Protein AF-0000000075744489 (afdb_homodimer)

Organism: Caldivirga maquilingensis (strain ATCC 700844 / DSM 13496 / JCM 10307 / IC-167) (NCBI:txid397948)

Sequence (868 aa):
MSRQNTKQEERLRNLAYLVSKYYFSSYSNVKELIGLGMGVKVDKLTKAYIRLMIASLSLKMLRHSIDSALRDMLTYREFSVEQGSEVLGSLSVPHTIVTYPMSLYSYLTYLPSINAPEYMLLREISTMVIRRVKVAVRRLGEVIRSLNPNHELALRLRSDLGNLSRLLNVLRPKVSSLPKANYRIIIKEEYGRFSLSAPRWLRIAYESLILTKHLHSGVYVRHRRIRGNNALVMLSWRLYEVLVYALVSTALRGMGYVKSSNSLYINPITGDSVQLMFNKPISMGIIERVDELTEESNKEAIKHIVGKPDVYVKNRRSVVLECKFSTNPSYITAGRFKVMAYMYEHNANVGILVFPGLNKGIVFDDEDDATSRLYELLLSRRSRYVNLRLNDGKSMYLLVVDPGEFKDPESTWATALRRVSEVLSEAMGSLKTTMSRQNTKQEERLRNLAYLVSKYYFSSYSNVKELIGLGMGVKVDKLTKAYIRLMIASLSLKMLRHSIDSALRDMLTYREFSVEQGSEVLGSLSVPHTIVTYPMSLYSYLTYLPSINAPEYMLLREISTMVIRRVKVAVRRLGEVIRSLNPNHELALRLRSDLGNLSRLLNVLRPKVSSLPKANYRIIIKEEYGRFSLSAPRWLRIAYESLILTKHLHSGVYVRHRRIRGNNALVMLSWRLYEVLVYALVSTALRGMGYVKSSNSLYINPITGDSVQLMFNKPISMGIIERVDELTEESNKEAIKHIVGKPDVYVKNRRSVVLECKFSTNPSYITAGRFKVMAYMYEHNANVGILVFPGLNKGIVFDDEDDATSRLYELLLSRRSRYVNLRLNDGKSMYLLVVDPGEFKDPESTWATALRRVSEVLSEAMGSLKTT

pLDDT: mean 78.86, std 15.51, range [23.22, 98.19]

Secondary structure (DSSP, 8-state):
--HHHHHHHHHHHHHHHHHHHHTTTT---GGGGEEES--EEPPHHHHHHHHHHHHHHHHHHHHHHHHHHHHHHHH-EEEEEEETT---SEE-HHHHHHHGGGTEEEEEEE--GGG-HHHHHHHHHHHHHHHHHHHHHHHHHHHHHHS-TT-HHHHHHHHHHHHHHHHHHHHHHHHHHSPPPSS---HHHHHHHHTTT--HHHHHHHHHHHHHGGGGSPEEEESS--S--S-EEEEHHHHHHHHHHHHHHHHHHHTT-EE-SSSEEE-TTT--EEEEEES---S--SEEEETT--HHHHHHHHHHHS---SEEEESSS-EEEEE-----HHHHHHHHHHHHHHHHHTT-SEEEEEES---TT---SHHHHHHHHHHHHHHTSSS-EEEEEETTS-EEEEEE--TTSSSSHHHHHHHHHHHHHHHHHHHH------/--HHHHHHHHHHHHHHHHHHHHTTTT---GGGGEEES--EEPPHHHHHHHHHHHHHHHHHHHHHHHHHHHHHHTT-EEEEEEETT---SEE-HHHHHHHGGGTEEEEEEE--GGG-HHHHHHHHHHHHHHHHHHHHHHHHHHHHHHS-TT-HHHHHHHHHHHHHHHHHHHHHHHHHHSPPPSS---HHHHHHHHTTT--HHHHHHHHHHHHHGGGGSPEEEESS--S--SSEEEEHHHHHHHHHHHHHHHHHHHTT-EE-SSSEEE-TTT--EEEEEES---S--SEEEETT--HHHHHHHHHHHS---SEEEESSS-EEEEE-----HHHHHHHHHHHHHHHHHTT-SEEEEEES---TT---SHHHHHHHHHHHHHHTSSS-EEEEEETTS-EEEEEE--TTSSSSHHHHHHHHHHHHHHHHHHHH------

Foldseek 3Di:
DDPVVVLVLLLQQLLLVLLLQQFLVQDQPCVVFWFDDDARFYDLLSLLSNLLSLLVNLLVLLVVLLVVLVVCLVVQFDFDWAAQDCQPAAFPVVVCVVCVVVNTTTGGDNDNCQPPVLLQLSLVLSVLSLVLSVVLLVVSVVSLVPDDCPDSSSVVSVVSSVVSVVSSVVVVVSSVPHHHDPDDDPNVVVCVVCVVPRPPSSVSSVVSSLSSLASPAGEHEDCDRDPDHSHIYGHSQLSQLSSVLSLLVVLVVVVQWDDDDSFKTARPPVRFIKGKDAQAFDQDWPDDADDPDDPVVGSVVCRVPGDGARMWIDGPAIEGEHEDADQELVSLLVSQVVQVVNCRTRVHQEYEYEYAHHDPPDQDDPSSVVSVVLQVVLVVDPLSKDWDADPVNGIYMYHHQRSSPDSDNVVSSVSSSVSSSVVVCVRVDPPPPD/DDPVVVLVLLLQQLLLVLLLQQFLVQDLPCVVFWFDDDARFYDLLSLLSNLLSLLVNLLVLLVVLLVVVVVCLVFQWAFDWAAQDCQPAAFPVVVCVVCVVVNTTTGTDRDNCQPPVLLQLSLVLSVLSLVLSVVLLVVSVVSLVPDDCPDSSSVVSVVSSVVSVVSSVVVVVSSVPHDHDPDDDPNVVVCVVCVVPRPPSSVSSVVSSLSSLASPAGEHEDCDRDPDDSHIYGHSQLSQLSSVLSLLVVLCVVVQWDDDDSFKTARPPVRFIKGKDAQAFDQDWPDDADDPDDPVVGSVVCRPPGDGARMWIDGPAIEGEHEDADQELVSLLVSQVVQVVNCRTRVHQEYEYEYAHHDPPDQDDPSSVVSVVLQVVLVVDPLSKDWDADPVNGIYMYHHQRSSPDSDNVVSSVSNSVSSSVVVCVRVDPPPPD

Radius of gyration: 32.81 Å; Cα contacts (8 Å, |Δi|>4): 1513; chains: 2; bounding box: 101×89×74 Å

Solvent-accessible surface area (backbone atoms only — not comparable to full-atom values): 44780 Å² total; per-residue (Å²): 131,59,71,70,55,51,50,53,47,45,22,50,38,28,39,49,42,50,24,55,64,63,26,59,80,73,59,80,74,54,70,79,27,53,36,34,21,85,46,47,72,51,56,71,67,42,42,49,46,51,36,49,46,50,44,45,45,28,49,50,37,35,48,52,17,51,53,49,42,56,59,35,42,75,54,27,60,40,75,41,71,41,60,68,84,76,75,88,40,62,69,36,62,79,56,17,63,73,34,36,89,72,48,25,36,24,16,30,31,67,49,80,30,64,76,34,64,67,39,24,48,42,27,53,46,49,51,50,40,50,51,52,41,51,53,44,49,56,54,44,50,54,53,52,68,71,40,62,74,82,37,68,61,42,44,48,48,51,51,49,50,50,50,46,52,50,50,50,61,61,44,50,60,57,47,67,69,38,42,76,60,95,61,92,77,55,62,72,63,57,44,60,75,31,59,90,75,50,53,67,38,51,49,41,33,50,50,23,41,59,54,55,62,35,57,81,31,59,52,15,42,23,83,63,80,39,92,74,50,79,21,31,10,32,32,44,50,51,45,47,44,43,38,51,48,34,39,51,54,50,30,42,41,73,72,53,30,39,76,75,50,98,37,35,26,36,22,82,84,81,66,49,59,35,37,51,44,68,64,44,69,59,87,65,52,35,70,68,36,48,55,89,51,51,74,68,56,25,57,54,48,46,65,43,58,48,69,55,46,48,29,34,38,45,44,99,48,22,36,38,29,31,68,40,75,50,38,50,29,62,60,48,37,51,40,52,30,38,24,46,17,47,21,56,38,47,67,31,39,23,22,30,33,37,26,46,53,71,45,76,88,56,64,85,47,65,61,24,44,27,46,48,50,52,49,52,56,12,66,72,33,90,72,30,43,39,43,37,34,31,70,88,75,30,39,35,33,45,36,59,51,34,45,43,71,35,91,49,48,65,60,24,48,53,52,41,36,51,40,52,35,53,52,47,38,62,60,59,45,73,74,64,80,121,129,58,72,71,55,51,51,52,48,45,21,50,39,28,39,50,43,49,25,53,62,63,26,60,76,75,58,80,75,56,71,80,28,54,36,35,21,84,48,48,73,51,55,71,66,39,42,50,46,51,36,48,46,48,44,46,45,29,50,50,39,35,50,54,17,51,54,50,42,58,59,34,39,76,52,24,65,39,76,43,71,40,58,71,83,74,75,89,38,60,71,36,63,78,56,16,63,73,35,37,88,72,49,24,38,22,15,34,33,67,47,81,29,64,78,34,65,66,39,25,49,43,27,53,48,49,51,50,41,50,51,53,41,52,54,43,49,55,55,44,50,56,51,51,69,71,38,63,74,83,37,68,60,43,45,48,48,51,51,50,49,51,52,44,53,50,50,51,62,61,45,49,62,56,48,67,70,37,44,76,61,95,60,91,79,53,62,72,62,57,42,59,74,32,60,90,75,49,52,68,39,52,49,42,31,51,49,22,42,58,54,55,62,35,55,79,31,60,55,16,41,24,83,62,80,39,93,73,50,79,20,32,9,32,32,45,49,51,46,48,45,43,37,51,47,34,40,50,53,51,32,41,40,73,74,54,31,40,80,74,50,99,36,34,27,37,21,81,86,81,64,50,59,35,37,52,41,68,63,44,70,59,86,66,50,34,70,69,38,48,54,90,52,52,71,68,57,25,56,56,48,47,66,42,56,48,69,54,45,50,29,33,38,45,43,98,49,20,36,38,29,30,69,40,75,49,39,49,30,64,60,48,37,51,39,53,31,37,25,45,17,48,20,54,38,47,67,30,39,24,22,33,31,37,27,46,53,70,46,76,89,56,64,86,48,67,60,23,45,26,47,49,50,50,48,52,55,12,67,72,33,89,73,29,43,40,42,38,34,29,72,87,76,31,38,36,34,44,35,59,52,33,44,43,72,36,92,50,47,66,60,25,47,55,53,40,36,51,41,51,35,52,52,48,39,62,60,59,44,76,75,63,79,121

Nearest PDB structures (foldseek):
  7zxk-assembly1_A  TM=2.655E-01  e=9.389E-01  Homo sapiens
  7ek3-assembly1_A  TM=2.342E-01  e=2.034E+00  Malus domestica
  7w5h-assembly1_A  TM=2.119E-01  e=4.887E+00  Trichoderma atroviride
  8q3y-assembly1_B  TM=3.365E-01  e=1.914E-02  Thermoanaerobacter brockii subsp. finnii Ako-1
  7w5h-assembly2_B  TM=2.163E-01  e=1.678E+00  Trichoderma atroviride

Structure (mmCIF, N/CA/C/O backbone):
data_AF-0000000075744489-model_v1
#
loop_
_entity.id
_entity.type
_entity.pdbx_description
1 polymer '5-methylcytosine restriction system component-like protein'
#
loop_
_atom_site.group_PDB
_atom_site.id
_atom_site.type_symbol
_atom_site.label_atom_id
_atom_site.label_alt_id
_atom_site.label_comp_id
_atom_site.label_asym_id
_atom_site.label_entity_id
_atom_site.label_seq_id
_atom_site.pdbx_PDB_ins_code
_atom_site.Cartn_x
_atom_site.Cartn_y
_atom_site.Cartn_z
_atom_site.occupancy
_atom_site.B_iso_or_equiv
_atom_site.auth_seq_id
_atom_site.auth_comp_id
_atom_site.auth_asym_id
_atom_site.auth_atom_id
_atom_site.pdbx_PDB_model_num
ATOM 1 N N . MET A 1 1 ? -22.75 16.484 -14.797 1 34.78 1 MET A N 1
ATOM 2 C CA . MET A 1 1 ? -21.625 15.992 -14.008 1 34.78 1 MET A CA 1
ATOM 3 C C . MET A 1 1 ? -22.031 14.797 -13.156 1 34.78 1 MET A C 1
ATOM 5 O O . MET A 1 1 ? -23.047 14.844 -12.453 1 34.78 1 MET A O 1
ATOM 9 N N . SER A 1 2 ? -21.562 13.641 -13.312 1 47.25 2 SER A N 1
ATOM 10 C CA . SER A 1 2 ? -22.047 12.398 -12.719 1 47.25 2 SER A CA 1
ATOM 11 C C . SER A 1 2 ? -22.078 12.492 -11.195 1 47.25 2 SER A C 1
ATOM 13 O O . SER A 1 2 ? -21.344 13.273 -10.602 1 47.25 2 SER A O 1
ATOM 15 N N . ARG A 1 3 ? -23.141 12 -10.547 1 51.69 3 ARG A N 1
ATOM 16 C CA . ARG A 1 3 ? -23.391 12 -9.109 1 51.69 3 ARG A CA 1
ATOM 17 C C . ARG A 1 3 ? -22.125 11.711 -8.32 1 51.69 3 ARG A C 1
ATOM 19 O O . ARG A 1 3 ? -21.891 12.297 -7.258 1 51.69 3 ARG A O 1
ATOM 26 N N . GLN A 1 4 ? -21.281 10.797 -8.836 1 55.44 4 GLN A N 1
ATOM 27 C CA . GLN A 1 4 ? -20.016 10.453 -8.18 1 55.44 4 GLN A CA 1
ATOM 28 C C . GLN A 1 4 ? -19.047 11.633 -8.188 1 55.44 4 GLN A C 1
ATOM 30 O O . GLN A 1 4 ? -18.359 11.883 -7.199 1 55.44 4 GLN A O 1
ATOM 35 N N . ASN A 1 5 ? -19.172 12.398 -9.188 1 55.38 5 ASN A N 1
ATOM 36 C CA . ASN A 1 5 ? -18.297 13.562 -9.312 1 55.38 5 ASN A CA 1
ATOM 37 C C . ASN A 1 5 ? -18.719 14.672 -8.352 1 55.38 5 ASN A C 1
ATOM 39 O O . ASN A 1 5 ? -17.875 15.336 -7.758 1 55.38 5 ASN A O 1
ATOM 43 N N . THR A 1 6 ? -19.984 14.719 -8.18 1 62.84 6 THR A N 1
ATOM 44 C CA . THR A 1 6 ? -20.484 15.75 -7.285 1 62.84 6 THR A CA 1
ATOM 45 C C . THR A 1 6 ? -20.125 15.445 -5.836 1 62.84 6 THR A C 1
ATOM 47 O O . THR A 1 6 ? -19.719 16.344 -5.086 1 62.84 6 THR A O 1
ATOM 50 N N . LYS A 1 7 ? -20.172 14.211 -5.465 1 72.5 7 LYS A N 1
ATOM 51 C CA . LYS A 1 7 ? -19.844 13.828 -4.098 1 72.5 7 LYS A CA 1
ATOM 52 C C . LYS A 1 7 ? -18.359 14.031 -3.811 1 72.5 7 LYS A C 1
ATOM 54 O O . LYS A 1 7 ? -17.984 14.469 -2.721 1 72.5 7 LYS A O 1
ATOM 59 N N . GLN A 1 8 ? -17.625 13.789 -4.781 1 73.88 8 GLN A N 1
ATOM 60 C CA . GLN A 1 8 ? -16.188 13.969 -4.637 1 73.88 8 GLN A CA 1
ATOM 61 C C . GLN A 1 8 ? -15.828 15.445 -4.484 1 73.88 8 GLN A C 1
ATOM 63 O O . GLN A 1 8 ? -14.945 15.797 -3.701 1 73.88 8 GLN A O 1
ATOM 68 N N . GLU A 1 9 ? -16.562 16.219 -5.188 1 71 9 GLU A N 1
ATOM 69 C CA . GLU A 1 9 ? -16.344 17.656 -5.082 1 71 9 GLU A CA 1
ATOM 70 C C . GLU A 1 9 ? -16.766 18.188 -3.717 1 71 9 GLU A C 1
ATOM 72 O O . GLU A 1 9 ? -16.078 19.016 -3.121 1 71 9 GLU A O 1
ATOM 77 N N . GLU A 1 10 ? -17.859 17.719 -3.295 1 76.5 10 GLU A N 1
ATOM 78 C CA . GLU A 1 10 ? -18.359 18.109 -1.976 1 76.5 10 GLU A CA 1
ATOM 79 C C . GLU A 1 10 ? -17.391 17.672 -0.879 1 76.5 10 GLU A C 1
ATOM 81 O O . GLU A 1 10 ? -17.141 18.422 0.069 1 76.5 10 GLU A O 1
ATOM 86 N N . ARG A 1 11 ? -16.875 16.562 -0.998 1 82.44 11 ARG A N 1
ATOM 87 C CA . ARG A 1 11 ? -15.883 16.031 -0.062 1 82.44 11 ARG A CA 1
ATOM 88 C C . ARG A 1 11 ? -14.656 16.938 0.012 1 82.44 11 ARG A C 1
ATOM 90 O O . ARG A 1 11 ? -14.172 17.25 1.103 1 82.44 11 ARG A O 1
ATOM 97 N N . LEU A 1 12 ? -14.266 17.328 -1.138 1 76.69 12 LEU A N 1
ATOM 98 C CA . LEU A 1 12 ? -13.062 18.156 -1.206 1 76.69 12 LEU A CA 1
ATOM 99 C C . LEU A 1 12 ? -13.328 19.547 -0.644 1 76.69 12 LEU A C 1
ATOM 101 O O . LEU A 1 12 ? -12.492 20.109 0.075 1 76.69 12 LEU A O 1
ATOM 105 N N . ARG A 1 13 ? -14.43 20.031 -0.948 1 73.62 13 ARG A N 1
ATOM 106 C CA . ARG A 1 13 ? -14.805 21.344 -0.447 1 73.62 13 ARG A CA 1
ATOM 107 C C . ARG A 1 13 ? -14.93 21.344 1.073 1 73.62 13 ARG A C 1
ATOM 109 O O . ARG A 1 13 ? -14.406 22.234 1.749 1 73.62 13 ARG A O 1
ATOM 116 N N . ASN A 1 14 ? -15.648 20.406 1.563 1 82.38 14 ASN A N 1
ATOM 117 C CA . ASN A 1 14 ? -15.82 20.297 3.008 1 82.38 14 ASN A CA 1
ATOM 118 C C . ASN A 1 14 ? -14.492 20.062 3.717 1 82.38 14 ASN A C 1
ATOM 120 O O . ASN A 1 14 ? -14.25 20.609 4.797 1 82.38 14 ASN A O 1
ATOM 124 N N . LEU A 1 15 ? -13.68 19.25 3.096 1 84.38 15 LEU A N 1
ATOM 125 C CA . LEU A 1 15 ? -12.359 18.984 3.664 1 84.38 15 LEU A CA 1
ATOM 126 C C . LEU A 1 15 ? -11.555 20.266 3.812 1 84.38 15 LEU A C 1
ATOM 128 O O . LEU A 1 15 ? -10.969 20.516 4.867 1 84.38 15 LEU A O 1
ATOM 132 N N . ALA A 1 16 ? -11.555 21.016 2.779 1 73.5 16 ALA A N 1
ATOM 133 C CA . ALA A 1 16 ? -10.812 22.266 2.805 1 73.5 16 ALA A CA 1
ATOM 134 C C . ALA A 1 16 ? -11.367 23.203 3.867 1 73.5 16 ALA A C 1
ATOM 136 O O . ALA A 1 16 ? -10.609 23.844 4.598 1 73.5 16 ALA A O 1
ATOM 137 N N . TYR A 1 17 ? -12.625 23.25 3.961 1 74.56 17 TYR A N 1
ATOM 138 C CA . TYR A 1 17 ? -13.289 24.094 4.934 1 74.56 17 TYR A CA 1
ATOM 139 C C . TYR A 1 17 ? -12.961 23.672 6.359 1 74.56 17 TYR A C 1
ATOM 141 O O . TYR A 1 17 ? -12.602 24.5 7.195 1 74.56 17 TYR A O 1
ATOM 149 N N . LEU A 1 18 ? -13.102 22.469 6.645 1 82.19 18 LEU A N 1
ATOM 150 C CA . LEU A 1 18 ? -12.906 21.922 7.988 1 82.19 18 LEU A CA 1
ATOM 151 C C . LEU A 1 18 ? -11.469 22.125 8.453 1 82.19 18 LEU A C 1
ATOM 153 O O . LEU A 1 18 ? -11.227 22.516 9.594 1 82.19 18 LEU A O 1
ATOM 157 N N . VAL A 1 19 ? -10.523 21.828 7.578 1 77.38 19 VAL A N 1
ATOM 158 C CA . VAL A 1 19 ? -9.117 21.984 7.93 1 77.38 19 VAL A CA 1
ATOM 159 C C . VAL A 1 19 ? -8.805 23.453 8.164 1 77.38 19 VAL A C 1
ATOM 161 O O . VAL A 1 19 ? -8.07 23.797 9.094 1 77.38 19 VAL A O 1
ATOM 164 N N . SER A 1 20 ? -9.312 24.25 7.379 1 68 20 SER A N 1
ATOM 165 C CA . SER A 1 20 ? -9.078 25.672 7.547 1 68 20 SER A CA 1
ATOM 166 C C . SER A 1 20 ? -9.641 26.172 8.875 1 68 20 SER A C 1
ATOM 168 O O . SER A 1 20 ? -9.023 27 9.547 1 68 20 SER A O 1
ATOM 170 N N . LYS A 1 21 ? -10.711 25.688 9.188 1 67.81 21 LYS A N 1
ATOM 171 C CA . LYS A 1 21 ? -11.398 26.156 10.383 1 67.81 21 LYS A CA 1
ATOM 172 C C . LYS A 1 21 ? -10.758 25.594 11.648 1 67.81 21 LYS A C 1
ATOM 174 O O . LYS A 1 21 ? -10.547 26.312 12.625 1 67.81 21 LYS A O 1
ATOM 179 N N . TYR A 1 22 ? -10.414 24.297 11.609 1 64.19 22 TYR A N 1
ATOM 180 C CA . TYR A 1 22 ? -10.094 23.641 12.859 1 64.19 22 TYR A CA 1
ATOM 181 C C . TYR A 1 22 ? -8.586 23.422 12.992 1 64.19 22 TYR A C 1
ATOM 183 O O . TYR A 1 22 ? -8.094 23.125 14.086 1 64.19 22 TYR A O 1
ATOM 191 N N . TYR A 1 23 ? -7.77 23.188 12.086 1 56.88 23 TYR A N 1
ATOM 192 C CA . TYR A 1 23 ? -6.367 22.812 12.211 1 56.88 23 TYR A CA 1
ATOM 193 C C . TYR A 1 23 ? -5.453 24 11.961 1 56.88 23 TYR A C 1
ATOM 195 O O . TYR A 1 23 ? -4.562 24.297 12.766 1 56.88 23 TYR A O 1
ATOM 203 N N . PHE A 1 24 ? -5.383 24.438 10.664 1 52.25 24 PHE A N 1
ATOM 204 C CA . PHE A 1 24 ? -4.316 25.328 10.211 1 52.25 24 PHE A CA 1
ATOM 205 C C . PHE A 1 24 ? -4.066 26.438 11.227 1 52.25 24 PHE A C 1
ATOM 207 O O . PHE A 1 24 ? -3.053 27.141 11.148 1 52.25 24 PHE A O 1
ATOM 214 N N . SER A 1 25 ? -4.879 26.438 12.133 1 44.53 25 SER A N 1
ATOM 215 C CA . SER A 1 25 ? -4.531 27.422 13.164 1 44.53 25 SER A CA 1
ATOM 216 C C . SER A 1 25 ? -3.27 27 13.914 1 44.53 25 SER A C 1
ATOM 218 O O . SER A 1 25 ? -2.574 27.844 14.484 1 44.53 25 SER A O 1
ATOM 220 N N . SER A 1 26 ? -3.004 25.734 13.883 1 40.5 26 SER A N 1
ATOM 221 C CA . SER A 1 26 ? -1.929 25.281 14.766 1 40.5 26 SER A CA 1
ATOM 222 C C . SER A 1 26 ? -0.752 24.734 13.961 1 40.5 26 SER A C 1
ATOM 224 O O . SER A 1 26 ? 0.309 24.453 14.523 1 40.5 26 SER A O 1
ATOM 226 N N . TYR A 1 27 ? -0.915 24.344 12.68 1 43.53 27 TYR A N 1
ATOM 227 C CA . TYR A 1 27 ? 0.147 23.531 12.102 1 43.53 27 TYR A CA 1
ATOM 228 C C . TYR A 1 27 ? 0.968 24.344 11.102 1 43.53 27 TYR A C 1
ATOM 230 O O . TYR A 1 27 ? 0.413 25.062 10.281 1 43.53 27 TYR A O 1
ATOM 238 N N . SER A 1 28 ? 2.186 24.484 11.297 1 45.91 28 SER A N 1
ATOM 239 C CA . SER A 1 28 ? 3.209 25.266 10.602 1 45.91 28 SER A CA 1
ATOM 240 C C . SER A 1 28 ? 3.568 24.641 9.266 1 45.91 28 SER A C 1
ATOM 242 O O . SER A 1 28 ? 4.148 25.297 8.398 1 45.91 28 SER A O 1
ATOM 244 N N . ASN A 1 29 ? 3.418 23.328 8.906 1 47.5 29 ASN A N 1
ATOM 245 C CA . ASN A 1 29 ? 4.086 22.844 7.707 1 47.5 29 ASN A CA 1
ATOM 246 C C . ASN A 1 29 ? 3.129 22.766 6.52 1 47.5 29 ASN A C 1
ATOM 248 O O . ASN A 1 29 ? 2.717 21.688 6.113 1 47.5 29 ASN A O 1
ATOM 252 N N . VAL A 1 30 ? 2.709 23.891 6.023 1 52.16 30 VAL A N 1
ATOM 253 C CA . VAL A 1 30 ? 1.737 24.062 4.949 1 52.16 30 VAL A CA 1
ATOM 254 C C . VAL A 1 30 ? 2.367 23.656 3.617 1 52.16 30 VAL A C 1
ATOM 256 O O . VAL A 1 30 ? 1.666 23.234 2.695 1 52.16 30 VAL A O 1
ATOM 259 N N . LYS A 1 31 ? 3.666 23.672 3.656 1 52.59 31 LYS A N 1
ATOM 260 C CA . LYS A 1 31 ? 4.359 23.438 2.391 1 52.59 31 LYS A CA 1
ATOM 261 C C . LYS A 1 31 ? 3.992 22.078 1.801 1 52.59 31 LYS A C 1
ATOM 263 O O . LYS A 1 31 ? 3.881 21.938 0.581 1 52.59 31 LYS A O 1
ATOM 268 N N . GLU A 1 32 ? 3.801 21.25 2.646 1 53.62 32 GLU A N 1
ATOM 269 C CA . GLU A 1 32 ? 3.559 19.891 2.178 1 53.62 32 GLU A CA 1
ATOM 270 C C . GLU A 1 32 ? 2.129 19.719 1.669 1 53.62 32 GLU A C 1
ATOM 272 O O . GLU A 1 32 ? 1.812 18.734 1 1 53.62 32 GLU A O 1
ATOM 277 N N . LEU A 1 33 ? 1.428 20.781 1.941 1 58.75 33 LEU A N 1
ATOM 278 C CA . LEU A 1 33 ? 0.01 20.703 1.608 1 58.75 33 LEU A CA 1
ATOM 279 C C . LEU A 1 33 ? -0.254 21.25 0.215 1 58.75 33 LEU A C 1
ATOM 281 O O . LEU A 1 33 ? -1.35 21.094 -0.327 1 58.75 33 LEU A O 1
ATOM 285 N N . ILE A 1 34 ? 0.818 21.922 -0.291 1 55.41 34 ILE A N 1
ATOM 286 C CA . ILE A 1 34 ? 0.533 22.719 -1.474 1 55.41 34 ILE A CA 1
ATOM 287 C C . ILE A 1 34 ? 1.143 22.062 -2.707 1 55.41 34 ILE A C 1
ATOM 289 O O . ILE A 1 34 ? 2.248 21.516 -2.646 1 55.41 34 ILE A O 1
ATOM 293 N N . GLY A 1 35 ? 0.4 21.656 -3.703 1 54.47 35 GLY A N 1
ATOM 294 C CA . GLY A 1 35 ? 0.853 21.25 -5.023 1 54.47 35 GLY A CA 1
ATOM 295 C C . GLY A 1 35 ? 0.351 22.156 -6.129 1 54.47 35 GLY A C 1
ATOM 296 O O . GLY A 1 35 ? -0.146 23.25 -5.863 1 54.47 35 GLY A O 1
ATOM 297 N N . LEU A 1 36 ? 0.87 22 -7.352 1 49.59 36 LEU A N 1
ATOM 298 C CA . LEU A 1 36 ? 0.43 22.766 -8.508 1 49.59 36 LEU A CA 1
ATOM 299 C C . LEU A 1 36 ? -0.558 21.969 -9.352 1 49.59 36 LEU A C 1
ATOM 301 O O . LEU A 1 36 ? -0.438 20.75 -9.461 1 49.59 36 LEU A O 1
ATOM 305 N N . GLY A 1 37 ? -1.749 22.406 -9.719 1 53.12 37 GLY A N 1
ATOM 306 C CA . GLY A 1 37 ? -2.609 21.75 -10.688 1 53.12 37 GLY A CA 1
ATOM 307 C C . GLY A 1 37 ? -4.027 22.281 -10.688 1 53.12 37 GLY A C 1
ATOM 308 O O . GLY A 1 37 ? -4.309 23.312 -10.078 1 53.12 37 GLY A O 1
ATOM 309 N N . MET A 1 38 ? -4.918 21.812 -11.562 1 49.81 38 MET A N 1
ATOM 310 C CA . MET A 1 38 ? -6.344 22.125 -11.625 1 49.81 38 MET A CA 1
ATOM 311 C C . MET A 1 38 ? -7.129 21.266 -10.633 1 49.81 38 MET A C 1
ATOM 313 O O . MET A 1 38 ? -6.711 20.156 -10.297 1 49.81 38 MET A O 1
ATOM 317 N N . GLY A 1 39 ? -7.891 21.812 -9.891 1 59.81 39 GLY A N 1
ATOM 318 C CA . GLY A 1 39 ? -8.727 21.078 -8.953 1 59.81 39 GLY A CA 1
ATOM 319 C C . GLY A 1 39 ? -10.062 21.75 -8.695 1 59.81 39 GLY A C 1
ATOM 320 O O . GLY A 1 39 ? -10.547 22.516 -9.523 1 59.81 39 GLY A O 1
ATOM 321 N N . VAL A 1 40 ? -10.703 21.312 -7.754 1 61.16 40 VAL A N 1
ATOM 322 C CA . VAL A 1 40 ? -11.984 21.875 -7.348 1 61.16 40 VAL A CA 1
ATOM 323 C C . VAL A 1 40 ? -11.766 23.203 -6.621 1 61.16 40 VAL A C 1
ATOM 325 O O . VAL A 1 40 ? -10.883 23.312 -5.766 1 61.16 40 VAL A O 1
ATOM 328 N N . LYS A 1 41 ? -12.547 24.188 -7.105 1 65.06 41 LYS A N 1
ATOM 329 C CA . LYS A 1 41 ? -12.445 25.5 -6.473 1 65.06 41 LYS A CA 1
ATOM 330 C C . LYS A 1 41 ? -12.977 25.453 -5.039 1 65.06 41 LYS A C 1
ATOM 332 O O . LYS A 1 41 ? -13.961 24.766 -4.754 1 65.06 41 LYS A O 1
ATOM 337 N N . VAL A 1 42 ? -12.234 26.047 -4.273 1 70 42 VAL A N 1
ATOM 338 C CA . VAL A 1 42 ? -12.664 26.141 -2.881 1 70 42 VAL A CA 1
ATOM 339 C C . VAL A 1 42 ? -13.422 27.438 -2.656 1 70 42 VAL A C 1
ATOM 341 O O . VAL A 1 42 ? -13.344 28.359 -3.477 1 70 42 VAL A O 1
ATOM 344 N N . ASP A 1 43 ? -14.305 27.484 -1.645 1 70.62 43 ASP A N 1
ATOM 345 C CA . ASP A 1 43 ? -15.086 28.672 -1.357 1 70.62 43 ASP A CA 1
ATOM 346 C C . ASP A 1 43 ? -14.18 29.844 -0.983 1 70.62 43 ASP A C 1
ATOM 348 O O . ASP A 1 43 ? -12.992 29.656 -0.733 1 70.62 43 ASP A O 1
ATOM 352 N N . LYS A 1 44 ? -14.742 31.016 -0.981 1 72.31 44 LYS A N 1
ATOM 353 C CA . LYS A 1 44 ? -14.023 32.281 -0.764 1 72.31 44 LYS A CA 1
ATOM 354 C C . LYS A 1 44 ? -13.328 32.281 0.598 1 72.31 44 LYS A C 1
ATOM 356 O O . LYS A 1 44 ? -12.203 32.75 0.727 1 72.31 44 LYS A O 1
ATOM 361 N N . LEU A 1 45 ? -14.023 31.766 1.507 1 70.62 45 LEU A N 1
ATOM 362 C CA . LEU A 1 45 ? -13.492 31.766 2.865 1 70.62 45 LEU A CA 1
ATOM 363 C C . LEU A 1 45 ? -12.289 30.828 2.977 1 70.62 45 LEU A C 1
ATOM 365 O O . LEU A 1 45 ? -11.266 31.203 3.57 1 70.62 45 LEU A O 1
ATOM 369 N N . THR A 1 46 ? -12.406 29.75 2.418 1 70.69 46 THR A N 1
ATOM 370 C CA . THR A 1 46 ? -11.312 28.781 2.424 1 70.69 46 THR A CA 1
ATOM 371 C C . THR A 1 46 ? -10.117 29.312 1.646 1 70.69 46 THR A C 1
ATOM 373 O O . THR A 1 46 ? -8.969 29.156 2.068 1 70.69 46 THR A O 1
ATOM 376 N N . LYS A 1 47 ? -10.398 29.906 0.585 1 75.12 47 LYS A N 1
ATOM 377 C CA . LYS A 1 47 ? -9.344 30.516 -0.213 1 75.12 47 LYS A CA 1
ATOM 378 C C . LYS A 1 47 ? -8.586 31.578 0.593 1 75.12 47 LYS A C 1
ATOM 380 O O . LYS A 1 47 ? -7.355 31.625 0.558 1 75.12 47 LYS A O 1
ATOM 385 N N . ALA A 1 48 ? -9.383 32.406 1.193 1 76.38 48 ALA A N 1
ATOM 386 C CA . ALA A 1 48 ? -8.781 33.438 2.02 1 76.38 48 ALA A CA 1
ATOM 387 C C . ALA A 1 48 ? -7.91 32.844 3.117 1 76.38 48 ALA A C 1
ATOM 389 O O . ALA A 1 48 ? -6.809 33.312 3.389 1 76.38 48 ALA A O 1
ATOM 390 N N . TYR A 1 49 ? -8.422 31.828 3.594 1 74 49 TYR A N 1
ATOM 391 C CA . TYR A 1 49 ? -7.68 31.172 4.664 1 74 49 TYR A CA 1
ATOM 392 C C . TYR A 1 49 ? -6.359 30.609 4.148 1 74 49 TYR A C 1
ATOM 394 O O . TYR A 1 49 ? -5.312 30.797 4.777 1 74 49 TYR A O 1
ATOM 402 N N . ILE A 1 50 ? -6.402 29.938 3.109 1 72.56 50 ILE A N 1
ATOM 403 C CA . ILE A 1 50 ? -5.211 29.328 2.541 1 72.56 50 ILE A CA 1
ATOM 404 C C . ILE A 1 50 ? -4.188 30.406 2.193 1 72.56 50 ILE A C 1
ATOM 406 O O . ILE A 1 50 ? -2.994 30.25 2.463 1 72.56 50 ILE A O 1
ATOM 410 N N . ARG A 1 51 ? -4.641 31.422 1.607 1 78.31 51 ARG A N 1
ATOM 411 C CA . ARG A 1 51 ? -3.752 32.531 1.245 1 78.31 51 ARG A CA 1
ATOM 412 C C . ARG A 1 51 ? -3.115 33.125 2.484 1 78.31 51 ARG A C 1
ATOM 414 O O . ARG A 1 51 ? -1.933 33.5 2.473 1 78.31 51 ARG A O 1
ATOM 421 N N . LEU A 1 52 ? -3.936 33.25 3.465 1 80.69 52 LEU A N 1
ATOM 422 C CA . LEU A 1 52 ? -3.404 33.812 4.711 1 80.69 52 LEU A CA 1
ATOM 423 C C . LEU A 1 52 ? -2.355 32.875 5.305 1 80.69 52 LEU A C 1
ATOM 425 O O . LEU A 1 52 ? -1.344 33.312 5.84 1 80.69 52 LEU A O 1
ATOM 429 N N . MET A 1 53 ? -2.617 31.703 5.18 1 75.5 53 MET A N 1
ATOM 430 C CA . MET A 1 53 ? -1.669 30.719 5.691 1 75.5 53 MET A CA 1
ATOM 431 C C . MET A 1 53 ? -0.361 30.766 4.91 1 75.5 53 MET A C 1
ATOM 433 O O . MET A 1 53 ? 0.72 30.672 5.496 1 75.5 53 MET A O 1
ATOM 437 N N . ILE A 1 54 ? -0.506 30.812 3.65 1 77.38 54 ILE A N 1
ATOM 438 C CA . ILE A 1 54 ? 0.68 30.906 2.807 1 77.38 54 ILE A CA 1
ATOM 439 C C . ILE A 1 54 ? 1.478 32.156 3.172 1 77.38 54 ILE A C 1
ATOM 441 O O . ILE A 1 54 ? 2.701 32.094 3.307 1 77.38 54 ILE A O 1
ATOM 445 N N . ALA A 1 55 ? 0.756 33.188 3.348 1 85.88 55 ALA A N 1
ATOM 446 C CA . ALA A 1 55 ? 1.4 34.438 3.719 1 85.88 55 ALA A CA 1
ATOM 447 C C . ALA A 1 55 ? 2.109 34.344 5.062 1 85.88 55 ALA A C 1
ATOM 449 O O . ALA A 1 55 ? 3.264 34.75 5.203 1 85.88 55 ALA A O 1
ATOM 450 N N . SER A 1 56 ? 1.386 33.75 5.949 1 82.69 56 SER A N 1
ATOM 451 C CA . SER A 1 56 ? 1.949 33.562 7.281 1 82.69 56 SER A CA 1
ATOM 452 C C . SER A 1 56 ? 3.18 32.688 7.254 1 82.69 56 SER A C 1
ATOM 454 O O . SER A 1 56 ? 4.199 33 7.875 1 82.69 56 SER A O 1
ATOM 456 N N . LEU A 1 57 ? 3.01 31.609 6.574 1 78.88 57 LEU A N 1
ATOM 457 C CA . LEU A 1 57 ? 4.125 30.672 6.461 1 78.88 57 LEU A CA 1
ATOM 458 C C . LEU A 1 57 ? 5.32 31.344 5.785 1 78.88 57 LEU A C 1
ATOM 460 O O . LEU A 1 57 ? 6.465 31.156 6.211 1 78.88 57 LEU A O 1
ATOM 464 N N . SER A 1 58 ? 5.062 31.984 4.723 1 84.38 58 SER A N 1
ATOM 465 C CA . SER A 1 58 ? 6.133 32.656 4.004 1 84.38 58 SER A CA 1
ATOM 466 C C . SER A 1 58 ? 6.879 33.625 4.914 1 84.38 58 SER A C 1
ATOM 468 O O . SER A 1 58 ? 8.109 33.656 4.914 1 84.38 58 SER A O 1
ATOM 470 N N . LEU A 1 59 ? 6.141 34.344 5.75 1 89.31 59 LEU A N 1
ATOM 471 C CA . LEU A 1 59 ? 6.77 35.312 6.629 1 89.31 59 LEU A CA 1
ATOM 472 C C . LEU A 1 59 ? 7.531 34.625 7.758 1 89.31 59 LEU A C 1
ATOM 474 O O . LEU A 1 59 ? 8.594 35.094 8.164 1 89.31 59 LEU A O 1
ATOM 478 N N . LYS A 1 60 ? 6.977 33.594 8.242 1 83.38 60 LYS A N 1
ATOM 479 C CA . LYS A 1 60 ? 7.668 32.844 9.289 1 83.38 60 LYS A CA 1
ATOM 480 C C . LYS A 1 60 ? 8.977 32.25 8.781 1 83.38 60 LYS A C 1
ATOM 482 O O . LYS A 1 60 ? 10 32.312 9.461 1 83.38 60 LYS A O 1
ATOM 487 N N . MET A 1 61 ? 8.836 31.688 7.602 1 82.19 61 MET A N 1
ATOM 488 C CA . MET A 1 61 ? 10.039 31.172 6.961 1 82.19 61 MET A CA 1
ATOM 489 C C . MET A 1 61 ? 11.07 32.281 6.762 1 82.19 61 MET A C 1
ATOM 491 O O . MET A 1 61 ? 12.258 32.094 7.023 1 82.19 61 MET A O 1
ATOM 495 N N . LEU A 1 62 ? 10.609 33.375 6.348 1 91.56 62 LEU A N 1
ATOM 496 C CA . LEU A 1 62 ? 11.492 34.5 6.102 1 91.56 62 LEU A CA 1
ATOM 497 C C . LEU A 1 62 ? 12.133 35 7.398 1 91.56 62 LEU A C 1
ATOM 499 O O . LEU A 1 62 ? 13.328 35.281 7.438 1 91.56 62 LEU A O 1
ATOM 503 N N . ARG A 1 63 ? 11.336 35.062 8.422 1 90.81 63 ARG A N 1
ATOM 504 C CA . ARG A 1 63 ? 11.859 35.469 9.719 1 90.81 63 ARG A CA 1
ATOM 505 C C . ARG A 1 63 ? 12.961 34.531 10.195 1 90.81 63 ARG A C 1
ATOM 507 O O . ARG A 1 63 ? 14.023 35 10.641 1 90.81 63 ARG A O 1
ATOM 514 N N . HIS A 1 64 ? 12.656 33.281 10.125 1 86.38 64 HIS A N 1
ATOM 515 C CA . HIS A 1 64 ? 13.641 32.281 10.516 1 86.38 64 HIS A CA 1
ATOM 516 C C . HIS A 1 64 ? 14.922 32.438 9.703 1 86.38 64 HIS A C 1
ATOM 518 O O . HIS A 1 64 ? 16.016 32.344 10.25 1 86.38 64 HIS A O 1
ATOM 524 N N . SER A 1 65 ? 14.695 32.625 8.383 1 86.69 65 SER A N 1
ATOM 525 C CA . SER A 1 65 ? 15.828 32.75 7.48 1 86.69 65 SER A CA 1
ATOM 526 C C . SER A 1 65 ? 16.672 33.969 7.844 1 86.69 65 SER A C 1
ATOM 528 O O . SER A 1 65 ? 17.891 33.875 7.957 1 86.69 65 SER A O 1
ATOM 530 N N . ILE A 1 66 ? 16.078 35.062 8.102 1 91.69 66 ILE A N 1
ATOM 531 C CA . ILE A 1 66 ? 16.766 36.312 8.398 1 91.69 66 ILE A CA 1
ATOM 532 C C . ILE A 1 66 ? 17.469 36.219 9.75 1 91.69 66 ILE A C 1
ATOM 534 O O . ILE A 1 66 ? 18.641 36.594 9.883 1 91.69 66 ILE A O 1
ATOM 538 N N . ASP A 1 67 ? 16.797 35.625 10.711 1 85.75 67 ASP A N 1
ATOM 539 C CA . ASP A 1 67 ? 17.391 35.469 12.031 1 85.75 67 ASP A CA 1
ATOM 540 C C . ASP A 1 67 ? 18.625 34.562 11.977 1 85.75 67 ASP A C 1
ATOM 542 O O . ASP A 1 67 ? 19.641 34.844 12.602 1 85.75 67 ASP A O 1
ATOM 546 N N . SER A 1 68 ? 18.469 33.469 11.242 1 80.19 68 SER A N 1
ATOM 547 C CA . SER A 1 68 ? 19.594 32.531 11.07 1 80.19 68 SER A CA 1
ATOM 548 C C . SER A 1 68 ? 20.75 33.219 10.336 1 80.19 68 SER A C 1
ATOM 550 O O . SER A 1 68 ? 21.906 33.031 10.688 1 80.19 68 SER A O 1
ATOM 552 N N . ALA A 1 69 ? 20.438 33.938 9.312 1 83.75 69 ALA A N 1
ATOM 553 C CA . ALA A 1 69 ? 21.453 34.625 8.531 1 83.75 69 ALA A CA 1
ATOM 554 C C . ALA A 1 69 ? 22.203 35.656 9.383 1 83.75 69 ALA A C 1
ATOM 556 O O . ALA A 1 69 ? 23.422 35.781 9.297 1 83.75 69 ALA A O 1
ATOM 557 N N . LEU A 1 70 ? 21.469 36.344 10.164 1 83 70 LEU A N 1
ATOM 558 C CA . LEU A 1 70 ? 22.062 37.375 11.016 1 83 70 LEU A CA 1
ATOM 559 C C . LEU A 1 70 ? 22.984 36.75 12.062 1 83 70 LEU A C 1
ATOM 561 O O . LEU A 1 70 ? 24.016 37.312 12.414 1 83 70 LEU A O 1
ATOM 565 N N . ARG A 1 71 ? 22.531 35.562 12.523 1 75.88 71 ARG A N 1
ATOM 566 C CA . ARG A 1 71 ? 23.391 34.812 13.453 1 75.88 71 ARG A CA 1
ATOM 567 C C . ARG A 1 71 ? 24.672 34.375 12.773 1 75.88 71 ARG A C 1
ATOM 569 O O . ARG A 1 71 ? 25.75 34.406 13.383 1 75.88 71 ARG A O 1
ATOM 576 N N . ASP A 1 72 ? 24.453 33.938 11.547 1 70.69 72 ASP A N 1
ATOM 577 C CA . ASP A 1 72 ? 25.594 33.438 10.789 1 70.69 72 ASP A CA 1
ATOM 578 C C . ASP A 1 72 ? 26.5 34.594 10.367 1 70.69 72 ASP A C 1
ATOM 580 O O . ASP A 1 72 ? 27.688 34.406 10.094 1 70.69 72 ASP A O 1
ATOM 584 N N . MET A 1 73 ? 25.844 35.656 10.102 1 67.81 73 MET A N 1
ATOM 585 C CA . MET A 1 73 ? 26.625 36.844 9.68 1 67.81 73 MET A CA 1
ATOM 586 C C . MET A 1 73 ? 27.719 37.156 10.68 1 67.81 73 MET A C 1
ATOM 588 O O . MET A 1 73 ? 28.812 37.594 10.297 1 67.81 73 MET A O 1
ATOM 592 N N . LEU A 1 74 ? 27.297 36.812 11.859 1 58.41 74 LEU A N 1
ATOM 593 C CA . LEU A 1 74 ? 28.297 37.031 12.891 1 58.41 74 LEU A CA 1
ATOM 594 C C . LEU A 1 74 ? 29.453 36.062 12.781 1 58.41 74 LEU A C 1
ATOM 596 O O . LEU A 1 74 ? 30.609 36.375 13.07 1 58.41 74 LEU A O 1
ATOM 600 N N . THR A 1 75 ? 29.078 34.75 12.156 1 51.81 75 THR A N 1
ATOM 601 C CA . THR A 1 75 ? 30.094 33.719 12.102 1 51.81 75 THR A CA 1
ATOM 602 C C . THR A 1 75 ? 30.406 33.344 10.656 1 51.81 75 THR A C 1
ATOM 604 O O . THR A 1 75 ? 31.078 32.344 10.398 1 51.81 75 THR A O 1
ATOM 607 N N . TYR A 1 76 ? 30.109 33.875 9.68 1 47.16 76 TYR A N 1
ATOM 608 C CA . TYR A 1 76 ? 30.219 33.406 8.305 1 47.16 76 TYR A CA 1
ATOM 609 C C . TYR A 1 76 ? 31.578 32.781 8.062 1 47.16 76 TYR A C 1
ATOM 611 O O . TYR A 1 76 ? 32.625 33.438 8.203 1 47.16 76 TYR A O 1
ATOM 619 N N . ARG A 1 77 ? 31.453 31.391 8.109 1 44.38 77 ARG A N 1
ATOM 620 C CA . ARG A 1 77 ? 32.625 30.562 7.887 1 44.38 77 ARG A CA 1
ATOM 621 C C . ARG A 1 77 ? 32.781 30.203 6.41 1 44.38 77 ARG A C 1
ATOM 623 O O . ARG A 1 77 ? 31.812 29.766 5.777 1 44.38 77 ARG A O 1
ATOM 630 N N . GLU A 1 78 ? 33.406 30.844 5.57 1 46.09 78 GLU A N 1
ATOM 631 C CA . GLU A 1 78 ? 33.719 30.453 4.199 1 46.09 78 GLU A CA 1
ATOM 632 C C . GLU A 1 78 ? 34.844 29.422 4.164 1 46.09 78 GLU A C 1
ATOM 634 O O . GLU A 1 78 ? 35.781 29.5 4.949 1 46.09 78 GLU A O 1
ATOM 639 N N . PHE A 1 79 ? 34.438 28.297 3.486 1 47.06 79 PHE A N 1
ATOM 640 C CA . PHE A 1 79 ? 35.531 27.359 3.244 1 47.06 79 PHE A CA 1
ATOM 641 C C . PHE A 1 79 ? 36.5 27.922 2.227 1 47.06 79 PHE A C 1
ATOM 643 O O . PHE A 1 79 ? 36.094 28.406 1.172 1 47.06 79 PHE A O 1
ATOM 650 N N . SER A 1 80 ? 37.625 28.359 2.654 1 50 80 SER A N 1
ATOM 651 C CA . SER A 1 80 ? 38.719 28.703 1.769 1 50 80 SER A CA 1
ATOM 652 C C . SER A 1 80 ? 39.719 27.547 1.665 1 50 80 SER A C 1
ATOM 654 O O . SER A 1 80 ? 39.906 26.781 2.613 1 50 80 SER A O 1
ATOM 656 N N . VAL A 1 81 ? 39.906 27.125 0.416 1 53.88 81 VAL A N 1
ATOM 657 C CA . VAL A 1 81 ? 40.969 26.156 0.149 1 53.88 81 VAL A CA 1
ATOM 658 C C . VAL A 1 81 ? 42.25 26.875 -0.211 1 53.88 81 VAL A C 1
ATOM 660 O O . VAL A 1 81 ? 42.281 27.703 -1.125 1 53.88 81 VAL A O 1
ATOM 663 N N . GLU A 1 82 ? 43.125 27.016 0.723 1 52.88 82 GLU A N 1
ATOM 664 C CA . GLU A 1 82 ? 44.406 27.656 0.432 1 52.88 82 GLU A CA 1
ATOM 665 C C . GLU A 1 82 ? 45.562 26.656 0.479 1 52.88 82 GLU A C 1
ATOM 667 O O . GLU A 1 82 ? 45.406 25.562 1.025 1 52.88 82 GLU A O 1
ATOM 672 N N . GLN A 1 83 ? 46.594 27.031 -0.23 1 53.53 83 GLN A N 1
ATOM 673 C CA . GLN A 1 83 ? 47.812 26.219 -0.187 1 53.53 83 GLN A CA 1
ATOM 674 C C . GLN A 1 83 ? 48.406 26.188 1.217 1 53.53 83 GLN A C 1
ATOM 676 O O . GLN A 1 83 ? 48.219 27.125 1.995 1 53.53 83 GLN A O 1
ATOM 681 N N . GLY A 1 84 ? 48.906 25.188 1.757 1 52.91 84 GLY A N 1
ATOM 682 C CA . GLY A 1 84 ? 49.406 24.688 3.025 1 52.91 84 GLY A CA 1
ATOM 683 C C . GLY A 1 84 ? 49.938 25.766 3.934 1 52.91 84 GLY A C 1
ATOM 684 O O . GLY A 1 84 ? 49.938 25.625 5.156 1 52.91 84 GLY A O 1
ATOM 685 N N . SER A 1 85 ? 50.625 26.781 3.496 1 51.38 85 SER A N 1
ATOM 686 C CA . SER A 1 85 ? 51.469 27.484 4.449 1 51.38 85 SER A CA 1
ATOM 687 C C . SER A 1 85 ? 50.656 28.391 5.348 1 51.38 85 SER A C 1
ATOM 689 O O . SER A 1 85 ? 51.031 28.672 6.484 1 51.38 85 SER A O 1
ATOM 691 N N . GLU A 1 86 ? 49.656 29.25 4.957 1 48.47 86 GLU A N 1
ATOM 692 C CA . GLU A 1 86 ? 49.094 30.266 5.812 1 48.47 86 GLU A CA 1
ATOM 693 C C . GLU A 1 86 ? 47.594 30.016 6.055 1 48.47 86 GLU A C 1
ATOM 695 O O . GLU A 1 86 ? 46.75 30.5 5.305 1 48.47 86 GLU A O 1
ATOM 700 N N . VAL A 1 87 ? 47.188 28.891 6.602 1 49.12 87 VAL A N 1
ATOM 701 C CA . VAL A 1 87 ? 45.812 28.547 6.922 1 49.12 87 VAL A CA 1
ATOM 702 C C . VAL A 1 87 ? 45.281 29.484 8.008 1 49.12 87 VAL A C 1
ATOM 704 O O . VAL A 1 87 ? 45.844 29.531 9.109 1 49.12 87 VAL A O 1
ATOM 707 N N . LEU A 1 88 ? 44.594 30.594 7.781 1 49.41 88 LEU A N 1
ATOM 708 C CA . LEU A 1 88 ? 44.156 31.609 8.742 1 49.41 88 LEU A CA 1
ATOM 709 C C . LEU A 1 88 ? 42.812 31.281 9.336 1 49.41 88 LEU A C 1
ATOM 711 O O . LEU A 1 88 ? 42.219 32.062 10.086 1 49.41 88 LEU A O 1
ATOM 715 N N . GLY A 1 89 ? 42.344 29.969 9.266 1 53.53 89 GLY A N 1
ATOM 716 C CA . GLY A 1 89 ? 41.062 29.656 9.891 1 53.53 89 GLY A CA 1
ATOM 717 C C . GLY A 1 89 ? 40.938 28.219 10.336 1 53.53 89 GLY A C 1
ATOM 718 O O . GLY A 1 89 ? 41.906 27.469 10.32 1 53.53 89 GLY A O 1
ATOM 719 N N . SER A 1 90 ? 39.812 27.906 11.094 1 56.38 90 SER A N 1
ATOM 720 C CA . SER A 1 90 ? 39.625 26.531 11.555 1 56.38 90 SER A CA 1
ATOM 721 C C . SER A 1 90 ? 39.531 25.562 10.383 1 56.38 90 SER A C 1
ATOM 723 O O . SER A 1 90 ? 38.719 25.766 9.461 1 56.38 90 SER A O 1
ATOM 725 N N . LEU A 1 91 ? 40.312 24.578 10.328 1 54.62 91 LEU A N 1
ATOM 726 C CA . LEU A 1 91 ? 40.438 23.562 9.289 1 54.62 91 LEU A CA 1
ATOM 727 C C . LEU A 1 91 ? 39.156 22.719 9.211 1 54.62 91 LEU A C 1
ATOM 729 O O . LEU A 1 91 ? 38.625 22.297 10.242 1 54.62 91 LEU A O 1
ATOM 733 N N . SER A 1 92 ? 38.438 22.859 8.039 1 53.91 92 SER A N 1
ATOM 734 C CA . SER A 1 92 ? 37.406 21.875 7.766 1 53.91 92 SER A CA 1
ATOM 735 C C . SER A 1 92 ? 38 20.547 7.305 1 53.91 92 SER A C 1
ATOM 737 O O . SER A 1 92 ? 38.375 20.391 6.141 1 53.91 92 SER A O 1
ATOM 739 N N . VAL A 1 93 ? 38 19.531 8.125 1 59.53 93 VAL A N 1
ATOM 740 C CA . VAL A 1 93 ? 38.688 18.266 7.883 1 59.53 93 VAL A CA 1
ATOM 741 C C . VAL A 1 93 ? 38 17.5 6.77 1 59.53 93 VAL A C 1
ATOM 743 O O . VAL A 1 93 ? 38.656 17.016 5.828 1 59.53 93 VAL A O 1
ATOM 746 N N . PRO A 1 94 ? 36.75 17.422 6.719 1 56.44 94 PRO A N 1
ATOM 747 C CA . PRO A 1 94 ? 36.156 16.641 5.648 1 56.44 94 PRO A CA 1
ATOM 748 C C . PRO A 1 94 ? 36.438 17.203 4.262 1 56.44 94 PRO A C 1
ATOM 750 O O . PRO A 1 94 ? 36.656 16.438 3.314 1 56.44 94 PRO A O 1
ATOM 753 N N . HIS A 1 95 ? 36.531 18.484 4.254 1 57.69 95 HIS A N 1
ATOM 754 C CA . HIS A 1 95 ? 36.812 19.094 2.949 1 57.69 95 HIS A CA 1
ATOM 755 C C . HIS A 1 95 ? 38.312 19.062 2.627 1 57.69 95 HIS A C 1
ATOM 757 O O . HIS A 1 95 ? 38.688 18.938 1.463 1 57.69 95 HIS A O 1
ATOM 763 N N . THR A 1 96 ? 39.062 19.125 3.633 1 58.62 96 THR A N 1
ATOM 764 C CA . THR A 1 96 ? 40.5 19.078 3.408 1 58.62 96 THR A CA 1
ATOM 765 C C . THR A 1 96 ? 40.938 17.688 2.926 1 58.62 96 THR A C 1
ATOM 767 O O . THR A 1 96 ? 41.844 17.562 2.105 1 58.62 96 THR A O 1
ATOM 770 N N . ILE A 1 97 ? 40.094 16.688 3.289 1 59.84 97 ILE A N 1
ATOM 771 C CA . ILE A 1 97 ? 40.469 15.336 2.881 1 59.84 97 ILE A CA 1
ATOM 772 C C . ILE A 1 97 ? 40.344 15.203 1.364 1 59.84 97 ILE A C 1
ATOM 774 O O . ILE A 1 97 ? 41.156 14.555 0.721 1 59.84 97 ILE A O 1
ATOM 778 N N . VAL A 1 98 ? 39.469 15.922 0.831 1 58.41 98 VAL A N 1
ATOM 779 C CA . VAL A 1 98 ? 39.25 15.828 -0.609 1 58.41 98 VAL A CA 1
ATOM 780 C C . VAL A 1 98 ? 40.312 16.641 -1.348 1 58.41 98 VAL A C 1
ATOM 782 O O . VAL A 1 98 ? 40.781 16.234 -2.414 1 58.41 98 VAL A O 1
ATOM 785 N N . THR A 1 99 ? 40.812 17.656 -0.672 1 59 99 THR A N 1
ATOM 786 C CA . THR A 1 99 ? 41.719 18.578 -1.376 1 59 99 THR A CA 1
ATOM 787 C C . THR A 1 99 ? 43.156 18.344 -0.974 1 59 99 THR A C 1
ATOM 789 O O . THR A 1 99 ? 44.094 18.828 -1.648 1 59 99 THR A O 1
ATOM 792 N N . TYR A 1 100 ? 43.312 17.531 -0.051 1 65.31 100 TYR A N 1
ATOM 793 C CA . TYR A 1 100 ? 44.656 17.359 0.54 1 65.31 100 TYR A CA 1
ATOM 794 C C . TYR A 1 100 ? 45.625 16.828 -0.486 1 65.31 100 TYR A C 1
ATOM 796 O O . TYR A 1 100 ? 46.781 17.266 -0.545 1 65.31 100 TYR A O 1
ATOM 804 N N . PRO A 1 101 ? 45.188 15.945 -1.284 1 64.69 101 PRO A N 1
ATOM 805 C CA . PRO A 1 101 ? 46.156 15.438 -2.242 1 64.69 101 PRO A CA 1
ATOM 806 C C . PRO A 1 101 ? 46.75 16.547 -3.107 1 64.69 101 PRO A C 1
ATOM 808 O O . PRO A 1 101 ? 47.875 16.391 -3.643 1 64.69 101 PRO A O 1
ATOM 811 N N . MET A 1 102 ? 46.188 17.688 -3.133 1 58.75 102 MET A N 1
ATOM 812 C CA . MET A 1 102 ? 46.719 18.812 -3.904 1 58.75 102 MET A CA 1
ATOM 813 C C . MET A 1 102 ? 47.406 19.828 -2.994 1 58.75 102 MET A C 1
ATOM 815 O O . MET A 1 102 ? 47.688 20.938 -3.414 1 58.75 102 MET A O 1
ATOM 819 N N . SER A 1 103 ? 47.625 19.516 -1.79 1 58.31 103 SER A N 1
ATOM 820 C CA . SER A 1 103 ? 48.281 20.328 -0.771 1 58.31 103 SER A CA 1
ATOM 821 C C . SER A 1 103 ? 47.406 21.562 -0.433 1 58.31 103 SER A C 1
ATOM 823 O O . SER A 1 103 ? 47.969 22.641 -0.172 1 58.31 103 SER A O 1
ATOM 825 N N . LEU A 1 104 ? 46.219 21.359 -0.751 1 59.44 104 LEU A N 1
ATOM 826 C CA . LEU A 1 104 ? 45.281 22.422 -0.445 1 59.44 104 LEU A CA 1
ATOM 827 C C . LEU A 1 104 ? 44.531 22.109 0.851 1 59.44 104 LEU A C 1
ATOM 829 O O . LEU A 1 104 ? 44.219 20.953 1.143 1 59.44 104 LEU A O 1
ATOM 833 N N . TYR A 1 105 ? 44.469 22.984 1.714 1 60.94 105 TYR A N 1
ATOM 834 C CA . TYR A 1 105 ? 43.781 22.922 2.986 1 60.94 105 TYR A CA 1
ATOM 835 C C . TYR A 1 105 ? 42.469 23.688 2.928 1 60.94 105 TYR A C 1
ATOM 837 O O . TYR A 1 105 ? 42.406 24.781 2.369 1 60.94 105 TYR A O 1
ATOM 845 N N . SER A 1 106 ? 41.438 23.031 3.197 1 57.41 106 SER A N 1
ATOM 846 C CA . SER A 1 106 ? 40.125 23.672 3.256 1 57.41 106 SER A CA 1
ATOM 847 C C . SER A 1 106 ? 39.812 24.172 4.66 1 57.41 106 SER A C 1
ATOM 849 O O . SER A 1 106 ? 40.062 23.469 5.645 1 57.41 106 SER A O 1
ATOM 851 N N . TYR A 1 107 ? 39.875 25.453 4.805 1 56.22 107 TYR A N 1
ATOM 852 C CA . TYR A 1 107 ? 39.562 26.016 6.117 1 56.22 107 TYR A CA 1
ATOM 853 C C . TYR A 1 107 ? 38.344 26.938 6.047 1 56.22 107 TYR A C 1
ATOM 855 O O . TYR A 1 107 ? 37.969 27.375 4.965 1 56.22 107 TYR A O 1
ATOM 863 N N . LEU A 1 108 ? 37.594 26.984 7.254 1 48.34 108 LEU A N 1
ATOM 864 C CA . LEU A 1 108 ? 36.469 27.906 7.383 1 48.34 108 LEU A CA 1
ATOM 865 C C . LEU A 1 108 ? 36.938 29.328 7.641 1 48.34 108 LEU A C 1
ATOM 867 O O . LEU A 1 108 ? 37.781 29.562 8.531 1 48.34 108 LEU A O 1
ATOM 871 N N . THR A 1 109 ? 37.156 30.203 6.766 1 48.59 109 THR A N 1
ATOM 872 C CA . THR A 1 109 ? 37.438 31.609 7.012 1 48.59 109 THR A CA 1
ATOM 873 C C . THR A 1 109 ? 36.156 32.375 7.277 1 48.59 109 THR A C 1
ATOM 875 O O . THR A 1 109 ? 35.094 32.031 6.785 1 48.59 109 THR A O 1
ATOM 878 N N . TYR A 1 110 ? 36.219 33.156 8.461 1 43.44 110 TYR A N 1
ATOM 879 C CA . TYR A 1 110 ? 35.156 34.125 8.75 1 43.44 110 TYR A CA 1
ATOM 880 C C . TYR A 1 110 ? 35.25 35.344 7.863 1 43.44 110 TYR A C 1
ATOM 882 O O . TYR A 1 110 ? 36.281 36 7.809 1 43.44 110 TYR A O 1
ATOM 890 N N . LEU A 1 111 ? 35.031 35.438 6.711 1 45.94 111 LEU A N 1
ATOM 891 C CA . LEU A 1 111 ? 34.969 36.688 5.957 1 45.94 111 LEU A CA 1
ATOM 892 C C . LEU A 1 111 ? 33.844 37.562 6.461 1 45.94 111 LEU A C 1
ATOM 894 O O . LEU A 1 111 ? 32.844 37.062 6.973 1 45.94 111 LEU A O 1
ATOM 898 N N . PRO A 1 112 ? 34.188 38.844 6.695 1 47.28 112 PRO A N 1
ATOM 899 C CA . PRO A 1 112 ? 33.062 39.719 6.973 1 47.28 112 PRO A CA 1
ATOM 900 C C . PRO A 1 112 ? 31.844 39.469 6.078 1 47.28 112 PRO A C 1
ATOM 902 O O . PRO A 1 112 ? 31.969 39.438 4.852 1 47.28 112 PRO A O 1
ATOM 905 N N . SER A 1 113 ? 31 38.625 6.5 1 53.22 113 SER A N 1
ATOM 906 C CA . SER A 1 113 ? 29.844 38.031 5.812 1 53.22 113 SER A CA 1
ATOM 907 C C . SER A 1 113 ? 28.922 39.125 5.277 1 53.22 113 SER A C 1
ATOM 909 O O . SER A 1 113 ? 27.953 38.844 4.57 1 53.22 113 SER A O 1
ATOM 911 N N . ILE A 1 114 ? 29.297 40.469 5.695 1 57.09 114 ILE A N 1
ATOM 912 C CA . ILE A 1 114 ? 28.344 41.531 5.422 1 57.09 114 ILE A CA 1
ATOM 913 C C . ILE A 1 114 ? 28.281 41.781 3.918 1 57.09 114 ILE A C 1
ATOM 915 O O . ILE A 1 114 ? 27.234 42.219 3.398 1 57.09 114 ILE A O 1
ATOM 919 N N . ASN A 1 115 ? 29.438 41.562 3.246 1 60.84 115 ASN A N 1
ATOM 920 C CA . ASN A 1 115 ? 29.391 41.875 1.822 1 60.84 115 ASN A CA 1
ATOM 921 C C . ASN A 1 115 ? 29.156 40.625 0.979 1 60.84 115 ASN A C 1
ATOM 923 O O . ASN A 1 115 ? 29.344 40.625 -0.237 1 60.84 115 ASN A O 1
ATOM 927 N N . ALA A 1 116 ? 28.875 39.594 1.71 1 71.94 116 ALA A N 1
ATOM 928 C CA . ALA A 1 116 ? 28.578 38.375 0.96 1 71.94 116 ALA A CA 1
ATOM 929 C C . ALA A 1 116 ? 27.312 38.531 0.123 1 71.94 116 ALA A C 1
ATOM 931 O O . ALA A 1 116 ? 26.297 39.031 0.61 1 71.94 116 ALA A O 1
ATOM 932 N N . PRO A 1 117 ? 27.422 38.25 -1.204 1 78.62 117 PRO A N 1
ATOM 933 C CA . PRO A 1 117 ? 26.281 38.406 -2.098 1 78.62 117 PRO A CA 1
ATOM 934 C C . PRO A 1 117 ? 25.031 37.656 -1.603 1 78.62 117 PRO A C 1
ATOM 936 O O . PRO A 1 117 ? 23.906 38.062 -1.934 1 78.62 117 PRO A O 1
ATOM 939 N N . GLU A 1 118 ? 25.297 36.594 -0.743 1 83.31 118 GLU A N 1
ATOM 940 C CA . GLU A 1 118 ? 24.172 35.812 -0.24 1 83.31 118 GLU A CA 1
ATOM 941 C C . GLU A 1 118 ? 23.25 36.656 0.627 1 83.31 118 GLU A C 1
ATOM 943 O O . GLU A 1 118 ? 22.031 36.531 0.568 1 83.31 118 GLU A O 1
ATOM 948 N N . TYR A 1 119 ? 23.953 37.562 1.332 1 83.88 119 TYR A N 1
ATOM 949 C CA . TYR A 1 119 ? 23.172 38.406 2.219 1 83.88 119 TYR A CA 1
ATOM 950 C C . TYR A 1 119 ? 22.422 39.5 1.433 1 83.88 119 TYR A C 1
ATOM 952 O O . TYR A 1 119 ? 21.297 39.844 1.777 1 83.88 119 TYR A O 1
ATOM 960 N N . MET A 1 120 ? 23.031 40 0.406 1 87.19 120 MET A N 1
ATOM 961 C CA . MET A 1 120 ? 22.359 40.969 -0.465 1 87.19 120 MET A CA 1
ATOM 962 C C . MET A 1 120 ? 21.172 40.312 -1.172 1 87.19 120 MET A C 1
ATOM 964 O O . MET A 1 120 ? 20.109 40.938 -1.309 1 87.19 120 MET A O 1
ATOM 968 N N . LEU A 1 121 ? 21.406 39.125 -1.614 1 89.88 121 LEU A N 1
ATOM 969 C CA . LEU A 1 121 ? 20.328 38.375 -2.25 1 89.88 121 LEU A CA 1
ATOM 970 C C . LEU A 1 121 ? 19.188 38.125 -1.268 1 89.88 121 LEU A C 1
ATOM 972 O O . LEU A 1 121 ? 18.016 38.219 -1.631 1 89.88 121 LEU A O 1
ATOM 976 N N . LEU A 1 122 ? 19.578 37.812 -0.039 1 92.25 122 LEU A N 1
ATOM 977 C CA . LEU A 1 122 ? 18.578 37.594 1.002 1 92.25 122 LEU A CA 1
ATOM 978 C C . LEU A 1 122 ? 17.734 38.844 1.196 1 92.25 122 LEU A C 1
ATOM 980 O O . LEU A 1 122 ? 16.516 38.75 1.348 1 92.25 122 LEU A O 1
ATOM 984 N N . ARG A 1 123 ? 18.391 39.938 1.191 1 92.88 123 ARG A N 1
ATOM 985 C CA . ARG A 1 123 ? 17.641 41.188 1.337 1 92.88 123 ARG A CA 1
ATOM 986 C C . ARG A 1 123 ? 16.641 41.375 0.195 1 92.88 123 ARG A C 1
ATOM 988 O O . ARG A 1 123 ? 15.492 41.75 0.422 1 92.88 123 ARG A O 1
ATOM 995 N N . GLU A 1 124 ? 17.094 41.156 -0.994 1 94 124 GLU A N 1
ATOM 996 C CA . GLU A 1 124 ? 16.219 41.344 -2.152 1 94 124 GLU A CA 1
ATOM 997 C C . GLU A 1 124 ? 15.055 40.344 -2.109 1 94 124 GLU A C 1
ATOM 999 O O . GLU A 1 124 ? 13.914 40.719 -2.4 1 94 124 GLU A O 1
ATOM 1004 N N . ILE A 1 125 ? 15.352 39.094 -1.818 1 94.44 125 ILE A N 1
ATOM 1005 C CA . ILE A 1 125 ? 14.312 38.094 -1.688 1 94.44 125 ILE A CA 1
ATOM 1006 C C . ILE A 1 125 ? 13.305 38.5 -0.621 1 94.44 125 ILE A C 1
ATOM 1008 O O . ILE A 1 125 ? 12.094 38.469 -0.844 1 94.44 125 ILE A O 1
ATOM 1012 N N . SER A 1 126 ? 13.891 38.938 0.514 1 95.38 126 SER A N 1
ATOM 1013 C CA . SER A 1 126 ? 13.047 39.312 1.641 1 95.38 126 SER A CA 1
ATOM 1014 C C . SER A 1 126 ? 12.148 40.5 1.275 1 95.38 126 SER A C 1
ATOM 1016 O O . SER A 1 126 ? 10.969 40.5 1.619 1 95.38 126 SER A O 1
ATOM 1018 N N . THR A 1 127 ? 12.711 41.469 0.607 1 94.56 127 THR A N 1
ATOM 1019 C CA . THR A 1 127 ? 11.953 42.625 0.178 1 94.56 127 THR A CA 1
ATOM 1020 C C . THR A 1 127 ? 10.812 42.219 -0.752 1 94.56 127 THR A C 1
ATOM 1022 O O . THR A 1 127 ? 9.695 42.719 -0.631 1 94.56 127 THR A O 1
ATOM 1025 N N . MET A 1 128 ? 11.117 41.375 -1.633 1 93.62 128 MET A N 1
ATOM 1026 C CA . MET A 1 128 ? 10.102 40.938 -2.574 1 93.62 128 MET A CA 1
ATOM 1027 C C . MET A 1 128 ? 9 40.156 -1.852 1 93.62 128 MET A C 1
ATOM 1029 O O . MET A 1 128 ? 7.82 40.344 -2.141 1 93.62 128 MET A O 1
ATOM 1033 N N . VAL A 1 129 ? 9.375 39.25 -0.932 1 94.25 129 VAL A N 1
ATOM 1034 C CA . VAL A 1 129 ? 8.398 38.469 -0.16 1 94.25 129 VAL A CA 1
ATOM 1035 C C . VAL A 1 129 ? 7.484 39.406 0.61 1 94.25 129 VAL A C 1
ATOM 1037 O O . VAL A 1 129 ? 6.262 39.281 0.562 1 94.25 129 VAL A O 1
ATOM 1040 N N . ILE A 1 130 ? 8.094 40.406 1.258 1 94.38 130 ILE A N 1
ATOM 1041 C CA . ILE A 1 130 ? 7.336 41.344 2.062 1 94.38 130 ILE A CA 1
ATOM 1042 C C . ILE A 1 130 ? 6.375 42.156 1.17 1 9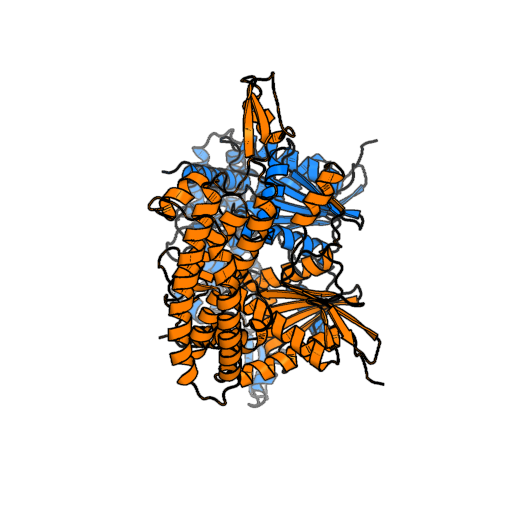4.38 130 ILE A C 1
ATOM 1044 O O . ILE A 1 130 ? 5.207 42.344 1.519 1 94.38 130 ILE A O 1
ATOM 1048 N N . ARG A 1 131 ? 6.867 42.562 0.063 1 93.12 131 ARG A N 1
ATOM 1049 C CA . ARG A 1 131 ? 6.023 43.312 -0.872 1 93.12 131 ARG A CA 1
ATOM 1050 C C . ARG A 1 131 ? 4.832 42.469 -1.318 1 93.12 131 ARG A C 1
ATOM 1052 O O . ARG A 1 131 ? 3.697 42.969 -1.332 1 93.12 131 ARG A O 1
ATOM 1059 N N . ARG A 1 132 ? 5.098 41.312 -1.706 1 91.69 132 ARG A N 1
ATOM 1060 C CA . ARG A 1 132 ? 4.043 40.406 -2.189 1 91.69 132 ARG A CA 1
ATOM 1061 C C . ARG A 1 132 ? 3.031 40.125 -1.088 1 91.69 132 ARG A C 1
ATOM 1063 O O . ARG A 1 132 ? 1.824 40.094 -1.336 1 91.69 132 ARG A O 1
ATOM 1070 N N . VAL A 1 133 ? 3.535 39.844 0.089 1 93.06 133 VAL A N 1
ATOM 1071 C CA . VAL A 1 133 ? 2.66 39.531 1.213 1 93.06 133 VAL A CA 1
ATOM 1072 C C . VAL A 1 133 ? 1.831 40.75 1.581 1 93.06 133 VAL A C 1
ATOM 1074 O O . VAL A 1 133 ? 0.644 40.656 1.896 1 93.06 133 VAL A O 1
ATOM 1077 N N . LYS A 1 134 ? 2.416 41.969 1.538 1 91.19 134 LYS A N 1
ATOM 1078 C CA . LYS A 1 134 ? 1.685 43.188 1.831 1 91.19 134 LYS A CA 1
ATOM 1079 C C . LYS A 1 134 ? 0.503 43.375 0.881 1 91.19 134 LYS A C 1
ATOM 1081 O O . LYS A 1 134 ? -0.595 43.719 1.31 1 91.19 134 LYS A O 1
ATOM 1086 N N . VAL A 1 135 ? 0.797 43.094 -0.351 1 89.94 135 VAL A N 1
ATOM 1087 C CA . VAL A 1 135 ? -0.263 43.219 -1.349 1 89.94 135 VAL A CA 1
ATOM 1088 C C . VAL A 1 135 ? -1.355 42.188 -1.05 1 89.94 135 VAL A C 1
ATOM 1090 O O . VAL A 1 135 ? -2.545 42.5 -1.108 1 89.94 135 VAL A O 1
ATOM 1093 N N . ALA A 1 136 ? -0.946 41.031 -0.773 1 87.69 136 ALA A N 1
ATOM 1094 C CA . ALA A 1 136 ? -1.896 39.969 -0.468 1 87.69 136 ALA A CA 1
ATOM 1095 C C . ALA A 1 136 ? -2.717 40.281 0.774 1 87.69 136 ALA A C 1
ATOM 1097 O O . ALA A 1 136 ? -3.926 40.062 0.81 1 87.69 136 ALA A O 1
ATOM 1098 N N . VAL A 1 137 ? -2.055 40.781 1.773 1 86.94 137 VAL A N 1
ATOM 1099 C CA . VAL A 1 137 ? -2.707 41.156 3.031 1 86.94 137 VAL A CA 1
ATOM 1100 C C . VAL A 1 137 ? -3.773 42.219 2.783 1 86.94 137 VAL A C 1
ATOM 1102 O O . VAL A 1 137 ? -4.871 42.156 3.344 1 86.94 137 VAL A O 1
ATOM 1105 N N . ARG A 1 138 ? -3.479 43.188 2.018 1 88 138 ARG A N 1
ATOM 1106 C CA . ARG A 1 138 ? -4.441 44.25 1.687 1 88 138 ARG A CA 1
ATOM 1107 C C . ARG A 1 138 ? -5.672 43.656 1.001 1 88 138 ARG A C 1
ATOM 1109 O O . ARG A 1 138 ? -6.801 43.969 1.369 1 88 138 ARG A O 1
ATOM 1116 N N . ARG A 1 139 ? -5.43 42.812 0.094 1 86.56 139 ARG A N 1
ATOM 1117 C CA . ARG A 1 139 ? -6.523 42.188 -0.648 1 86.56 139 ARG A CA 1
ATOM 1118 C C . ARG A 1 139 ? -7.355 41.281 0.255 1 86.56 139 ARG A C 1
ATOM 1120 O O . ARG A 1 139 ? -8.586 41.281 0.165 1 86.56 139 ARG A O 1
ATOM 1127 N N . LEU A 1 140 ? -6.664 40.531 1.044 1 87.25 140 LEU A N 1
ATOM 1128 C CA . LEU A 1 140 ? -7.336 39.625 1.975 1 87.25 140 LEU A CA 1
ATOM 1129 C C . LEU A 1 140 ? -8.148 40.406 2.996 1 87.25 140 LEU A C 1
ATOM 1131 O O . LEU A 1 140 ? -9.234 40 3.398 1 87.25 140 LEU A O 1
ATOM 1135 N N . GLY A 1 141 ? -7.562 41.5 3.439 1 86.31 141 GLY A N 1
ATOM 1136 C CA . GLY A 1 141 ? -8.297 42.375 4.34 1 86.31 141 GLY A CA 1
ATOM 1137 C C . GLY A 1 141 ? -9.641 42.812 3.785 1 86.31 141 GLY A C 1
ATOM 1138 O O . GLY A 1 141 ? -10.648 42.812 4.5 1 86.31 141 GLY A O 1
ATOM 1139 N N . GLU A 1 142 ? -9.648 43.094 2.521 1 86.56 142 GLU A N 1
ATOM 1140 C CA . GLU A 1 142 ? -10.891 43.5 1.856 1 86.56 142 GLU A CA 1
ATOM 1141 C C . GLU A 1 142 ? -11.883 42.344 1.818 1 86.56 142 GLU A C 1
ATOM 1143 O O . GLU A 1 142 ? -13.07 42.531 2.088 1 86.56 142 GLU A O 1
ATOM 1148 N N . VAL A 1 143 ? -11.352 41.188 1.548 1 84.44 143 VAL A N 1
ATOM 1149 C CA . VAL A 1 143 ? -12.195 40 1.466 1 84.44 143 VAL A CA 1
ATOM 1150 C C . VAL A 1 143 ? -12.766 39.688 2.844 1 84.44 143 VAL A C 1
ATOM 1152 O O . VAL A 1 143 ? -13.961 39.406 2.975 1 84.44 143 VAL A O 1
ATOM 1155 N N . ILE A 1 144 ? -11.984 39.719 3.814 1 82.56 144 ILE A N 1
ATOM 1156 C CA . ILE A 1 144 ? -12.375 39.344 5.172 1 82.56 144 ILE A CA 1
ATOM 1157 C C . ILE A 1 144 ? -13.391 40.344 5.703 1 82.56 144 ILE A C 1
ATOM 1159 O O . ILE A 1 144 ? -14.328 39.969 6.41 1 82.56 144 ILE A O 1
ATOM 1163 N N . ARG A 1 145 ? -13.25 41.562 5.336 1 84.12 145 ARG A N 1
ATOM 1164 C CA . ARG A 1 145 ? -14.188 42.594 5.762 1 84.12 145 ARG A CA 1
ATOM 1165 C C . ARG A 1 145 ? -15.57 42.375 5.156 1 84.12 145 ARG A C 1
ATOM 1167 O O . ARG A 1 145 ? -16.578 42.75 5.746 1 84.12 145 ARG A O 1
ATOM 1174 N N . SER A 1 146 ? -15.539 41.719 3.992 1 82.81 146 SER A N 1
ATOM 1175 C CA . SER A 1 146 ? -16.797 41.5 3.301 1 82.81 146 SER A CA 1
ATOM 1176 C C . SER A 1 146 ? -17.516 40.25 3.855 1 82.81 146 SER A C 1
ATOM 1178 O O . SER A 1 146 ? -18.703 40.031 3.568 1 82.81 146 SER A O 1
ATOM 1180 N N . LEU A 1 147 ? -16.812 39.5 4.629 1 78.31 147 LEU A N 1
ATOM 1181 C CA . LEU A 1 147 ? -17.391 38.281 5.191 1 78.31 147 LEU A CA 1
ATOM 1182 C C . LEU A 1 147 ? -18.219 38.594 6.434 1 78.31 147 LEU A C 1
ATOM 1184 O O . LEU A 1 147 ? -18.047 39.656 7.051 1 78.31 147 LEU A O 1
ATOM 1188 N N . ASN A 1 148 ? -19.234 37.688 6.688 1 72.38 148 ASN A N 1
ATOM 1189 C CA . ASN A 1 148 ? -20.031 37.844 7.898 1 72.38 148 ASN A CA 1
ATOM 1190 C C . ASN A 1 148 ? -19.156 37.969 9.141 1 72.38 148 ASN A C 1
ATOM 1192 O O . ASN A 1 148 ? -18.391 37.031 9.453 1 72.38 148 ASN A O 1
ATOM 1196 N N . PRO A 1 149 ? -19.172 39.094 9.805 1 75 149 PRO A N 1
ATOM 1197 C CA . PRO A 1 149 ? -18.281 39.375 10.938 1 75 149 PRO A CA 1
ATOM 1198 C C . PRO A 1 149 ? -18.453 38.375 12.086 1 75 149 PRO A C 1
ATOM 1200 O O . PRO A 1 149 ? -17.547 38.188 12.898 1 75 149 PRO A O 1
ATOM 1203 N N . ASN A 1 150 ? -19.609 37.781 12.062 1 71.75 150 ASN A N 1
ATOM 1204 C CA . ASN A 1 150 ? -19.891 36.875 13.195 1 71.75 150 ASN A CA 1
ATOM 1205 C C . ASN A 1 150 ? -19.5 35.438 12.898 1 71.75 150 ASN A C 1
ATOM 1207 O O . ASN A 1 150 ? -19.609 34.594 13.766 1 71.75 150 ASN A O 1
ATOM 1211 N N . HIS A 1 151 ? -19 35.281 11.727 1 71.12 151 HIS A N 1
ATOM 1212 C CA . HIS A 1 151 ? -18.562 33.938 11.398 1 71.12 151 HIS A CA 1
ATOM 1213 C C . HIS A 1 151 ? -17.25 33.594 12.094 1 71.12 151 HIS A C 1
ATOM 1215 O O . HIS A 1 151 ? -16.312 34.406 12.055 1 71.12 151 HIS A O 1
ATOM 1221 N N . GLU A 1 152 ? -17.172 32.5 12.734 1 68.31 152 GLU A N 1
ATOM 1222 C CA . GLU A 1 152 ? -16.016 32.125 13.547 1 68.31 152 GLU A CA 1
ATOM 1223 C C . GLU A 1 152 ? -14.727 32.156 12.734 1 68.31 152 GLU A C 1
ATOM 1225 O O . GLU A 1 152 ? -13.711 32.688 13.188 1 68.31 152 GLU A O 1
ATOM 1230 N N . LEU A 1 153 ? -14.828 31.656 11.578 1 70.88 153 LEU A N 1
ATOM 1231 C CA . LEU A 1 153 ? -13.633 31.609 10.734 1 70.88 153 LEU A CA 1
ATOM 1232 C C . LEU A 1 153 ? -13.227 33.031 10.312 1 70.88 153 LEU A C 1
ATOM 1234 O O . LEU A 1 153 ? -12.039 33.312 10.203 1 70.88 153 LEU A O 1
ATOM 1238 N N . ALA A 1 154 ? -14.188 33.875 10.117 1 73.19 154 ALA A N 1
ATOM 1239 C CA . ALA A 1 154 ? -13.891 35.25 9.742 1 73.19 154 ALA A CA 1
ATOM 1240 C C . ALA A 1 154 ? -13.164 35.969 10.867 1 73.19 154 ALA A C 1
ATOM 1242 O O . ALA A 1 154 ? -12.227 36.75 10.609 1 73.19 154 ALA A O 1
ATOM 1243 N N . LEU A 1 155 ? -13.625 35.719 12.047 1 76.38 155 LEU A N 1
ATOM 1244 C CA . LEU A 1 155 ? -12.984 36.312 13.203 1 76.38 155 LEU A CA 1
ATOM 1245 C C . LEU A 1 155 ? -11.539 35.844 13.336 1 76.38 155 LEU A C 1
ATOM 1247 O O . LEU A 1 155 ? -10.648 36.656 13.594 1 76.38 155 LEU A O 1
ATOM 1251 N N . ARG A 1 156 ? -11.352 34.719 13.125 1 75.94 156 ARG A N 1
ATOM 1252 C CA . ARG A 1 156 ? -10 34.156 13.203 1 75.94 156 ARG A CA 1
ATOM 1253 C C . ARG A 1 156 ? -9.109 34.75 12.109 1 75.94 156 ARG A C 1
ATOM 1255 O O . ARG A 1 156 ? -7.945 35.062 12.359 1 75.94 156 ARG A O 1
ATOM 1262 N N . LEU A 1 157 ? -9.703 34.812 10.977 1 79.88 157 LEU A N 1
ATOM 1263 C CA . LEU A 1 157 ? -8.945 35.375 9.859 1 79.88 157 LEU A CA 1
ATOM 1264 C C . LEU A 1 157 ? -8.539 36.812 10.141 1 79.88 157 LEU A C 1
ATOM 1266 O O . LEU A 1 157 ? -7.43 37.219 9.797 1 79.88 157 LEU A O 1
ATOM 1270 N N . ARG A 1 158 ? -9.383 37.5 10.82 1 82.31 158 ARG A N 1
ATOM 1271 C CA . ARG A 1 158 ? -9.07 38.906 11.172 1 82.31 158 ARG A CA 1
ATOM 1272 C C . ARG A 1 158 ? -7.918 38.938 12.164 1 82.31 158 ARG A C 1
ATOM 1274 O O . ARG A 1 158 ? -7.031 39.812 12.047 1 82.31 158 ARG A O 1
ATOM 1281 N N . SER A 1 159 ? -8.07 38.031 13.062 1 82.19 159 SER A N 1
ATOM 1282 C CA . SER A 1 159 ? -6.992 37.969 14.039 1 82.19 159 SER A CA 1
ATOM 1283 C C . SER A 1 159 ? -5.668 37.594 13.383 1 82.19 159 SER A C 1
ATOM 1285 O O . SER A 1 159 ? -4.637 38.219 13.672 1 82.19 159 SER A O 1
ATOM 1287 N N . ASP A 1 160 ? -5.727 36.688 12.508 1 81.38 160 ASP A N 1
ATOM 1288 C CA . ASP A 1 160 ? -4.52 36.219 11.82 1 81.38 160 ASP A CA 1
ATOM 1289 C C . ASP A 1 160 ? -3.957 37.344 10.93 1 81.38 160 ASP A C 1
ATOM 1291 O O . ASP A 1 160 ? -2.74 37.469 10.797 1 81.38 160 ASP A O 1
ATOM 1295 N N . LEU A 1 161 ? -4.891 38 10.344 1 87.19 161 LEU A N 1
ATOM 1296 C CA . LEU A 1 161 ? -4.465 39.156 9.531 1 87.19 161 LEU A CA 1
ATOM 1297 C C . LEU A 1 161 ? -3.734 40.188 10.383 1 87.19 161 LEU A C 1
ATOM 1299 O O . LEU A 1 161 ? -2.736 40.75 9.945 1 87.19 161 LEU A O 1
ATOM 1303 N N . GLY A 1 162 ? -4.277 40.375 11.547 1 86.69 162 GLY A N 1
ATOM 1304 C CA . GLY A 1 162 ? -3.6 41.281 12.477 1 86.69 162 GLY A CA 1
ATOM 1305 C C . GLY A 1 162 ? -2.209 40.812 12.852 1 86.69 162 GLY A C 1
ATOM 1306 O O . GLY A 1 162 ? -1.262 41.594 12.867 1 86.69 162 GLY A O 1
ATOM 1307 N N . ASN A 1 163 ? -2.09 39.5 13.102 1 84.94 163 ASN A N 1
ATOM 1308 C CA . ASN A 1 163 ? -0.8 38.906 13.438 1 84.94 163 ASN A CA 1
ATOM 1309 C C . ASN A 1 163 ? 0.201 39.062 12.297 1 84.94 163 ASN A C 1
ATOM 1311 O O . ASN A 1 163 ? 1.387 39.312 12.531 1 84.94 163 ASN A O 1
ATOM 1315 N N . LEU A 1 164 ? -0.336 38.844 11.141 1 89 164 LEU A N 1
ATOM 1316 C CA . LEU A 1 164 ? 0.516 38.969 9.969 1 89 164 LEU A CA 1
ATOM 1317 C C . LEU A 1 164 ? 1.048 40.406 9.836 1 89 164 LEU A C 1
ATOM 1319 O O . LEU A 1 164 ? 2.219 40.594 9.508 1 89 164 LEU A O 1
ATOM 1323 N N . SER A 1 165 ? 0.222 41.344 10.062 1 88.69 165 SER A N 1
ATOM 1324 C CA . SER A 1 165 ? 0.624 42.75 10.008 1 88.69 165 SER A CA 1
ATOM 1325 C C . SER A 1 165 ? 1.7 43.062 11.047 1 88.69 165 SER A C 1
ATOM 1327 O O . SER A 1 165 ? 2.654 43.781 10.758 1 88.69 165 SER A O 1
ATOM 1329 N N . ARG A 1 166 ? 1.552 42.438 12.164 1 90.06 166 ARG A N 1
ATOM 1330 C CA . ARG A 1 166 ? 2.562 42.625 13.203 1 90.06 166 ARG A CA 1
ATOM 1331 C C . ARG A 1 166 ? 3.893 42 12.789 1 90.06 166 ARG A C 1
ATOM 1333 O O . ARG A 1 166 ? 4.953 42.594 13.008 1 90.06 166 ARG A O 1
ATOM 1340 N N . LEU A 1 167 ? 3.727 40.844 12.266 1 90.75 167 LEU A N 1
ATOM 1341 C CA . LEU A 1 167 ? 4.938 40.156 11.82 1 90.75 167 LEU A CA 1
ATOM 1342 C C . LEU A 1 167 ? 5.648 40.969 10.742 1 90.75 167 LEU A C 1
ATOM 1344 O O . LEU A 1 167 ? 6.879 41.062 10.727 1 90.75 167 LEU A O 1
ATOM 1348 N N . LEU A 1 168 ? 4.902 41.531 9.875 1 92.69 168 LEU A N 1
ATOM 1349 C CA . LEU A 1 168 ? 5.461 42.406 8.836 1 92.69 168 LEU A CA 1
ATOM 1350 C C . LEU A 1 168 ? 6.199 43.594 9.438 1 92.69 168 LEU A C 1
ATOM 1352 O O . LEU A 1 168 ? 7.285 43.938 8.984 1 92.69 168 LEU A O 1
ATOM 1356 N N . ASN A 1 169 ? 5.668 44.094 10.453 1 89.75 169 ASN A N 1
ATOM 1357 C CA . ASN A 1 169 ? 6.27 45.25 11.117 1 89.75 169 ASN A CA 1
ATOM 1358 C C . ASN A 1 169 ? 7.574 44.875 11.812 1 89.75 169 ASN A C 1
ATOM 1360 O O . ASN A 1 169 ? 8.5 45.688 11.875 1 89.75 169 ASN A O 1
ATOM 1364 N N . VAL A 1 170 ? 7.625 43.688 12.289 1 90.81 170 VAL A N 1
ATOM 1365 C CA . VAL A 1 170 ? 8.828 43.188 12.961 1 90.81 170 VAL A CA 1
ATOM 1366 C C . VAL A 1 170 ? 9.906 42.875 11.938 1 90.81 170 VAL A C 1
ATOM 1368 O O . VAL A 1 170 ? 11.102 43.062 12.195 1 90.81 170 VAL A O 1
ATOM 1371 N N . LEU A 1 171 ? 9.492 42.438 10.758 1 93.38 171 LEU A N 1
ATOM 1372 C CA . LEU A 1 171 ? 10.445 41.938 9.766 1 93.38 171 LEU A CA 1
ATOM 1373 C C . LEU A 1 171 ? 11.062 43.094 8.992 1 93.38 171 LEU A C 1
ATOM 1375 O O . LEU A 1 171 ? 12.211 43.031 8.555 1 93.38 171 LEU A O 1
ATOM 1379 N N . ARG A 1 172 ? 10.383 44.219 8.898 1 91 172 ARG A N 1
ATOM 1380 C CA . ARG A 1 172 ? 10.828 45.344 8.078 1 91 172 ARG A CA 1
ATOM 1381 C C . ARG A 1 172 ? 12.172 45.875 8.547 1 91 172 ARG A C 1
ATOM 1383 O O . ARG A 1 172 ? 13.109 46 7.758 1 91 172 ARG A O 1
ATOM 1390 N N . PRO A 1 173 ? 12.289 46.094 9.852 1 91.88 173 PRO A N 1
ATOM 1391 C CA . PRO A 1 173 ? 13.594 46.562 10.312 1 91.88 173 PRO A CA 1
ATOM 1392 C C . PRO A 1 173 ? 14.695 45.531 10.141 1 91.88 173 PRO A C 1
ATOM 1394 O O . PRO A 1 173 ? 15.844 45.875 9.875 1 91.88 173 PRO A O 1
ATOM 1397 N N . LYS A 1 174 ? 14.406 44.281 10.273 1 91.62 174 LYS A N 1
ATOM 1398 C CA . LYS A 1 174 ? 15.398 43.25 10.117 1 91.62 174 LYS A CA 1
ATOM 1399 C C . LYS A 1 174 ? 15.891 43.156 8.672 1 91.62 174 LYS A C 1
ATOM 1401 O O . LYS A 1 174 ? 17.094 42.969 8.43 1 91.62 174 LYS A O 1
ATOM 1406 N N . VAL A 1 175 ? 14.945 43.312 7.777 1 93.25 175 VAL A N 1
ATOM 1407 C CA . VAL A 1 175 ? 15.312 43.281 6.363 1 93.25 175 VAL A CA 1
ATOM 1408 C C . VAL A 1 175 ? 16.203 44.469 6.035 1 93.25 175 VAL A C 1
ATOM 1410 O O . VAL A 1 175 ? 17.172 44.344 5.289 1 93.25 175 VAL A O 1
ATOM 1413 N N . SER A 1 176 ? 15.898 45.594 6.668 1 90.25 176 SER A N 1
ATOM 1414 C CA . SER A 1 176 ? 16.656 46.812 6.426 1 90.25 176 SER A CA 1
ATOM 1415 C C . SER A 1 176 ? 18.078 46.719 6.992 1 90.25 176 SER A C 1
ATOM 1417 O O . SER A 1 176 ? 18.969 47.438 6.566 1 90.25 176 SER A O 1
ATOM 1419 N N . SER A 1 177 ? 18.25 45.781 7.961 1 87.19 177 SER A N 1
ATOM 1420 C CA . SER A 1 177 ? 19.562 45.625 8.578 1 87.19 177 SER A CA 1
ATOM 1421 C C . SER A 1 177 ? 20.484 44.812 7.688 1 87.19 177 SER A C 1
ATOM 1423 O O . SER A 1 177 ? 21.703 44.781 7.887 1 87.19 177 SER A O 1
ATOM 1425 N N . LEU A 1 178 ? 19.891 44.125 6.723 1 88.25 178 LEU A N 1
ATOM 1426 C CA . LEU A 1 178 ? 20.703 43.375 5.785 1 88.25 178 LEU A CA 1
ATOM 1427 C C . LEU A 1 178 ? 21.375 44.281 4.766 1 88.25 178 LEU A C 1
ATOM 1429 O O . LEU A 1 178 ? 20.828 45.312 4.41 1 88.25 178 LEU A O 1
ATOM 1433 N N . PRO A 1 179 ? 22.562 43.875 4.336 1 85.5 179 PRO A N 1
ATOM 1434 C CA . PRO A 1 179 ? 23.281 44.719 3.389 1 85.5 179 PRO A CA 1
ATOM 1435 C C . PRO A 1 179 ? 22.531 44.906 2.074 1 85.5 179 PRO A C 1
ATOM 1437 O O . PRO A 1 179 ? 21.891 43.969 1.583 1 85.5 179 PRO A O 1
ATOM 1440 N N . LYS A 1 180 ? 22.516 46.062 1.536 1 86.06 180 LYS A N 1
ATOM 1441 C CA . LYS A 1 180 ? 21.875 46.438 0.272 1 86.06 180 LYS A CA 1
ATOM 1442 C C . LYS A 1 180 ? 22.844 46.25 -0.899 1 86.06 180 LYS A C 1
ATOM 1444 O O . LYS A 1 180 ? 24.016 46.625 -0.793 1 86.06 180 LYS A O 1
ATOM 1449 N N . ALA A 1 181 ? 22.25 45.625 -1.838 1 80 181 ALA A N 1
ATOM 1450 C CA . ALA A 1 181 ? 23.094 45.5 -3.023 1 80 181 ALA A CA 1
ATOM 1451 C C . ALA A 1 181 ? 23.219 46.812 -3.777 1 80 181 ALA A C 1
ATOM 1453 O O . ALA A 1 181 ? 22.25 47.562 -3.854 1 80 181 ALA A O 1
ATOM 1454 N N . ASN A 1 182 ? 24.453 47.125 -4.301 1 77.44 182 ASN A N 1
ATOM 1455 C CA . ASN A 1 182 ? 24.703 48.344 -5.098 1 77.44 182 ASN A CA 1
ATOM 1456 C C . ASN A 1 182 ? 24.391 48.094 -6.574 1 77.44 182 ASN A C 1
ATOM 1458 O O . ASN A 1 182 ? 24.641 48.969 -7.41 1 77.44 182 ASN A O 1
ATOM 1462 N N . TYR A 1 183 ? 23.922 47 -6.918 1 75.19 183 TYR A N 1
ATOM 1463 C CA . TYR A 1 183 ? 23.562 46.625 -8.281 1 75.19 183 TYR A CA 1
ATOM 1464 C C . TYR A 1 183 ? 22.203 45.906 -8.32 1 75.19 183 TYR A C 1
ATOM 1466 O O . TYR A 1 183 ? 21.672 45.562 -7.273 1 75.19 183 TYR A O 1
ATOM 1474 N N . ARG A 1 184 ? 21.719 45.844 -9.57 1 81.31 184 ARG A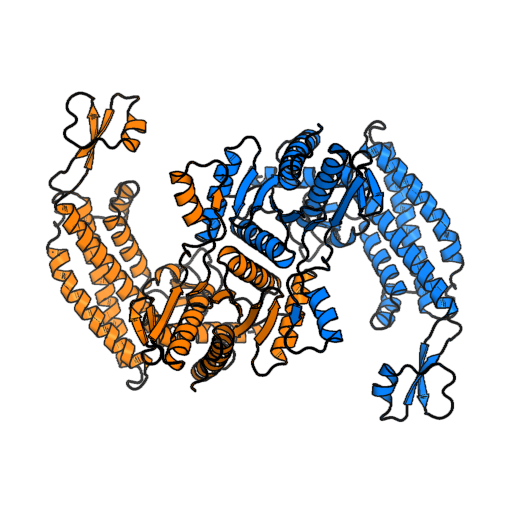 N 1
ATOM 1475 C CA . ARG A 1 184 ? 20.422 45.188 -9.734 1 81.31 184 ARG A CA 1
ATOM 1476 C C . ARG A 1 184 ? 20.562 43.656 -9.656 1 81.31 184 ARG A C 1
ATOM 1478 O O . ARG A 1 184 ? 21.312 43.062 -10.422 1 81.31 184 ARG A O 1
ATOM 1485 N N . ILE A 1 185 ? 19.797 43.062 -8.664 1 82.62 185 ILE A N 1
ATOM 1486 C CA . ILE A 1 185 ? 19.844 41.625 -8.469 1 82.62 185 ILE A CA 1
ATOM 1487 C C . ILE A 1 185 ? 18.641 40.969 -9.148 1 82.62 185 ILE A C 1
ATOM 1489 O O . ILE A 1 185 ? 17.5 41.344 -8.906 1 82.62 185 ILE A O 1
ATOM 1493 N N . ILE A 1 186 ? 18.938 40.188 -10.164 1 84.06 186 ILE A N 1
ATOM 1494 C CA . ILE A 1 186 ? 17.906 39.281 -10.688 1 84.06 186 ILE A CA 1
ATOM 1495 C C . ILE A 1 186 ? 17.875 38 -9.875 1 84.06 186 ILE A C 1
ATOM 1497 O O . ILE A 1 186 ? 18.703 37.094 -10.086 1 84.06 186 ILE A O 1
ATOM 1501 N N . ILE A 1 187 ? 16.891 37.875 -8.984 1 86.81 187 ILE A N 1
ATOM 1502 C CA . ILE A 1 187 ? 16.844 36.906 -7.922 1 86.81 187 ILE A CA 1
ATOM 1503 C C . ILE A 1 187 ? 17.031 35.5 -8.516 1 86.81 187 ILE A C 1
ATOM 1505 O O . ILE A 1 187 ? 17.828 34.719 -8.008 1 86.81 187 ILE A O 1
ATOM 1509 N N . LYS A 1 188 ? 16.234 35.156 -9.609 1 83.62 188 LYS A N 1
ATOM 1510 C CA . LYS A 1 188 ? 16.266 33.812 -10.188 1 83.62 188 LYS A CA 1
ATOM 1511 C C . LYS A 1 188 ? 17.672 33.469 -10.68 1 83.62 188 LYS A C 1
ATOM 1513 O O . LYS A 1 188 ? 18.156 32.344 -10.445 1 83.62 188 LYS A O 1
ATOM 1518 N N . GLU A 1 189 ? 18.281 34.406 -11.312 1 76 189 GLU A N 1
ATOM 1519 C CA . GLU A 1 189 ? 19.609 34.188 -11.875 1 76 189 GLU A CA 1
ATOM 1520 C C . GLU A 1 189 ? 20.672 34.094 -10.773 1 76 189 GLU A C 1
ATOM 1522 O O . GLU A 1 189 ? 21.516 33.188 -10.789 1 76 189 GLU A O 1
ATOM 1527 N N . GLU A 1 190 ? 20.578 35.031 -9.836 1 78.56 190 GLU A N 1
ATOM 1528 C CA . GLU A 1 190 ? 21.562 35.062 -8.758 1 78.56 190 GLU A CA 1
ATOM 1529 C C . GLU A 1 190 ? 21.453 33.812 -7.867 1 78.56 190 GLU A C 1
ATOM 1531 O O . GLU A 1 190 ? 22.453 33.25 -7.441 1 78.56 190 GLU A O 1
ATOM 1536 N N . TYR A 1 191 ? 20.203 33.5 -7.586 1 83.75 191 TYR A N 1
ATOM 1537 C CA . TYR A 1 191 ? 20.016 32.281 -6.781 1 83.75 191 TYR A CA 1
ATOM 1538 C C . TYR A 1 191 ? 20.5 31.062 -7.527 1 83.75 191 TYR A C 1
ATOM 1540 O O . TYR A 1 191 ? 21.047 30.125 -6.926 1 83.75 191 TYR A O 1
ATOM 1548 N N . GLY A 1 192 ? 20.156 30.984 -8.805 1 71.94 192 GLY A N 1
ATOM 1549 C CA . GLY A 1 192 ? 20.625 29.875 -9.617 1 71.94 192 GLY A CA 1
ATOM 1550 C C . GLY A 1 192 ? 22.125 29.672 -9.539 1 71.94 192 GLY A C 1
ATOM 1551 O O . GLY A 1 192 ? 22.609 28.547 -9.531 1 71.94 192 GLY A O 1
ATOM 1552 N N . ARG A 1 193 ? 22.828 30.797 -9.398 1 65.5 193 ARG A N 1
ATOM 1553 C CA . ARG A 1 193 ? 24.297 30.75 -9.32 1 65.5 193 ARG A CA 1
ATOM 1554 C C . ARG A 1 193 ? 24.75 30.125 -8.016 1 65.5 193 ARG A C 1
ATOM 1556 O O . ARG A 1 193 ? 25.797 29.469 -7.973 1 65.5 193 ARG A O 1
ATOM 1563 N N . PHE A 1 194 ? 23.797 30.312 -6.992 1 57.56 194 PHE A N 1
ATOM 1564 C CA . PHE A 1 194 ? 24.172 29.891 -5.648 1 57.56 194 PHE A CA 1
ATOM 1565 C C . PHE A 1 194 ? 23.516 28.562 -5.293 1 57.56 194 PHE A C 1
ATOM 1567 O O . PHE A 1 194 ? 23.766 28 -4.223 1 57.56 194 PHE A O 1
ATOM 1574 N N . SER A 1 195 ? 22.688 28.109 -6.133 1 59.88 195 SER A N 1
ATOM 1575 C CA . SER A 1 195 ? 21.719 27.078 -5.793 1 59.88 195 SER A CA 1
ATOM 1576 C C . SER A 1 195 ? 22.406 25.859 -5.195 1 59.88 195 SER A C 1
ATOM 1578 O O . SER A 1 195 ? 21.922 25.281 -4.207 1 59.88 195 SER A O 1
ATOM 1580 N N . LEU A 1 196 ? 23.594 25.516 -5.707 1 54.75 196 LEU A N 1
ATOM 1581 C CA . LEU A 1 196 ? 24.25 24.297 -5.238 1 54.75 196 LEU A CA 1
ATOM 1582 C C . LEU A 1 196 ? 24.969 24.547 -3.91 1 54.75 196 LEU A C 1
ATOM 1584 O O . LEU A 1 196 ? 25.094 23.641 -3.094 1 54.75 196 LEU A O 1
ATOM 1588 N N . SER A 1 197 ? 25.406 25.844 -3.555 1 54.97 197 SER A N 1
ATOM 1589 C CA . SER A 1 197 ? 26.172 26.141 -2.354 1 54.97 197 SER A CA 1
ATOM 1590 C C . SER A 1 197 ? 25.438 27.141 -1.461 1 54.97 197 SER A C 1
ATOM 1592 O O . SER A 1 197 ? 26 27.641 -0.486 1 54.97 197 SER A O 1
ATOM 1594 N N . ALA A 1 198 ? 24.219 27.297 -1.726 1 67.06 198 ALA A N 1
ATOM 1595 C CA . ALA A 1 198 ? 23.469 28.297 -0.973 1 67.06 198 ALA A CA 1
ATOM 1596 C C . ALA A 1 198 ? 23.266 27.844 0.475 1 67.06 198 ALA A C 1
ATOM 1598 O O . ALA A 1 198 ? 22.906 26.703 0.738 1 67.06 198 ALA A O 1
ATOM 1599 N N . PRO A 1 199 ? 23.656 28.766 1.408 1 73.19 199 PRO A N 1
ATOM 1600 C CA . PRO A 1 199 ? 23.359 28.422 2.799 1 73.19 199 PRO A CA 1
ATOM 1601 C C . PRO A 1 199 ? 21.891 28.062 3.012 1 73.19 199 PRO A C 1
ATOM 1603 O O . PRO A 1 199 ? 21.031 28.5 2.246 1 73.19 199 PRO A O 1
ATOM 1606 N N . ARG A 1 200 ? 21.656 27.359 4.039 1 68.44 200 ARG A N 1
ATOM 1607 C CA . ARG A 1 200 ? 20.312 26.844 4.316 1 68.44 200 ARG A CA 1
ATOM 1608 C C . ARG A 1 200 ? 19.312 27.984 4.457 1 68.44 200 ARG A C 1
ATOM 1610 O O . ARG A 1 200 ? 18.172 27.891 3.982 1 68.44 200 ARG A O 1
ATOM 1617 N N . TRP A 1 201 ? 19.812 29.031 5.141 1 81.31 201 TRP A N 1
ATOM 1618 C CA . TRP A 1 201 ? 18.891 30.141 5.359 1 81.31 201 TRP A CA 1
ATOM 1619 C C . TRP A 1 201 ? 18.516 30.797 4.039 1 81.31 201 TRP A C 1
ATOM 1621 O O . TRP A 1 201 ? 17.391 31.281 3.881 1 81.31 201 TRP A O 1
ATOM 1631 N N . LEU A 1 202 ? 19.359 30.859 3.088 1 85.88 202 LEU A N 1
ATOM 1632 C CA . LEU A 1 202 ? 19.031 31.438 1.784 1 85.88 202 LEU A CA 1
ATOM 1633 C C . LEU A 1 202 ? 18.094 30.531 1.008 1 85.88 202 LEU A C 1
ATOM 1635 O O . LEU A 1 202 ? 17.188 31 0.319 1 85.88 202 LEU A O 1
ATOM 1639 N N . ARG A 1 203 ? 18.312 29.281 1.156 1 78.88 203 ARG A N 1
ATOM 1640 C CA . ARG A 1 203 ? 17.422 28.328 0.518 1 78.88 203 ARG A CA 1
ATOM 1641 C C . ARG A 1 203 ? 16 28.453 1.043 1 78.88 203 ARG A C 1
ATOM 1643 O O . ARG A 1 203 ? 15.039 28.453 0.264 1 78.88 203 ARG A O 1
ATOM 1650 N N . ILE A 1 204 ? 15.875 28.641 2.318 1 79.75 204 ILE A N 1
ATOM 1651 C CA . ILE A 1 204 ? 14.57 28.781 2.955 1 79.75 204 ILE A CA 1
ATOM 1652 C C . ILE A 1 204 ? 13.898 30.062 2.486 1 79.75 204 ILE A C 1
ATOM 1654 O O . ILE A 1 204 ? 12.703 30.078 2.188 1 79.75 204 ILE A O 1
ATOM 1658 N N . ALA A 1 205 ? 14.703 31.062 2.412 1 88.81 205 ALA A N 1
ATOM 1659 C CA . ALA A 1 205 ? 14.164 32.344 1.935 1 88.81 205 ALA A CA 1
ATOM 1660 C C . ALA A 1 205 ? 13.664 32.219 0.499 1 88.81 205 ALA A C 1
ATOM 1662 O O . ALA A 1 205 ? 12.602 32.75 0.161 1 88.81 205 ALA A O 1
ATOM 1663 N N . TYR A 1 206 ? 14.406 31.594 -0.255 1 86.81 206 TYR A N 1
ATOM 1664 C CA . TYR A 1 206 ? 14.008 31.406 -1.647 1 86.81 206 TYR A CA 1
ATOM 1665 C C . TYR A 1 206 ? 12.742 30.562 -1.75 1 86.81 206 TYR A C 1
ATOM 1667 O O . TYR A 1 206 ? 11.867 30.844 -2.574 1 86.81 206 TYR A O 1
ATOM 1675 N N . GLU A 1 207 ? 12.688 29.562 -0.979 1 78.94 207 GLU A N 1
ATOM 1676 C CA . GLU A 1 207 ? 11.469 28.766 -0.922 1 78.94 207 GLU A CA 1
ATOM 1677 C C . GLU A 1 207 ? 10.266 29.625 -0.518 1 78.94 207 GLU A C 1
ATOM 1679 O O . GLU A 1 207 ? 9.172 29.438 -1.044 1 78.94 207 GLU A O 1
ATOM 1684 N N . SER A 1 208 ? 10.5 30.406 0.484 1 84.56 208 SER A N 1
ATOM 1685 C CA . SER A 1 208 ? 9.461 31.359 0.892 1 84.56 208 SER A CA 1
ATOM 1686 C C . SER A 1 208 ? 8.984 32.188 -0.285 1 84.56 208 SER A C 1
ATOM 1688 O O . SER A 1 208 ? 7.785 32.438 -0.453 1 84.56 208 SER A O 1
ATOM 1690 N N . LEU A 1 209 ? 9.945 32.688 -1.082 1 88.75 209 LEU A N 1
ATOM 1691 C CA . LEU A 1 209 ? 9.625 33.469 -2.256 1 88.75 209 LEU A CA 1
ATOM 1692 C C . LEU A 1 209 ? 8.773 32.688 -3.244 1 88.75 209 LEU A C 1
ATOM 1694 O O . LEU A 1 209 ? 7.805 33.219 -3.793 1 88.75 209 LEU A O 1
ATOM 1698 N N . ILE A 1 210 ? 9.148 31.516 -3.479 1 79.5 210 ILE A N 1
ATOM 1699 C CA . ILE A 1 210 ? 8.406 30.656 -4.398 1 79.5 210 ILE A CA 1
ATOM 1700 C C . ILE A 1 210 ? 6.98 30.469 -3.885 1 79.5 210 ILE A C 1
ATOM 1702 O O . ILE A 1 210 ? 6.027 30.484 -4.664 1 79.5 210 ILE A O 1
ATOM 1706 N N . LEU A 1 211 ? 6.887 30.297 -2.631 1 77.56 211 LEU A N 1
ATOM 1707 C CA . LEU A 1 211 ? 5.578 30.094 -2.02 1 77.56 211 LEU A CA 1
ATOM 1708 C C . LEU A 1 211 ? 4.668 31.281 -2.27 1 77.56 211 LEU A C 1
ATOM 1710 O O . LEU A 1 211 ? 3.463 31.125 -2.479 1 77.56 211 LEU A O 1
ATOM 1714 N N . THR A 1 212 ? 5.227 32.469 -2.242 1 87.25 212 THR A N 1
ATOM 1715 C CA . THR A 1 212 ? 4.43 33.688 -2.379 1 87.25 212 THR A CA 1
ATOM 1716 C C . THR A 1 212 ? 3.852 33.781 -3.785 1 87.25 212 THR A C 1
ATOM 1718 O O . THR A 1 212 ? 2.93 34.562 -4.023 1 87.25 212 THR A O 1
ATOM 1721 N N . LYS A 1 213 ? 4.406 33.094 -4.719 1 78.44 213 LYS A N 1
ATOM 1722 C CA . LYS A 1 213 ? 3.844 33.094 -6.066 1 78.44 213 LYS A CA 1
ATOM 1723 C C . LYS A 1 213 ? 2.4 32.594 -6.059 1 78.44 213 LYS A C 1
ATOM 1725 O O . LYS A 1 213 ? 1.623 32.906 -6.961 1 78.44 213 LYS A O 1
ATOM 1730 N N . HIS A 1 214 ? 2.133 31.969 -5.016 1 73.44 214 HIS A N 1
ATOM 1731 C CA . HIS A 1 214 ? 0.821 31.328 -4.969 1 73.44 214 HIS A CA 1
ATOM 1732 C C . HIS A 1 214 ? -0.183 32.188 -4.215 1 73.44 214 HIS A C 1
ATOM 1734 O O . HIS A 1 214 ? -1.354 31.828 -4.086 1 73.44 214 HIS A O 1
ATOM 1740 N N . LEU A 1 215 ? 0.209 33.25 -3.725 1 81.38 215 LEU A N 1
ATOM 1741 C CA . LEU A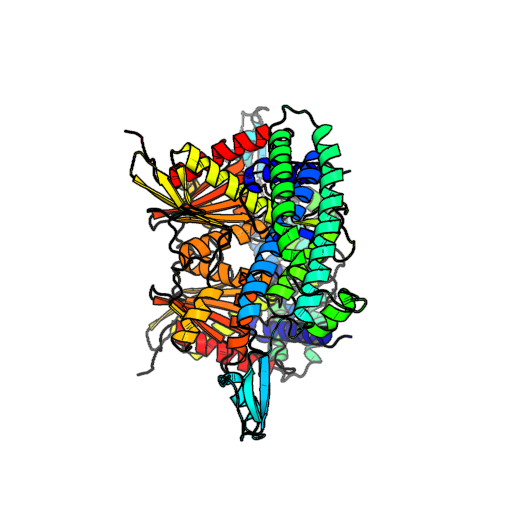 1 215 ? -0.67 34.125 -2.971 1 81.38 215 LEU A CA 1
ATOM 1742 C C . LEU A 1 215 ? -1.771 34.688 -3.863 1 81.38 215 LEU A C 1
ATOM 1744 O O . LEU A 1 215 ? -2.82 35.125 -3.371 1 81.38 215 LEU A O 1
ATOM 1748 N N . HIS A 1 216 ? -1.557 34.719 -5.141 1 75.5 216 HIS A N 1
ATOM 1749 C CA . HIS A 1 216 ? -2.551 35.281 -6.035 1 75.5 216 HIS A CA 1
ATOM 1750 C C . HIS A 1 216 ? -3.098 34.25 -7.008 1 75.5 216 HIS A C 1
ATOM 1752 O O . HIS A 1 216 ? -3.85 34.594 -7.926 1 75.5 216 HIS A O 1
ATOM 1758 N N . SER A 1 217 ? -2.602 33.031 -6.77 1 70.25 217 SER A N 1
ATOM 1759 C CA . SER A 1 217 ? -3.029 31.984 -7.676 1 70.25 217 SER A CA 1
ATOM 1760 C C . SER A 1 217 ? -4.367 31.391 -7.242 1 70.25 217 SER A C 1
ATOM 1762 O O . SER A 1 217 ? -4.801 31.594 -6.105 1 70.25 217 SER A O 1
ATOM 1764 N N . GLY A 1 218 ? -5.008 30.828 -8.227 1 69.5 218 GLY A N 1
ATOM 1765 C CA . GLY A 1 218 ? -6.184 30.047 -7.867 1 69.5 218 GLY A CA 1
ATOM 1766 C C . GLY A 1 218 ? -5.879 28.906 -6.906 1 69.5 218 GLY A C 1
ATOM 1767 O O . GLY A 1 218 ? -4.773 28.359 -6.91 1 69.5 218 GLY A O 1
ATOM 1768 N N . VAL A 1 219 ? -6.652 28.812 -5.828 1 67.19 219 VAL A N 1
ATOM 1769 C CA . VAL A 1 219 ? -6.5 27.719 -4.867 1 67.19 219 VAL A CA 1
ATOM 1770 C C . VAL A 1 219 ? -7.473 26.594 -5.199 1 67.19 219 VAL A C 1
ATOM 1772 O O . VAL A 1 219 ? -8.68 26.828 -5.328 1 67.19 219 VAL A O 1
ATOM 1775 N N . TYR A 1 220 ? -6.816 25.5 -5.422 1 65.94 220 TYR A N 1
ATOM 1776 C CA . TYR A 1 220 ? -7.613 24.344 -5.766 1 65.94 220 TYR A CA 1
ATOM 1777 C C . TYR A 1 220 ? -7.281 23.156 -4.852 1 65.94 220 TYR A C 1
ATOM 1779 O O . TYR A 1 220 ? -6.254 23.172 -4.176 1 65.94 220 TYR A O 1
ATOM 1787 N N . VAL A 1 221 ? -8.18 22.375 -4.613 1 64.88 221 VAL A N 1
ATOM 1788 C CA . VAL A 1 221 ? -7.926 21.094 -3.953 1 64.88 221 VAL A CA 1
ATOM 1789 C C . VAL A 1 221 ? -7.953 19.969 -4.98 1 64.88 221 VAL A C 1
ATOM 1791 O O . VAL A 1 221 ? -8.828 19.938 -5.852 1 64.88 221 VAL A O 1
ATOM 1794 N N . ARG A 1 222 ? -6.934 19.219 -4.93 1 62.41 222 ARG A N 1
ATOM 1795 C CA . ARG A 1 222 ? -6.91 18.109 -5.879 1 62.41 222 ARG A CA 1
ATOM 1796 C C . ARG A 1 222 ? -6.344 16.859 -5.234 1 62.41 222 ARG A C 1
ATOM 1798 O O . ARG A 1 222 ? -5.625 16.938 -4.238 1 62.41 222 ARG A O 1
ATOM 1805 N N . HIS A 1 223 ? -6.715 15.742 -5.789 1 58.78 223 HIS A N 1
ATOM 1806 C CA . HIS A 1 223 ? -6.242 14.453 -5.305 1 58.78 223 HIS A CA 1
ATOM 1807 C C . HIS A 1 223 ? -4.824 14.164 -5.789 1 58.78 223 HIS A C 1
ATOM 1809 O O . HIS A 1 223 ? -4.039 13.531 -5.078 1 58.78 223 HIS A O 1
ATOM 1815 N N . ARG A 1 224 ? -4.523 14.477 -7.035 1 57.47 224 ARG A N 1
ATOM 1816 C CA . ARG A 1 224 ? -3.217 14.133 -7.594 1 57.47 224 ARG A CA 1
ATOM 1817 C C . ARG A 1 224 ? -2.459 15.383 -8.023 1 57.47 224 ARG A C 1
ATOM 1819 O O . ARG A 1 224 ? -3.064 16.375 -8.445 1 57.47 224 ARG A O 1
ATOM 1826 N N . ARG A 1 225 ? -1.167 15.195 -7.742 1 53.59 225 ARG A N 1
ATOM 1827 C CA . ARG A 1 225 ? -0.301 16.266 -8.203 1 53.59 225 ARG A CA 1
ATOM 1828 C C . ARG A 1 225 ? -0.216 16.297 -9.727 1 53.59 225 ARG A C 1
ATOM 1830 O O . ARG A 1 225 ? -0.125 15.242 -10.359 1 53.59 225 ARG A O 1
ATOM 1837 N N . ILE A 1 226 ? -0.768 17.109 -10.492 1 50 226 ILE A N 1
ATOM 1838 C CA . ILE A 1 226 ? -0.554 17.234 -11.93 1 50 226 ILE A CA 1
ATOM 1839 C C . ILE A 1 226 ? 0.51 18.281 -12.211 1 50 226 ILE A C 1
ATOM 1841 O O . ILE A 1 226 ? 0.58 19.312 -11.516 1 50 226 ILE A O 1
ATOM 1845 N N . ARG A 1 227 ? 1.508 17.766 -13.039 1 47.03 227 ARG A N 1
ATOM 1846 C CA . ARG A 1 227 ? 2.496 18.703 -13.555 1 47.03 227 ARG A CA 1
ATOM 1847 C C . ARG A 1 227 ? 1.849 19.719 -14.492 1 47.03 227 ARG A C 1
ATOM 1849 O O . ARG A 1 227 ? 1.021 19.359 -15.328 1 47.03 227 ARG A O 1
ATOM 1856 N N . GLY A 1 228 ? 1.787 20.922 -14.156 1 44.44 228 GLY A N 1
ATOM 1857 C CA . GLY A 1 228 ? 1.476 21.938 -15.164 1 44.44 228 GLY A CA 1
ATOM 1858 C C . GLY A 1 228 ? 1.347 23.328 -14.594 1 44.44 228 GLY A C 1
ATOM 1859 O O . GLY A 1 228 ? 2.326 24.078 -14.539 1 44.44 228 GLY A O 1
ATOM 1860 N N . ASN A 1 229 ? 0.031 23.594 -14.234 1 50.25 229 ASN A N 1
ATOM 1861 C CA . ASN A 1 229 ? -0.367 25 -14.117 1 50.25 229 ASN A CA 1
ATOM 1862 C C . ASN A 1 229 ? 0.054 25.594 -12.773 1 50.25 229 ASN A C 1
ATOM 1864 O O . ASN A 1 229 ? 0.289 24.859 -11.812 1 50.25 229 ASN A O 1
ATOM 1868 N N . ASN A 1 230 ? 0.292 26.906 -12.727 1 52.28 230 ASN A N 1
ATOM 1869 C CA . ASN A 1 230 ? 0.819 27.781 -11.695 1 52.28 230 ASN A CA 1
ATOM 1870 C C . ASN A 1 230 ? -0.139 27.906 -10.508 1 52.28 230 ASN A C 1
ATOM 1872 O O . ASN A 1 230 ? 0.043 28.766 -9.641 1 52.28 230 ASN A O 1
ATOM 1876 N N . ALA A 1 231 ? -1.18 27.031 -10.484 1 56.78 231 ALA A N 1
ATOM 1877 C CA . ALA A 1 231 ? -2.1 27.234 -9.367 1 56.78 231 ALA A CA 1
ATOM 1878 C C . ALA A 1 231 ? -1.692 26.391 -8.164 1 56.78 231 ALA A C 1
ATOM 1880 O O . ALA A 1 231 ? -1.021 25.359 -8.32 1 56.78 231 ALA A O 1
ATOM 1881 N N . LEU A 1 232 ? -1.979 27.031 -7.02 1 61.94 232 LEU A N 1
ATOM 1882 C CA . LEU A 1 232 ? -1.742 26.312 -5.766 1 61.94 232 LEU A CA 1
ATOM 1883 C C . LEU A 1 232 ? -2.736 25.172 -5.594 1 61.94 232 LEU A C 1
ATOM 1885 O O . LEU A 1 232 ? -3.943 25.359 -5.754 1 61.94 232 LEU A O 1
ATOM 1889 N N . VAL A 1 233 ? -2.229 24.109 -5.539 1 61.78 233 VAL A N 1
ATOM 1890 C CA . VAL A 1 233 ? -3.094 22.953 -5.34 1 61.78 233 VAL A CA 1
ATOM 1891 C C . VAL A 1 233 ? -2.818 22.328 -3.977 1 61.78 233 VAL A C 1
ATOM 1893 O O . VAL A 1 233 ? -1.663 22.078 -3.625 1 61.78 233 VAL A O 1
ATOM 1896 N N . MET A 1 234 ? -3.844 22.375 -3.115 1 67.38 234 MET A N 1
ATOM 1897 C CA . MET A 1 234 ? -3.758 21.625 -1.867 1 67.38 234 MET A CA 1
ATOM 1898 C C . MET A 1 234 ? -4.012 20.141 -2.109 1 67.38 234 MET A C 1
ATOM 1900 O O . MET A 1 234 ? -5.008 19.781 -2.738 1 67.38 234 MET A O 1
ATOM 1904 N N . LEU A 1 235 ? -3.154 19.453 -1.578 1 70.25 235 LEU A N 1
ATOM 1905 C CA . LEU A 1 235 ? -3.303 18.016 -1.778 1 70.25 235 LEU A CA 1
ATOM 1906 C C . LEU A 1 235 ? -4.316 17.438 -0.798 1 70.25 235 LEU A C 1
ATOM 1908 O O . LEU A 1 235 ? -4.156 17.578 0.417 1 70.25 235 LEU A O 1
ATOM 1912 N N . SER A 1 236 ? -5.281 16.859 -1.272 1 76.31 236 SER A N 1
ATOM 1913 C CA . SER A 1 236 ? -6.426 16.406 -0.489 1 76.31 236 SER A CA 1
ATOM 1914 C C . SER A 1 236 ? -6.012 15.359 0.547 1 76.31 236 SER A C 1
ATOM 1916 O O . SER A 1 236 ? -6.531 15.344 1.664 1 76.31 236 SER A O 1
ATOM 1918 N N . TRP A 1 237 ? -5.043 14.555 0.238 1 80.44 237 TRP A N 1
ATOM 1919 C CA . TRP A 1 237 ? -4.641 13.516 1.183 1 80.44 237 TRP A CA 1
ATOM 1920 C C . TRP A 1 237 ? -3.928 14.117 2.387 1 80.44 237 TRP A C 1
ATOM 1922 O O . TRP A 1 237 ? -4.094 13.656 3.516 1 80.44 237 TRP A O 1
ATOM 1932 N N . ARG A 1 238 ? -3.162 15.164 2.23 1 78.12 238 ARG A N 1
ATOM 1933 C CA . ARG A 1 238 ? -2.518 15.859 3.344 1 78.12 238 ARG A CA 1
ATOM 1934 C C . ARG A 1 238 ? -3.541 16.609 4.191 1 78.12 238 ARG A C 1
ATOM 1936 O O . ARG A 1 238 ? -3.449 16.625 5.418 1 78.12 238 ARG A O 1
ATOM 1943 N N . LEU A 1 239 ? -4.43 17.219 3.48 1 81.62 239 LEU A N 1
ATOM 1944 C CA . LEU A 1 239 ? -5.5 17.906 4.199 1 81.62 239 LEU A CA 1
ATOM 1945 C C . LEU A 1 239 ? -6.281 16.922 5.07 1 81.62 239 LEU A C 1
ATOM 1947 O O . LEU A 1 239 ? -6.691 17.266 6.18 1 81.62 239 LEU A O 1
ATOM 1951 N N . TYR A 1 240 ? -6.473 15.789 4.531 1 88.81 240 TYR A N 1
ATOM 1952 C CA . TYR A 1 240 ? -7.227 14.773 5.258 1 88.81 240 TYR A CA 1
ATOM 1953 C C . TYR A 1 240 ? -6.492 14.352 6.523 1 88.81 240 TYR A C 1
ATOM 1955 O O . TYR A 1 240 ? -7.113 14.141 7.57 1 88.81 240 TYR A O 1
ATOM 1963 N N . GLU A 1 241 ? -5.145 14.227 6.473 1 89.12 241 GLU A N 1
ATOM 1964 C CA . GLU A 1 241 ? -4.336 13.922 7.648 1 89.12 241 GLU A CA 1
ATOM 1965 C C . GLU A 1 241 ? -4.469 15.016 8.711 1 89.12 241 GLU A C 1
ATOM 1967 O O . GLU A 1 241 ? -4.598 14.719 9.898 1 89.12 241 GLU A O 1
ATOM 1972 N N . VAL A 1 242 ? -4.504 16.156 8.25 1 85.5 242 VAL A N 1
ATOM 1973 C CA . VAL A 1 242 ? -4.633 17.297 9.141 1 85.5 242 VAL A CA 1
ATOM 1974 C C . VAL A 1 242 ? -6.012 17.297 9.797 1 85.5 242 VAL A C 1
ATOM 1976 O O . VAL A 1 242 ? -6.141 17.609 10.984 1 85.5 242 VAL A O 1
ATOM 1979 N N . LEU A 1 243 ? -6.969 17.016 9.055 1 89.56 243 LEU A N 1
ATOM 1980 C CA . LEU A 1 243 ? -8.32 16.938 9.594 1 89.56 243 LEU A CA 1
ATOM 1981 C C . LEU A 1 243 ? -8.391 15.914 10.727 1 89.56 243 LEU A C 1
ATOM 1983 O O . LEU A 1 243 ? -8.922 16.203 11.805 1 89.56 243 LEU A O 1
ATOM 1987 N N . VAL A 1 244 ? -7.836 14.75 10.477 1 94 244 VAL A N 1
ATOM 1988 C CA . VAL A 1 244 ? -7.879 13.688 11.469 1 94 244 VAL A CA 1
ATOM 1989 C C . VAL A 1 244 ? -7.094 14.109 12.711 1 94 244 VAL A C 1
ATOM 1991 O O . VAL A 1 244 ? -7.535 13.875 13.844 1 94 244 VAL A O 1
ATOM 1994 N N . TYR A 1 245 ? -5.961 14.734 12.531 1 90.75 245 TYR A N 1
ATOM 1995 C CA . TYR A 1 245 ? -5.176 15.25 13.648 1 90.75 245 TYR A CA 1
ATOM 1996 C C . TYR A 1 245 ? -5.996 16.219 14.484 1 90.75 245 TYR A C 1
ATOM 1998 O O . TYR A 1 245 ? -5.969 16.172 15.719 1 90.75 245 TYR A O 1
ATOM 2006 N N . ALA A 1 246 ? -6.691 17.094 13.773 1 88.75 246 ALA A N 1
ATOM 2007 C CA . ALA A 1 246 ? -7.523 18.078 14.469 1 88.75 246 ALA A CA 1
ATOM 2008 C C . ALA A 1 246 ? -8.641 17.406 15.25 1 88.75 246 ALA A C 1
ATOM 2010 O O . ALA A 1 246 ? -8.969 17.812 16.359 1 88.75 246 ALA A O 1
ATOM 2011 N N . LEU A 1 247 ? -9.211 16.422 14.656 1 94.44 247 LEU A N 1
ATOM 2012 C CA . LEU A 1 247 ? -10.273 15.68 15.328 1 94.44 247 LEU A CA 1
ATOM 2013 C C . LEU A 1 247 ? -9.75 15 16.594 1 94.44 247 LEU A C 1
ATOM 2015 O O . LEU A 1 247 ? -10.383 15.07 17.641 1 94.44 247 LEU A O 1
ATOM 2019 N N . VAL A 1 248 ? -8.602 14.406 16.516 1 94 248 VAL A N 1
ATOM 2020 C CA . VAL A 1 248 ? -8 13.719 17.641 1 94 248 VAL A CA 1
ATOM 2021 C C . VAL A 1 248 ? -7.66 14.727 18.75 1 94 248 VAL A C 1
ATOM 2023 O O . VAL A 1 248 ? -7.941 14.484 19.922 1 94 248 VAL A O 1
ATOM 2026 N N . SER A 1 249 ? -7.062 15.789 18.344 1 90.75 249 SER A N 1
ATOM 2027 C CA . SER A 1 249 ? -6.715 16.844 19.297 1 90.75 249 SER A CA 1
ATOM 2028 C C . SER A 1 249 ? -7.945 17.359 20.031 1 90.75 249 SER A C 1
ATOM 2030 O O . SER A 1 249 ? -7.918 17.531 21.25 1 90.75 249 SER A O 1
ATOM 2032 N N . THR A 1 250 ? -9 17.562 19.266 1 91.56 250 THR A N 1
ATOM 2033 C CA . THR A 1 250 ? -10.242 18.062 19.859 1 91.56 250 THR A CA 1
ATOM 2034 C C . THR A 1 250 ? -10.867 17 20.766 1 91.56 250 THR A C 1
ATOM 2036 O O . THR A 1 250 ? -11.414 17.328 21.812 1 91.56 250 THR A O 1
ATOM 2039 N N . ALA A 1 251 ? -10.797 15.797 20.328 1 94.06 251 ALA A N 1
ATOM 2040 C CA . ALA A 1 251 ? -11.32 14.711 21.156 1 94.06 251 ALA A CA 1
ATOM 2041 C C . ALA A 1 251 ? -10.594 14.625 22.484 1 94.06 251 ALA A C 1
ATOM 2043 O O . ALA A 1 251 ? -11.219 14.438 23.531 1 94.06 251 ALA A O 1
ATOM 2044 N N . LEU A 1 252 ? -9.305 14.797 22.484 1 92.56 252 LEU A N 1
ATOM 2045 C CA . LEU A 1 252 ? -8.508 14.766 23.719 1 92.56 252 LEU A CA 1
ATOM 2046 C C . LEU A 1 252 ? -8.922 15.898 24.656 1 92.56 252 LEU A C 1
ATOM 2048 O O . LEU A 1 252 ? -9.031 15.695 25.859 1 92.56 252 LEU A O 1
ATOM 2052 N N . ARG A 1 253 ? -9.195 17 24.062 1 91 253 ARG A N 1
ATOM 2053 C CA . ARG A 1 253 ? -9.656 18.125 24.859 1 91 253 ARG A CA 1
ATOM 2054 C C . ARG A 1 253 ? -11.016 17.812 25.5 1 91 253 ARG A C 1
ATOM 2056 O O . ARG A 1 253 ? -11.258 18.156 26.656 1 91 253 ARG A O 1
ATOM 2063 N N . GLY A 1 254 ? -11.828 17.156 24.703 1 91.19 254 GLY A N 1
ATOM 2064 C CA . GLY A 1 254 ? -13.125 16.75 25.219 1 91.19 254 GLY A CA 1
ATOM 2065 C C . GLY A 1 254 ? -13.031 15.758 26.359 1 91.19 254 GLY A C 1
ATOM 2066 O O . GLY A 1 254 ? -13.922 15.68 27.203 1 91.19 254 GLY A O 1
ATOM 2067 N N . MET A 1 255 ? -11.961 15.07 26.406 1 90.75 255 MET A N 1
ATOM 2068 C CA . MET A 1 255 ? -11.742 14.062 27.438 1 90.75 255 MET A CA 1
ATOM 2069 C C . MET A 1 255 ? -11.094 14.68 28.672 1 90.75 255 MET A C 1
ATOM 2071 O O . MET A 1 255 ? -10.789 13.977 29.641 1 90.75 255 MET A O 1
ATOM 2075 N N . GLY A 1 256 ? -10.812 16.016 28.594 1 90.25 256 GLY A N 1
ATOM 2076 C CA . GLY A 1 256 ? -10.312 16.719 29.766 1 90.25 256 GLY A CA 1
ATOM 2077 C C . GLY A 1 256 ? -8.844 17.094 29.656 1 90.25 256 GLY A C 1
ATOM 2078 O O . GLY A 1 256 ? -8.289 17.703 30.562 1 90.25 256 GLY A O 1
ATOM 2079 N N . TYR A 1 257 ? -8.234 16.734 28.562 1 90.44 257 TYR A N 1
ATOM 2080 C CA . TYR A 1 257 ? -6.824 17.078 28.406 1 90.44 257 TYR A CA 1
ATOM 2081 C C . TYR A 1 257 ? -6.664 18.516 27.953 1 90.44 257 TYR A C 1
ATOM 2083 O O . TYR A 1 257 ? -7.453 19.016 27.141 1 90.44 257 TYR A O 1
ATOM 2091 N N . VAL A 1 258 ? -5.652 19.125 28.469 1 90.06 258 VAL A N 1
ATOM 2092 C CA . VAL A 1 258 ? -5.316 20.5 28.078 1 90.06 258 VAL A CA 1
ATOM 2093 C C . VAL A 1 258 ? -3.939 20.516 27.406 1 90.06 258 VAL A C 1
ATOM 2095 O O . VAL A 1 258 ? -2.994 19.906 27.906 1 90.06 258 VAL A O 1
ATOM 2098 N N . LYS A 1 259 ? -3.873 21.234 26.375 1 84.44 259 LYS A N 1
ATOM 2099 C CA . LYS A 1 259 ? -2.607 21.328 25.656 1 84.44 259 LYS A CA 1
ATOM 2100 C C . LYS A 1 259 ? -1.602 22.188 26.406 1 84.44 259 LYS A C 1
ATOM 2102 O O . LYS A 1 259 ? -1.896 23.328 26.75 1 84.44 259 LYS A O 1
ATOM 2107 N N . SER A 1 260 ? -0.52 21.641 26.719 1 76.88 260 SER A N 1
ATOM 2108 C CA . SER A 1 260 ? 0.526 22.344 27.453 1 76.88 260 SER A CA 1
ATOM 2109 C C . SER A 1 260 ? 1.624 22.828 26.516 1 76.88 260 SER A C 1
ATOM 2111 O O . SER A 1 260 ? 2.145 23.938 26.688 1 76.88 260 SER A O 1
ATOM 2113 N N . SER A 1 261 ? 2.104 22.016 25.672 1 72.81 261 SER A N 1
ATOM 2114 C CA . SER A 1 261 ? 3.115 22.344 24.688 1 72.81 261 SER A CA 1
ATOM 2115 C C . SER A 1 261 ? 2.705 21.844 23.297 1 72.81 261 SER A C 1
ATOM 2117 O O . SER A 1 261 ? 1.604 21.328 23.125 1 72.81 261 SER A O 1
ATOM 2119 N N . ASN A 1 262 ? 3.564 22.062 22.359 1 68.38 262 ASN A N 1
ATOM 2120 C CA . ASN A 1 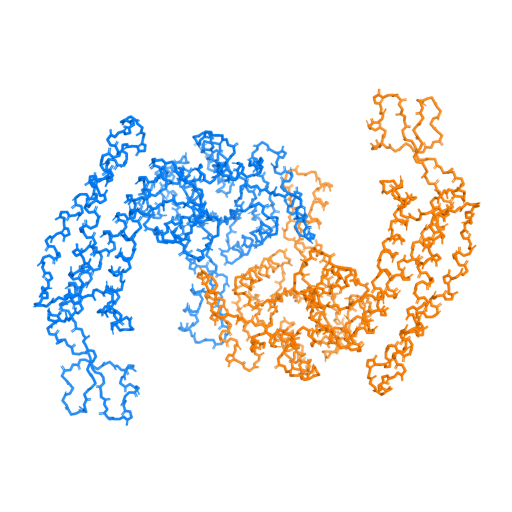262 ? 3.238 21.797 20.969 1 68.38 262 ASN A CA 1
ATOM 2121 C C . ASN A 1 262 ? 2.764 20.359 20.766 1 68.38 262 ASN A C 1
ATOM 2123 O O . ASN A 1 262 ? 1.926 20.094 19.906 1 68.38 262 ASN A O 1
ATOM 2127 N N . SER A 1 263 ? 3.08 19.469 21.625 1 80.62 263 SER A N 1
ATOM 2128 C CA . SER A 1 263 ? 2.674 18.094 21.375 1 80.62 263 SER A CA 1
ATOM 2129 C C . SER A 1 263 ? 2.189 17.406 22.641 1 80.62 263 SER A C 1
ATOM 2131 O O . SER A 1 263 ? 1.751 16.266 22.625 1 80.62 263 SER A O 1
ATOM 2133 N N . LEU A 1 264 ? 2.189 18.156 23.719 1 86.38 264 LEU A N 1
ATOM 2134 C CA . LEU A 1 264 ? 1.886 17.547 25.016 1 86.38 264 LEU A CA 1
ATOM 2135 C C . LEU A 1 264 ? 0.525 18 25.531 1 86.38 264 LEU A C 1
ATOM 2137 O O . LEU A 1 264 ? 0.218 19.203 25.5 1 86.38 264 LEU A O 1
ATOM 2141 N N . TYR A 1 265 ? -0.263 17.062 25.922 1 90.06 265 TYR A N 1
ATOM 2142 C CA . TYR A 1 265 ? -1.562 17.266 26.547 1 90.06 265 TYR A CA 1
ATOM 2143 C C . TYR A 1 265 ? -1.576 16.703 27.969 1 90.06 265 TYR A C 1
ATOM 2145 O O . TYR A 1 265 ? -1.096 15.602 28.203 1 90.06 265 TYR A O 1
ATOM 2153 N N . ILE A 1 266 ? -2.047 17.469 28.844 1 91.81 266 ILE A N 1
ATOM 2154 C CA . ILE A 1 266 ? -2.062 17.031 30.234 1 91.81 266 ILE A CA 1
ATOM 2155 C C . ILE A 1 266 ? -3.484 17.109 30.781 1 91.81 266 ILE A C 1
ATOM 2157 O O . ILE A 1 266 ? -4.191 18.094 30.562 1 91.81 266 ILE A O 1
ATOM 2161 N N . ASN A 1 267 ? -3.891 16.062 31.406 1 91.25 267 ASN A N 1
ATOM 2162 C CA . ASN A 1 267 ? -5.137 16.109 32.156 1 91.25 267 ASN A CA 1
ATOM 2163 C C . ASN A 1 267 ? -4.922 16.672 33.562 1 91.25 267 ASN A C 1
ATOM 2165 O O . ASN A 1 267 ? -4.32 16 34.406 1 91.25 267 ASN A O 1
ATOM 2169 N N . PRO A 1 268 ? -5.453 17.719 33.781 1 90.5 268 PRO A N 1
ATOM 2170 C CA . PRO A 1 268 ? -5.156 18.359 35.094 1 90.5 268 PRO A CA 1
ATOM 2171 C C . PRO A 1 268 ? -5.762 17.609 36.25 1 90.5 268 PRO A C 1
ATOM 2173 O O . PRO A 1 268 ? -5.297 17.75 37.406 1 90.5 268 PRO A O 1
ATOM 2176 N N . ILE A 1 269 ? -6.734 16.828 36.062 1 90 269 ILE A N 1
ATOM 2177 C CA . ILE A 1 269 ? -7.43 16.125 37.125 1 90 269 ILE A CA 1
ATOM 2178 C C . ILE A 1 269 ? -6.691 14.828 37.469 1 90 269 ILE A C 1
ATOM 2180 O O . ILE A 1 269 ? -6.355 14.578 38.625 1 90 269 ILE A O 1
ATOM 2184 N N . THR A 1 270 ? -6.344 14.094 36.531 1 86.31 270 THR A N 1
ATOM 2185 C CA . THR A 1 270 ? -5.738 12.781 36.75 1 86.31 270 THR A CA 1
ATOM 2186 C C . THR A 1 270 ? -4.215 12.883 36.719 1 86.31 270 THR A C 1
ATOM 2188 O O . THR A 1 270 ? -3.523 11.992 37.25 1 86.31 270 THR A O 1
ATOM 2191 N N . GLY A 1 271 ? -3.672 13.922 36.125 1 86.75 271 GLY A N 1
ATOM 2192 C CA . GLY A 1 271 ? -2.232 14.078 36 1 86.75 271 GLY A CA 1
ATOM 2193 C C . GLY A 1 271 ? -1.657 13.312 34.812 1 86.75 271 GLY A C 1
ATOM 2194 O O . GLY A 1 271 ? -0.457 13.383 34.562 1 86.75 271 GLY A O 1
ATOM 2195 N N . ASP A 1 272 ? -2.537 12.641 34.125 1 88.25 272 ASP A N 1
ATOM 2196 C CA . ASP A 1 272 ? -2.092 11.859 32.969 1 88.25 272 ASP A CA 1
ATOM 2197 C C . ASP A 1 272 ? -1.674 12.766 31.828 1 88.25 272 ASP A C 1
ATOM 2199 O O . ASP A 1 272 ? -2.26 13.836 31.625 1 88.25 272 ASP A O 1
ATOM 2203 N N . SER A 1 273 ? -0.631 12.312 31.141 1 90.94 273 SER A N 1
ATOM 2204 C CA . SER A 1 273 ? -0.161 13.102 30.016 1 90.94 273 SER A CA 1
ATOM 2205 C C . SER A 1 273 ? -0.172 12.289 28.719 1 90.94 273 SER A C 1
ATOM 2207 O O . SER A 1 273 ? 0.052 11.07 28.75 1 90.94 273 SER A O 1
ATOM 2209 N N . VAL A 1 274 ? -0.481 13.031 27.688 1 91.69 274 VAL A N 1
ATOM 2210 C CA . VAL A 1 274 ? -0.513 12.422 26.359 1 91.69 274 VAL A CA 1
ATOM 2211 C C . VAL A 1 274 ? 0.295 13.273 25.391 1 91.69 274 VAL A C 1
ATOM 2213 O O . VAL A 1 274 ? 0.203 14.508 25.406 1 91.69 274 VAL A O 1
ATOM 2216 N N . GLN A 1 275 ? 1.15 12.625 24.703 1 91.44 275 GLN A N 1
ATOM 2217 C CA . GLN A 1 275 ? 1.858 13.305 23.625 1 91.44 275 GLN A CA 1
ATOM 2218 C C . GLN A 1 275 ? 1.212 13.016 22.266 1 91.44 275 GLN A C 1
ATOM 2220 O O . GLN A 1 275 ? 1.048 11.859 21.891 1 91.44 275 GLN A O 1
ATOM 2225 N N . LEU A 1 276 ? 0.809 14.062 21.594 1 91.62 276 LEU A N 1
ATOM 2226 C CA . LEU A 1 276 ? 0.198 13.945 20.281 1 91.62 276 LEU A CA 1
ATOM 2227 C C . LEU A 1 276 ? 1.183 14.344 19.188 1 91.62 276 LEU A C 1
ATOM 2229 O O . LEU A 1 276 ? 1.638 15.492 19.141 1 91.62 276 LEU A O 1
ATOM 2233 N N . MET A 1 277 ? 1.521 13.383 18.359 1 88 277 MET A N 1
ATOM 2234 C CA . MET A 1 277 ? 2.494 13.617 17.297 1 88 277 MET A CA 1
ATOM 2235 C C . MET A 1 277 ? 1.832 13.539 15.922 1 88 277 MET A C 1
ATOM 2237 O O . MET A 1 277 ? 0.957 12.703 15.703 1 88 277 MET A O 1
ATOM 2241 N N . PHE A 1 278 ? 2.264 14.438 15.008 1 87.56 278 PHE A N 1
ATOM 2242 C CA . PHE A 1 278 ? 1.746 14.508 13.641 1 87.56 278 PHE A CA 1
ATOM 2243 C C . PHE A 1 278 ? 2.865 14.305 12.633 1 87.56 278 PHE A C 1
ATOM 2245 O O . PHE A 1 278 ? 3.773 15.133 12.523 1 87.56 278 PHE A O 1
ATOM 2252 N N . ASN A 1 279 ? 2.791 13.227 11.844 1 81.5 279 ASN A N 1
ATOM 2253 C CA . ASN A 1 279 ? 3.74 12.922 10.781 1 81.5 279 ASN A CA 1
ATOM 2254 C C . ASN A 1 279 ? 5.18 13.016 11.273 1 81.5 279 ASN A C 1
ATOM 2256 O O . ASN A 1 279 ? 6.02 13.656 10.641 1 81.5 279 ASN A O 1
ATOM 2260 N N . LYS A 1 280 ? 5.488 12.469 12.398 1 79.31 280 LYS A N 1
ATOM 2261 C CA . LYS A 1 280 ? 6.828 12.453 12.984 1 79.31 280 LYS A CA 1
ATOM 2262 C C . LYS A 1 280 ? 7.305 11.023 13.227 1 79.31 280 LYS A C 1
ATOM 2264 O O . LYS A 1 280 ? 6.504 10.141 13.531 1 79.31 280 LYS A O 1
ATOM 2269 N N . PRO A 1 281 ? 8.625 10.906 13.047 1 78.19 281 PRO A N 1
ATOM 2270 C CA . PRO A 1 281 ? 9.156 9.586 13.383 1 78.19 281 PRO A CA 1
ATOM 2271 C C . PRO A 1 281 ? 9.047 9.266 14.867 1 78.19 281 PRO A C 1
ATOM 2273 O O . PRO A 1 281 ? 9.227 10.156 15.711 1 78.19 281 PRO A O 1
ATOM 2276 N N . ILE A 1 282 ? 8.734 8.094 15.156 1 80.38 282 ILE A N 1
ATOM 2277 C CA . ILE A 1 282 ? 8.656 7.641 16.547 1 80.38 282 ILE A CA 1
ATOM 2278 C C . ILE A 1 282 ? 9.984 6.996 16.953 1 80.38 282 ILE A C 1
ATOM 2280 O O . ILE A 1 282 ? 10.5 6.125 16.234 1 80.38 282 ILE A O 1
ATOM 2284 N N . SER A 1 283 ? 10.656 7.512 17.844 1 67.75 283 SER A N 1
ATOM 2285 C CA . SER A 1 283 ? 12 7.125 18.25 1 67.75 283 SER A CA 1
ATOM 2286 C C . SER A 1 283 ? 12.047 5.672 18.719 1 67.75 283 SER A C 1
ATOM 2288 O O . SER A 1 283 ? 13.078 5.012 18.594 1 67.75 283 SER A O 1
ATOM 2290 N N . MET A 1 284 ? 11.062 5.18 19.297 1 67.88 284 MET A N 1
ATOM 2291 C CA . MET A 1 284 ? 11.117 3.828 19.844 1 67.88 284 MET A CA 1
ATOM 2292 C C . MET A 1 284 ? 10.43 2.834 18.922 1 67.88 284 MET A C 1
ATOM 2294 O O . MET A 1 284 ? 9.227 2.945 18.672 1 67.88 284 MET A O 1
ATOM 2298 N N . GLY A 1 285 ? 11.305 2.154 18.094 1 79.38 285 GLY A N 1
ATOM 2299 C CA . GLY A 1 285 ? 10.711 1.14 17.234 1 79.38 285 GLY A CA 1
ATOM 2300 C C . GLY A 1 285 ? 11.359 -0.223 17.391 1 79.38 285 GLY A C 1
ATOM 2301 O O . GLY A 1 285 ? 12.242 -0.404 18.234 1 79.38 285 GLY A O 1
ATOM 2302 N N . ILE A 1 286 ? 10.797 -1.162 16.812 1 89.44 286 ILE A N 1
ATOM 2303 C CA . ILE A 1 286 ? 11.188 -2.561 16.938 1 89.44 286 ILE A CA 1
ATOM 2304 C C . ILE A 1 286 ? 12.469 -2.816 16.141 1 89.44 286 ILE A C 1
ATOM 2306 O O . ILE A 1 286 ? 13.133 -3.834 16.344 1 89.44 286 ILE A O 1
ATOM 2310 N N . ILE A 1 287 ? 12.867 -1.932 15.25 1 89.75 287 ILE A N 1
ATOM 2311 C CA . ILE A 1 287 ? 14.055 -2.117 14.43 1 89.75 287 ILE A CA 1
ATOM 2312 C C . ILE A 1 287 ? 15.305 -1.826 15.266 1 89.75 287 ILE A C 1
ATOM 2314 O O . ILE A 1 287 ? 15.492 -0.704 15.742 1 89.75 287 ILE A O 1
ATOM 2318 N N . GLU A 1 288 ? 16.094 -2.73 15.414 1 90.94 288 GLU A N 1
ATOM 2319 C CA . GLU A 1 288 ? 17.266 -2.635 16.281 1 90.94 288 GLU A CA 1
ATOM 2320 C C . GLU A 1 288 ? 18.531 -2.373 15.469 1 90.94 288 GLU A C 1
ATOM 2322 O O . GLU A 1 288 ? 19.391 -1.596 15.891 1 90.94 288 GLU A O 1
ATOM 2327 N N . ARG A 1 289 ? 18.625 -3.109 14.375 1 91.62 289 ARG A N 1
ATOM 2328 C CA . ARG A 1 289 ? 19.859 -3.031 13.609 1 91.62 289 ARG A CA 1
ATOM 2329 C C . ARG A 1 289 ? 19.594 -3.197 12.117 1 91.62 289 ARG A C 1
ATOM 2331 O O . ARG A 1 289 ? 18.766 -4.02 11.719 1 91.62 289 ARG A O 1
ATOM 2338 N N . VAL A 1 290 ? 20.328 -2.354 11.445 1 90.25 290 VAL A N 1
ATOM 2339 C CA . VAL A 1 290 ? 20.312 -2.465 9.992 1 90.25 290 VAL A CA 1
ATOM 2340 C C . VAL A 1 290 ? 21.625 -3.072 9.508 1 90.25 290 VAL A C 1
ATOM 2342 O O . VAL A 1 290 ? 22.672 -2.416 9.539 1 90.25 290 VAL A O 1
ATOM 2345 N N . ASP A 1 291 ? 21.406 -4.262 9.047 1 86.75 291 ASP A N 1
ATOM 2346 C CA . ASP A 1 291 ? 22.562 -4.977 8.531 1 86.75 291 ASP A CA 1
ATOM 2347 C C . ASP A 1 291 ? 23.766 -4.836 9.477 1 86.75 291 ASP A C 1
ATOM 2349 O O . ASP A 1 291 ? 23.609 -4.949 10.695 1 86.75 291 ASP A O 1
ATOM 2353 N N . GLU A 1 292 ? 24.938 -4.777 8.93 1 82.94 292 GLU A N 1
ATOM 2354 C CA . GLU A 1 292 ? 26.156 -4.715 9.719 1 82.94 292 GLU A CA 1
ATOM 2355 C C . GLU A 1 292 ? 26.719 -3.293 9.758 1 82.94 292 GLU A C 1
ATOM 2357 O O . GLU A 1 292 ? 27.938 -3.096 9.719 1 82.94 292 GLU A O 1
ATOM 2362 N N . LEU A 1 293 ? 25.812 -2.381 9.859 1 86.69 293 LEU A N 1
ATOM 2363 C CA . LEU A 1 293 ? 26.234 -0.986 9.93 1 86.69 293 LEU A CA 1
ATOM 2364 C C . LEU A 1 293 ? 26.891 -0.689 11.273 1 86.69 293 LEU A C 1
ATOM 2366 O O . LEU A 1 293 ? 26.609 -1.358 12.273 1 86.69 293 LEU A O 1
ATOM 2370 N N . THR A 1 294 ? 27.75 0.259 11.266 1 86.81 294 THR A N 1
ATOM 2371 C CA . THR A 1 294 ? 28.328 0.716 12.523 1 86.81 294 THR A CA 1
ATOM 2372 C C . THR A 1 294 ? 27.266 1.29 13.445 1 86.81 294 THR A C 1
ATOM 2374 O O . THR A 1 294 ? 26.156 1.606 12.992 1 86.81 294 THR A O 1
ATOM 2377 N N . GLU A 1 295 ? 27.609 1.393 14.68 1 85 295 GLU A N 1
ATOM 2378 C CA . GLU A 1 295 ? 26.641 1.862 15.656 1 85 295 GLU A CA 1
ATOM 2379 C C . GLU A 1 295 ? 26.094 3.242 15.281 1 85 295 GLU A C 1
ATOM 2381 O O . GLU A 1 295 ? 24.891 3.49 15.367 1 85 295 GLU A O 1
ATOM 2386 N N . GLU A 1 296 ? 26.984 4.07 14.883 1 84.69 296 GLU A N 1
ATOM 2387 C CA . GLU A 1 296 ? 26.578 5.426 14.531 1 84.69 296 GLU A CA 1
ATOM 2388 C C . GLU A 1 296 ? 25.719 5.434 13.266 1 84.69 296 GLU A C 1
ATOM 2390 O O . GLU A 1 296 ? 24.672 6.074 13.227 1 84.69 296 GLU A O 1
ATOM 2395 N N . SER A 1 297 ? 26.156 4.723 12.289 1 84.44 297 SER A N 1
ATOM 2396 C CA . SER A 1 297 ? 25.422 4.641 11.031 1 84.44 297 SER A CA 1
ATOM 2397 C C . SER A 1 297 ? 24.078 3.922 11.219 1 84.44 297 SER A C 1
ATOM 2399 O O . SER A 1 297 ? 23.094 4.246 10.547 1 84.44 297 SER A O 1
ATOM 2401 N N . ASN A 1 298 ? 24.125 3.043 12.156 1 88.69 298 ASN A N 1
ATOM 2402 C CA . ASN A 1 298 ? 22.906 2.291 12.453 1 88.69 298 ASN A CA 1
ATOM 2403 C C . ASN A 1 298 ? 21.828 3.186 13.055 1 88.69 298 ASN A C 1
ATOM 2405 O O . ASN A 1 298 ? 20.672 3.131 12.641 1 88.69 298 ASN A O 1
ATOM 2409 N N . LYS A 1 299 ? 22.266 4 13.984 1 84.19 299 LYS A N 1
ATOM 2410 C CA . LYS A 1 299 ? 21.328 4.906 14.625 1 84.19 299 LYS A CA 1
ATOM 2411 C C . LYS A 1 299 ? 20.719 5.871 13.609 1 84.19 299 LYS A C 1
ATOM 2413 O O . LYS A 1 299 ? 19.5 6.129 13.633 1 84.19 299 LYS A O 1
ATOM 2418 N N . GLU A 1 300 ? 21.5 6.289 12.742 1 81.38 300 GLU A N 1
ATOM 2419 C CA . GLU A 1 300 ? 21.031 7.215 11.719 1 81.38 300 GLU A CA 1
ATOM 2420 C C . GLU A 1 300 ? 20.109 6.516 10.727 1 81.38 300 GLU A C 1
ATOM 2422 O O . GLU A 1 300 ? 19.078 7.07 10.328 1 81.38 300 GLU A O 1
ATOM 2427 N N . ALA A 1 301 ? 20.484 5.387 10.406 1 83.62 301 ALA A N 1
ATOM 2428 C CA . ALA A 1 301 ? 19.672 4.625 9.453 1 83.62 301 ALA A CA 1
ATOM 2429 C C . ALA A 1 301 ? 18.297 4.324 10.031 1 83.62 301 ALA A C 1
ATOM 2431 O O . ALA A 1 301 ? 17.281 4.484 9.344 1 83.62 301 ALA A O 1
ATOM 2432 N N . ILE A 1 302 ? 18.312 3.924 11.266 1 87.12 302 ILE A N 1
ATOM 2433 C CA . ILE A 1 302 ? 17.078 3.539 11.914 1 87.12 302 ILE A CA 1
ATOM 2434 C C . ILE A 1 302 ? 16.125 4.738 11.984 1 87.12 302 ILE A C 1
ATOM 2436 O O . ILE A 1 302 ? 14.93 4.609 11.734 1 87.12 302 ILE A O 1
ATOM 2440 N N . LYS A 1 303 ? 16.609 5.875 12.242 1 81.94 303 LYS A N 1
ATOM 2441 C CA . LYS A 1 303 ? 15.805 7.098 12.328 1 81.94 303 LYS A CA 1
ATOM 2442 C C . LYS A 1 303 ? 15.055 7.355 11.023 1 81.94 303 LYS A C 1
ATOM 2444 O O . LYS A 1 303 ? 13.938 7.879 11.039 1 81.94 303 LYS A O 1
ATOM 2449 N N . HIS A 1 304 ? 15.633 6.879 9.977 1 80.62 304 HIS A N 1
ATOM 2450 C CA . HIS A 1 304 ? 15.055 7.168 8.664 1 80.62 304 HIS A CA 1
ATOM 2451 C C . HIS A 1 304 ? 14.156 6.027 8.195 1 80.62 304 HIS A C 1
ATOM 2453 O O . HIS A 1 304 ? 13.266 6.23 7.375 1 80.62 304 HIS A O 1
ATOM 2459 N N . ILE A 1 305 ? 14.367 4.883 8.727 1 85.44 305 ILE A N 1
ATOM 2460 C CA . ILE A 1 305 ? 13.703 3.697 8.203 1 85.44 305 ILE A CA 1
ATOM 2461 C C . ILE A 1 305 ? 12.375 3.484 8.922 1 85.44 305 ILE A C 1
ATOM 2463 O O . ILE A 1 305 ? 11.438 2.914 8.359 1 85.44 305 ILE A O 1
ATOM 2467 N N . VAL A 1 306 ? 12.32 3.967 10.062 1 86.81 306 VAL A N 1
ATOM 2468 C CA . VAL A 1 306 ? 11.141 3.723 10.883 1 86.81 306 VAL A CA 1
ATOM 2469 C C . VAL A 1 306 ? 9.93 4.422 10.266 1 86.81 306 VAL A C 1
ATOM 2471 O O . VAL A 1 306 ? 10.047 5.531 9.734 1 86.81 306 VAL A O 1
ATOM 2474 N N . GLY A 1 307 ? 8.836 3.715 10.32 1 86.88 307 GLY A N 1
ATOM 2475 C CA . GLY A 1 307 ? 7.602 4.266 9.789 1 86.88 307 GLY A CA 1
ATOM 2476 C C . GLY A 1 307 ? 7.133 5.504 10.523 1 86.88 307 GLY A C 1
ATOM 2477 O O . GLY A 1 307 ? 7.379 5.648 11.727 1 86.88 307 GLY A O 1
ATOM 2478 N N . LYS A 1 308 ? 6.422 6.32 9.797 1 88.62 308 LYS A N 1
ATOM 2479 C CA . LYS A 1 308 ? 5.875 7.562 10.336 1 88.62 308 LYS A CA 1
ATOM 2480 C C . LYS A 1 308 ? 4.352 7.57 10.266 1 88.62 308 LYS A C 1
ATOM 2482 O O . LYS A 1 308 ? 3.775 8.055 9.289 1 88.62 308 LYS A O 1
ATOM 2487 N N . PRO A 1 309 ? 3.76 7.105 11.359 1 92.31 309 PRO A N 1
ATOM 2488 C CA . PRO A 1 309 ? 2.297 7.199 11.336 1 92.31 309 PRO A CA 1
ATOM 2489 C C . PRO A 1 309 ? 1.8 8.633 11.141 1 92.31 309 PRO A C 1
ATOM 2491 O O . PRO A 1 309 ? 2.475 9.586 11.539 1 92.31 309 PRO A O 1
ATOM 2494 N N . ASP A 1 310 ? 0.64 8.789 10.562 1 92.31 310 ASP A N 1
ATOM 2495 C CA . ASP A 1 310 ? 0.086 10.117 10.328 1 92.31 310 ASP A CA 1
ATOM 2496 C C . ASP A 1 310 ? -0.209 10.836 11.641 1 92.31 310 ASP A C 1
ATOM 2498 O O . ASP A 1 310 ? 0.069 12.023 11.781 1 92.31 310 ASP A O 1
ATOM 2502 N N . VAL A 1 311 ? -0.774 10.125 12.547 1 93.56 311 VAL A N 1
ATOM 2503 C CA . VAL A 1 311 ? -1.031 10.625 13.891 1 93.56 311 VAL A CA 1
ATOM 2504 C C . VAL A 1 311 ? -0.624 9.57 14.922 1 93.56 311 VAL A C 1
ATOM 2506 O O . VAL A 1 311 ? -0.874 8.375 14.727 1 93.56 311 VAL A O 1
ATOM 2509 N N . TYR A 1 312 ? 0.116 9.969 15.938 1 92.94 312 TYR A N 1
ATOM 2510 C CA . TYR A 1 312 ? 0.53 9.094 17.031 1 92.94 312 TYR A CA 1
ATOM 2511 C C . TYR A 1 312 ? 0.184 9.695 18.375 1 92.94 312 TYR A C 1
ATOM 2513 O O . TYR A 1 312 ? 0.55 10.836 18.672 1 92.94 312 TYR A O 1
ATOM 2521 N N . VAL A 1 313 ? -0.591 8.961 19.141 1 93.81 313 VAL A N 1
ATOM 2522 C CA . VAL A 1 313 ? -0.92 9.344 20.5 1 93.81 313 VAL A CA 1
ATOM 2523 C C . VAL A 1 313 ? -0.109 8.492 21.484 1 93.81 313 VAL A C 1
ATOM 2525 O O . VAL A 1 313 ? -0.395 7.309 21.672 1 93.81 313 VAL A O 1
ATOM 2528 N N . LYS A 1 314 ? 0.775 9.109 22.047 1 89.69 314 LYS A N 1
ATOM 2529 C CA . LYS A 1 314 ? 1.629 8.398 23 1 89.69 314 LYS A CA 1
ATOM 2530 C C . LYS A 1 314 ? 1.101 8.523 24.422 1 89.69 314 LYS A C 1
ATOM 2532 O O . LYS A 1 314 ? 1.022 9.633 24.953 1 89.69 314 LYS A O 1
ATOM 2537 N N . ASN A 1 315 ? 0.718 7.465 24.953 1 85.44 315 ASN A N 1
ATOM 2538 C CA . ASN A 1 315 ? 0.242 7.316 26.328 1 85.44 315 ASN A CA 1
ATOM 2539 C C . ASN A 1 315 ? 0.57 5.934 26.891 1 85.44 315 ASN A C 1
ATOM 2541 O O . ASN A 1 315 ? 1.442 5.238 26.359 1 85.44 315 ASN A O 1
ATOM 2545 N N . ARG A 1 316 ? 0.024 5.625 28.062 1 82.06 316 ARG A N 1
ATOM 2546 C CA . ARG A 1 316 ? 0.163 4.262 28.562 1 82.06 316 ARG A CA 1
ATOM 2547 C C . ARG A 1 316 ? -0.288 3.246 27.516 1 82.06 316 ARG A C 1
ATOM 2549 O O . ARG A 1 316 ? 0.375 2.229 27.312 1 82.06 316 ARG A O 1
ATOM 2556 N N . ARG A 1 317 ? -1.324 3.625 26.859 1 89.75 317 ARG A N 1
ATOM 2557 C CA . ARG A 1 317 ? -1.792 2.885 25.688 1 89.75 317 ARG A CA 1
ATOM 2558 C C . ARG A 1 317 ? -1.632 3.711 24.422 1 89.75 317 ARG A C 1
ATOM 2560 O O . ARG A 1 317 ? -2.414 4.629 24.172 1 89.75 317 ARG A O 1
ATOM 2567 N N . SER A 1 318 ? -0.657 3.395 23.703 1 92.75 318 SER A N 1
ATOM 2568 C CA . SER A 1 318 ? -0.33 4.215 22.547 1 92.75 318 SER A CA 1
ATOM 2569 C C . SER A 1 318 ? -1.239 3.889 21.359 1 92.75 318 SER A C 1
ATOM 2571 O O . SER A 1 318 ? -1.639 2.736 21.172 1 92.75 318 SER A O 1
ATOM 2573 N N . VAL A 1 319 ? -1.547 4.926 20.594 1 95.62 319 VAL A N 1
ATOM 2574 C CA . VAL A 1 319 ? -2.455 4.801 19.453 1 95.62 319 VAL A CA 1
ATOM 2575 C C . VAL A 1 319 ? -1.778 5.328 18.188 1 95.62 319 VAL A C 1
ATOM 2577 O O . VAL A 1 319 ? -1.238 6.438 18.188 1 95.62 319 VAL A O 1
ATOM 2580 N N . VAL A 1 320 ? -1.728 4.508 17.172 1 96.31 320 VAL A N 1
ATOM 2581 C CA . VAL A 1 320 ? -1.239 4.969 15.867 1 96.31 320 VAL A CA 1
ATOM 2582 C C . VAL A 1 320 ? -2.404 5.082 14.891 1 96.31 320 VAL A C 1
ATOM 2584 O O . VAL A 1 320 ? -3.309 4.242 14.891 1 96.31 320 VAL A O 1
ATOM 2587 N N . LEU A 1 321 ? -2.447 6.164 14.125 1 97.19 321 LEU A N 1
ATOM 2588 C CA . LEU A 1 321 ? -3.482 6.363 13.117 1 97.19 321 LEU A CA 1
ATOM 2589 C C . LEU A 1 321 ? -2.871 6.48 11.727 1 97.19 321 LEU A C 1
ATOM 2591 O O . LEU A 1 321 ? -1.835 7.125 11.547 1 97.19 321 LEU A O 1
ATOM 2595 N N . GLU A 1 322 ? -3.438 5.781 10.781 1 97.12 322 GLU A N 1
ATOM 2596 C CA . GLU A 1 322 ? -3.158 5.895 9.352 1 97.12 322 GLU A CA 1
ATOM 2597 C C . GLU A 1 322 ? -4.371 6.422 8.594 1 97.12 322 GLU A C 1
ATOM 2599 O O . GLU A 1 322 ? -5.492 5.945 8.797 1 97.12 322 GLU A O 1
ATOM 2604 N N . CYS A 1 323 ? -4.102 7.441 7.789 1 95.5 323 CYS A N 1
ATOM 2605 C CA . CYS A 1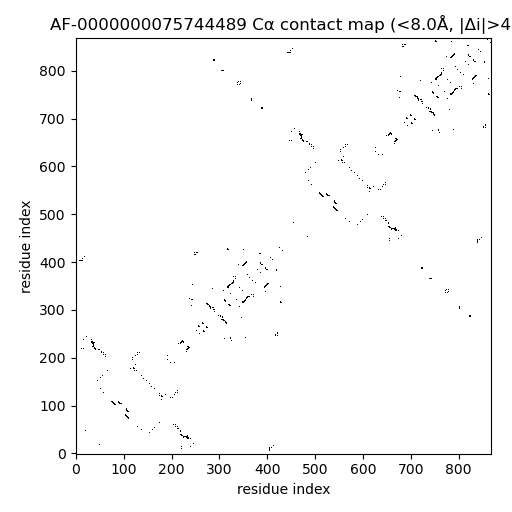 323 ? -5.184 8.07 7.035 1 95.5 323 CYS A CA 1
ATOM 2606 C C . CYS A 1 323 ? -5.066 7.754 5.551 1 95.5 323 CYS A C 1
ATOM 2608 O O . CYS A 1 323 ? -3.996 7.914 4.961 1 95.5 323 CYS A O 1
ATOM 2610 N N . LYS A 1 324 ? -6.082 7.273 4.969 1 93.19 324 LYS A N 1
ATOM 2611 C CA . LYS A 1 324 ? -6.148 7.039 3.531 1 93.19 324 LYS A CA 1
ATOM 2612 C C . LYS A 1 324 ? -7.309 7.809 2.9 1 93.19 324 LYS A C 1
ATOM 2614 O O . LYS A 1 324 ? -8.461 7.375 2.971 1 93.19 324 LYS A O 1
ATOM 2619 N N . PHE A 1 325 ? -7.02 8.922 2.23 1 90.25 325 PHE A N 1
ATOM 2620 C CA . PHE A 1 325 ? -8.062 9.703 1.572 1 90.25 325 PHE A CA 1
ATOM 2621 C C . PHE A 1 325 ? -8.328 9.172 0.167 1 90.25 325 PHE A C 1
ATOM 2623 O O . PHE A 1 325 ? -7.93 9.797 -0.821 1 90.25 325 PHE A O 1
ATOM 2630 N N . SER A 1 326 ? -8.969 8.133 0.041 1 85.19 326 SER A N 1
ATOM 2631 C CA . SER A 1 326 ? -9.336 7.434 -1.185 1 85.19 326 SER A CA 1
ATOM 2632 C C . SER A 1 326 ? -10.523 6.504 -0.957 1 85.19 326 SER A C 1
ATOM 2634 O O . SER A 1 326 ? -10.828 6.145 0.182 1 85.19 326 SER A O 1
ATOM 2636 N N . THR A 1 327 ? -11.219 6.219 -2.012 1 86.19 327 THR A N 1
ATOM 2637 C CA . THR A 1 327 ? -12.297 5.234 -1.909 1 86.19 327 THR A CA 1
ATOM 2638 C C . THR A 1 327 ? -11.906 3.938 -2.619 1 86.19 327 THR A C 1
ATOM 2640 O O . THR A 1 327 ? -12.727 3.029 -2.752 1 86.19 327 THR A O 1
ATOM 2643 N N . ASN A 1 328 ? -10.633 3.932 -3.086 1 82.94 328 ASN A N 1
ATOM 2644 C CA . ASN A 1 328 ? -10.141 2.742 -3.77 1 82.94 328 ASN A CA 1
ATOM 2645 C C . ASN A 1 328 ? -9.883 1.601 -2.789 1 82.94 328 ASN A C 1
ATOM 2647 O O . ASN A 1 328 ? -9.062 1.733 -1.877 1 82.94 328 ASN A O 1
ATOM 2651 N N . PRO A 1 329 ? -10.477 0.457 -3.016 1 85.69 329 PRO A N 1
ATOM 2652 C CA . PRO A 1 329 ? -10.328 -0.646 -2.062 1 85.69 329 PRO A CA 1
ATOM 2653 C C . PRO A 1 329 ? -8.883 -1.085 -1.885 1 85.69 329 PRO A C 1
ATOM 2655 O O . PRO A 1 329 ? -8.445 -1.358 -0.762 1 85.69 329 PRO A O 1
ATOM 2658 N N . SER A 1 330 ? -8.133 -1.136 -2.945 1 81.69 330 SER A N 1
ATOM 2659 C CA . SER A 1 330 ? -6.746 -1.582 -2.857 1 81.69 330 SER A CA 1
ATOM 2660 C C . SER A 1 330 ? -5.914 -0.636 -1.998 1 81.69 330 SER A C 1
ATOM 2662 O O . SER A 1 330 ? -5.047 -1.077 -1.239 1 81.69 330 SER A O 1
ATOM 2664 N N . TYR A 1 331 ? -6.23 0.606 -2.123 1 88.25 331 TYR A N 1
ATOM 2665 C CA . TYR A 1 331 ? -5.5 1.61 -1.356 1 88.25 331 TYR A CA 1
ATOM 2666 C C . TYR A 1 331 ? -5.883 1.553 0.118 1 88.25 331 TYR A C 1
ATOM 2668 O O . TYR A 1 331 ? -5.031 1.731 0.993 1 88.25 331 TYR A O 1
ATOM 2676 N N . ILE A 1 332 ? -7.09 1.294 0.377 1 92.25 332 ILE A N 1
ATOM 2677 C CA . ILE A 1 332 ? -7.551 1.183 1.757 1 92.25 332 ILE A CA 1
ATOM 2678 C C . ILE A 1 332 ? -6.996 -0.096 2.383 1 92.25 332 ILE A C 1
ATOM 2680 O O . ILE A 1 332 ? -6.613 -0.106 3.555 1 92.25 332 ILE A O 1
ATOM 2684 N N . THR A 1 333 ? -6.965 -1.13 1.567 1 91.25 333 THR A N 1
ATOM 2685 C CA . THR A 1 333 ? -6.367 -2.375 2.035 1 91.25 333 THR A CA 1
ATOM 2686 C C . THR A 1 333 ? -4.902 -2.166 2.41 1 91.25 333 THR A C 1
ATOM 2688 O O . THR A 1 333 ? -4.445 -2.656 3.445 1 91.25 333 THR A O 1
ATOM 2691 N N . ALA A 1 334 ? -4.211 -1.433 1.576 1 90.31 334 ALA A N 1
ATOM 2692 C CA . ALA A 1 334 ? -2.822 -1.105 1.882 1 90.31 334 ALA A CA 1
ATOM 2693 C C . ALA A 1 334 ? -2.715 -0.354 3.207 1 90.31 334 ALA A C 1
ATOM 2695 O O . ALA A 1 334 ? -1.762 -0.554 3.963 1 90.31 334 ALA A O 1
ATOM 2696 N N . GLY A 1 335 ? -3.645 0.498 3.441 1 93.94 335 GLY A N 1
ATOM 2697 C CA . GLY A 1 335 ? -3.688 1.217 4.703 1 93.94 335 GLY A CA 1
ATOM 2698 C C . GLY A 1 335 ? -3.879 0.307 5.902 1 93.94 335 GLY A C 1
ATOM 2699 O O . GLY A 1 335 ? -3.283 0.527 6.957 1 93.94 335 GLY A O 1
ATOM 2700 N N . ARG A 1 336 ? -4.723 -0.704 5.73 1 94.75 336 ARG A N 1
ATOM 2701 C CA . ARG A 1 336 ? -4.965 -1.672 6.797 1 94.75 336 ARG A CA 1
ATOM 2702 C C . ARG A 1 336 ? -3.674 -2.371 7.207 1 94.75 336 ARG A C 1
ATOM 2704 O O . ARG A 1 336 ? -3.367 -2.473 8.398 1 94.75 336 ARG A O 1
ATOM 2711 N N . PHE A 1 337 ? -2.939 -2.738 6.25 1 94.25 337 PHE A N 1
ATOM 2712 C CA . PHE A 1 337 ? -1.681 -3.416 6.535 1 94.25 337 PHE A CA 1
ATOM 2713 C C . PHE A 1 337 ? -0.65 -2.436 7.086 1 94.25 337 PHE A C 1
ATOM 2715 O O . PHE A 1 337 ? 0.17 -2.797 7.93 1 94.25 337 PHE A O 1
ATOM 2722 N N . LYS A 1 338 ? -0.656 -1.23 6.586 1 95.12 338 LYS A N 1
ATOM 2723 C CA . LYS A 1 338 ? 0.299 -0.233 7.059 1 95.12 338 LYS A CA 1
ATOM 2724 C C . LYS A 1 338 ? 0.072 0.092 8.531 1 95.12 338 LYS A C 1
ATOM 2726 O O . LYS A 1 338 ? 1.027 0.198 9.305 1 95.12 338 LYS A O 1
ATOM 2731 N N . VAL A 1 339 ? -1.146 0.244 8.906 1 96.31 339 VAL A N 1
ATOM 2732 C CA . VAL A 1 339 ? -1.425 0.543 10.305 1 96.31 339 VAL A CA 1
ATOM 2733 C C . VAL A 1 339 ? -0.998 -0.632 11.18 1 96.31 339 VAL A C 1
ATOM 2735 O O . VAL A 1 339 ? -0.451 -0.438 12.273 1 96.31 339 VAL A O 1
ATOM 2738 N N . MET A 1 340 ? -1.255 -1.811 10.742 1 95.31 340 MET A N 1
ATOM 2739 C CA . MET A 1 340 ? -0.811 -2.988 11.477 1 95.31 340 MET A CA 1
ATOM 2740 C C . MET A 1 340 ? 0.708 -3.012 11.609 1 95.31 340 MET A C 1
ATOM 2742 O O . MET A 1 340 ? 1.242 -3.363 12.656 1 95.31 340 MET A O 1
ATOM 2746 N N . ALA A 1 341 ? 1.365 -2.691 10.539 1 95.69 341 ALA A N 1
ATOM 2747 C CA . ALA A 1 341 ? 2.822 -2.602 10.57 1 95.69 341 ALA A CA 1
ATOM 2748 C C . ALA A 1 341 ? 3.287 -1.586 11.617 1 95.69 341 ALA A C 1
ATOM 2750 O O . ALA A 1 341 ? 4.234 -1.842 12.359 1 95.69 341 ALA A O 1
ATOM 2751 N N . TYR A 1 342 ? 2.613 -0.421 11.633 1 95.5 342 TYR A N 1
ATOM 2752 C CA . TYR A 1 342 ? 2.963 0.602 12.609 1 95.5 342 TYR A CA 1
ATOM 2753 C C . TYR A 1 342 ? 2.762 0.088 14.031 1 95.5 342 TYR A C 1
ATOM 2755 O O . TYR A 1 342 ? 3.562 0.381 14.922 1 95.5 342 TYR A O 1
ATOM 2763 N N . MET A 1 343 ? 1.675 -0.641 14.25 1 95.19 343 MET A N 1
ATOM 2764 C CA . MET A 1 343 ? 1.426 -1.215 15.562 1 95.19 343 MET A CA 1
ATOM 2765 C C . MET A 1 343 ? 2.582 -2.111 16 1 95.19 343 MET A C 1
ATOM 2767 O O . MET A 1 343 ? 3.035 -2.039 17.141 1 95.19 343 MET A O 1
ATOM 2771 N N . TYR A 1 344 ? 3.002 -2.875 15.047 1 94.38 344 TYR A N 1
ATOM 2772 C CA . TYR A 1 344 ? 4.098 -3.801 15.312 1 94.38 344 TYR A CA 1
ATOM 2773 C C . TYR A 1 344 ? 5.41 -3.053 15.516 1 94.38 344 TYR A C 1
ATOM 2775 O O . TYR A 1 344 ? 6.117 -3.283 16.5 1 94.38 344 TYR A O 1
ATOM 2783 N N . GLU A 1 345 ? 5.699 -2.152 14.602 1 93.94 345 GLU A N 1
ATOM 2784 C CA . GLU A 1 345 ? 6.969 -1.435 14.609 1 93.94 345 GLU A CA 1
ATOM 2785 C C . GLU A 1 345 ? 7.125 -0.591 15.867 1 93.94 345 GLU A C 1
ATOM 2787 O O . GLU A 1 345 ? 8.227 -0.487 16.422 1 93.94 345 GLU A O 1
ATOM 2792 N N . HIS A 1 346 ? 6.016 -0.001 16.281 1 93.19 346 HIS A N 1
ATOM 2793 C CA . HIS A 1 346 ? 6.098 0.947 17.375 1 93.19 346 HIS A CA 1
ATOM 2794 C C . HIS A 1 346 ? 5.473 0.371 18.656 1 93.19 346 HIS A C 1
ATOM 2796 O O . HIS A 1 346 ? 5.273 1.092 19.625 1 93.19 346 HIS A O 1
ATOM 2802 N N . ASN A 1 347 ? 5.117 -0.897 18.594 1 92.12 347 ASN A N 1
ATOM 2803 C CA . ASN A 1 347 ? 4.48 -1.573 19.719 1 92.12 347 ASN A CA 1
ATOM 2804 C C . ASN A 1 347 ? 3.285 -0.784 20.234 1 92.12 347 ASN A C 1
ATOM 2806 O O . ASN A 1 347 ? 3.166 -0.557 21.453 1 92.12 347 ASN A O 1
ATOM 2810 N N . ALA A 1 348 ? 2.543 -0.288 19.359 1 94.19 348 ALA A N 1
ATOM 2811 C CA . ALA A 1 348 ? 1.336 0.449 19.719 1 94.19 348 ALA A CA 1
ATOM 2812 C C . ALA A 1 348 ? 0.221 -0.501 20.141 1 94.19 348 ALA A C 1
ATOM 2814 O O . ALA A 1 348 ? 0.062 -1.58 19.562 1 94.19 348 ALA A O 1
ATOM 2815 N N . ASN A 1 349 ? -0.566 -0.057 21.047 1 94.75 349 ASN A N 1
ATOM 2816 C CA . ASN A 1 349 ? -1.653 -0.878 21.562 1 94.75 349 ASN A CA 1
ATOM 2817 C C . ASN A 1 349 ? -2.867 -0.856 20.641 1 94.75 349 ASN A C 1
ATOM 2819 O O . ASN A 1 349 ? -3.625 -1.826 20.594 1 94.75 349 ASN A O 1
ATOM 2823 N N . VAL A 1 350 ? -2.963 0.259 20.031 1 96.38 350 VAL A N 1
ATOM 2824 C CA . VAL A 1 350 ? -4.145 0.434 19.188 1 96.38 350 VAL A CA 1
ATOM 2825 C C . VAL A 1 350 ? -3.742 1.026 17.844 1 96.38 350 VAL A C 1
ATOM 2827 O O . VAL A 1 350 ? -2.889 1.914 17.781 1 96.38 350 VAL A O 1
ATOM 2830 N N . GLY A 1 351 ? -4.242 0.428 16.781 1 97.19 351 GLY A N 1
ATOM 2831 C CA . GLY A 1 351 ? -4.145 0.998 15.445 1 97.19 351 GLY A CA 1
ATOM 2832 C C . GLY A 1 351 ? -5.488 1.421 14.875 1 97.19 351 GLY A C 1
ATOM 2833 O O . GLY A 1 351 ? -6.488 0.727 15.055 1 97.19 351 GLY A O 1
ATOM 2834 N N . ILE A 1 352 ? -5.527 2.615 14.25 1 97.69 352 ILE A N 1
ATOM 2835 C CA . ILE A 1 352 ? -6.77 3.098 13.656 1 97.69 352 ILE A CA 1
ATOM 2836 C C . ILE A 1 352 ? -6.531 3.477 12.195 1 97.69 352 ILE A C 1
ATOM 2838 O O . ILE A 1 352 ? -5.703 4.34 11.906 1 97.69 352 ILE A O 1
ATOM 2842 N N . LEU A 1 353 ? -7.184 2.803 11.305 1 98.19 353 LEU A N 1
ATOM 2843 C CA . LEU A 1 353 ? -7.23 3.236 9.914 1 98.19 353 LEU A CA 1
ATOM 2844 C C . LEU A 1 353 ? -8.43 4.148 9.672 1 98.19 353 LEU A C 1
ATOM 2846 O O . LEU A 1 353 ? -9.57 3.758 9.914 1 98.19 353 LEU A O 1
ATOM 2850 N N . VAL A 1 354 ? -8.172 5.336 9.234 1 97.94 354 VAL A N 1
ATOM 2851 C CA . VAL A 1 354 ? -9.234 6.309 8.977 1 97.94 354 VAL A CA 1
ATOM 2852 C C . VAL A 1 354 ? -9.367 6.547 7.477 1 97.94 354 VAL A C 1
ATOM 2854 O O . VAL A 1 354 ? -8.375 6.789 6.789 1 97.94 354 VAL A O 1
ATOM 2857 N N . PHE A 1 355 ? -10.547 6.434 6.941 1 96.31 355 PHE A N 1
ATOM 2858 C CA . PHE A 1 355 ? -10.789 6.648 5.52 1 96.31 355 PHE A CA 1
ATOM 2859 C C . PHE A 1 355 ? -12.211 7.129 5.281 1 96.31 355 PHE A C 1
ATOM 2861 O O . PHE A 1 355 ? -13.078 6.977 6.145 1 96.31 355 PHE A O 1
ATOM 2868 N N . PRO A 1 356 ? -12.453 7.84 4.184 1 94.06 356 PRO A N 1
ATOM 2869 C CA . PRO A 1 356 ? -13.766 8.469 3.98 1 94.06 356 PRO A CA 1
ATOM 2870 C C . PRO A 1 356 ? -14.82 7.477 3.502 1 94.06 356 PRO A C 1
ATOM 2872 O O . PRO A 1 356 ? -16.016 7.723 3.668 1 94.06 356 PRO A O 1
ATOM 2875 N N . GLY A 1 357 ? -14.484 6.438 2.824 1 91.94 357 GLY A N 1
ATOM 2876 C CA . GLY A 1 357 ? -15.406 5.465 2.258 1 91.94 357 GLY A CA 1
ATOM 2877 C C . GLY A 1 357 ? -14.727 4.473 1.33 1 91.94 357 GLY A C 1
ATOM 2878 O O . GLY A 1 357 ? -13.508 4.492 1.179 1 91.94 357 GLY A O 1
ATOM 2879 N N . LEU A 1 358 ? -15.508 3.58 0.78 1 90.25 358 LEU A N 1
ATOM 2880 C CA . LEU A 1 358 ? -14.977 2.545 -0.099 1 90.25 358 LEU A CA 1
ATOM 2881 C C . LEU A 1 358 ? -15.906 2.312 -1.289 1 90.25 358 LEU A C 1
ATOM 2883 O O . LEU A 1 358 ? -17.109 2.148 -1.117 1 90.25 358 LEU A O 1
ATOM 2887 N N . ASN A 1 359 ? -15.25 2.412 -2.463 1 78.31 359 ASN A N 1
ATOM 2888 C CA . ASN A 1 359 ? -15.984 2.068 -3.672 1 78.31 359 ASN A CA 1
ATOM 2889 C C . ASN A 1 359 ? -15.961 0.565 -3.936 1 78.31 359 ASN A C 1
ATOM 2891 O O . ASN A 1 359 ? -14.953 0.025 -4.391 1 78.31 359 ASN A O 1
ATOM 2895 N N . LYS A 1 360 ? -16.953 -0.168 -3.791 1 71.69 360 LYS A N 1
ATOM 2896 C CA . LYS A 1 360 ? -17.016 -1.627 -3.818 1 71.69 360 LYS A CA 1
ATOM 2897 C C . LYS A 1 360 ? -16.859 -2.158 -5.242 1 71.69 360 LYS A C 1
ATOM 2899 O O . LYS A 1 360 ? -16.516 -3.324 -5.441 1 71.69 360 LYS A O 1
ATOM 2904 N N . GLY A 1 361 ? -17.031 -1.397 -6.16 1 62.06 361 GLY A N 1
ATOM 2905 C CA . GLY A 1 361 ? -17.062 -1.88 -7.531 1 62.06 361 GLY A CA 1
ATOM 2906 C C . GLY A 1 361 ? -15.711 -2.332 -8.039 1 62.06 361 GLY A C 1
ATOM 2907 O O . GLY A 1 361 ? -15.617 -3.037 -9.039 1 62.06 361 GLY A O 1
ATOM 2908 N N . ILE A 1 362 ? -14.68 -2.045 -7.262 1 57.88 362 ILE A N 1
ATOM 2909 C CA . ILE A 1 362 ? -13.367 -2.314 -7.844 1 57.88 362 ILE A CA 1
ATOM 2910 C C . ILE A 1 362 ? -12.594 -3.268 -6.941 1 57.88 362 ILE A C 1
ATOM 2912 O O . ILE A 1 362 ? -11.883 -2.832 -6.031 1 57.88 362 ILE A O 1
ATOM 2916 N N . VAL A 1 363 ? -12.922 -4.508 -6.914 1 60.09 363 VAL A N 1
ATOM 2917 C CA . VAL A 1 363 ? -12.195 -5.465 -6.09 1 60.09 363 VAL A CA 1
ATOM 2918 C C . VAL A 1 363 ? -11.242 -6.281 -6.961 1 60.09 363 VAL A C 1
ATOM 2920 O O . VAL A 1 363 ? -11.656 -6.852 -7.973 1 60.09 363 VAL A O 1
ATOM 2923 N N . PHE A 1 364 ? -10.008 -6.184 -6.523 1 58.56 364 PHE A N 1
ATOM 2924 C CA . PHE A 1 364 ? -9 -6.785 -7.387 1 58.56 364 PHE A CA 1
ATOM 2925 C C . PHE A 1 364 ? -8.508 -8.109 -6.809 1 58.56 364 PHE A C 1
ATOM 2927 O O . PHE A 1 364 ? -8.047 -8.977 -7.547 1 58.56 364 PHE A O 1
ATOM 2934 N N . ASP A 1 365 ? -8.539 -8.211 -5.504 1 72.06 365 ASP A N 1
ATOM 2935 C CA . ASP A 1 365 ? -8.008 -9.438 -4.914 1 72.06 365 ASP A CA 1
ATOM 2936 C C . ASP A 1 365 ? -8.75 -9.789 -3.629 1 72.06 365 ASP A C 1
ATOM 2938 O O . ASP A 1 365 ? -9.664 -9.078 -3.217 1 72.06 365 ASP A O 1
ATOM 2942 N N . ASP A 1 366 ? -8.383 -10.914 -3.053 1 76.81 366 ASP A N 1
ATOM 2943 C CA . ASP A 1 366 ? -9.055 -11.445 -1.87 1 76.81 366 ASP A CA 1
ATOM 2944 C C . ASP A 1 366 ? -8.914 -10.484 -0.689 1 76.81 366 ASP A C 1
ATOM 2946 O O . ASP A 1 366 ? -9.844 -10.344 0.114 1 76.81 366 ASP A O 1
ATOM 2950 N N . GLU A 1 367 ? -7.805 -9.906 -0.627 1 85 367 GLU A N 1
ATOM 2951 C CA . GLU A 1 367 ? -7.578 -8.984 0.486 1 85 367 GLU A CA 1
ATOM 2952 C C . GLU A 1 367 ? -8.43 -7.727 0.345 1 85 367 GLU A C 1
ATOM 2954 O O . GLU A 1 367 ? -8.906 -7.18 1.341 1 85 367 GLU A O 1
ATOM 2959 N N . ASP A 1 368 ? -8.633 -7.293 -0.878 1 84.69 368 ASP A N 1
ATOM 2960 C CA . ASP A 1 368 ? -9.531 -6.176 -1.136 1 84.69 368 ASP A CA 1
ATOM 2961 C C . ASP A 1 368 ? -10.977 -6.539 -0.784 1 84.69 368 ASP A C 1
ATOM 2963 O O . ASP A 1 368 ? -11.719 -5.711 -0.254 1 84.69 368 ASP A O 1
ATOM 2967 N N . ASP A 1 369 ? -11.297 -7.758 -1.099 1 84.44 369 ASP A N 1
ATOM 2968 C CA . ASP A 1 369 ? -12.633 -8.234 -0.766 1 84.44 369 ASP A CA 1
ATOM 2969 C C . ASP A 1 369 ? -12.859 -8.234 0.745 1 84.44 369 ASP A C 1
ATOM 2971 O O . ASP A 1 369 ? -13.938 -7.883 1.221 1 84.44 369 ASP A O 1
ATOM 2975 N N . ALA A 1 370 ? -11.883 -8.688 1.457 1 86.5 370 ALA A N 1
ATOM 2976 C CA . ALA A 1 370 ? -11.961 -8.688 2.916 1 86.5 370 ALA A CA 1
ATOM 2977 C C . ALA A 1 370 ? -12.195 -7.273 3.449 1 86.5 370 ALA A C 1
ATOM 2979 O O . ALA A 1 370 ? -13.016 -7.066 4.344 1 86.5 370 ALA A O 1
ATOM 2980 N N . THR A 1 371 ? -11.492 -6.367 2.877 1 90.62 371 THR A N 1
ATOM 2981 C CA . THR A 1 371 ? -11.648 -4.977 3.281 1 90.62 371 THR A CA 1
ATOM 2982 C C . THR A 1 371 ? -13.055 -4.473 2.949 1 90.62 371 THR A C 1
ATOM 2984 O O . THR A 1 371 ? -13.648 -3.732 3.732 1 90.62 371 THR A O 1
ATOM 2987 N N . SER A 1 372 ? -13.516 -4.84 1.828 1 88.88 372 SER A N 1
ATOM 2988 C CA . SER A 1 372 ? -14.875 -4.469 1.43 1 88.88 372 SER A CA 1
ATOM 2989 C C . SER A 1 372 ? -15.906 -5.035 2.396 1 88.88 372 SER A C 1
ATOM 2991 O O . SER A 1 372 ? -16.891 -4.359 2.734 1 88.88 372 SER A O 1
ATOM 2993 N N . ARG A 1 373 ? -15.695 -6.227 2.816 1 85.38 373 ARG A N 1
ATOM 2994 C CA . ARG A 1 373 ? -16.609 -6.859 3.764 1 85.38 373 ARG A CA 1
ATOM 2995 C C . ARG A 1 373 ? -16.562 -6.152 5.113 1 85.38 373 ARG A C 1
ATOM 2997 O O . ARG A 1 373 ? -17.609 -5.953 5.742 1 85.38 373 ARG A O 1
ATOM 3004 N N . LEU A 1 374 ? -15.398 -5.859 5.574 1 91.75 374 LEU A N 1
ATOM 3005 C CA . LEU A 1 374 ? -15.258 -5.098 6.809 1 91.75 374 LEU A CA 1
ATOM 3006 C C . LEU A 1 374 ? -15.977 -3.756 6.703 1 91.75 374 LEU A C 1
ATOM 3008 O O . LEU A 1 374 ? -16.609 -3.309 7.664 1 91.75 374 LEU A O 1
ATOM 3012 N N . TYR A 1 375 ? -15.844 -3.176 5.508 1 92.25 375 TYR A N 1
ATOM 3013 C CA . TYR A 1 375 ? -16.5 -1.893 5.273 1 92.25 375 TYR A CA 1
ATOM 3014 C C . TYR A 1 375 ? -18.016 -2.029 5.348 1 92.25 375 TYR A C 1
ATOM 3016 O O . TYR A 1 375 ? -18.688 -1.158 5.895 1 92.25 375 TYR A O 1
ATOM 3024 N N . GLU A 1 376 ? -18.5 -3.094 4.781 1 88.56 376 GLU A N 1
ATOM 3025 C CA . GLU A 1 376 ? -19.938 -3.34 4.863 1 88.56 376 GLU A CA 1
ATOM 3026 C C . GLU A 1 376 ? -20.375 -3.506 6.309 1 88.56 376 GLU A C 1
ATOM 3028 O O . GLU A 1 376 ? -21.438 -3.002 6.699 1 88.56 376 GLU A O 1
ATOM 3033 N N . LEU A 1 377 ? -19.609 -4.23 7.055 1 88.44 377 LEU A N 1
ATOM 3034 C CA . LEU A 1 377 ? -19.906 -4.406 8.469 1 88.44 377 LEU A CA 1
ATOM 3035 C C . LEU A 1 377 ? -19.938 -3.062 9.195 1 88.44 377 LEU A C 1
ATOM 3037 O O . LEU A 1 377 ? -20.812 -2.814 10.023 1 88.44 377 LEU A O 1
ATOM 3041 N N . LEU A 1 378 ? -18.922 -2.256 8.867 1 91.19 378 LEU A N 1
ATOM 3042 C CA . LEU A 1 378 ? -18.828 -0.963 9.539 1 91.19 378 LEU A CA 1
ATOM 3043 C C . LEU A 1 378 ? -19.984 -0.058 9.148 1 91.19 378 LEU A C 1
ATOM 3045 O O . LEU A 1 378 ? -20.469 0.736 9.961 1 91.19 378 LEU A O 1
ATOM 3049 N N . LEU A 1 379 ? -20.453 -0.124 7.883 1 89.5 379 LEU A N 1
ATOM 3050 C CA . LEU A 1 379 ? -21.578 0.686 7.438 1 89.5 379 LEU A CA 1
ATOM 3051 C C . LEU A 1 379 ? -22.859 0.278 8.156 1 89.5 379 LEU A C 1
ATOM 3053 O O . LEU A 1 379 ? -23.766 1.091 8.32 1 89.5 379 LEU A O 1
ATOM 3057 N N . SER A 1 380 ? -22.891 -0.944 8.523 1 86.81 380 SER A N 1
ATOM 3058 C CA . SER A 1 380 ? -24.078 -1.458 9.18 1 86.81 380 SER A CA 1
ATOM 3059 C C . SER A 1 380 ? -24.156 -0.989 10.633 1 86.81 380 SER A C 1
ATOM 3061 O O . SER A 1 380 ? -25.219 -1.058 11.258 1 86.81 380 SER A O 1
ATOM 3063 N N . ARG A 1 381 ? -23.109 -0.448 11.125 1 87.38 381 ARG A N 1
ATOM 3064 C CA . ARG A 1 381 ? -23.062 0.032 12.5 1 87.38 381 ARG A CA 1
ATOM 3065 C C . ARG A 1 381 ? -23.312 1.533 12.57 1 87.38 381 ARG A C 1
ATOM 3067 O O . ARG A 1 381 ? -22.891 2.283 11.695 1 87.38 381 ARG A O 1
ATOM 3074 N N . ARG A 1 382 ? -23.938 1.867 13.617 1 81.06 382 ARG A N 1
ATOM 3075 C CA . ARG A 1 382 ? -24.188 3.289 13.836 1 81.06 382 ARG A CA 1
ATOM 3076 C C . ARG A 1 382 ? -22.875 4.039 14.094 1 81.06 382 ARG A C 1
ATOM 3078 O O . ARG A 1 382 ? -22.719 5.184 13.664 1 81.06 382 ARG A O 1
ATOM 3085 N N . SER A 1 383 ? -22.016 3.402 14.781 1 85.12 383 SER A N 1
ATOM 3086 C CA . SER A 1 383 ? -20.766 4.027 15.172 1 85.12 383 SER A CA 1
ATOM 3087 C C . SER A 1 383 ? -19.828 4.191 13.977 1 85.12 383 SER A C 1
ATOM 3089 O O . SER A 1 383 ? -18.891 4.996 14.016 1 85.12 383 SER A O 1
ATOM 3091 N N . ARG A 1 384 ? -20 3.469 12.852 1 91.88 384 ARG A N 1
ATOM 3092 C CA . ARG A 1 384 ? -19.281 3.539 11.586 1 91.88 384 ARG A CA 1
ATOM 3093 C C . ARG A 1 384 ? -17.812 3.172 11.773 1 91.88 384 ARG A C 1
ATOM 3095 O O . ARG A 1 384 ? -16.922 3.801 11.188 1 91.88 384 ARG A O 1
ATOM 3102 N N . TYR A 1 385 ? -17.594 2.336 12.758 1 93.38 385 TYR A N 1
ATOM 3103 C CA . TYR A 1 385 ? -16.281 1.719 12.867 1 93.38 385 TYR A CA 1
ATOM 3104 C C . TYR A 1 385 ? -16.391 0.237 13.203 1 93.38 385 TYR A C 1
ATOM 3106 O O . TYR A 1 385 ? -17.453 -0.226 13.633 1 93.38 385 TYR A O 1
ATOM 3114 N N . VAL A 1 386 ? -15.391 -0.514 12.875 1 94.06 386 VAL A N 1
ATOM 3115 C CA . VAL A 1 386 ? -15.258 -1.92 13.234 1 94.06 386 VAL A CA 1
ATOM 3116 C C . VAL A 1 386 ? -13.977 -2.125 14.047 1 94.06 386 VAL A C 1
ATOM 3118 O O . VAL A 1 386 ? -12.953 -1.493 13.773 1 94.06 386 VAL A O 1
ATOM 3121 N N . ASN A 1 387 ? -14.086 -2.93 15.023 1 93.81 387 ASN A N 1
ATOM 3122 C CA . ASN A 1 387 ? -12.961 -3.252 15.898 1 93.81 387 ASN A CA 1
ATOM 3123 C C . ASN A 1 387 ? -12.445 -4.668 15.648 1 93.81 387 ASN A C 1
ATOM 3125 O O . ASN A 1 387 ? -13.219 -5.621 15.633 1 93.81 387 ASN A O 1
ATOM 3129 N N . LEU A 1 388 ? -11.219 -4.805 15.344 1 93.94 388 LEU A N 1
ATOM 3130 C CA . LEU A 1 388 ? -10.523 -6.086 15.289 1 93.94 388 LEU A CA 1
ATOM 3131 C C . LEU A 1 388 ? -9.68 -6.301 16.547 1 93.94 388 LEU A C 1
ATOM 3133 O O . LEU A 1 388 ? -8.648 -5.656 16.719 1 93.94 388 LEU A O 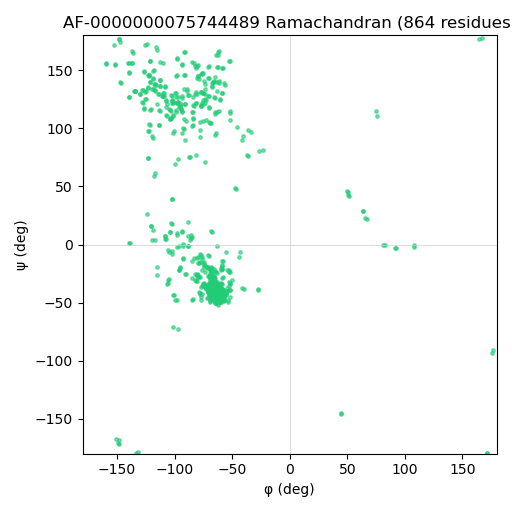1
ATOM 3137 N N . ARG A 1 389 ? -10.109 -7.262 17.359 1 94.19 389 ARG A N 1
ATOM 3138 C CA . ARG A 1 389 ? -9.352 -7.586 18.562 1 94.19 389 ARG A CA 1
ATOM 3139 C C . ARG A 1 389 ? -8.281 -8.633 18.281 1 94.19 389 ARG A C 1
ATOM 3141 O O . ARG A 1 389 ? -8.555 -9.633 17.609 1 94.19 389 ARG A O 1
ATOM 3148 N N . LEU A 1 390 ? -7.125 -8.281 18.703 1 93.81 390 LEU A N 1
ATOM 3149 C CA . LEU A 1 390 ? -5.988 -9.172 18.484 1 93.81 390 LEU A CA 1
ATOM 3150 C C . LEU A 1 390 ? -5.707 -10.016 19.719 1 93.81 390 LEU A C 1
ATOM 3152 O O . LEU A 1 390 ? -6.07 -9.625 20.828 1 93.81 390 LEU A O 1
ATOM 3156 N N . ASN A 1 391 ? -5.039 -11.07 19.609 1 91.69 391 ASN A N 1
ATOM 3157 C CA . ASN A 1 391 ? -4.863 -12.016 20.703 1 91.69 391 ASN A CA 1
ATOM 3158 C C . ASN A 1 391 ? -3.775 -11.562 21.672 1 91.69 391 ASN A C 1
ATOM 3160 O O . ASN A 1 391 ? -3.648 -12.102 22.766 1 91.69 391 ASN A O 1
ATOM 3164 N N . ASP A 1 392 ? -2.988 -10.594 21.375 1 91.88 392 ASP A N 1
ATOM 3165 C CA . ASP A 1 392 ? -1.968 -10.062 22.266 1 91.88 392 ASP A CA 1
ATOM 3166 C C . ASP A 1 392 ? -2.502 -8.875 23.078 1 91.88 392 ASP A C 1
ATOM 3168 O O . ASP A 1 392 ? -1.729 -8.133 23.688 1 91.88 392 ASP A O 1
ATOM 3172 N N . GLY A 1 393 ? -3.828 -8.688 23 1 90.88 393 GLY A N 1
ATOM 3173 C CA . GLY A 1 393 ? -4.461 -7.648 23.797 1 90.88 393 GLY A CA 1
ATOM 3174 C C . GLY A 1 393 ? -4.578 -6.324 23.078 1 90.88 393 GLY A C 1
ATOM 3175 O O . GLY A 1 393 ? -5.148 -5.367 23.594 1 90.88 393 GLY A O 1
ATOM 3176 N N . LYS A 1 394 ? -4.074 -6.258 21.906 1 94.12 394 LYS A N 1
ATOM 3177 C CA . LYS A 1 394 ? -4.125 -5.039 21.109 1 94.12 394 LYS A CA 1
ATOM 3178 C C . LYS A 1 394 ? -5.367 -5.016 20.219 1 94.12 394 LYS A C 1
ATOM 3180 O O . LYS A 1 394 ? -6.102 -6 20.141 1 94.12 394 LYS A O 1
ATOM 3185 N N . SER A 1 395 ? -5.66 -3.818 19.688 1 95.31 395 SER A N 1
ATOM 3186 C CA . SER A 1 395 ? -6.852 -3.684 18.859 1 95.31 395 SER A CA 1
ATOM 3187 C C . SER A 1 395 ? -6.586 -2.797 17.641 1 95.31 395 SER A C 1
ATOM 3189 O O . SER A 1 395 ? -5.754 -1.888 17.703 1 95.31 395 SER A O 1
ATOM 3191 N N . MET A 1 396 ? -7.262 -3.115 16.609 1 96 396 MET A N 1
ATOM 3192 C CA . MET A 1 396 ? -7.219 -2.299 15.398 1 96 396 MET A CA 1
ATOM 3193 C C . MET A 1 396 ? -8.625 -1.849 15 1 96 396 MET A C 1
ATOM 3195 O O . MET A 1 396 ? -9.57 -2.627 15.07 1 96 396 MET A O 1
ATOM 3199 N N . TYR A 1 397 ? -8.734 -0.601 14.648 1 96.38 397 TYR A N 1
ATOM 3200 C CA . TYR A 1 397 ? -10.031 -0.055 14.25 1 96.38 397 TYR A CA 1
ATOM 3201 C C . TYR A 1 397 ? -10 0.42 12.805 1 96.38 397 TYR A C 1
ATOM 3203 O O . TYR A 1 397 ? -8.992 0.96 12.336 1 96.38 397 TYR A O 1
ATOM 3211 N N . LEU A 1 398 ? -11 0.165 12.062 1 96.75 398 LEU A N 1
ATOM 3212 C CA . LEU A 1 398 ? -11.32 0.861 10.828 1 96.75 398 LEU A CA 1
ATOM 3213 C C . LEU A 1 398 ? -12.43 1.884 11.047 1 96.75 398 LEU A C 1
ATOM 3215 O O . LEU A 1 398 ? -13.523 1.535 11.508 1 96.75 398 LEU A O 1
ATOM 3219 N N . LEU A 1 399 ? -12.148 3.104 10.758 1 97.06 399 LEU A N 1
ATOM 3220 C CA . LEU A 1 399 ? -13.047 4.199 11.094 1 97.06 399 LEU A CA 1
ATOM 3221 C C . LEU A 1 399 ? -13.336 5.055 9.867 1 97.06 399 LEU A C 1
ATOM 3223 O O . LEU A 1 399 ? -12.414 5.465 9.156 1 97.06 399 LEU A O 1
ATOM 3227 N N . VAL A 1 400 ? -14.594 5.352 9.656 1 96.31 400 VAL A N 1
ATOM 3228 C CA . VAL A 1 400 ? -14.977 6.191 8.523 1 96.31 400 VAL A CA 1
ATOM 3229 C C . VAL A 1 400 ? -15.117 7.641 8.984 1 96.31 400 VAL A C 1
ATOM 3231 O O . VAL A 1 400 ? -15.891 7.938 9.898 1 96.31 400 VAL A O 1
ATOM 3234 N N . VAL A 1 401 ? -14.328 8.477 8.43 1 96.56 401 VAL A N 1
ATOM 3235 C CA . VAL A 1 401 ? -14.461 9.922 8.547 1 96.56 401 VAL A CA 1
ATOM 3236 C C . VAL A 1 401 ? -14.586 10.539 7.156 1 96.56 401 VAL A C 1
ATOM 3238 O O . VAL A 1 401 ? -13.578 10.75 6.469 1 96.56 401 VAL A O 1
ATOM 3241 N N . ASP A 1 402 ? -15.789 10.797 6.758 1 95.25 402 ASP A N 1
ATOM 3242 C CA . ASP A 1 402 ? -16.047 11.328 5.422 1 95.25 402 ASP A CA 1
ATOM 3243 C C . ASP A 1 402 ? -16.359 12.828 5.477 1 95.25 402 ASP A C 1
ATOM 3245 O O . ASP A 1 402 ? -17.438 13.227 5.902 1 95.25 402 ASP A O 1
ATOM 3249 N N . PRO A 1 403 ? -15.43 13.617 5 1 91.94 403 PRO A N 1
ATOM 3250 C CA . PRO A 1 403 ? -15.695 15.062 4.988 1 91.94 403 PRO A CA 1
ATOM 3251 C C . PRO A 1 403 ? -16.938 15.422 4.184 1 91.94 403 PRO A C 1
ATOM 3253 O O . PRO A 1 403 ? -17.516 16.5 4.375 1 91.94 403 PRO A O 1
ATOM 3256 N N . GLY A 1 404 ? -17.359 14.531 3.277 1 90.06 404 GLY A N 1
ATOM 3257 C CA . GLY A 1 404 ? -18.531 14.789 2.465 1 90.06 404 GLY A CA 1
ATOM 3258 C C . GLY A 1 404 ? -19.766 14.023 2.932 1 90.06 404 GLY A C 1
ATOM 3259 O O . GLY A 1 404 ? -20.688 13.797 2.152 1 90.06 404 GLY A O 1
ATOM 3260 N N . GLU A 1 405 ? -19.688 13.586 4.156 1 92.56 405 GLU A N 1
ATOM 3261 C CA . GLU A 1 405 ? -20.812 12.805 4.672 1 92.56 405 GLU A CA 1
ATOM 3262 C C . GLU A 1 405 ? -22.109 13.617 4.645 1 92.56 405 GLU A C 1
ATOM 3264 O O . GLU A 1 405 ? -23.172 13.086 4.316 1 92.56 405 GLU A O 1
ATOM 3269 N N . PHE A 1 406 ? -22.016 14.883 5.043 1 91.94 406 PHE A N 1
ATOM 3270 C CA . PHE A 1 406 ? -23.141 15.805 4.988 1 91.94 406 PHE A CA 1
ATOM 3271 C C . PHE A 1 406 ? -22.812 17.016 4.125 1 91.94 406 PHE A C 1
ATOM 3273 O O . PHE A 1 406 ? -21.641 17.328 3.906 1 91.94 406 PHE A O 1
ATOM 3280 N N . LYS A 1 407 ? -23.844 17.641 3.664 1 86.56 407 LYS A N 1
ATOM 3281 C CA . LYS A 1 407 ? -23.656 18.891 2.916 1 86.56 407 LYS A CA 1
ATOM 3282 C C . LYS A 1 407 ? -23.094 19.984 3.814 1 86.56 407 LYS A C 1
ATOM 3284 O O . LYS A 1 407 ? -22.25 20.781 3.387 1 86.56 407 LYS A O 1
ATOM 3289 N N . ASP A 1 408 ? -23.578 20.016 5.008 1 87.75 408 ASP A N 1
ATOM 3290 C CA . ASP A 1 408 ? -23.109 20.984 6 1 87.75 408 ASP A CA 1
ATOM 3291 C C . ASP A 1 408 ? -21.828 20.5 6.68 1 87.75 408 ASP A C 1
ATOM 3293 O O . ASP A 1 408 ? -21.844 19.5 7.398 1 87.75 408 ASP A O 1
ATOM 3297 N N . PRO A 1 409 ? -20.75 21.219 6.57 1 84.62 409 PRO A N 1
ATOM 3298 C CA . PRO A 1 409 ? -19.484 20.766 7.133 1 84.62 409 PRO A CA 1
ATOM 3299 C C . PRO A 1 409 ? -19.5 20.688 8.656 1 84.62 409 PRO A C 1
ATOM 3301 O O . PRO A 1 409 ? -18.781 19.875 9.25 1 84.62 409 PRO A O 1
ATOM 3304 N N . GLU A 1 410 ? -20.359 21.516 9.266 1 88.44 410 GLU A N 1
ATOM 3305 C CA . GLU A 1 410 ? -20.438 21.484 10.727 1 88.44 410 GLU A CA 1
ATOM 3306 C C . GLU A 1 410 ? -21.031 20.188 11.227 1 88.44 410 GLU A C 1
ATOM 3308 O O . GLU A 1 410 ? -20.594 19.641 12.234 1 88.44 410 GLU A O 1
ATOM 3313 N N . SER A 1 411 ? -22.047 19.75 10.516 1 93.31 411 SER A N 1
ATOM 3314 C CA . SER A 1 411 ? -22.641 18.469 10.852 1 93.31 411 SER A CA 1
ATOM 3315 C C . SER A 1 411 ? -21.641 17.328 10.656 1 93.31 411 SER A C 1
ATOM 3317 O O . SER A 1 411 ? -21.594 16.391 11.453 1 93.31 411 SER A O 1
ATOM 3319 N N . THR A 1 412 ? -20.891 17.453 9.633 1 93.5 412 THR A N 1
ATOM 3320 C CA . THR A 1 412 ? -19.844 16.469 9.359 1 93.5 412 THR A CA 1
ATOM 3321 C C . THR A 1 412 ? -18.812 16.453 10.492 1 93.5 412 THR A C 1
ATOM 3323 O O . THR A 1 412 ? -18.422 15.383 10.961 1 93.5 412 THR A O 1
ATOM 3326 N N . TRP A 1 413 ? -18.422 17.594 10.914 1 92.88 413 TRP A N 1
ATOM 3327 C CA . TRP A 1 413 ? -17.453 17.719 11.992 1 92.88 413 TRP A CA 1
ATOM 3328 C C . TRP A 1 413 ? -17.969 17.078 13.273 1 92.88 413 TRP A C 1
ATOM 3330 O O . TRP A 1 413 ? -17.281 16.281 13.906 1 92.88 413 TRP A O 1
ATOM 3340 N N . ALA A 1 414 ? -19.172 17.438 13.617 1 95 414 ALA A N 1
ATOM 3341 C CA . ALA A 1 414 ? -19.75 16.969 14.867 1 95 414 ALA A CA 1
ATOM 3342 C C . ALA A 1 414 ? -19.844 15.445 14.891 1 95 414 ALA A C 1
ATOM 3344 O O . ALA A 1 414 ? -19.516 14.812 15.898 1 95 414 ALA A O 1
ATOM 3345 N N . THR A 1 415 ? -20.25 14.93 13.812 1 95.38 415 THR A N 1
ATOM 3346 C CA . THR A 1 415 ? -20.391 13.477 13.711 1 95.38 415 THR A CA 1
ATOM 3347 C C . THR A 1 415 ? -19.031 12.789 13.742 1 95.38 415 THR A C 1
ATOM 3349 O O . THR A 1 415 ? -18.859 11.781 14.438 1 95.38 415 THR A O 1
ATOM 3352 N N . ALA A 1 416 ? -18.109 13.289 12.969 1 95.75 416 ALA A N 1
ATOM 3353 C CA . ALA A 1 416 ? -16.75 12.742 12.945 1 95.75 416 ALA A CA 1
ATOM 3354 C C . ALA A 1 416 ? -16.109 12.805 14.328 1 95.75 416 ALA A C 1
ATOM 3356 O O . ALA A 1 416 ? -15.461 11.852 14.766 1 95.75 416 ALA A O 1
ATOM 3357 N N . LEU A 1 417 ? -16.297 13.938 15 1 95.88 417 LEU A N 1
ATOM 3358 C CA . LEU A 1 417 ? -15.719 14.109 16.328 1 95.88 417 LEU A CA 1
ATOM 3359 C C . LEU A 1 417 ? -16.297 13.094 17.312 1 95.88 417 LEU A C 1
ATOM 3361 O O . LEU A 1 417 ? -15.57 12.539 18.125 1 95.88 417 LEU A O 1
ATOM 3365 N N . ARG A 1 418 ? -17.547 12.922 17.25 1 95.62 418 ARG A N 1
ATOM 3366 C CA . ARG A 1 418 ? -18.188 11.938 18.109 1 95.62 418 ARG A CA 1
ATOM 3367 C C . ARG A 1 418 ? -17.594 10.555 17.891 1 95.62 418 ARG A C 1
ATOM 3369 O O . ARG A 1 418 ? -17.266 9.852 18.859 1 95.62 418 ARG A O 1
ATOM 3376 N N . ARG A 1 419 ? -17.469 10.195 16.688 1 95.31 419 ARG A N 1
ATOM 3377 C CA . ARG A 1 419 ? -16.938 8.883 16.344 1 95.31 419 ARG A CA 1
ATOM 3378 C C . ARG A 1 419 ? -15.5 8.727 16.844 1 95.31 419 ARG A C 1
ATOM 3380 O O . ARG A 1 419 ? -15.148 7.715 17.438 1 95.31 419 ARG A O 1
ATOM 3387 N N . VAL A 1 420 ? -14.664 9.68 16.5 1 96.06 420 VAL A N 1
ATOM 3388 C CA . VAL A 1 420 ? -13.258 9.648 16.891 1 96.06 420 VAL A CA 1
ATOM 3389 C C . VAL A 1 420 ? -13.148 9.602 18.422 1 96.06 420 VAL A C 1
ATOM 3391 O O . VAL A 1 420 ? -12.312 8.875 18.969 1 96.06 420 VAL A O 1
ATOM 3394 N N . SER A 1 421 ? -13.961 10.391 19.094 1 95.06 421 SER A N 1
ATOM 3395 C CA . SER A 1 421 ? -13.953 10.406 20.547 1 95.06 421 SER A CA 1
ATOM 3396 C C . SER A 1 421 ? -14.305 9.039 21.125 1 95.06 421 SER A C 1
ATOM 3398 O O . SER A 1 421 ? -13.695 8.586 22.094 1 95.06 421 SER A O 1
ATOM 3400 N N . GLU A 1 422 ? -15.273 8.422 20.516 1 93.88 422 GLU A N 1
ATOM 3401 C CA . GLU A 1 422 ? -15.695 7.098 20.969 1 93.88 422 GLU A CA 1
ATOM 3402 C C . GLU A 1 422 ? -14.57 6.078 20.812 1 93.88 422 GLU A C 1
ATOM 3404 O O . GLU A 1 422 ? -14.266 5.336 21.75 1 93.88 422 GLU A O 1
ATOM 3409 N N . VAL A 1 423 ? -13.961 6.062 19.688 1 94.12 423 VAL A N 1
ATOM 3410 C CA . VAL A 1 423 ? -12.898 5.105 19.391 1 94.12 423 VAL A CA 1
ATOM 3411 C C . VAL A 1 423 ? -11.695 5.387 20.281 1 94.12 423 VAL A C 1
ATOM 3413 O O . VAL A 1 423 ? -11.078 4.457 20.812 1 94.12 423 VAL A O 1
ATOM 3416 N N . LEU A 1 424 ? -11.367 6.648 20.422 1 93.88 424 LEU A N 1
ATOM 3417 C CA . LEU A 1 424 ? -10.219 7.02 21.234 1 93.88 424 LEU A CA 1
ATOM 3418 C C . LEU A 1 424 ? -10.453 6.664 22.703 1 93.88 424 LEU A C 1
ATOM 3420 O O . LEU A 1 424 ? -9.531 6.223 23.406 1 93.88 424 LEU A O 1
ATOM 3424 N N . SER A 1 425 ? -11.602 6.867 23.141 1 90.75 425 SER A N 1
ATOM 3425 C CA . SER A 1 425 ? -11.945 6.52 24.516 1 90.75 425 SER A CA 1
ATOM 3426 C C . SER A 1 425 ? -11.828 5.016 24.75 1 90.75 425 SER A C 1
ATOM 3428 O O . SER A 1 425 ? -11.305 4.586 25.781 1 90.75 425 SER A O 1
ATOM 3430 N N . GLU A 1 426 ? -12.336 4.27 23.828 1 87.19 426 GLU A N 1
ATOM 3431 C CA . GLU A 1 426 ? -12.203 2.818 23.922 1 87.19 426 GLU A CA 1
ATOM 3432 C C . GLU A 1 426 ? -10.742 2.389 23.875 1 87.19 426 GLU A C 1
ATOM 3434 O O . GLU A 1 426 ? -10.328 1.488 24.609 1 87.19 426 GLU A O 1
ATOM 3439 N N . ALA A 1 427 ? -10.039 3.016 22.969 1 85.44 427 ALA A N 1
ATOM 3440 C CA . ALA A 1 427 ? -8.641 2.668 22.734 1 85.44 427 ALA A CA 1
ATOM 3441 C C . ALA A 1 427 ? -7.785 3 23.953 1 85.44 427 ALA A C 1
ATOM 3443 O O . ALA A 1 427 ? -6.883 2.242 24.312 1 85.44 427 ALA A O 1
ATOM 3444 N N . MET A 1 428 ? -8.023 4.145 24.5 1 81.56 428 MET A N 1
ATOM 3445 C CA . MET A 1 428 ? -7.195 4.609 25.609 1 81.56 428 MET A CA 1
ATOM 3446 C C . MET A 1 428 ? -7.695 4.059 26.938 1 81.56 428 MET A C 1
ATOM 3448 O O . MET A 1 428 ? -7.012 4.168 27.953 1 81.56 428 MET A O 1
ATOM 3452 N N . GLY A 1 429 ? -8.688 3.15 26.969 1 71.81 429 GLY A N 1
ATOM 3453 C CA . GLY A 1 429 ? -9.242 2.576 28.188 1 71.81 429 GLY A CA 1
ATOM 3454 C C . GLY A 1 429 ? -10.164 3.527 28.922 1 71.81 429 GLY A C 1
ATOM 3455 O O . GLY A 1 429 ? -9.961 4.742 28.891 1 71.81 429 GLY A O 1
ATOM 3456 N N . SER A 1 430 ? -11.5 3.41 29.047 1 53.19 430 SER A N 1
ATOM 3457 C CA . SER A 1 430 ? -12.445 4.199 29.828 1 53.19 430 SER A CA 1
ATOM 3458 C C . SER A 1 430 ? -11.75 4.906 31 1 53.19 430 SER A C 1
ATOM 3460 O O . SER A 1 430 ? -11.188 4.254 31.875 1 53.19 430 SER A O 1
ATOM 3462 N N . LEU A 1 431 ? -11.156 5.938 30.781 1 39.59 431 LEU A N 1
ATOM 3463 C CA . LEU A 1 431 ? -11.102 6.809 31.953 1 39.59 431 LEU A CA 1
ATOM 3464 C C . LEU A 1 431 ? -12.477 6.93 32.625 1 39.59 431 LEU A C 1
ATOM 3466 O O . LEU A 1 431 ? -13.367 7.602 32.094 1 39.59 431 LEU A O 1
ATOM 3470 N N . LYS A 1 432 ? -13.234 5.961 32.906 1 34.84 432 LYS A N 1
ATOM 3471 C CA . LYS A 1 432 ? -14.383 6.16 33.812 1 34.84 432 LYS A CA 1
ATOM 3472 C C . LYS A 1 432 ? -14.07 7.195 34.875 1 34.84 432 LYS A C 1
ATOM 3474 O O . LYS A 1 432 ? -13.078 7.062 35.594 1 34.84 432 LYS A O 1
ATOM 3479 N N . THR A 1 433 ? -14.453 8.336 34.656 1 31.59 433 THR A N 1
ATOM 3480 C CA . THR A 1 433 ? -14.836 9.148 35.812 1 31.59 433 THR A CA 1
ATOM 3481 C C . THR A 1 433 ? -15.516 8.297 36.875 1 31.59 433 THR A C 1
ATOM 3483 O O . THR A 1 433 ? -16.594 7.734 36.625 1 31.59 433 THR A O 1
ATOM 3486 N N . THR A 1 434 ? -14.805 7.492 37.656 1 23.22 434 THR A N 1
ATOM 3487 C CA . THR A 1 434 ? -15.414 7.543 38.969 1 23.22 434 THR A CA 1
ATOM 3488 C C . THR A 1 434 ? -15.594 8.984 39.438 1 23.22 434 THR A C 1
ATOM 3490 O O . THR A 1 434 ? -14.68 9.797 39.312 1 23.22 434 THR A O 1
ATOM 3493 N N . MET B 1 1 ? 13.609 3.172 -28.953 1 35.31 1 MET B N 1
ATOM 3494 C CA . MET B 1 1 ? 12.93 2.754 -27.719 1 35.31 1 MET B CA 1
ATOM 3495 C C . MET B 1 1 ? 13.805 3.012 -26.5 1 35.31 1 MET B C 1
ATOM 3497 O O . MET B 1 1 ? 14.977 2.631 -26.484 1 35.31 1 MET B O 1
ATOM 3501 N N . SER B 1 2 ? 13.492 3.834 -25.594 1 48.09 2 SER B N 1
ATOM 3502 C CA . SER B 1 2 ? 14.359 4.316 -24.531 1 48.09 2 SER B CA 1
ATOM 3503 C C . SER B 1 2 ? 14.914 3.162 -23.703 1 48.09 2 SER B C 1
ATOM 3505 O O . SER B 1 2 ? 14.312 2.084 -23.656 1 48.09 2 SER B O 1
ATOM 3507 N N . ARG B 1 3 ? 16.203 3.225 -23.328 1 51.97 3 ARG B N 1
ATOM 3508 C CA . ARG B 1 3 ? 16.953 2.227 -22.578 1 51.97 3 ARG B CA 1
ATOM 3509 C C . ARG B 1 3 ? 16.109 1.642 -21.453 1 51.97 3 ARG B C 1
ATOM 3511 O O . ARG B 1 3 ? 16.188 0.445 -21.172 1 51.97 3 ARG B O 1
ATOM 3518 N N . GLN B 1 4 ? 15.281 2.48 -20.797 1 55.91 4 GLN B N 1
ATOM 3519 C CA . GLN B 1 4 ? 14.414 2.027 -19.719 1 55.91 4 GLN B CA 1
ATOM 3520 C C . GLN B 1 4 ? 13.336 1.082 -20.234 1 55.91 4 GLN B C 1
ATOM 3522 O O . GLN B 1 4 ? 13.016 0.087 -19.578 1 55.91 4 GLN B O 1
ATOM 3527 N N . ASN B 1 5 ? 12.969 1.327 -21.422 1 56.09 5 ASN B N 1
ATOM 3528 C CA . ASN B 1 5 ? 11.938 0.494 -22.031 1 56.09 5 ASN B CA 1
ATOM 3529 C C . ASN B 1 5 ? 12.484 -0.875 -22.422 1 56.09 5 ASN B C 1
ATOM 3531 O O . ASN B 1 5 ? 11.812 -1.892 -22.25 1 56.09 5 ASN B O 1
ATOM 3535 N N . THR B 1 6 ? 13.711 -0.818 -22.797 1 63.12 6 THR B N 1
ATOM 3536 C CA . THR B 1 6 ? 14.32 -2.078 -23.203 1 63.12 6 THR B CA 1
ATOM 3537 C C . THR B 1 6 ? 14.547 -2.984 -22 1 63.12 6 THR B C 1
ATOM 3539 O O . THR B 1 6 ? 14.305 -4.191 -22.062 1 63.12 6 THR B O 1
ATOM 3542 N N . LYS B 1 7 ? 14.938 -2.434 -20.906 1 73.44 7 LYS B N 1
ATOM 3543 C CA . LYS B 1 7 ? 15.18 -3.223 -19.703 1 73.44 7 LYS B CA 1
ATOM 3544 C C . LYS B 1 7 ? 13.883 -3.812 -19.156 1 73.44 7 LYS B C 1
ATOM 3546 O O . LYS B 1 7 ? 13.852 -4.961 -18.703 1 73.44 7 LYS B O 1
ATOM 3551 N N . GLN B 1 8 ? 12.891 -3.064 -19.281 1 74.5 8 GLN B N 1
ATOM 3552 C CA . GLN B 1 8 ? 11.594 -3.527 -18.812 1 74.5 8 GLN B CA 1
ATOM 3553 C C . GLN B 1 8 ? 11.078 -4.68 -19.688 1 74.5 8 GLN B C 1
ATOM 3555 O O . GLN B 1 8 ? 10.484 -5.629 -19.172 1 74.5 8 GLN B O 1
ATOM 3560 N N . GLU B 1 9 ? 11.398 -4.555 -20.922 1 70.94 9 GLU B N 1
ATOM 3561 C CA . GLU B 1 9 ? 10.992 -5.629 -21.828 1 70.94 9 GLU B CA 1
ATOM 3562 C C . GLU B 1 9 ? 11.781 -6.906 -21.547 1 70.94 9 GLU B C 1
ATOM 3564 O O . GLU B 1 9 ? 11.219 -8 -21.562 1 70.94 9 GLU B O 1
ATOM 3569 N N . GLU B 1 10 ? 13.016 -6.723 -21.359 1 77.06 10 GLU B N 1
ATOM 3570 C CA . GLU B 1 10 ? 13.867 -7.863 -21.031 1 77.06 10 GLU B CA 1
ATOM 3571 C C . GLU B 1 10 ? 13.43 -8.523 -19.734 1 77.06 10 GLU B C 1
ATOM 3573 O O . GLU B 1 10 ? 13.414 -9.758 -19.625 1 77.06 10 GLU B O 1
ATOM 3578 N N . ARG B 1 11 ? 13.094 -7.77 -18.812 1 82.81 11 ARG B N 1
ATOM 3579 C CA . ARG B 1 11 ? 12.602 -8.258 -17.531 1 82.81 11 ARG B CA 1
ATOM 3580 C C . ARG B 1 11 ? 11.352 -9.109 -17.703 1 82.81 11 ARG B C 1
ATOM 3582 O O . ARG B 1 11 ? 11.234 -10.188 -17.109 1 82.81 11 ARG B O 1
ATOM 3589 N N . LEU B 1 12 ? 10.516 -8.617 -18.516 1 77.31 12 LEU B N 1
ATOM 3590 C CA . LEU B 1 12 ? 9.25 -9.312 -18.734 1 77.31 12 LEU B CA 1
ATOM 3591 C C . LEU B 1 12 ? 9.469 -10.609 -19.5 1 77.31 12 LEU B C 1
ATOM 3593 O O . LEU B 1 12 ? 8.867 -11.633 -19.188 1 77.31 12 LEU B O 1
ATOM 3597 N N . ARG B 1 13 ? 10.305 -10.531 -20.422 1 73.88 13 ARG B N 1
ATOM 3598 C CA . ARG B 1 13 ? 10.609 -11.719 -21.203 1 73.88 13 ARG B CA 1
ATOM 3599 C C . ARG B 1 13 ? 11.266 -12.797 -20.359 1 73.88 13 ARG B C 1
ATOM 3601 O O . ARG B 1 13 ? 10.875 -13.961 -20.406 1 73.88 13 ARG B O 1
ATOM 3608 N N . ASN B 1 14 ? 12.266 -12.398 -19.641 1 82.75 14 ASN B N 1
ATOM 3609 C CA . ASN B 1 14 ? 12.953 -13.352 -18.766 1 82.75 14 ASN B CA 1
ATOM 3610 C C . ASN B 1 14 ? 12.016 -13.922 -17.703 1 82.75 14 ASN B C 1
ATOM 3612 O O . ASN B 1 14 ? 12.094 -15.109 -17.375 1 82.75 14 ASN B O 1
ATOM 3616 N N . LEU B 1 15 ? 11.172 -13.078 -17.219 1 84.62 15 LEU B N 1
ATOM 3617 C CA . LEU B 1 15 ? 10.211 -13.516 -16.203 1 84.62 15 LEU B CA 1
ATOM 3618 C C . LEU B 1 15 ? 9.312 -14.609 -16.766 1 84.62 15 LEU B C 1
ATOM 3620 O O . LEU B 1 15 ? 9.109 -15.641 -16.109 1 84.62 15 LEU B O 1
ATOM 3624 N N . ALA B 1 16 ? 8.82 -14.352 -17.906 1 73.88 16 ALA B N 1
ATOM 3625 C CA . ALA B 1 16 ? 7.941 -15.336 -18.531 1 73.88 16 ALA B CA 1
ATOM 3626 C C . ALA B 1 16 ? 8.68 -16.641 -18.797 1 73.88 16 ALA B C 1
ATOM 3628 O O . ALA B 1 16 ? 8.141 -17.734 -18.562 1 73.88 16 ALA B O 1
ATOM 3629 N N . TYR B 1 17 ? 9.859 -16.531 -19.203 1 74.81 17 TYR B N 1
ATOM 3630 C CA . TYR B 1 17 ? 10.688 -17.703 -19.484 1 74.81 17 TYR B CA 1
ATOM 3631 C C . TYR B 1 17 ? 10.961 -18.5 -18.219 1 74.81 17 TYR B C 1
ATOM 3633 O O . TYR B 1 17 ? 10.797 -19.719 -18.203 1 74.81 17 TYR B O 1
ATOM 3641 N N . LEU B 1 18 ? 11.383 -17.875 -17.219 1 82.62 18 LEU B N 1
ATOM 3642 C CA . LEU B 1 18 ? 11.766 -18.516 -15.977 1 82.62 18 LEU B CA 1
ATOM 3643 C C . LEU B 1 18 ? 10.57 -19.219 -15.336 1 82.62 18 LEU B C 1
ATOM 3645 O O . LEU B 1 18 ? 10.695 -20.359 -14.859 1 82.62 18 LEU B O 1
ATOM 3649 N N . VAL B 1 19 ? 9.445 -18.547 -15.305 1 77.81 19 VAL B N 1
ATOM 3650 C CA . VAL B 1 19 ? 8.25 -19.141 -14.711 1 77.81 19 VAL B CA 1
ATOM 3651 C C . VAL B 1 19 ? 7.809 -20.344 -15.523 1 77.81 19 VAL B C 1
ATOM 3653 O O . VAL B 1 19 ? 7.406 -21.375 -14.969 1 77.81 19 VAL B O 1
ATOM 3656 N N . SER B 1 20 ? 7.879 -20.219 -16.734 1 68.25 20 SER B N 1
ATOM 3657 C CA . SER B 1 20 ? 7.496 -21.344 -17.594 1 68.25 20 SER B CA 1
ATOM 3658 C C . SER B 1 20 ? 8.406 -22.547 -17.375 1 68.25 20 SER B C 1
ATOM 3660 O O . SER B 1 20 ? 7.941 -23.688 -17.344 1 68.25 20 SER B O 1
ATOM 3662 N N . LYS B 1 21 ? 9.578 -22.281 -17.203 1 68.06 21 LYS B N 1
ATOM 3663 C CA . LYS B 1 21 ? 10.562 -23.344 -17.094 1 68.06 21 LYS B CA 1
ATOM 3664 C C . LYS B 1 21 ? 10.516 -23.984 -15.703 1 68.06 21 LYS B C 1
ATOM 3666 O O . LYS B 1 21 ? 10.539 -25.203 -15.578 1 68.06 21 LYS B O 1
ATOM 3671 N N . TYR B 1 22 ? 10.383 -23.156 -14.672 1 64.44 22 TYR B N 1
ATOM 3672 C CA . TYR B 1 22 ? 10.641 -23.672 -13.336 1 64.44 22 TYR B CA 1
ATOM 3673 C C . TYR B 1 22 ? 9.344 -23.859 -12.562 1 64.44 22 TYR B C 1
ATOM 3675 O O . TYR B 1 22 ? 9.312 -24.547 -11.539 1 64.44 22 TYR B O 1
ATOM 3683 N N . TYR B 1 23 ? 8.328 -23.141 -12.648 1 57.25 23 TYR B N 1
ATOM 3684 C CA . TYR B 1 23 ? 7.129 -23.203 -11.82 1 57.25 23 TYR B CA 1
ATOM 3685 C C . TYR B 1 23 ? 6.031 -24.016 -12.508 1 57.25 23 TYR B C 1
ATOM 3687 O O . TYR B 1 23 ? 5.492 -24.953 -11.922 1 57.25 23 TYR B O 1
ATOM 3695 N N . PHE B 1 24 ? 5.434 -23.406 -13.555 1 52.12 24 PHE B N 1
ATOM 3696 C CA . PHE B 1 24 ? 4.195 -23.938 -14.117 1 52.12 24 PHE B CA 1
ATOM 3697 C C . PHE B 1 24 ? 4.273 -25.453 -14.273 1 52.12 24 PHE B C 1
ATOM 3699 O O . PHE B 1 24 ? 3.244 -26.125 -14.383 1 52.12 24 PHE B O 1
ATOM 3706 N N . SER B 1 25 ? 5.422 -25.859 -14.102 1 44.88 25 SER B N 1
ATOM 3707 C CA . SER B 1 25 ? 5.473 -27.312 -14.094 1 44.88 25 SER B CA 1
ATOM 3708 C C . SER B 1 25 ? 4.758 -27.891 -12.875 1 44.88 25 SER B C 1
ATOM 3710 O O . SER B 1 25 ? 4.289 -29.031 -12.906 1 44.88 25 SER B O 1
ATOM 3712 N N . SER B 1 26 ? 4.695 -27.047 -11.891 1 41.31 26 SER B N 1
ATOM 3713 C CA . SER B 1 26 ? 4.191 -27.625 -10.641 1 41.31 26 SER B CA 1
ATOM 3714 C C . SER B 1 26 ? 2.857 -27 -10.242 1 41.31 26 SER B C 1
ATOM 3716 O O . SER B 1 26 ? 2.18 -27.484 -9.344 1 41.31 26 SER B O 1
ATOM 3718 N N . TYR B 1 27 ? 2.527 -25.734 -10.648 1 44.81 27 TYR B N 1
ATOM 3719 C CA . TYR B 1 27 ? 1.408 -25.078 -9.977 1 44.81 27 TYR B CA 1
ATOM 3720 C C . TYR B 1 27 ? 0.258 -24.828 -10.945 1 44.81 27 TYR B C 1
ATOM 3722 O O . TYR B 1 27 ? 0.478 -24.438 -12.094 1 44.81 27 TYR B O 1
ATOM 3730 N N . SER B 1 28 ? -0.908 -25.312 -10.742 1 46.03 28 SER B N 1
ATOM 3731 C CA . SER B 1 28 ? -2.129 -25.453 -11.531 1 46.03 28 SER B CA 1
ATOM 3732 C C . SER B 1 28 ? -2.893 -24.125 -11.609 1 46.03 28 SER B C 1
ATOM 3734 O O . SER B 1 28 ? -3.867 -24.016 -12.359 1 46.03 28 SER B O 1
ATOM 3736 N N . ASN B 1 29 ? -2.725 -23.016 -10.844 1 47.38 29 ASN B N 1
ATOM 3737 C CA . ASN B 1 29 ? -3.752 -21.984 -10.93 1 47.38 29 ASN B CA 1
ATOM 3738 C C . ASN B 1 29 ? -3.355 -20.875 -11.898 1 47.38 29 ASN B C 1
ATOM 3740 O O . ASN B 1 29 ? -2.961 -19.781 -11.477 1 47.38 29 ASN B O 1
ATOM 3744 N N . VAL B 1 30 ? -3.391 -21.125 -13.172 1 52.59 30 VAL B N 1
ATOM 3745 C CA . VAL B 1 30 ? -2.961 -20.266 -14.273 1 52.59 30 VAL B CA 1
ATOM 3746 C C . VAL B 1 30 ? -3.982 -19.156 -14.484 1 52.59 30 VAL B C 1
ATOM 3748 O O . VAL B 1 30 ? -3.637 -18.062 -14.953 1 52.59 30 VAL B O 1
ATOM 3751 N N . LYS B 1 31 ? -5.152 -19.406 -13.977 1 52.72 31 LYS B N 1
ATOM 3752 C CA . LYS B 1 31 ? -6.238 -18.484 -14.273 1 52.72 31 LYS B CA 1
ATOM 3753 C C . LYS B 1 31 ? -5.918 -17.078 -13.758 1 52.72 31 LYS B C 1
ATOM 3755 O O . LYS B 1 31 ? -6.262 -16.078 -14.398 1 52.72 31 LYS B O 1
ATOM 3760 N N . GLU B 1 32 ? -5.297 -17.094 -12.727 1 53.41 32 GLU B N 1
ATOM 3761 C CA . GLU B 1 32 ? -5.047 -15.805 -12.094 1 53.41 32 GLU B CA 1
ATOM 3762 C C . GLU B 1 32 ? -3.92 -15.055 -12.797 1 53.41 32 GLU B C 1
ATOM 3764 O O . GLU B 1 32 ? -3.744 -13.852 -12.586 1 53.41 32 GLU B O 1
ATOM 3769 N N . LEU B 1 33 ? -3.355 -15.812 -13.648 1 58.94 33 LEU B N 1
ATOM 3770 C CA . LEU B 1 33 ? -2.174 -15.25 -14.297 1 58.94 33 LEU B CA 1
ATOM 3771 C C . LEU B 1 33 ? -2.545 -14.555 -15.602 1 58.94 33 LEU B C 1
ATOM 3773 O O . LEU B 1 33 ? -1.731 -13.828 -16.172 1 58.94 33 LEU B O 1
ATOM 3777 N N . ILE B 1 34 ? -3.822 -14.828 -15.984 1 55.09 34 ILE B N 1
ATOM 3778 C CA . ILE B 1 34 ? -4.133 -14.445 -17.359 1 55.09 34 ILE B CA 1
ATOM 3779 C C . ILE B 1 34 ? -4.992 -13.188 -17.375 1 55.09 34 ILE B C 1
ATOM 3781 O O . ILE B 1 34 ? -5.902 -13.047 -16.547 1 55.09 34 ILE B O 1
ATOM 3785 N N . GLY B 1 35 ? -4.551 -12.07 -17.922 1 54.16 35 GLY B N 1
ATOM 3786 C CA . GLY B 1 35 ? -5.344 -10.891 -18.219 1 54.16 35 GLY B CA 1
ATOM 3787 C C . GLY B 1 35 ? -5.441 -10.602 -19.719 1 54.16 35 GLY B C 1
ATOM 3788 O O . GLY B 1 35 ? -5.051 -11.43 -20.531 1 54.16 35 GLY B O 1
ATOM 3789 N N . LEU B 1 36 ? -6.359 -9.703 -20.125 1 49.03 36 LEU B N 1
ATOM 3790 C CA . LEU B 1 36 ? -6.516 -9.297 -21.516 1 49.03 36 LEU B CA 1
ATOM 3791 C C . LEU B 1 36 ? -5.777 -7.988 -21.781 1 49.03 36 LEU B C 1
ATOM 3793 O O . LEU B 1 36 ? -5.711 -7.117 -20.922 1 49.03 36 LEU B O 1
ATOM 3797 N N . GLY B 1 37 ? -4.883 -7.809 -22.766 1 52.41 37 GLY B N 1
ATOM 3798 C CA . GLY B 1 37 ? -4.34 -6.523 -23.172 1 52.41 37 GLY B CA 1
ATOM 3799 C C . GLY B 1 37 ? -3.104 -6.645 -24.031 1 52.41 37 GLY B C 1
ATOM 3800 O O . GLY B 1 37 ? -2.785 -7.73 -24.516 1 52.41 37 GLY B O 1
ATOM 3801 N N . MET B 1 38 ? -2.521 -5.551 -24.531 1 49.34 38 MET B N 1
ATOM 3802 C CA . MET B 1 38 ? -1.281 -5.469 -25.297 1 49.34 38 MET B CA 1
ATOM 3803 C C . MET B 1 38 ? -0.068 -5.488 -24.375 1 49.34 38 MET B C 1
ATOM 3805 O O . MET B 1 38 ? -0.161 -5.082 -23.203 1 49.34 38 MET B O 1
ATOM 3809 N N . GLY B 1 39 ? 0.844 -6.246 -24.625 1 59.5 39 GLY B N 1
ATOM 3810 C CA . GLY B 1 39 ? 2.066 -6.305 -23.828 1 59.5 39 GLY B CA 1
ATOM 3811 C C . GLY B 1 39 ? 3.275 -6.727 -24.641 1 59.5 39 GLY B C 1
ATOM 3812 O O . GLY B 1 39 ? 3.303 -6.551 -25.859 1 59.5 39 GLY B O 1
ATOM 3813 N N . VAL B 1 40 ? 4.273 -7.027 -24 1 60.91 40 VAL B N 1
ATOM 3814 C CA . VAL B 1 40 ? 5.504 -7.496 -24.625 1 60.91 40 VAL B CA 1
ATOM 3815 C C . VAL B 1 40 ? 5.34 -8.945 -25.078 1 60.91 40 VAL B C 1
ATOM 3817 O O . VAL B 1 40 ? 4.805 -9.773 -24.328 1 60.91 40 VAL B O 1
ATOM 3820 N N . LYS B 1 41 ? 5.734 -9.141 -26.359 1 65.38 41 LYS B N 1
ATOM 3821 C CA . LYS B 1 41 ? 5.648 -10.492 -26.891 1 65.38 41 LYS B CA 1
ATOM 3822 C C . LYS B 1 41 ? 6.648 -11.422 -26.203 1 65.38 41 LYS B C 1
ATOM 3824 O O . LYS B 1 41 ? 7.762 -11.008 -25.875 1 65.38 41 LYS B O 1
ATOM 3829 N N . VAL B 1 42 ? 6.141 -12.5 -25.922 1 70.44 42 VAL B N 1
ATOM 3830 C CA . VAL B 1 42 ? 7.012 -13.5 -25.328 1 70.44 42 VAL B CA 1
ATOM 3831 C C . VAL B 1 42 ? 7.582 -14.406 -26.406 1 70.44 42 VAL B C 1
ATOM 3833 O O . VAL B 1 42 ? 7.066 -14.445 -27.531 1 70.44 42 VAL B O 1
ATOM 3836 N N . ASP B 1 43 ? 8.75 -15.008 -26.141 1 70.81 43 ASP B N 1
ATOM 3837 C CA . ASP B 1 43 ? 9.383 -15.891 -27.125 1 70.81 43 ASP B CA 1
ATOM 3838 C C . ASP B 1 43 ? 8.5 -17.094 -27.438 1 70.81 43 ASP B C 1
ATOM 3840 O O . ASP B 1 43 ? 7.516 -17.344 -26.734 1 70.81 43 ASP B O 1
ATOM 3844 N N . LYS B 1 44 ? 8.844 -17.766 -28.484 1 72.56 44 LYS B N 1
ATOM 3845 C CA . LYS B 1 44 ? 8.055 -18.875 -29.016 1 72.56 44 LYS B CA 1
ATOM 3846 C C . LYS B 1 44 ? 7.898 -19.984 -27.984 1 72.56 44 LYS B C 1
ATOM 3848 O O . LYS B 1 44 ? 6.824 -20.578 -27.859 1 72.56 44 LYS B O 1
ATOM 3853 N N . LEU B 1 45 ? 8.938 -20.188 -27.312 1 71.44 45 LEU B N 1
ATOM 3854 C CA . LEU B 1 45 ? 8.922 -21.266 -26.328 1 71.44 45 LEU B CA 1
ATOM 3855 C C . LEU B 1 45 ? 8 -20.922 -25.156 1 71.44 45 LEU B C 1
ATOM 3857 O O . LEU B 1 45 ? 7.207 -21.766 -24.734 1 71.44 45 LEU B O 1
ATOM 3861 N N . THR B 1 46 ? 8.086 -19.781 -24.719 1 71.06 46 THR B N 1
ATOM 3862 C CA . THR B 1 46 ? 7.23 -19.328 -23.641 1 71.06 46 THR B CA 1
ATOM 3863 C C . THR B 1 46 ? 5.766 -19.312 -24.062 1 71.06 46 THR B C 1
ATOM 3865 O O . THR B 1 46 ? 4.883 -19.703 -23.297 1 71.06 46 THR B O 1
ATOM 3868 N N . LYS B 1 47 ? 5.574 -18.875 -25.219 1 75.62 47 LYS B N 1
ATOM 3869 C CA . LYS B 1 47 ? 4.219 -18.875 -25.766 1 75.62 47 LYS B CA 1
ATOM 3870 C C . LYS B 1 47 ? 3.637 -20.281 -25.797 1 75.62 47 LYS B C 1
ATOM 3872 O O . LYS B 1 47 ? 2.48 -20.484 -25.422 1 75.62 47 LYS B O 1
ATOM 3877 N N . ALA B 1 48 ? 4.445 -21.141 -26.312 1 76.75 48 ALA B N 1
ATOM 3878 C CA . ALA B 1 48 ? 4.012 -22.531 -26.391 1 76.75 48 ALA B CA 1
ATOM 3879 C C . ALA B 1 48 ? 3.691 -23.078 -25 1 76.75 48 ALA B C 1
ATOM 3881 O O . ALA B 1 48 ? 2.693 -23.766 -24.812 1 76.75 48 ALA B O 1
ATOM 3882 N N . TYR B 1 49 ? 4.484 -22.672 -24.156 1 74.12 49 TYR B N 1
ATOM 3883 C CA . TYR B 1 49 ? 4.281 -23.141 -22.797 1 74.12 49 TYR B CA 1
ATOM 3884 C C . TYR B 1 49 ? 2.969 -22.609 -22.219 1 74.12 49 TYR B C 1
ATOM 3886 O O . TYR B 1 49 ? 2.197 -23.359 -21.625 1 74.12 49 TYR B O 1
ATOM 3894 N N . ILE B 1 50 ? 2.756 -21.406 -22.375 1 73.06 50 ILE B N 1
ATOM 3895 C CA . ILE B 1 50 ? 1.551 -20.781 -21.828 1 73.06 50 ILE B CA 1
ATOM 3896 C C . ILE B 1 50 ? 0.315 -21.406 -22.469 1 73.06 50 ILE B C 1
ATOM 3898 O O . ILE B 1 50 ? -0.667 -21.703 -21.781 1 73.06 50 ILE B O 1
ATOM 3902 N N . ARG B 1 51 ? 0.371 -21.562 -23.703 1 78.62 51 ARG B N 1
ATOM 3903 C CA . ARG B 1 51 ? -0.75 -22.172 -24.422 1 78.62 51 ARG B CA 1
ATOM 3904 C C . ARG B 1 51 ? -1 -23.594 -23.922 1 78.62 51 ARG B C 1
ATOM 3906 O O . ARG B 1 51 ? -2.15 -24.016 -23.781 1 78.62 51 ARG B O 1
ATOM 3913 N N . LEU B 1 52 ? 0.08 -24.25 -23.719 1 81.06 52 LEU B N 1
ATOM 3914 C CA . LEU B 1 52 ? -0.056 -25.609 -23.203 1 81.06 52 LEU B CA 1
ATOM 3915 C C . LEU B 1 52 ? -0.672 -25.594 -21.812 1 81.06 52 LEU B C 1
ATOM 3917 O O . LEU B 1 52 ? -1.491 -26.453 -21.484 1 81.06 52 LEU B O 1
ATOM 3921 N N . MET B 1 53 ? -0.294 -24.703 -21.109 1 76.12 53 MET B N 1
ATOM 3922 C CA . MET B 1 53 ? -0.838 -24.578 -19.766 1 76.12 53 MET B CA 1
ATOM 3923 C C . MET B 1 53 ? -2.328 -24.25 -19.797 1 76.12 53 MET B C 1
ATOM 3925 O O . MET B 1 53 ? -3.107 -24.797 -19.016 1 76.12 53 MET B O 1
ATOM 3929 N N . ILE B 1 54 ? -2.643 -23.344 -20.625 1 77.81 54 ILE B N 1
ATOM 3930 C CA . ILE B 1 54 ? -4.051 -22.984 -20.781 1 77.81 54 ILE B CA 1
ATOM 3931 C C . ILE B 1 54 ? -4.848 -24.219 -21.203 1 77.81 54 ILE B C 1
ATOM 3933 O O . ILE B 1 54 ? -5.922 -24.484 -20.656 1 77.81 54 ILE B O 1
ATOM 3937 N N . ALA B 1 55 ? -4.281 -24.922 -22.125 1 86.19 55 ALA B N 1
ATOM 3938 C CA . ALA B 1 55 ? -4.938 -26.125 -22.609 1 86.19 55 ALA B CA 1
ATOM 3939 C C . ALA B 1 55 ? -5.102 -27.141 -21.484 1 86.19 55 ALA B C 1
ATOM 3941 O O . ALA B 1 55 ? -6.18 -27.719 -21.297 1 86.19 55 ALA B O 1
ATOM 3942 N N . SER B 1 56 ? -4.039 -27.297 -20.797 1 82.94 56 SER B N 1
ATOM 3943 C CA . SER B 1 56 ? -4.059 -28.25 -19.688 1 82.94 56 SER B CA 1
ATOM 3944 C C . SER B 1 56 ? -5.066 -27.828 -18.625 1 82.94 56 SER B C 1
ATOM 3946 O O . SER B 1 56 ? -5.84 -28.656 -18.141 1 82.94 56 SER B O 1
ATOM 3948 N N . LEU B 1 57 ? -4.984 -26.609 -18.297 1 79.25 57 LEU B N 1
ATOM 3949 C CA . LEU B 1 57 ? -5.91 -26.094 -17.297 1 79.25 57 LEU B CA 1
ATOM 3950 C C . LEU B 1 57 ? -7.355 -26.234 -17.766 1 79.25 57 LEU B C 1
ATOM 3952 O O . LEU B 1 57 ? -8.227 -26.609 -16.984 1 79.25 57 LEU B O 1
ATOM 3956 N N . SER B 1 58 ? -7.594 -25.844 -18.953 1 84.81 58 SER B N 1
ATOM 3957 C CA . SER B 1 58 ? -8.938 -25.938 -19.5 1 84.81 58 SER B CA 1
ATOM 3958 C C . SER B 1 58 ? -9.461 -27.375 -19.422 1 84.81 58 SER B C 1
ATOM 3960 O O . SER B 1 58 ? -10.609 -27.609 -19.031 1 84.81 58 SER B O 1
ATOM 3962 N N . LEU B 1 59 ? -8.594 -28.328 -19.719 1 89.62 59 LEU B N 1
ATOM 3963 C CA . LEU B 1 59 ? -9.023 -29.734 -19.703 1 89.62 59 LEU B CA 1
ATOM 3964 C C . LEU B 1 59 ? -9.219 -30.234 -18.281 1 89.62 59 LEU B C 1
ATOM 3966 O O . LEU B 1 59 ? -10.125 -31.016 -18.016 1 89.62 59 LEU B O 1
ATOM 3970 N N . LYS B 1 60 ? -8.375 -29.797 -17.422 1 83.38 60 LYS B N 1
ATOM 3971 C CA . LYS B 1 60 ? -8.531 -30.203 -16.016 1 83.38 60 LYS B CA 1
ATOM 3972 C C . LYS B 1 60 ? -9.82 -29.641 -15.43 1 83.38 60 LYS B C 1
ATOM 3974 O O . LYS B 1 60 ? -10.531 -30.359 -14.719 1 83.38 60 LYS B O 1
ATOM 3979 N N . MET B 1 61 ? -10.023 -28.375 -15.742 1 82.56 61 MET B N 1
ATOM 3980 C CA . MET B 1 61 ? -11.281 -27.766 -15.32 1 82.56 61 MET B CA 1
ATOM 3981 C C . MET B 1 61 ? -12.469 -28.531 -15.891 1 82.56 61 MET B C 1
ATOM 3983 O O . MET B 1 61 ? -13.445 -28.797 -15.188 1 82.56 61 MET B O 1
ATOM 3987 N N . LEU B 1 62 ? -12.375 -28.859 -17.109 1 91.69 62 LEU B N 1
ATOM 3988 C CA . LEU B 1 62 ? -13.453 -29.578 -17.781 1 91.69 62 LEU B CA 1
ATOM 3989 C C . LEU B 1 62 ? -13.664 -30.953 -17.156 1 91.69 62 LEU B C 1
ATOM 3991 O O . LEU B 1 62 ? -14.797 -31.375 -16.922 1 91.69 62 LEU B O 1
ATOM 3995 N N . ARG B 1 63 ? -12.57 -31.625 -16.859 1 91 63 ARG B N 1
ATOM 3996 C CA . ARG B 1 63 ? -12.664 -32.938 -16.234 1 91 63 ARG B CA 1
ATOM 3997 C C . ARG B 1 63 ? -13.367 -32.844 -14.883 1 91 63 ARG B C 1
ATOM 3999 O O . ARG B 1 63 ? -14.258 -33.656 -14.594 1 91 63 ARG B O 1
ATOM 4006 N N . HIS B 1 64 ? -12.906 -31.922 -14.109 1 86.69 64 HIS B N 1
ATOM 4007 C CA . HIS B 1 64 ? -13.523 -31.719 -12.805 1 86.69 64 HIS B CA 1
ATOM 4008 C C . HIS B 1 64 ? -15.016 -31.422 -12.938 1 86.69 64 HIS B C 1
ATOM 4010 O O . HIS B 1 64 ? -15.82 -31.953 -12.172 1 86.69 64 HIS B O 1
ATOM 4016 N N . SER B 1 65 ? -15.305 -30.547 -13.922 1 86.75 65 SER B N 1
ATOM 4017 C CA . SER B 1 65 ? -16.688 -30.172 -14.164 1 86.75 65 SER B CA 1
ATOM 4018 C C . SER B 1 65 ? -17.531 -31.391 -14.555 1 86.75 65 SER B C 1
ATOM 4020 O O . SER B 1 65 ? -18.609 -31.609 -14 1 86.75 65 SER B O 1
ATOM 4022 N N . ILE B 1 66 ? -17.062 -32.219 -15.422 1 91.69 66 ILE B N 1
ATOM 4023 C CA . ILE B 1 66 ? -17.797 -33.375 -15.922 1 91.69 66 ILE B CA 1
ATOM 4024 C C . ILE B 1 66 ? -17.953 -34.406 -14.805 1 91.69 66 ILE B C 1
ATOM 4026 O O . ILE B 1 66 ? -19.047 -34.938 -14.602 1 91.69 66 ILE B O 1
ATOM 4030 N N . ASP B 1 67 ? -16.906 -34.594 -14.062 1 86.19 67 ASP B N 1
ATOM 4031 C CA . ASP B 1 67 ? -16.953 -35.562 -12.969 1 86.19 67 ASP B CA 1
ATOM 4032 C C . ASP B 1 67 ? -17.969 -35.125 -11.906 1 86.19 67 ASP B C 1
ATOM 4034 O O . ASP B 1 67 ? -18.734 -35.938 -11.398 1 86.19 67 ASP B O 1
ATOM 4038 N N . SER B 1 68 ? -17.922 -33.844 -11.578 1 80.06 68 SER B N 1
ATOM 4039 C CA . SER B 1 68 ? -18.875 -33.281 -10.617 1 80.06 68 SER B CA 1
ATOM 4040 C C . SER B 1 68 ? -20.297 -33.375 -11.141 1 80.06 68 SER B C 1
ATOM 4042 O O . SER B 1 68 ? -21.219 -33.719 -10.383 1 80.06 68 SER B O 1
ATOM 4044 N N . ALA B 1 69 ? -20.484 -33.062 -12.391 1 83.5 69 ALA B N 1
ATOM 4045 C CA . ALA B 1 69 ? -21.812 -33.125 -13 1 83.5 69 ALA B CA 1
ATOM 4046 C C . ALA B 1 69 ? -22.359 -34.562 -12.992 1 83.5 69 ALA B C 1
ATOM 4048 O O . ALA B 1 69 ? -23.531 -34.781 -12.703 1 83.5 69 ALA B O 1
ATOM 4049 N N . LEU B 1 70 ? -21.5 -35.469 -13.281 1 83.5 70 LEU B N 1
ATOM 4050 C CA . LEU B 1 70 ? -21.906 -36.844 -13.32 1 83.5 70 LEU B CA 1
ATOM 4051 C C . LEU B 1 70 ? -22.281 -37.375 -11.93 1 83.5 70 LEU B C 1
ATOM 4053 O O . LEU B 1 70 ? -23.203 -38.188 -11.781 1 83.5 70 LEU B O 1
ATOM 4057 N N . ARG B 1 71 ? -21.547 -36.812 -10.945 1 76.19 71 ARG B N 1
ATOM 4058 C CA . ARG B 1 71 ? -21.906 -37.156 -9.57 1 76.19 71 ARG B CA 1
ATOM 4059 C C . ARG B 1 71 ? -23.266 -36.562 -9.188 1 76.19 71 ARG B C 1
ATOM 4061 O O . ARG B 1 71 ? -24.047 -37.219 -8.492 1 76.19 71 ARG B O 1
ATOM 4068 N N . ASP B 1 72 ? -23.438 -35.344 -9.703 1 70.62 72 ASP B N 1
ATOM 4069 C CA . ASP B 1 72 ? -24.688 -34.656 -9.391 1 70.62 72 ASP B CA 1
ATOM 4070 C C . ASP B 1 72 ? -25.844 -35.25 -10.172 1 70.62 72 ASP B C 1
ATOM 4072 O O . ASP B 1 72 ? -27.016 -35.094 -9.781 1 70.62 72 ASP B O 1
ATOM 4076 N N . MET B 1 73 ? -25.516 -35.656 -11.344 1 67.81 73 MET B N 1
ATOM 4077 C CA . MET B 1 73 ? -26.562 -36.25 -12.188 1 67.81 73 MET B CA 1
ATOM 4078 C C . MET B 1 73 ? -27.328 -37.312 -11.43 1 67.81 73 MET B C 1
ATOM 4080 O O . MET B 1 73 ? -28.531 -37.5 -11.641 1 67.81 73 MET B O 1
ATOM 4084 N N . LEU B 1 74 ? -26.516 -37.875 -10.555 1 57.97 74 LEU B N 1
ATOM 4085 C CA . LEU B 1 74 ? -27.172 -38.906 -9.766 1 57.97 74 LEU B CA 1
ATOM 4086 C C . LEU B 1 74 ? -28.062 -38.281 -8.695 1 57.97 74 LEU B C 1
ATOM 4088 O O . LEU B 1 74 ? -29.047 -38.906 -8.266 1 57.97 74 LEU B O 1
ATOM 4092 N N . THR B 1 75 ? -27.703 -36.875 -8.32 1 53.06 75 THR B N 1
ATOM 4093 C CA . THR B 1 75 ? -28.422 -36.25 -7.223 1 53.06 75 THR B CA 1
ATOM 4094 C C . THR B 1 75 ? -29.078 -34.938 -7.688 1 53.06 75 THR B C 1
ATOM 4096 O O . THR B 1 75 ? -29.344 -34.062 -6.875 1 53.06 75 THR B O 1
ATOM 4099 N N . TYR B 1 76 ? -29.422 -34.625 -8.789 1 47.78 76 TYR B N 1
ATOM 4100 C CA . TYR B 1 76 ? -29.812 -33.312 -9.289 1 47.78 76 TYR B CA 1
ATOM 4101 C C . TYR B 1 76 ? -30.891 -32.688 -8.406 1 47.78 76 TYR B C 1
ATOM 4103 O O . TYR B 1 76 ? -31.953 -33.281 -8.211 1 47.78 76 TYR B O 1
ATOM 4111 N N . ARG B 1 77 ? -30.344 -31.609 -7.621 1 45.56 77 ARG B N 1
ATOM 4112 C CA . ARG B 1 77 ? -31.266 -30.906 -6.723 1 45.56 77 ARG B CA 1
ATOM 4113 C C . ARG B 1 77 ? -31.859 -29.672 -7.406 1 45.56 77 ARG B C 1
ATOM 4115 O O . ARG B 1 77 ? -31.141 -28.891 -8.016 1 45.56 77 ARG B O 1
ATOM 4122 N N . GLU B 1 78 ? -32.969 -29.656 -7.992 1 47.38 78 GLU B N 1
ATOM 4123 C CA . GLU B 1 78 ? -33.688 -28.484 -8.523 1 47.38 78 GLU B CA 1
ATOM 4124 C C . GLU B 1 78 ? -34.5 -27.797 -7.441 1 47.38 78 GLU B C 1
ATOM 4126 O O . GLU B 1 78 ? -35.094 -28.453 -6.57 1 47.38 78 GLU B O 1
ATOM 4131 N N . PHE B 1 79 ? -34.188 -26.406 -7.379 1 48 79 PHE B N 1
ATOM 4132 C CA . PHE B 1 79 ? -35.094 -25.672 -6.516 1 48 79 PHE B CA 1
ATOM 4133 C C . PHE B 1 79 ? -36.469 -25.531 -7.172 1 48 79 PHE B C 1
ATOM 4135 O O . PHE B 1 79 ? -36.562 -25.156 -8.344 1 48 79 PHE B O 1
ATOM 4142 N N . SER B 1 80 ? -37.406 -26.203 -6.723 1 50.81 80 SER B N 1
ATOM 4143 C CA . SER B 1 80 ? -38.781 -25.984 -7.105 1 50.81 80 SER B CA 1
ATOM 4144 C C . SER B 1 80 ? -39.531 -25.109 -6.102 1 50.81 80 SER B C 1
ATOM 4146 O O . SER B 1 80 ? -39.188 -25.125 -4.91 1 50.81 80 SER B O 1
ATOM 4148 N N . VAL B 1 81 ? -40.062 -24 -6.656 1 54.75 81 VAL B N 1
ATOM 4149 C CA . VAL B 1 81 ? -40.906 -23.141 -5.836 1 54.75 81 VAL B CA 1
ATOM 4150 C C . VAL B 1 81 ? -42.375 -23.562 -6.012 1 54.75 81 VAL B C 1
ATOM 4152 O O . VAL B 1 81 ? -42.875 -23.625 -7.133 1 54.75 81 VAL B O 1
ATOM 4155 N N . GLU B 1 82 ? -42.875 -24.297 -5.086 1 53.69 82 GLU B N 1
ATOM 4156 C CA . GLU B 1 82 ? -44.281 -24.688 -5.168 1 53.69 82 GLU B CA 1
ATOM 4157 C C . GLU B 1 82 ? -45.094 -24.047 -4.062 1 53.69 82 GLU B C 1
ATOM 4159 O O . GLU B 1 82 ? -44.531 -23.531 -3.09 1 53.69 82 GLU B O 1
ATOM 4164 N N . GLN B 1 83 ? -46.406 -23.953 -4.34 1 53.72 83 GLN B N 1
ATOM 4165 C CA . GLN B 1 83 ? -47.312 -23.438 -3.336 1 53.72 83 GLN B CA 1
ATOM 4166 C C . GLN B 1 83 ? -47.375 -24.359 -2.123 1 53.72 83 GLN B C 1
ATOM 4168 O O . GLN B 1 83 ? -47.094 -25.562 -2.23 1 53.72 83 GLN B O 1
ATOM 4173 N N . GLY B 1 84 ? -47.5 -23.984 -0.917 1 52.28 84 GLY B N 1
ATOM 4174 C CA . GLY B 1 84 ? -47.438 -24.469 0.455 1 52.28 84 GLY B CA 1
ATOM 4175 C C . GLY B 1 84 ? -47.781 -25.938 0.589 1 52.28 84 GLY B C 1
ATOM 4176 O O . GLY B 1 84 ? -47.312 -26.594 1.522 1 52.28 84 GLY B O 1
ATOM 4177 N N . SER B 1 85 ? -48.688 -26.484 -0.091 1 51.06 85 SER B N 1
ATOM 4178 C CA . SER B 1 85 ? -49.25 -27.734 0.418 1 51.06 85 SER B CA 1
ATOM 4179 C C . SER B 1 85 ? -48.312 -28.906 0.155 1 51.06 85 SER B C 1
ATOM 4181 O O . SER B 1 85 ? -48.312 -29.891 0.909 1 51.06 85 SER B O 1
ATOM 4183 N N . GLU B 1 86 ? -47.688 -29.219 -1.008 1 48.25 86 GLU B N 1
ATOM 4184 C CA . GLU B 1 86 ? -47.031 -30.484 -1.279 1 48.25 86 GLU B CA 1
ATOM 4185 C C . GLU B 1 86 ? -45.531 -30.281 -1.524 1 48.25 86 GLU B C 1
ATOM 4187 O O . GLU B 1 86 ? -45.094 -30.031 -2.656 1 48.25 86 GLU B O 1
ATOM 4192 N N . VAL B 1 87 ? -44.75 -29.781 -0.585 1 49.16 87 VAL B N 1
ATOM 4193 C CA . VAL B 1 87 ? -43.312 -29.625 -0.665 1 49.16 87 VAL B CA 1
ATOM 4194 C C . VAL B 1 87 ? -42.625 -30.984 -0.774 1 49.16 87 VAL B C 1
ATOM 4196 O O . VAL B 1 87 ? -42.781 -31.828 0.118 1 49.16 87 VAL B O 1
ATOM 4199 N N . LEU B 1 88 ? -42.25 -31.547 -1.899 1 50.31 88 LEU B N 1
ATOM 4200 C CA . LEU B 1 88 ? -41.75 -32.906 -2.121 1 50.31 88 LEU B CA 1
ATOM 4201 C C . LEU B 1 88 ? -40.25 -32.969 -1.944 1 50.31 88 LEU B C 1
ATOM 4203 O O . LEU B 1 88 ? -39.656 -34.031 -2.117 1 50.31 88 LEU B O 1
ATOM 4207 N N . GLY B 1 89 ? -39.562 -31.844 -1.457 1 54.22 89 GLY B N 1
ATOM 4208 C CA . GLY B 1 89 ? -38.125 -31.938 -1.286 1 54.22 89 GLY B CA 1
ATOM 4209 C C . GLY B 1 89 ? -37.625 -31.109 -0.121 1 54.22 89 GLY B C 1
ATOM 4210 O O . GLY B 1 89 ? -38.406 -30.609 0.688 1 54.22 89 GLY B O 1
ATOM 4211 N N . SER B 1 90 ? -36.281 -31.234 0.18 1 57.31 90 SER B N 1
ATOM 4212 C CA . SER B 1 90 ? -35.719 -30.469 1.282 1 57.31 90 SER B CA 1
ATOM 4213 C C . SER B 1 90 ? -35.875 -28.969 1.033 1 57.31 90 SER B C 1
ATOM 4215 O O . SER B 1 90 ? -35.5 -28.469 -0.032 1 57.31 90 SER B O 1
ATOM 4217 N N . LEU B 1 91 ? -36.469 -28.266 1.907 1 55.75 91 LEU B N 1
ATOM 4218 C CA . LEU B 1 91 ? -36.719 -26.844 1.861 1 55.75 91 LEU B CA 1
ATOM 4219 C C . LEU B 1 91 ? -35.438 -26.047 1.818 1 55.75 91 LEU B C 1
ATOM 4221 O O . LEU B 1 91 ? -34.5 -26.312 2.582 1 55.75 91 LEU B O 1
ATOM 4225 N N . SER B 1 92 ? -35.219 -25.312 0.654 1 55.09 92 SER B N 1
ATOM 4226 C CA . SER B 1 92 ? -34.156 -24.312 0.643 1 55.09 92 SER B CA 1
ATOM 4227 C C . SER B 1 92 ? -34.594 -23.031 1.353 1 55.09 92 SER B C 1
ATOM 4229 O O . SER B 1 92 ? -35.312 -22.219 0.776 1 55.09 92 SER B O 1
ATOM 4231 N N . VAL B 1 93 ? -34.125 -22.766 2.555 1 61.09 93 VAL B N 1
ATOM 4232 C CA . VAL B 1 93 ? -34.594 -21.688 3.41 1 61.09 93 VAL B CA 1
ATOM 4233 C C . VAL B 1 93 ? -34.188 -20.344 2.818 1 61.09 93 VAL B C 1
ATOM 4235 O O . VAL B 1 93 ? -35 -19.422 2.691 1 61.09 93 VAL B O 1
ATOM 4238 N N . PRO B 1 94 ? -33.062 -20.172 2.332 1 57.06 94 PRO B N 1
ATOM 4239 C CA . PRO B 1 94 ? -32.719 -18.859 1.809 1 57.06 94 PRO B CA 1
ATOM 4240 C C . PRO B 1 94 ? -33.562 -18.453 0.613 1 57.06 94 PRO B C 1
ATOM 4242 O O . PRO B 1 94 ? -33.969 -17.281 0.49 1 57.06 94 PRO B O 1
ATOM 4245 N N . HIS B 1 95 ? -33.938 -19.453 -0.125 1 58.75 95 HIS B N 1
ATOM 4246 C CA . HIS B 1 95 ? -34.75 -19.125 -1.295 1 58.75 95 HIS B CA 1
ATOM 4247 C C . HIS B 1 95 ? -36.219 -19.016 -0.929 1 58.75 95 HIS B C 1
ATOM 4249 O O . HIS B 1 95 ? -36.969 -18.219 -1.531 1 58.75 95 HIS B O 1
ATOM 4255 N N . THR B 1 96 ? -36.594 -19.719 0.041 1 59.72 96 THR B N 1
ATOM 4256 C CA . THR B 1 96 ? -37.969 -19.625 0.481 1 59.72 96 THR B CA 1
ATOM 4257 C C . THR B 1 96 ? -38.25 -18.281 1.133 1 59.72 96 THR B C 1
ATOM 4259 O O . THR B 1 96 ? -39.344 -17.734 0.994 1 59.72 96 THR B O 1
ATOM 4262 N N . ILE B 1 97 ? -37.188 -17.672 1.684 1 61.47 97 ILE B N 1
ATOM 4263 C CA . ILE B 1 97 ? -37.375 -16.391 2.348 1 61.47 97 ILE B CA 1
ATOM 4264 C C . ILE B 1 97 ? -37.781 -15.328 1.319 1 61.47 97 ILE B C 1
ATOM 4266 O O . ILE B 1 97 ? -38.625 -14.477 1.587 1 61.47 97 ILE B O 1
ATOM 4270 N N . VAL B 1 98 ? -37.281 -15.492 0.152 1 58.62 98 VAL B N 1
ATOM 4271 C CA . VAL B 1 98 ? -37.594 -14.508 -0.889 1 58.62 98 VAL B CA 1
ATOM 4272 C C . VAL B 1 98 ? -38.969 -14.742 -1.452 1 58.62 98 VAL B C 1
ATOM 4274 O O . VAL B 1 98 ? -39.688 -13.789 -1.765 1 58.62 98 VAL B O 1
ATOM 4277 N N . THR B 1 99 ? -39.406 -15.977 -1.406 1 59 99 THR B N 1
ATOM 4278 C CA . THR B 1 99 ? -40.656 -16.312 -2.098 1 59 99 THR B CA 1
ATOM 4279 C C . THR B 1 99 ? -41.781 -16.5 -1.102 1 59 99 THR B C 1
ATOM 4281 O O . THR B 1 99 ? -42.969 -16.516 -1.488 1 59 99 THR B O 1
ATOM 4284 N N . TYR B 1 100 ? -41.469 -16.438 0.105 1 66.69 100 TYR B N 1
ATOM 4285 C CA . TYR B 1 100 ? -42.438 -16.781 1.146 1 66.69 100 TYR B CA 1
ATOM 4286 C C . TYR B 1 100 ? -43.594 -15.797 1.149 1 66.69 100 TYR B C 1
ATOM 4288 O O . TYR B 1 100 ? -44.75 -16.188 1.299 1 66.69 100 TYR B O 1
ATOM 4296 N N . PRO B 1 101 ? -43.281 -14.586 0.927 1 66.38 101 PRO B N 1
ATOM 4297 C CA . PRO B 1 101 ? -44.438 -13.672 0.944 1 66.38 101 PRO B CA 1
ATOM 4298 C C . PRO B 1 101 ? -45.5 -14.047 -0.082 1 66.38 101 PRO B C 1
ATOM 4300 O O . PRO B 1 101 ? -46.688 -13.68 0.072 1 66.38 101 PRO B O 1
ATOM 4303 N N . MET B 1 102 ? -45.219 -14.883 -1.01 1 59.72 102 MET B N 1
ATOM 4304 C CA . MET B 1 102 ? -46.188 -15.328 -2.02 1 59.72 102 MET B CA 1
ATOM 4305 C C . MET B 1 102 ? -46.688 -16.734 -1.712 1 59.72 102 MET B C 1
ATOM 4307 O O . MET B 1 102 ? -47.281 -17.375 -2.561 1 59.72 102 MET B O 1
ATOM 4311 N N . SER B 1 103 ? -46.406 -17.25 -0.588 1 58.47 103 SER B N 1
ATOM 4312 C CA . SER B 1 103 ? -46.781 -18.578 -0.112 1 58.47 103 SER B CA 1
ATOM 4313 C C . SER B 1 103 ? -46.125 -19.672 -0.935 1 58.47 103 SER B C 1
ATOM 4315 O O . SER B 1 103 ? -46.719 -20.719 -1.18 1 58.47 103 SER B O 1
ATOM 4317 N N . LEU B 1 104 ? -45.094 -19.25 -1.507 1 60.53 104 LEU B N 1
ATOM 4318 C CA . LEU B 1 104 ? -44.312 -20.203 -2.297 1 60.53 104 LEU B CA 1
ATOM 4319 C C . LEU B 1 104 ? -43.094 -20.703 -1.505 1 60.53 104 LEU B C 1
ATOM 4321 O O . LEU B 1 104 ? -42.5 -19.969 -0.729 1 60.53 104 LEU B O 1
ATOM 4325 N N . TYR B 1 105 ? -42.938 -21.953 -1.473 1 61.69 105 TYR B N 1
ATOM 4326 C CA . TYR B 1 105 ? -41.812 -22.641 -0.827 1 61.69 105 TYR B CA 1
ATOM 4327 C C . TYR B 1 105 ? -40.781 -23.094 -1.855 1 61.69 105 TYR B C 1
ATOM 4329 O O . TYR B 1 105 ? -41.156 -23.594 -2.924 1 61.69 105 TYR B O 1
ATOM 4337 N N . SER B 1 106 ? -39.625 -22.703 -1.698 1 58.47 106 SER B N 1
ATOM 4338 C CA . SER B 1 106 ? -38.531 -23.141 -2.568 1 58.47 106 SER B CA 1
ATOM 4339 C C . SER B 1 106 ? -37.844 -24.375 -2.014 1 58.47 106 SER B C 1
ATOM 4341 O O . SER B 1 106 ? -37.562 -24.469 -0.812 1 58.47 106 SER B O 1
ATOM 4343 N N . TYR B 1 107 ? -38.094 -25.5 -2.68 1 57.5 107 TYR B N 1
ATOM 4344 C CA . TYR B 1 107 ? -37.469 -26.734 -2.221 1 57.5 107 TYR B CA 1
ATOM 4345 C C . TYR B 1 107 ? -36.562 -27.312 -3.299 1 57.5 107 TYR B C 1
ATOM 4347 O O . TYR B 1 107 ? -36.688 -26.969 -4.477 1 57.5 107 TYR B O 1
ATOM 4355 N N . LEU B 1 108 ? -35.438 -28.047 -2.801 1 49.59 108 LEU B N 1
ATOM 4356 C CA . LEU B 1 108 ? -34.531 -28.75 -3.693 1 49.59 108 LEU B CA 1
ATOM 4357 C C . LEU B 1 108 ? -35.125 -30.062 -4.172 1 49.59 108 LEU B C 1
ATOM 4359 O O . LEU B 1 108 ? -35.594 -30.875 -3.359 1 49.59 108 LEU B O 1
ATOM 4363 N N . THR B 1 109 ? -35.719 -30.281 -5.301 1 50.16 109 THR B N 1
ATOM 4364 C CA . THR B 1 109 ? -36.156 -31.562 -5.855 1 50.16 109 THR B CA 1
ATOM 4365 C C . THR B 1 109 ? -35.031 -32.188 -6.691 1 50.16 109 THR B C 1
ATOM 4367 O O . THR B 1 109 ? -34.188 -31.469 -7.223 1 50.16 109 THR B O 1
ATOM 4370 N N . TYR B 1 110 ? -34.812 -33.594 -6.418 1 44.62 110 TYR B N 1
ATOM 4371 C CA . TYR B 1 110 ? -33.906 -34.344 -7.227 1 44.62 110 TYR B CA 1
ATOM 4372 C C . TYR B 1 110 ? -34.531 -34.812 -8.531 1 44.62 110 TYR B C 1
ATOM 4374 O O . TYR B 1 110 ? -35.625 -35.375 -8.531 1 44.62 110 TYR B O 1
ATOM 4382 N N . LEU B 1 111 ? -34.75 -34.156 -9.547 1 46.78 111 LEU B N 1
ATOM 4383 C CA . LEU B 1 111 ? -35.219 -34.656 -10.836 1 46.78 111 LEU B CA 1
ATOM 4384 C C . LEU B 1 111 ? -34.125 -35.406 -11.57 1 46.78 111 LEU B C 1
ATOM 4386 O O . LEU B 1 111 ? -32.938 -35.156 -11.367 1 46.78 111 LEU B O 1
ATOM 4390 N N . PRO B 1 112 ? -34.5 -36.594 -12.102 1 48.12 112 PRO B N 1
ATOM 4391 C CA . PRO B 1 112 ? -33.531 -37.219 -12.992 1 48.12 112 PRO B CA 1
ATOM 4392 C C . PRO B 1 112 ? -32.844 -36.25 -13.914 1 48.12 112 PRO B C 1
ATOM 4394 O O . PRO B 1 112 ? -33.5 -35.469 -14.609 1 48.12 112 PRO B O 1
ATOM 4397 N N . SER B 1 113 ? -31.719 -35.75 -13.555 1 53.84 113 SER B N 1
ATOM 4398 C CA . SER B 1 113 ? -30.922 -34.625 -14.031 1 53.84 113 SER B CA 1
ATOM 4399 C C . SER B 1 113 ? -30.469 -34.844 -15.477 1 53.84 113 SER B C 1
ATOM 4401 O O . SER B 1 113 ? -29.828 -33.969 -16.062 1 53.84 113 SER B O 1
ATOM 4403 N N . ILE B 1 114 ? -30.906 -36.125 -16.016 1 57.19 114 ILE B N 1
ATOM 4404 C CA . ILE B 1 114 ? -30.297 -36.531 -17.281 1 57.19 114 ILE B CA 1
ATOM 4405 C C . ILE B 1 114 ? -30.797 -35.625 -18.391 1 57.19 114 ILE B C 1
ATOM 4407 O O . ILE B 1 114 ? -30.062 -35.344 -19.359 1 57.19 114 ILE B O 1
ATOM 4411 N N . ASN B 1 115 ? -32.062 -35.188 -18.266 1 60.62 115 ASN B N 1
ATOM 4412 C CA . ASN B 1 115 ? -32.562 -34.375 -19.375 1 60.62 115 ASN B CA 1
ATOM 4413 C C . ASN B 1 115 ? -32.469 -32.906 -19.062 1 60.62 115 ASN B C 1
ATOM 4415 O O . ASN B 1 115 ? -33.094 -32.094 -19.75 1 60.62 115 ASN B O 1
ATOM 4419 N N . ALA B 1 116 ? -31.797 -32.656 -17.984 1 71.81 116 ALA B N 1
ATOM 4420 C CA . ALA B 1 116 ? -31.641 -31.25 -17.656 1 71.81 116 ALA B CA 1
ATOM 4421 C C . ALA B 1 116 ? -30.781 -30.531 -18.703 1 71.81 116 ALA B C 1
ATOM 4423 O O . ALA B 1 116 ? -29.75 -31.062 -19.141 1 71.81 116 ALA B O 1
ATOM 4424 N N . PRO B 1 117 ? -31.312 -29.406 -19.266 1 78.12 117 PRO B N 1
ATOM 4425 C CA . PRO B 1 117 ? -30.594 -28.688 -20.312 1 78.12 117 PRO B CA 1
ATOM 4426 C C . PRO B 1 117 ? -29.156 -28.359 -19.922 1 78.12 117 PRO B C 1
ATOM 4428 O O . PRO B 1 117 ? -28.297 -28.188 -20.797 1 78.12 117 PRO B O 1
ATOM 4431 N N . GLU B 1 118 ? -28.922 -28.297 -18.531 1 83 118 GLU B N 1
ATOM 4432 C CA . GLU B 1 118 ? -27.578 -27.969 -18.062 1 83 118 GLU B CA 1
ATOM 4433 C C . GLU B 1 118 ? -26.562 -29.016 -18.5 1 83 118 GLU B C 1
ATOM 4435 O O . GLU B 1 118 ? -25.438 -28.672 -18.859 1 83 118 GLU B O 1
ATOM 4440 N N . TYR B 1 119 ? -27.125 -30.234 -18.516 1 83.69 119 TYR B N 1
ATOM 4441 C CA . TYR B 1 119 ? -26.219 -31.312 -18.875 1 83.69 119 TYR B CA 1
ATOM 4442 C C . TYR B 1 119 ? -25.969 -31.328 -20.391 1 83.69 119 TYR B C 1
ATOM 4444 O O . TYR B 1 119 ? -24.859 -31.641 -20.844 1 83.69 119 TYR B O 1
ATOM 4452 N N . MET B 1 120 ? -26.969 -31.031 -21.156 1 86.69 120 MET B N 1
ATOM 4453 C CA . MET B 1 120 ? -26.797 -30.922 -22.594 1 86.69 120 MET B CA 1
ATOM 4454 C C . MET B 1 120 ? -25.844 -29.781 -22.953 1 86.69 120 MET B C 1
ATOM 4456 O O . MET B 1 120 ? -25 -29.906 -23.844 1 86.69 120 MET B O 1
ATOM 4460 N N . LEU B 1 121 ? -26.031 -28.703 -22.266 1 89.62 121 LEU B N 1
ATOM 4461 C CA . LEU B 1 121 ? -25.156 -27.562 -22.453 1 89.62 121 LEU B CA 1
ATOM 4462 C C . LEU B 1 121 ? -23.719 -27.922 -22.078 1 89.62 121 LEU B C 1
ATOM 4464 O O . LEU B 1 121 ? -22.781 -27.516 -22.766 1 89.62 121 LEU B O 1
ATOM 4468 N N . LEU B 1 122 ? -23.594 -28.672 -20.984 1 92 122 LEU B N 1
ATOM 4469 C CA . LEU B 1 122 ? -22.281 -29.125 -20.562 1 92 122 LEU B CA 1
ATOM 4470 C C . LEU B 1 122 ? -21.609 -29.953 -21.656 1 92 122 LEU B C 1
ATOM 4472 O O . LEU B 1 122 ? -20.406 -29.797 -21.922 1 92 122 LEU B O 1
ATOM 4476 N N . ARG B 1 123 ? -22.375 -30.781 -22.25 1 92.88 123 ARG B N 1
ATOM 4477 C CA . ARG B 1 123 ? -21.828 -31.594 -23.344 1 92.88 123 ARG B CA 1
ATOM 4478 C C . ARG B 1 123 ? -21.344 -30.719 -24.484 1 92.88 123 ARG B C 1
ATOM 4480 O O . ARG B 1 123 ? -20.25 -30.938 -25.031 1 92.88 123 ARG B O 1
ATOM 4487 N N . GLU B 1 124 ? -22.141 -29.781 -24.875 1 93.75 124 GLU B N 1
ATOM 4488 C CA . GLU B 1 124 ? -21.781 -28.891 -25.969 1 93.75 124 GLU B CA 1
ATOM 4489 C C . GLU B 1 124 ? -20.531 -28.078 -25.641 1 93.75 124 GLU B C 1
ATOM 4491 O O . GLU B 1 124 ? -19.641 -27.922 -26.484 1 93.75 124 GLU B O 1
ATOM 4496 N N . ILE B 1 125 ? -20.516 -27.516 -24.438 1 94.38 125 ILE B N 1
ATOM 4497 C CA . ILE B 1 125 ? -19.344 -26.766 -23.984 1 94.38 125 ILE B CA 1
ATOM 4498 C C . ILE B 1 125 ? -18.109 -27.656 -24.016 1 94.38 125 ILE B C 1
ATOM 4500 O O . ILE B 1 125 ? -17.062 -27.266 -24.531 1 94.38 125 ILE B O 1
ATOM 4504 N N . SER B 1 126 ? -18.312 -28.875 -23.453 1 95.44 126 SER B N 1
ATOM 4505 C CA . SER B 1 126 ? -17.203 -29.812 -23.375 1 95.44 126 SER B CA 1
ATOM 4506 C C . SER B 1 126 ? -16.688 -30.172 -24.766 1 95.44 126 SER B C 1
ATOM 4508 O O . SER B 1 126 ? -15.477 -30.234 -24.984 1 95.44 126 SER B O 1
ATOM 4510 N N . THR B 1 127 ? -17.594 -30.406 -25.672 1 94.56 127 THR B N 1
ATOM 4511 C CA . THR B 1 127 ? -17.219 -30.75 -27.047 1 94.56 127 THR B CA 1
ATOM 4512 C C . THR B 1 127 ? -16.438 -29.609 -27.672 1 94.56 127 THR B C 1
ATOM 4514 O O . THR B 1 127 ? -15.438 -29.844 -28.359 1 94.56 127 THR B O 1
ATOM 4517 N N . MET B 1 128 ? -16.875 -28.453 -27.484 1 93.75 128 MET B N 1
ATOM 4518 C CA . MET B 1 128 ? -16.203 -27.281 -28.047 1 93.75 128 MET B CA 1
ATOM 4519 C C . MET B 1 128 ? -14.812 -27.125 -27.438 1 93.75 128 MET B C 1
ATOM 4521 O O . MET B 1 128 ? -13.852 -26.828 -28.156 1 93.75 128 MET B O 1
ATOM 4525 N N . VAL B 1 129 ? -14.695 -27.25 -26.078 1 94.31 129 VAL B N 1
ATOM 4526 C CA . VAL B 1 129 ? -13.414 -27.141 -25.406 1 94.31 129 VAL B CA 1
ATOM 4527 C C . VAL B 1 129 ? -12.438 -28.188 -25.969 1 94.31 129 VAL B C 1
ATOM 4529 O O . VAL B 1 129 ? -11.305 -27.859 -26.312 1 94.31 129 VAL B O 1
ATOM 4532 N N . ILE B 1 130 ? -12.93 -29.406 -26.109 1 94.5 130 ILE B N 1
ATOM 4533 C CA . ILE B 1 130 ? -12.094 -30.5 -26.594 1 94.5 130 ILE B CA 1
ATOM 4534 C C . ILE B 1 130 ? -11.648 -30.203 -28.031 1 94.5 130 ILE B C 1
ATOM 4536 O O . ILE B 1 130 ? -10.469 -30.391 -28.359 1 94.5 130 ILE B O 1
ATOM 4540 N N . ARG B 1 131 ? -12.555 -29.766 -28.812 1 93.19 131 ARG B N 1
ATOM 4541 C CA . ARG B 1 131 ? -12.219 -29.438 -30.203 1 93.19 131 ARG B CA 1
ATOM 4542 C C . ARG B 1 131 ? -11.148 -28.359 -30.266 1 93.19 131 ARG B C 1
ATOM 4544 O O . ARG B 1 131 ? -10.18 -28.469 -31.016 1 93.19 131 ARG B O 1
ATOM 4551 N N . ARG B 1 132 ? -11.344 -27.344 -29.531 1 91.88 132 ARG B N 1
ATOM 4552 C CA . ARG B 1 132 ? -10.406 -26.234 -29.531 1 91.88 132 ARG B CA 1
ATOM 4553 C C . ARG B 1 132 ? -9.039 -26.656 -29.016 1 91.88 132 ARG B C 1
ATOM 4555 O O . ARG B 1 132 ? -8.008 -26.266 -29.562 1 91.88 132 ARG B O 1
ATOM 4562 N N . VAL B 1 133 ? -9.055 -27.438 -27.953 1 93.19 133 VAL B N 1
ATOM 4563 C CA . VAL B 1 133 ? -7.801 -27.891 -27.375 1 93.19 133 VAL B CA 1
ATOM 4564 C C . VAL B 1 133 ? -7.098 -28.844 -28.344 1 93.19 133 VAL B C 1
ATOM 4566 O O . VAL B 1 133 ? -5.871 -28.797 -28.484 1 93.19 133 VAL B O 1
ATOM 4569 N N . LYS B 1 134 ? -7.84 -29.688 -29.031 1 91.56 134 LYS B N 1
ATOM 4570 C CA . LYS B 1 134 ? -7.25 -30.594 -30.016 1 91.56 134 LYS B CA 1
ATOM 4571 C C . LYS B 1 134 ? -6.52 -29.828 -31.109 1 91.56 134 LYS B C 1
ATOM 4573 O O . LYS B 1 134 ? -5.41 -30.188 -31.5 1 91.56 134 LYS B O 1
ATOM 4578 N N . VAL B 1 135 ? -7.18 -28.812 -31.547 1 90.25 135 VAL B N 1
ATOM 4579 C CA . VAL B 1 135 ? -6.566 -27.984 -32.562 1 90.25 135 VAL B CA 1
ATOM 4580 C C . VAL B 1 135 ? -5.297 -27.328 -32.031 1 90.25 135 VAL B C 1
ATOM 4582 O O . VAL B 1 135 ? -4.266 -27.297 -32.719 1 90.25 135 VAL B O 1
ATOM 4585 N N . ALA B 1 136 ? -5.398 -26.844 -30.875 1 87.75 136 ALA B N 1
ATOM 4586 C CA . ALA B 1 136 ? -4.246 -26.188 -30.234 1 87.75 136 ALA B CA 1
ATOM 4587 C C . ALA B 1 136 ? -3.105 -27.188 -30.047 1 87.75 136 ALA B C 1
ATOM 4589 O O . ALA B 1 136 ? -1.939 -26.859 -30.266 1 87.75 136 ALA B O 1
ATOM 4590 N N . VAL B 1 137 ? -3.443 -28.359 -29.594 1 87.38 137 VAL B N 1
ATOM 4591 C CA . VAL B 1 137 ? -2.453 -29.391 -29.344 1 87.38 137 VAL B CA 1
ATOM 4592 C C . VAL B 1 137 ? -1.722 -29.734 -30.641 1 87.38 137 VAL B C 1
ATOM 4594 O O . VAL B 1 137 ? -0.502 -29.922 -30.641 1 87.38 137 VAL B O 1
ATOM 4597 N N . ARG B 1 138 ? -2.426 -29.875 -31.719 1 88.19 138 ARG B N 1
ATOM 4598 C CA . ARG B 1 138 ? -1.819 -30.172 -33 1 88.19 138 ARG B CA 1
ATOM 4599 C C . ARG B 1 138 ? -0.835 -29.078 -33.406 1 88.19 138 ARG B C 1
ATOM 4601 O O . ARG B 1 138 ? 0.288 -29.375 -33.812 1 88.19 138 ARG B O 1
ATOM 4608 N N . ARG B 1 139 ? -1.233 -27.891 -33.219 1 87 139 ARG B N 1
ATOM 4609 C CA . ARG B 1 139 ? -0.392 -26.75 -33.594 1 87 139 ARG B CA 1
ATOM 4610 C C . ARG B 1 139 ? 0.835 -26.672 -32.688 1 87 139 ARG B C 1
ATOM 4612 O O . ARG B 1 139 ? 1.939 -26.391 -33.156 1 87 139 ARG B O 1
ATOM 4619 N N . LEU B 1 140 ? 0.584 -26.859 -31.438 1 87.56 140 LEU B N 1
ATOM 4620 C CA . LEU B 1 140 ? 1.676 -26.828 -30.469 1 87.56 140 LEU B CA 1
ATOM 4621 C C . LEU B 1 140 ? 2.668 -27.953 -30.734 1 87.56 140 LEU B C 1
ATOM 4623 O O . LEU B 1 140 ? 3.877 -27.781 -30.562 1 87.56 140 LEU B O 1
ATOM 4627 N N . GLY B 1 141 ? 2.111 -29.094 -31.062 1 86.69 141 GLY B N 1
ATOM 4628 C CA . GLY B 1 141 ? 2.977 -30.203 -31.438 1 86.69 141 GLY B CA 1
ATOM 4629 C C . GLY B 1 141 ? 3.951 -29.859 -32.562 1 86.69 141 GLY B C 1
ATOM 4630 O O . GLY B 1 141 ? 5.133 -30.203 -32.469 1 86.69 141 GLY B O 1
ATOM 4631 N N . GLU B 1 142 ? 3.469 -29.125 -33.5 1 86.81 142 GLU B N 1
ATOM 4632 C CA . GLU B 1 142 ? 4.312 -28.688 -34.594 1 86.81 142 GLU B CA 1
ATOM 4633 C C . GLU B 1 142 ? 5.395 -27.719 -34.125 1 86.81 142 GLU B C 1
ATOM 4635 O O . GLU B 1 142 ? 6.555 -27.844 -34.531 1 86.81 142 GLU B O 1
ATOM 4640 N N . VAL B 1 143 ? 4.965 -26.859 -33.25 1 84.75 143 VAL B N 1
ATOM 4641 C CA . VAL B 1 143 ? 5.895 -25.875 -32.719 1 84.75 143 VAL B CA 1
ATOM 4642 C C . VAL B 1 143 ? 6.969 -26.562 -31.891 1 84.75 143 VAL B C 1
ATOM 4644 O O . VAL B 1 143 ? 8.156 -26.266 -32.031 1 84.75 143 VAL B O 1
ATOM 4647 N N . ILE B 1 144 ? 6.586 -27.422 -31.078 1 83.56 144 ILE B N 1
ATOM 4648 C CA . ILE B 1 144 ? 7.488 -28.094 -30.156 1 83.56 144 ILE B CA 1
ATOM 4649 C C . ILE B 1 144 ? 8.461 -28.969 -30.922 1 83.56 144 ILE B C 1
ATOM 4651 O O . ILE B 1 144 ? 9.641 -29.078 -30.562 1 83.56 144 ILE B O 1
ATOM 4655 N N . ARG B 1 145 ? 8.023 -29.531 -31.984 1 84.69 145 ARG B N 1
ATOM 4656 C CA . ARG B 1 145 ? 8.875 -30.375 -32.812 1 84.69 145 ARG B CA 1
ATOM 4657 C C . ARG B 1 145 ? 9.969 -29.547 -33.5 1 84.69 145 ARG B C 1
ATOM 4659 O O . ARG B 1 145 ? 11.055 -30.062 -33.781 1 84.69 145 ARG B O 1
ATOM 4666 N N . SER B 1 146 ? 9.625 -28.266 -33.656 1 83.31 146 SER B N 1
ATOM 4667 C CA . SER B 1 146 ? 10.578 -27.391 -34.344 1 83.31 146 SER B CA 1
ATOM 4668 C C . SER B 1 146 ? 11.617 -26.859 -33.375 1 83.31 146 SER B C 1
ATOM 4670 O O . SER B 1 146 ? 12.641 -26.297 -33.781 1 83.31 146 SER B O 1
ATOM 4672 N N . LEU B 1 147 ? 11.344 -27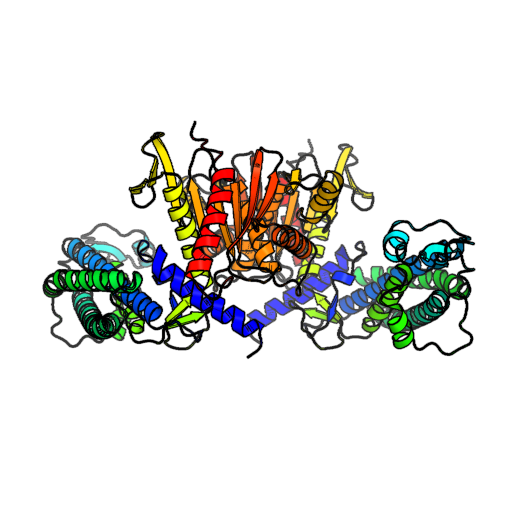.016 -32.125 1 78.56 147 LEU B N 1
ATOM 4673 C CA . LEU B 1 147 ? 12.266 -26.516 -31.109 1 78.56 147 LEU B CA 1
ATOM 4674 C C . LEU B 1 147 ? 13.43 -27.484 -30.906 1 78.56 147 LEU B C 1
ATOM 4676 O O . LEU B 1 147 ? 13.328 -28.672 -31.25 1 78.56 147 LEU B O 1
ATOM 4680 N N . ASN B 1 148 ? 14.586 -26.906 -30.438 1 73.38 148 ASN B N 1
ATOM 4681 C CA . ASN B 1 148 ? 15.734 -27.75 -30.109 1 73.38 148 ASN B CA 1
ATOM 4682 C C . ASN B 1 148 ? 15.359 -28.891 -29.156 1 73.38 148 ASN B C 1
ATOM 4684 O O . ASN B 1 148 ? 14.906 -28.641 -28.047 1 73.38 148 ASN B O 1
ATOM 4688 N N . PRO B 1 149 ? 15.438 -30.109 -29.641 1 75.06 149 PRO B N 1
ATOM 4689 C CA . PRO B 1 149 ? 14.977 -31.266 -28.859 1 75.06 149 PRO B CA 1
ATOM 4690 C C . PRO B 1 149 ? 15.711 -31.422 -27.531 1 75.06 149 PRO B C 1
ATOM 4692 O O . PRO B 1 149 ? 15.188 -32.031 -26.609 1 75.06 149 PRO B O 1
ATOM 4695 N N . ASN B 1 150 ? 16.859 -30.797 -27.516 1 72.31 150 ASN B N 1
ATOM 4696 C CA . ASN B 1 150 ? 17.656 -30.984 -26.312 1 72.31 150 ASN B CA 1
ATOM 4697 C C . ASN B 1 150 ? 17.406 -29.891 -25.281 1 72.31 150 ASN B C 1
ATOM 4699 O O . ASN B 1 150 ? 17.953 -29.938 -24.188 1 72.31 150 ASN B O 1
ATOM 4703 N N . HIS B 1 151 ? 16.578 -29.031 -25.672 1 71.88 151 HIS B N 1
ATOM 4704 C CA . HIS B 1 151 ? 16.25 -27.969 -24.719 1 71.88 151 HIS B CA 1
ATOM 4705 C C . HIS B 1 151 ? 15.352 -28.484 -23.609 1 71.88 151 HIS B C 1
ATOM 4707 O O . HIS B 1 151 ? 14.344 -29.156 -23.875 1 71.88 151 HIS B O 1
ATOM 4713 N N . GLU B 1 152 ? 15.664 -28.266 -22.406 1 69.25 152 GLU B N 1
ATOM 4714 C CA . GLU B 1 152 ? 14.961 -28.797 -21.234 1 69.25 152 GLU B CA 1
ATOM 4715 C C . GLU B 1 152 ? 13.477 -28.438 -21.281 1 69.25 152 GLU B C 1
ATOM 4717 O O . GLU B 1 152 ? 12.625 -29.297 -21.047 1 69.25 152 GLU B O 1
ATOM 4722 N N . LEU B 1 153 ? 13.234 -27.25 -21.625 1 71.38 153 LEU B N 1
ATOM 4723 C CA . LEU B 1 153 ? 11.844 -26.828 -21.672 1 71.38 153 LEU B CA 1
ATOM 4724 C C . LEU B 1 153 ? 11.094 -27.516 -22.812 1 71.38 153 LEU B C 1
ATOM 4726 O O . LEU B 1 153 ? 9.906 -27.828 -22.672 1 71.38 153 LEU B O 1
ATOM 4730 N N . ALA B 1 154 ? 11.781 -27.75 -23.875 1 73.69 154 ALA B N 1
ATOM 4731 C CA . ALA B 1 154 ? 11.156 -28.438 -25.016 1 73.69 154 ALA B CA 1
ATOM 4732 C C . ALA B 1 154 ? 10.773 -29.859 -24.641 1 73.69 154 ALA B C 1
ATOM 4734 O O . ALA B 1 154 ? 9.695 -30.344 -25.016 1 73.69 154 ALA B O 1
ATOM 4735 N N . LEU B 1 155 ? 11.672 -30.453 -23.922 1 77 155 LEU B N 1
ATOM 4736 C CA . LEU B 1 155 ? 11.406 -31.812 -23.484 1 77 155 LEU B CA 1
ATOM 4737 C C . LEU B 1 155 ? 10.188 -31.859 -22.562 1 77 155 LEU B C 1
ATOM 4739 O O . LEU B 1 155 ? 9.336 -32.719 -22.688 1 77 155 LEU B O 1
ATOM 4743 N N . ARG B 1 156 ? 10.109 -31 -21.781 1 76.12 156 ARG B N 1
ATOM 4744 C CA . ARG B 1 156 ? 8.977 -30.922 -20.859 1 76.12 156 ARG B CA 1
ATOM 4745 C C . ARG B 1 156 ? 7.68 -30.656 -21.609 1 76.12 156 ARG B C 1
ATOM 4747 O O . ARG B 1 156 ? 6.645 -31.25 -21.297 1 76.12 156 ARG B O 1
ATOM 4754 N N . LEU B 1 157 ? 7.82 -29.781 -22.516 1 80.44 157 LEU B N 1
ATOM 4755 C CA . LEU B 1 157 ? 6.641 -29.453 -23.312 1 80.44 157 LEU B CA 1
ATOM 4756 C C . LEU B 1 157 ? 6.133 -30.672 -24.062 1 80.44 157 LEU B C 1
ATOM 4758 O O . LEU B 1 157 ? 4.926 -30.875 -24.172 1 80.44 157 LEU B O 1
ATOM 4762 N N . ARG B 1 158 ? 7.039 -31.484 -24.484 1 82.75 158 ARG B N 1
ATOM 4763 C CA . ARG B 1 158 ? 6.664 -32.719 -25.188 1 82.75 158 ARG B CA 1
ATOM 4764 C C . ARG B 1 158 ? 5.945 -33.688 -24.25 1 82.75 158 ARG B C 1
ATOM 4766 O O . ARG B 1 158 ? 4.949 -34.281 -24.625 1 82.75 158 ARG B O 1
ATOM 4773 N N . SER B 1 159 ? 6.555 -33.688 -23.094 1 82.62 159 SER B N 1
ATOM 4774 C CA . SER B 1 159 ? 5.922 -34.562 -22.094 1 82.62 159 SER B CA 1
ATOM 4775 C C . SER B 1 159 ? 4.52 -34.062 -21.75 1 82.62 159 SER B C 1
ATOM 4777 O O . SER B 1 159 ? 3.576 -34.844 -21.672 1 82.62 159 SER B O 1
ATOM 4779 N N . ASP B 1 160 ? 4.395 -32.812 -21.594 1 81.69 160 ASP B N 1
ATOM 4780 C CA . ASP B 1 160 ? 3.105 -32.219 -21.25 1 81.69 160 ASP B CA 1
ATOM 4781 C C . ASP B 1 160 ? 2.098 -32.375 -22.391 1 81.69 160 ASP B C 1
ATOM 4783 O O . ASP B 1 160 ? 0.906 -32.594 -22.141 1 81.69 160 ASP B O 1
ATOM 4787 N N . LEU B 1 161 ? 2.643 -32.25 -23.531 1 87.5 161 LEU B N 1
ATOM 4788 C CA . LEU B 1 161 ? 1.788 -32.469 -24.703 1 87.5 161 LEU B CA 1
ATOM 4789 C C . LEU B 1 161 ? 1.253 -33.906 -24.703 1 87.5 161 LEU B C 1
ATOM 4791 O O . LEU B 1 161 ? 0.088 -34.125 -25.047 1 87.5 161 LEU B O 1
ATOM 4795 N N . GLY B 1 162 ? 2.135 -34.781 -24.375 1 87.06 162 GLY B N 1
ATOM 4796 C CA . GLY B 1 162 ? 1.705 -36.188 -24.25 1 87.06 162 GLY B CA 1
ATOM 4797 C C . GLY B 1 162 ? 0.629 -36.375 -23.188 1 87.06 162 GLY B C 1
ATOM 4798 O O . GLY B 1 162 ? -0.361 -37.062 -23.438 1 87.06 162 GLY B O 1
ATOM 4799 N N . ASN B 1 163 ? 0.813 -35.75 -22.062 1 85.25 163 ASN B N 1
ATOM 4800 C CA . ASN B 1 163 ? -0.163 -35.812 -20.984 1 85.25 163 ASN B CA 1
ATOM 4801 C C . ASN B 1 163 ? -1.514 -35.25 -21.406 1 85.25 163 ASN B C 1
ATOM 4803 O O . ASN B 1 163 ? -2.561 -35.781 -21.031 1 85.25 163 ASN B O 1
ATOM 4807 N N . LEU B 1 164 ? -1.403 -34.188 -22.125 1 89.25 164 LEU B N 1
ATOM 4808 C CA . LEU B 1 164 ? -2.627 -33.562 -22.609 1 89.25 164 LEU B CA 1
ATOM 4809 C C . LEU B 1 164 ? -3.383 -34.469 -23.547 1 89.25 164 LEU B C 1
ATOM 4811 O O . LEU B 1 164 ? -4.609 -34.562 -23.484 1 89.25 164 LEU B O 1
ATOM 4815 N N . SER B 1 165 ? -2.686 -35.125 -24.391 1 88.94 165 SER B N 1
ATOM 4816 C CA . SER B 1 165 ? -3.293 -36.062 -25.312 1 88.94 165 SER B CA 1
ATOM 4817 C C . SER B 1 165 ? -3.969 -37.219 -24.562 1 88.94 165 SER B C 1
ATOM 4819 O O . SER B 1 165 ? -5.062 -37.656 -24.922 1 88.94 165 SER B O 1
ATOM 4821 N N . ARG B 1 166 ? -3.352 -37.594 -23.5 1 90.31 166 ARG B N 1
ATOM 4822 C CA . ARG B 1 166 ? -3.945 -38.656 -22.672 1 90.31 166 ARG B CA 1
ATOM 4823 C C . ARG B 1 166 ? -5.223 -38.156 -22 1 90.31 166 ARG B C 1
ATOM 4825 O O . ARG B 1 166 ? -6.215 -38.906 -21.938 1 90.31 166 ARG B O 1
ATOM 4832 N N . LEU B 1 167 ? -5.051 -37 -21.516 1 91 167 LEU B N 1
ATOM 4833 C CA . LEU B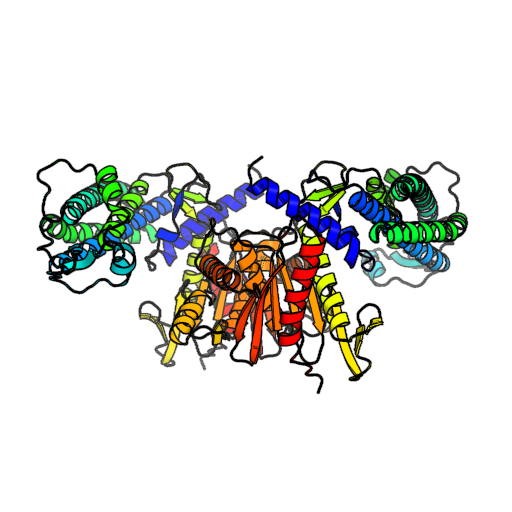 1 167 ? -6.219 -36.438 -20.844 1 91 167 LEU B CA 1
ATOM 4834 C C . LEU B 1 167 ? -7.383 -36.281 -21.828 1 91 167 LEU B C 1
ATOM 4836 O O . LEU B 1 167 ? -8.539 -36.531 -21.469 1 91 167 LEU B O 1
ATOM 4840 N N . LEU B 1 168 ? -7.105 -35.906 -23 1 92.88 168 LEU B N 1
ATOM 4841 C CA . LEU B 1 168 ? -8.125 -35.781 -24.047 1 92.88 168 LEU B CA 1
ATOM 4842 C C . LEU B 1 168 ? -8.781 -37.156 -24.312 1 92.88 168 LEU B C 1
ATOM 4844 O O . LEU B 1 168 ? -10 -37.219 -24.453 1 92.88 168 LEU B O 1
ATOM 4848 N N . ASN B 1 169 ? -8.016 -38.156 -24.281 1 89.81 169 ASN B N 1
ATOM 4849 C CA . ASN B 1 169 ? -8.516 -39.5 -24.531 1 89.81 169 ASN B CA 1
ATOM 4850 C C . ASN B 1 169 ? -9.414 -39.969 -23.406 1 89.81 169 ASN B C 1
ATOM 4852 O O . ASN B 1 169 ? -10.375 -40.719 -23.641 1 89.81 169 ASN B O 1
ATOM 4856 N N . VAL B 1 170 ? -9.109 -39.531 -22.219 1 91.12 170 VAL B N 1
ATOM 4857 C CA . VAL B 1 170 ? -9.906 -39.906 -21.047 1 91.12 170 VAL B CA 1
ATOM 4858 C C . VAL B 1 170 ? -11.219 -39.125 -21.047 1 91.12 170 VAL B C 1
ATOM 4860 O O . VAL B 1 170 ? -12.25 -39.656 -20.609 1 91.12 170 VAL B O 1
ATOM 4863 N N . LEU B 1 171 ? -11.188 -37.906 -21.531 1 93.44 171 LEU B N 1
ATOM 4864 C CA . LEU B 1 171 ? -12.336 -37.031 -21.438 1 93.44 171 LEU B CA 1
ATOM 4865 C C . LEU B 1 171 ? -13.367 -37.344 -22.516 1 93.44 171 LEU B C 1
ATOM 4867 O O . LEU B 1 171 ? -14.562 -37.156 -22.312 1 93.44 171 LEU B O 1
ATOM 4871 N N . ARG B 1 172 ? -12.938 -37.906 -23.625 1 91 172 ARG B N 1
ATOM 4872 C CA . ARG B 1 172 ? -13.812 -38.125 -24.781 1 91 172 ARG B CA 1
ATOM 4873 C C . ARG B 1 172 ? -14.977 -39.031 -24.422 1 91 172 ARG B C 1
ATOM 4875 O O . ARG B 1 172 ? -16.141 -38.688 -24.656 1 91 172 ARG B O 1
ATOM 4882 N N . PRO B 1 173 ? -14.656 -40.156 -23.781 1 91.81 173 PRO B N 1
ATOM 4883 C CA . PRO B 1 173 ? -15.766 -41.031 -23.406 1 91.81 173 PRO B CA 1
ATOM 4884 C C . PRO B 1 173 ? -16.688 -40.406 -22.375 1 91.81 173 PRO B C 1
ATOM 4886 O O . PRO B 1 173 ? -17.891 -40.625 -22.375 1 91.81 173 PRO B O 1
ATOM 4889 N N . LYS B 1 174 ? -16.188 -39.625 -21.5 1 91.81 174 LYS B N 1
ATOM 4890 C CA . LYS B 1 174 ? -17 -38.969 -20.469 1 91.81 174 LYS B CA 1
ATOM 4891 C C . LYS B 1 174 ? -17.953 -37.969 -21.078 1 91.81 174 LYS B C 1
ATOM 4893 O O . LYS B 1 174 ? -19.094 -37.844 -20.672 1 91.81 174 LYS B O 1
ATOM 4898 N N . VAL B 1 175 ? -17.438 -37.25 -22.047 1 93.31 175 VAL B N 1
ATOM 4899 C CA . VAL B 1 175 ? -18.266 -36.25 -22.719 1 93.31 175 VAL B CA 1
ATOM 4900 C C . VAL B 1 175 ? -19.375 -36.969 -23.484 1 93.31 175 VAL B C 1
ATOM 4902 O O . VAL B 1 175 ? -20.516 -36.5 -23.5 1 93.31 175 VAL B O 1
ATOM 4905 N N . SER B 1 176 ? -19.047 -38.125 -24.047 1 90.19 176 SER B N 1
ATOM 4906 C CA . SER B 1 176 ? -20.016 -38.875 -24.812 1 90.19 176 SER B CA 1
ATOM 4907 C C . SER B 1 176 ? -21.109 -39.469 -23.922 1 90.19 176 SER B C 1
ATOM 4909 O O . SER B 1 176 ? -22.203 -39.781 -24.391 1 90.19 176 SER B O 1
ATOM 4911 N N . SER B 1 177 ? -20.797 -39.594 -22.594 1 87.38 177 SER B N 1
ATOM 4912 C CA . SER B 1 177 ? -21.766 -40.125 -21.656 1 87.38 177 SER B CA 1
ATOM 4913 C C . SER B 1 177 ? -22.797 -39.094 -21.266 1 87.38 177 SER B C 1
ATOM 4915 O O . SER B 1 177 ? -23.859 -39.438 -20.719 1 87.38 177 SER B O 1
ATOM 4917 N N . LEU B 1 178 ? -22.5 -37.844 -21.547 1 88.25 178 LEU B N 1
ATOM 4918 C CA . LEU B 1 178 ? -23.469 -36.781 -21.266 1 88.25 178 LEU B CA 1
ATOM 4919 C C . LEU B 1 178 ? -24.578 -36.75 -22.297 1 88.25 178 LEU B C 1
ATOM 4921 O O . LEU B 1 178 ? -24.359 -37.125 -23.469 1 88.25 178 LEU B O 1
ATOM 4925 N N . PRO B 1 179 ? -25.766 -36.375 -21.828 1 85.25 179 PRO B N 1
ATOM 4926 C CA . PRO B 1 179 ? -26.891 -36.375 -22.766 1 85.25 179 PRO B CA 1
ATOM 4927 C C . PRO B 1 179 ? -26.672 -35.406 -23.938 1 85.25 179 PRO B C 1
ATOM 4929 O O . PRO B 1 179 ? -26.109 -34.344 -23.766 1 85.25 179 PRO B O 1
ATOM 4932 N N . LYS B 1 180 ? -27.062 -35.812 -25.109 1 85.88 180 LYS B N 1
ATOM 4933 C CA . LYS B 1 180 ? -26.953 -35 -26.328 1 85.88 180 LYS B CA 1
ATOM 4934 C C . LYS B 1 180 ? -28.234 -34.188 -26.578 1 85.88 180 LYS B C 1
ATOM 4936 O O . LYS B 1 180 ? -29.344 -34.719 -26.359 1 85.88 180 LYS B O 1
ATOM 4941 N N . ALA B 1 181 ? -27.922 -33 -26.859 1 79.75 181 ALA B N 1
ATOM 4942 C CA . ALA B 1 181 ? -29.078 -32.156 -27.156 1 79.75 181 ALA B CA 1
ATOM 4943 C C . ALA B 1 181 ? -29.656 -32.5 -28.531 1 79.75 181 ALA B C 1
ATOM 4945 O O . ALA B 1 181 ? -28.906 -32.812 -29.469 1 79.75 181 ALA B O 1
ATOM 4946 N N . ASN B 1 182 ? -31.047 -32.562 -28.656 1 77.25 182 ASN B N 1
ATOM 4947 C CA . ASN B 1 182 ? -31.719 -32.812 -29.922 1 77.25 182 ASN B CA 1
ATOM 4948 C C . ASN B 1 182 ? -31.922 -31.516 -30.719 1 77.25 182 ASN B C 1
ATOM 4950 O O . ASN B 1 182 ? -32.594 -31.531 -31.75 1 77.25 182 ASN B O 1
ATOM 4954 N N . TYR B 1 183 ? -31.422 -30.469 -30.281 1 75.5 183 TYR B N 1
ATOM 4955 C CA . TYR B 1 183 ? -31.516 -29.156 -30.938 1 75.5 183 TYR B CA 1
ATOM 4956 C C . TYR B 1 183 ? -30.172 -28.438 -30.906 1 75.5 183 TYR B C 1
ATOM 4958 O O . TYR B 1 183 ? -29.25 -28.875 -30.219 1 75.5 183 TYR B O 1
ATOM 4966 N N . ARG B 1 184 ? -30.141 -27.391 -31.734 1 81.19 184 ARG B N 1
ATOM 4967 C CA . ARG B 1 184 ? -28.906 -26.609 -31.812 1 81.19 184 ARG B CA 1
ATOM 4968 C C . ARG B 1 184 ? -28.766 -25.688 -30.609 1 81.19 184 ARG B C 1
ATOM 4970 O O . ARG B 1 184 ? -29.656 -24.859 -30.344 1 81.19 184 ARG B O 1
ATOM 4977 N N . ILE B 1 185 ? -27.625 -25.891 -29.828 1 82.25 185 ILE B N 1
ATOM 4978 C CA . ILE B 1 185 ? -27.391 -25.078 -28.641 1 82.25 185 ILE B CA 1
ATOM 4979 C C . ILE B 1 185 ? -26.406 -23.953 -28.984 1 82.25 185 ILE B C 1
ATOM 4981 O O . ILE B 1 185 ? -25.328 -24.203 -29.5 1 82.25 185 ILE B O 1
ATOM 4985 N N . ILE B 1 186 ? -26.906 -22.75 -28.891 1 84.19 186 ILE B N 1
ATOM 4986 C CA . ILE B 1 186 ? -26.016 -21.609 -28.906 1 84.19 186 ILE B CA 1
ATOM 4987 C C . ILE B 1 186 ? -25.5 -21.344 -27.5 1 84.19 186 ILE B C 1
ATOM 4989 O O . ILE B 1 186 ? -26.203 -20.734 -26.688 1 84.19 186 ILE B O 1
ATOM 4993 N N . ILE B 1 187 ? -24.266 -21.75 -27.234 1 86.81 187 ILE B N 1
ATOM 4994 C CA . ILE B 1 187 ? -23.703 -21.844 -25.891 1 86.81 187 ILE B CA 1
ATOM 4995 C C . ILE B 1 187 ? -23.859 -20.516 -25.156 1 86.81 187 ILE B C 1
ATOM 4997 O O . ILE B 1 187 ? -24.297 -20.484 -24 1 86.81 187 ILE B O 1
ATOM 5001 N N . LYS B 1 188 ? -23.484 -19.359 -25.828 1 83.56 188 LYS B N 1
ATOM 5002 C CA . LYS B 1 188 ? -23.5 -18.047 -25.172 1 83.56 188 LYS B CA 1
ATOM 5003 C C . LYS B 1 188 ? -24.906 -17.688 -24.719 1 83.56 188 LYS B C 1
ATOM 5005 O O . LYS B 1 188 ? -25.109 -17.203 -23.609 1 83.56 188 LYS B O 1
ATOM 5010 N N . GLU B 1 189 ? -25.844 -17.969 -25.562 1 75.75 189 GLU B N 1
ATOM 5011 C CA . GLU B 1 189 ? -27.234 -17.641 -25.266 1 75.75 189 GLU B CA 1
ATOM 5012 C C . GLU B 1 189 ? -27.812 -18.547 -24.188 1 75.75 189 GLU B C 1
ATOM 5014 O O . GLU B 1 189 ? -28.453 -18.078 -23.25 1 75.75 189 GLU B O 1
ATOM 5019 N N . GLU B 1 190 ? -27.547 -19.828 -24.344 1 78.12 190 GLU B N 1
ATOM 5020 C CA . GLU B 1 190 ? -28.078 -20.812 -23.406 1 78.12 190 GLU B CA 1
ATOM 5021 C C . GLU B 1 190 ? -27.469 -20.625 -22.016 1 78.12 190 GLU B C 1
ATOM 5023 O O . GLU B 1 190 ? -28.172 -20.719 -21 1 78.12 190 GLU B O 1
ATOM 5028 N N . TYR B 1 191 ? -26.172 -20.406 -22.047 1 82.94 191 TYR B N 1
ATOM 5029 C CA . TYR B 1 191 ? -25.531 -20.156 -20.766 1 82.94 191 TYR B CA 1
ATOM 5030 C C . TYR B 1 191 ? -26.047 -18.875 -20.125 1 82.94 191 TYR B C 1
ATOM 5032 O O . TYR B 1 191 ? -26.203 -18.797 -18.906 1 82.94 191 TYR B O 1
ATOM 5040 N N . GLY B 1 192 ? -26.172 -17.828 -20.922 1 71 192 GLY B N 1
ATOM 5041 C CA . GLY B 1 192 ? -26.719 -16.578 -20.438 1 71 192 GLY B CA 1
ATOM 5042 C C . GLY B 1 192 ? -28.047 -16.75 -19.734 1 71 192 GLY B C 1
ATOM 5043 O O . GLY B 1 192 ? -28.312 -16.078 -18.734 1 71 192 GLY B O 1
ATOM 5044 N N . ARG B 1 193 ? -28.812 -17.719 -20.203 1 64 193 ARG B N 1
ATOM 5045 C CA . ARG B 1 193 ? -30.141 -17.984 -19.641 1 64 193 ARG B CA 1
ATOM 5046 C C . ARG B 1 193 ? -30.016 -18.594 -18.25 1 64 193 ARG B C 1
ATOM 5048 O O . ARG B 1 193 ? -30.859 -18.344 -17.391 1 64 193 ARG B O 1
ATOM 5055 N N . PHE B 1 194 ? -28.797 -19.297 -18.125 1 56.75 194 PHE B N 1
ATOM 5056 C CA . PHE B 1 194 ? -28.609 -20.047 -16.891 1 56.75 194 PHE B CA 1
ATOM 5057 C C . PHE B 1 194 ? -27.688 -19.312 -15.93 1 56.75 194 PHE B C 1
ATOM 5059 O O . PHE B 1 194 ? -27.469 -19.75 -14.797 1 56.75 194 PHE B O 1
ATOM 5066 N N . SER B 1 195 ? -27.125 -18.281 -16.406 1 58.78 195 SER B N 1
ATOM 5067 C CA . SER B 1 195 ? -25.938 -17.703 -15.789 1 58.78 195 SER B CA 1
ATOM 5068 C C . SER B 1 195 ? -26.156 -17.438 -14.305 1 58.78 195 SER B C 1
ATOM 5070 O O . SER B 1 195 ? -25.297 -17.719 -13.484 1 58.78 195 SER B O 1
ATOM 5072 N N . LEU B 1 196 ? -27.391 -17.031 -13.945 1 52.88 196 LEU B N 1
ATOM 5073 C CA . LEU B 1 196 ? -27.641 -16.672 -12.547 1 52.88 196 LEU B CA 1
ATOM 5074 C C . LEU B 1 196 ? -27.859 -17.922 -11.711 1 52.88 196 LEU B C 1
ATOM 5076 O O . LEU B 1 196 ? -27.547 -17.953 -10.516 1 52.88 196 LEU B O 1
ATOM 5080 N N . SER B 1 197 ? -28.344 -19.094 -12.289 1 53.91 197 SER B N 1
ATOM 5081 C CA . SER B 1 197 ? -28.688 -20.312 -11.539 1 53.91 197 SER B CA 1
ATOM 5082 C C . SER B 1 197 ? -27.859 -21.5 -12 1 53.91 197 SER B C 1
ATOM 5084 O O . SER B 1 197 ? -28.109 -22.641 -11.602 1 53.91 197 SER B O 1
ATOM 5086 N N . ALA B 1 198 ? -26.828 -21.203 -12.688 1 66 198 ALA B N 1
ATOM 5087 C CA . ALA B 1 198 ? -26.031 -22.297 -13.242 1 66 198 ALA B CA 1
ATOM 5088 C C . ALA B 1 198 ? -25.266 -23.031 -12.141 1 66 198 ALA B C 1
ATOM 5090 O O . ALA B 1 198 ? -24.672 -22.406 -11.266 1 66 198 ALA B O 1
ATOM 5091 N N . PRO B 1 199 ? -25.453 -24.391 -12.133 1 72.06 199 PRO B N 1
ATOM 5092 C CA . PRO B 1 199 ? -24.625 -25.125 -11.164 1 72.06 199 PRO B CA 1
ATOM 5093 C C . PRO B 1 199 ? -23.141 -24.797 -11.281 1 72.06 199 PRO B C 1
ATOM 5095 O O . PRO B 1 199 ? -22.672 -24.391 -12.352 1 72.06 199 PRO B O 1
ATOM 5098 N N . ARG B 1 200 ? -22.453 -25.031 -10.25 1 67.25 200 ARG B N 1
ATOM 5099 C CA . ARG B 1 200 ? -21.031 -24.672 -10.18 1 67.25 200 ARG B CA 1
ATOM 5100 C C . ARG B 1 200 ? -20.234 -25.375 -11.273 1 67.25 200 ARG B C 1
ATOM 5102 O O . ARG B 1 200 ? -19.344 -24.766 -11.875 1 67.25 200 ARG B O 1
ATOM 5109 N N . TRP B 1 201 ? -20.625 -26.656 -11.453 1 80.88 201 TRP B N 1
ATOM 5110 C CA . TRP B 1 201 ? -19.859 -27.391 -12.453 1 80.88 201 TRP B CA 1
ATOM 5111 C C . TRP B 1 201 ? -20.078 -26.812 -13.844 1 80.88 201 TRP B C 1
ATOM 5113 O O . TRP B 1 201 ? -19.172 -26.828 -14.68 1 80.88 201 TRP B O 1
ATOM 5123 N N . LEU B 1 202 ? -21.203 -26.297 -14.164 1 85.56 202 LEU B N 1
ATOM 5124 C CA . LEU B 1 202 ? -21.453 -25.672 -15.461 1 85.56 202 LEU B CA 1
ATOM 5125 C C . LEU B 1 202 ? -20.719 -24.344 -15.578 1 85.56 202 LEU B C 1
ATOM 5127 O O . LEU B 1 202 ? -20.188 -24.016 -16.641 1 85.56 202 LEU B O 1
ATOM 5131 N N . ARG B 1 203 ? -20.688 -23.672 -14.5 1 78.19 203 ARG B N 1
ATOM 5132 C CA . ARG B 1 203 ? -19.938 -22.406 -14.477 1 78.19 203 ARG B CA 1
ATOM 5133 C C . ARG B 1 203 ? -18.469 -22.641 -14.758 1 78.19 203 ARG B C 1
ATOM 5135 O O . ARG B 1 203 ? -17.859 -21.906 -15.547 1 78.19 203 ARG B O 1
ATOM 5142 N N . ILE B 1 204 ? -17.938 -23.672 -14.188 1 79.12 204 ILE B N 1
ATOM 5143 C CA . ILE B 1 204 ? -16.516 -24 -14.359 1 79.12 204 ILE B CA 1
ATOM 5144 C C . ILE B 1 204 ? -16.266 -24.422 -15.812 1 79.12 204 ILE B C 1
ATOM 5146 O O . ILE B 1 204 ? -15.266 -24.016 -16.406 1 79.12 204 ILE B O 1
ATOM 5150 N N . ALA B 1 205 ? -17.188 -25.172 -16.312 1 88.88 205 ALA B N 1
ATOM 5151 C CA . ALA B 1 205 ? -17.047 -25.578 -17.703 1 88.88 205 ALA B CA 1
ATOM 5152 C C . ALA B 1 205 ? -17.078 -24.375 -18.641 1 88.88 205 ALA B C 1
ATOM 5154 O O . ALA B 1 205 ? -16.297 -24.297 -19.594 1 88.88 205 ALA B O 1
ATOM 5155 N N . TYR B 1 206 ? -17.922 -23.531 -18.344 1 86.75 206 TYR B N 1
ATOM 5156 C CA . TYR B 1 206 ? -18.016 -22.328 -19.172 1 86.75 206 TYR B CA 1
ATOM 5157 C C . TYR B 1 206 ? -16.75 -21.484 -19.062 1 86.75 206 TYR B C 1
ATOM 5159 O O . TYR B 1 206 ? -16.266 -20.922 -20.047 1 86.75 206 TYR B O 1
ATOM 5167 N N . GLU B 1 207 ? -16.266 -21.359 -17.875 1 79 207 GLU B N 1
ATOM 5168 C CA . GLU B 1 207 ? -14.992 -20.672 -17.688 1 79 207 GLU B CA 1
ATOM 5169 C C . GLU B 1 207 ? -13.867 -21.328 -18.484 1 79 207 GLU B C 1
ATOM 5171 O O . GLU B 1 207 ? -13.016 -20.641 -19.047 1 79 207 GLU B O 1
ATOM 5176 N N . SER B 1 208 ? -13.875 -22.641 -18.422 1 84.69 208 SER B N 1
ATOM 5177 C CA . SER B 1 208 ? -12.922 -23.391 -19.234 1 84.69 208 SER B CA 1
ATOM 5178 C C . SER B 1 208 ? -13.031 -23.016 -20.703 1 84.69 208 SER B C 1
ATOM 5180 O O . SER B 1 208 ? -12.016 -22.844 -21.391 1 84.69 208 SER B O 1
ATOM 5182 N N . LEU B 1 209 ? -14.25 -22.891 -21.172 1 88.94 209 LEU B N 1
ATOM 5183 C CA . LEU B 1 209 ? -14.492 -22.516 -22.562 1 88.94 209 LEU B CA 1
ATOM 5184 C C . LEU B 1 209 ? -13.93 -21.125 -22.859 1 88.94 209 LEU B C 1
ATOM 5186 O O . LEU B 1 209 ? -13.312 -20.922 -23.891 1 88.94 209 LEU B O 1
ATOM 5190 N N . ILE B 1 210 ? -14.18 -20.234 -22 1 79.88 210 ILE B N 1
ATOM 5191 C CA . ILE B 1 210 ? -13.68 -18.875 -22.172 1 79.88 210 ILE B CA 1
ATOM 5192 C C . ILE B 1 210 ? -12.156 -18.891 -22.219 1 79.88 210 ILE B C 1
ATOM 5194 O O . ILE B 1 210 ? -11.555 -18.172 -23.016 1 79.88 210 ILE B O 1
ATOM 5198 N N . LEU B 1 211 ? -11.602 -19.672 -21.391 1 78.06 211 LEU B N 1
ATOM 5199 C CA . LEU B 1 211 ? -10.148 -19.766 -21.328 1 78.06 211 LEU B CA 1
ATOM 5200 C C . LEU B 1 211 ? -9.578 -20.219 -22.672 1 78.06 211 LEU B C 1
ATOM 5202 O O . LEU B 1 211 ? -8.516 -19.766 -23.094 1 78.06 211 LEU B O 1
ATOM 5206 N N . THR B 1 212 ? -10.281 -21.109 -23.328 1 87.38 212 THR B N 1
ATOM 5207 C CA . THR B 1 212 ? -9.781 -21.688 -24.562 1 87.38 212 THR B CA 1
ATOM 5208 C C . THR B 1 212 ? -9.75 -20.625 -25.672 1 87.38 212 THR B C 1
ATOM 5210 O O . THR B 1 212 ? -9.109 -20.828 -26.703 1 87.38 212 THR B O 1
ATOM 5213 N N . LYS B 1 213 ? -10.477 -19.578 -25.5 1 78.75 213 LYS B N 1
ATOM 5214 C CA . LYS B 1 213 ? -10.43 -18.5 -26.484 1 78.75 213 LYS B CA 1
ATOM 5215 C C . LYS B 1 213 ? -9.016 -17.938 -26.625 1 78.75 213 LYS B C 1
ATOM 5217 O O . LYS B 1 213 ? -8.664 -17.359 -27.656 1 78.75 213 LYS B O 1
ATOM 5222 N N . HIS B 1 214 ? -8.305 -18.234 -25.641 1 74 214 HIS B N 1
ATOM 5223 C CA . HIS B 1 214 ? -6.977 -17.641 -25.594 1 74 214 HIS B CA 1
ATOM 5224 C C . HIS B 1 214 ? -5.918 -18.594 -26.141 1 74 214 HIS B C 1
ATOM 5226 O O . HIS B 1 214 ? -4.738 -18.25 -26.203 1 74 214 HIS B O 1
ATOM 5232 N N . LEU B 1 215 ? -6.285 -19.719 -26.516 1 81.75 215 LEU B N 1
ATOM 5233 C CA . LEU B 1 215 ? -5.348 -20.703 -27.031 1 81.75 215 LEU B CA 1
ATOM 5234 C C . LEU B 1 215 ? -4.727 -20.25 -28.344 1 81.75 215 LEU B C 1
ATOM 5236 O O . LEU B 1 215 ? -3.65 -20.719 -28.719 1 81.75 215 LEU B O 1
ATOM 5240 N N . HIS B 1 216 ? -5.375 -19.344 -29 1 75.75 216 HIS B N 1
ATOM 5241 C CA . HIS B 1 216 ? -4.859 -18.922 -30.297 1 75.75 216 HIS B CA 1
ATOM 5242 C C . HIS B 1 216 ? -4.535 -17.422 -30.297 1 75.75 216 HIS B C 1
ATOM 5244 O O . HIS B 1 216 ? -4.215 -16.859 -31.344 1 75.75 216 HIS B O 1
ATOM 5250 N N . SER B 1 217 ? -4.715 -16.891 -29.109 1 70.62 217 SER B N 1
ATOM 5251 C CA . SER B 1 217 ? -4.477 -15.453 -29 1 70.62 217 SER B CA 1
ATOM 5252 C C . SER B 1 217 ? -2.996 -15.156 -28.797 1 70.62 217 SER B C 1
ATOM 5254 O O . SER B 1 217 ? -2.221 -16.047 -28.438 1 70.62 217 SER B O 1
ATOM 5256 N N . GLY B 1 218 ? -2.682 -13.953 -29.188 1 70.06 218 GLY B N 1
ATOM 5257 C CA . GLY B 1 218 ? -1.35 -13.5 -28.812 1 70.06 218 GLY B CA 1
ATOM 5258 C C . GLY B 1 218 ? -1.107 -13.492 -27.328 1 70.06 218 GLY B C 1
ATOM 5259 O O . GLY B 1 218 ? -2.041 -13.312 -26.531 1 70.06 218 GLY B O 1
ATOM 5260 N N . VAL B 1 219 ? 0.011 -14.078 -26.891 1 67.62 219 VAL B N 1
ATOM 5261 C CA . VAL B 1 219 ? 0.389 -14.078 -25.484 1 67.62 219 VAL B CA 1
ATOM 5262 C C . VAL B 1 219 ? 1.349 -12.922 -25.203 1 67.62 219 VAL B C 1
ATOM 5264 O O . VAL B 1 219 ? 2.375 -12.789 -25.875 1 67.62 219 VAL B O 1
ATOM 5267 N N . TYR B 1 220 ? 0.841 -12.156 -24.328 1 66 220 TYR B N 1
ATOM 5268 C CA . TYR B 1 220 ? 1.64 -10.992 -23.969 1 66 220 TYR B CA 1
ATOM 5269 C C . TYR B 1 220 ? 1.849 -10.922 -22.469 1 66 220 TYR B C 1
ATOM 5271 O O . TYR B 1 220 ? 1.134 -11.57 -21.703 1 66 220 TYR B O 1
ATOM 5279 N N . VAL B 1 221 ? 2.889 -10.43 -22.062 1 64.62 221 VAL B N 1
ATOM 5280 C CA . VAL B 1 221 ? 3.094 -10.102 -20.656 1 64.62 221 VAL B CA 1
ATOM 5281 C C . VAL B 1 221 ? 2.938 -8.594 -20.438 1 64.62 221 VAL B C 1
ATOM 5283 O O . VAL B 1 221 ? 3.434 -7.797 -21.234 1 64.62 221 VAL B O 1
ATOM 5286 N N . ARG B 1 222 ? 2.127 -8.297 -19.516 1 62.06 222 ARG B N 1
ATOM 5287 C CA . ARG B 1 222 ? 1.94 -6.871 -19.266 1 62.06 222 ARG B CA 1
ATOM 5288 C C . ARG B 1 222 ? 1.86 -6.582 -17.766 1 62.06 222 ARG B C 1
ATOM 5290 O O . ARG B 1 222 ? 1.546 -7.473 -16.969 1 62.06 222 ARG B O 1
ATOM 5297 N N . HIS B 1 223 ? 2.168 -5.371 -17.406 1 58.62 223 HIS B N 1
ATOM 5298 C CA . HIS B 1 223 ? 2.123 -4.934 -16.016 1 58.62 223 HIS B CA 1
ATOM 5299 C C . HIS B 1 223 ? 0.69 -4.648 -15.578 1 58.62 223 HIS B C 1
ATOM 5301 O O . HIS B 1 223 ? 0.331 -4.891 -14.422 1 58.62 223 HIS B O 1
ATOM 5307 N N . ARG B 1 224 ? -0.087 -3.988 -16.438 1 57.16 224 ARG B N 1
ATOM 5308 C CA . ARG B 1 224 ? -1.431 -3.578 -16.031 1 57.16 224 ARG B CA 1
ATOM 5309 C C . ARG B 1 224 ? -2.486 -4.234 -16.922 1 57.16 224 ARG B C 1
ATOM 5311 O O . ARG B 1 224 ? -2.242 -4.488 -18.109 1 57.16 224 ARG B O 1
ATOM 5318 N N . ARG B 1 225 ? -3.539 -4.52 -16.141 1 53.81 225 ARG B N 1
ATOM 5319 C CA . ARG B 1 225 ? -4.676 -5.051 -16.891 1 53.81 225 ARG B CA 1
ATOM 5320 C C . ARG B 1 225 ? -5.305 -3.975 -17.766 1 53.81 225 ARG B C 1
ATOM 5322 O O . ARG B 1 225 ? -5.457 -2.828 -17.344 1 53.81 225 ARG B O 1
ATOM 5329 N N . ILE B 1 226 ? -5.184 -3.869 -19 1 49.47 226 ILE B N 1
ATOM 5330 C CA . ILE B 1 226 ? -5.918 -2.947 -19.859 1 49.47 226 ILE B CA 1
ATOM 5331 C C . ILE B 1 226 ? -7.156 -3.645 -20.422 1 49.47 226 ILE B C 1
ATOM 5333 O O . ILE B 1 226 ? -7.117 -4.836 -20.734 1 49.47 226 ILE B O 1
ATOM 5337 N N . ARG B 1 227 ? -8.289 -2.889 -20.141 1 47.03 227 ARG B N 1
ATOM 5338 C CA . ARG B 1 227 ? -9.523 -3.328 -20.781 1 47.03 227 ARG B CA 1
ATOM 5339 C C . ARG B 1 227 ? -9.414 -3.221 -22.297 1 47.03 227 ARG B C 1
ATOM 5341 O O . ARG B 1 227 ? -8.883 -2.238 -22.828 1 47.03 227 ARG B O 1
ATOM 5348 N N . GLY B 1 228 ? -9.438 -4.258 -23.016 1 44.12 228 GLY B N 1
ATOM 5349 C CA . GLY B 1 228 ? -9.664 -4.168 -24.438 1 44.12 228 GLY B CA 1
ATOM 5350 C C . GLY B 1 228 ? -9.562 -5.504 -25.156 1 44.12 228 GLY B C 1
ATOM 5351 O O . GLY B 1 228 ? -10.414 -6.379 -24.969 1 44.12 228 GLY B O 1
ATOM 5352 N N . ASN B 1 229 ? -8.312 -5.707 -25.641 1 50.47 229 ASN B N 1
ATOM 5353 C CA . ASN B 1 229 ? -8.141 -6.648 -26.75 1 50.47 229 ASN B CA 1
ATOM 5354 C C . ASN B 1 229 ? -8.141 -8.094 -26.25 1 50.47 229 ASN B C 1
ATOM 5356 O O . ASN B 1 229 ? -7.906 -8.352 -25.078 1 50.47 229 ASN B O 1
ATOM 5360 N N . ASN B 1 230 ? -8.508 -9.039 -27.125 1 51.91 230 ASN B N 1
ATOM 5361 C CA . ASN B 1 230 ? -8.75 -10.477 -26.984 1 51.91 230 ASN B CA 1
ATOM 5362 C C . ASN B 1 230 ? -7.453 -11.234 -26.703 1 51.91 230 ASN B C 1
ATOM 5364 O O . ASN B 1 230 ? -7.418 -12.461 -26.781 1 51.91 230 ASN B O 1
ATOM 5368 N N . ALA B 1 231 ? -6.371 -10.5 -26.391 1 57.12 231 ALA B N 1
ATOM 5369 C CA . ALA B 1 231 ? -5.141 -11.273 -26.188 1 57.12 231 ALA B CA 1
ATOM 5370 C C . ALA B 1 231 ? -4.961 -11.648 -24.719 1 57.12 231 ALA B C 1
ATOM 5372 O O . ALA B 1 231 ? -5.504 -10.984 -23.828 1 57.12 231 ALA B O 1
ATOM 5373 N N . LEU B 1 232 ? -4.383 -12.852 -24.641 1 61.97 232 LEU B N 1
ATOM 5374 C CA . LEU B 1 232 ? -4.039 -13.328 -23.297 1 61.97 232 LEU B CA 1
ATOM 5375 C C . LEU B 1 232 ? -2.887 -12.516 -22.719 1 61.97 232 LEU B C 1
ATOM 5377 O O . LEU B 1 232 ? -1.848 -12.352 -23.359 1 61.97 232 LEU B O 1
ATOM 5381 N N . VAL B 1 233 ? -3.199 -11.914 -21.719 1 61.69 233 VAL B N 1
ATOM 5382 C CA . VAL B 1 233 ? -2.154 -11.133 -21.062 1 61.69 233 VAL B CA 1
ATOM 5383 C C . VAL B 1 233 ? -1.815 -11.75 -19.719 1 61.69 233 VAL B C 1
ATOM 5385 O O . VAL B 1 233 ? -2.709 -12.031 -18.906 1 61.69 233 VAL B O 1
ATOM 5388 N N . MET B 1 234 ? -0.572 -12.234 -19.625 1 67.25 234 MET B N 1
ATOM 5389 C CA . MET B 1 234 ? -0.082 -12.648 -18.312 1 67.25 234 MET B CA 1
ATOM 5390 C C . MET B 1 234 ? 0.308 -11.438 -17.469 1 67.25 234 MET B C 1
ATOM 5392 O O . MET B 1 234 ? 1.064 -10.578 -17.922 1 67.25 234 MET B O 1
ATOM 5396 N N . LEU B 1 235 ? -0.194 -11.516 -16.359 1 70.19 235 LEU B N 1
ATOM 5397 C CA . LEU B 1 235 ? 0.102 -10.383 -15.492 1 70.19 235 LEU B CA 1
ATOM 5398 C C . LEU B 1 235 ? 1.474 -10.539 -14.844 1 70.19 235 LEU B C 1
ATOM 5400 O O . LEU B 1 235 ? 1.738 -11.539 -14.172 1 70.19 235 LEU B O 1
ATOM 5404 N N . SER B 1 236 ? 2.287 -9.656 -15.039 1 76.44 236 SER B N 1
ATOM 5405 C CA . SER B 1 236 ? 3.691 -9.734 -14.648 1 76.44 236 SER B CA 1
ATOM 5406 C C . SER B 1 236 ? 3.844 -9.867 -13.141 1 76.44 236 SER B C 1
ATOM 5408 O O . SER B 1 236 ? 4.719 -10.586 -12.656 1 76.44 236 SER B O 1
ATOM 5410 N N . TRP B 1 237 ? 2.975 -9.25 -12.398 1 80.31 237 TRP B N 1
ATOM 5411 C CA . TRP B 1 237 ? 3.107 -9.312 -10.945 1 80.31 237 TRP B CA 1
ATOM 5412 C C . TRP B 1 237 ? 2.785 -10.711 -10.43 1 80.31 237 TRP B C 1
ATOM 5414 O O . TRP B 1 237 ? 3.42 -11.203 -9.492 1 80.31 237 TRP B O 1
ATOM 5424 N N . ARG B 1 238 ? 1.854 -11.422 -11.008 1 78.25 238 ARG B N 1
ATOM 5425 C CA . ARG B 1 238 ? 1.546 -12.797 -10.633 1 78.25 238 ARG B CA 1
ATOM 5426 C C . ARG B 1 238 ? 2.67 -13.742 -11.039 1 78.25 238 ARG B C 1
ATOM 5428 O O . ARG B 1 238 ? 3.021 -14.656 -10.289 1 78.25 238 ARG B O 1
ATOM 5435 N N . LEU B 1 239 ? 3.139 -13.492 -12.211 1 81.81 239 LEU B N 1
ATOM 5436 C CA . LEU B 1 239 ? 4.27 -14.289 -12.664 1 81.81 239 LEU B CA 1
ATOM 5437 C C . LEU B 1 239 ? 5.457 -14.141 -11.711 1 81.81 239 LEU B C 1
ATOM 5439 O O . LEU B 1 239 ? 6.172 -15.109 -11.453 1 81.81 239 LEU B O 1
ATOM 5443 N N . TYR B 1 240 ? 5.621 -12.961 -11.281 1 88.88 240 TYR B N 1
ATOM 5444 C CA . TYR B 1 240 ? 6.738 -12.688 -10.383 1 88.88 240 TYR B CA 1
ATOM 5445 C C . TYR B 1 240 ? 6.582 -13.438 -9.07 1 88.88 240 TYR B C 1
ATOM 5447 O O . TYR B 1 240 ? 7.559 -13.953 -8.523 1 88.88 240 TYR B O 1
ATOM 5455 N N . GLU B 1 241 ? 5.344 -13.547 -8.547 1 89.19 241 GLU B N 1
ATOM 5456 C CA . GLU B 1 241 ? 5.066 -14.328 -7.344 1 89.19 241 GLU B CA 1
ATOM 5457 C C . GLU B 1 241 ? 5.391 -15.805 -7.555 1 89.19 241 GLU B C 1
ATOM 5459 O O . GLU B 1 241 ? 5.977 -16.438 -6.684 1 89.19 241 GLU B O 1
ATOM 5464 N N . VAL B 1 242 ? 5.059 -16.234 -8.664 1 85.62 242 VAL B N 1
ATOM 5465 C CA . VAL B 1 242 ? 5.312 -17.625 -9.016 1 85.62 242 VAL B CA 1
ATOM 5466 C C . VAL B 1 242 ? 6.816 -17.875 -9.109 1 85.62 242 VAL B C 1
ATOM 5468 O O . VAL B 1 242 ? 7.305 -18.922 -8.68 1 85.62 242 VAL B O 1
ATOM 5471 N N . LEU B 1 243 ? 7.488 -16.984 -9.68 1 89.75 243 LEU B N 1
ATOM 5472 C CA . LEU B 1 243 ? 8.938 -17.094 -9.781 1 89.75 243 LEU B CA 1
ATOM 5473 C C . LEU B 1 243 ? 9.562 -17.234 -8.398 1 89.75 243 LEU B C 1
ATOM 5475 O O . LEU B 1 243 ? 10.398 -18.109 -8.164 1 89.75 243 LEU B O 1
ATOM 5479 N N . VAL B 1 244 ? 9.148 -16.359 -7.52 1 94 244 VAL B N 1
ATOM 5480 C CA . VAL B 1 244 ? 9.711 -16.359 -6.176 1 94 244 VAL B CA 1
ATOM 5481 C C . VAL B 1 244 ? 9.367 -17.672 -5.469 1 94 244 VAL B C 1
ATOM 5483 O O . VAL B 1 244 ? 10.211 -18.266 -4.793 1 94 244 VAL B O 1
ATOM 5486 N N . TYR B 1 245 ? 8.164 -18.141 -5.621 1 90.69 245 TYR B N 1
ATOM 5487 C CA . TYR B 1 245 ? 7.758 -19.422 -5.059 1 90.69 245 TYR B CA 1
ATOM 5488 C C . TYR B 1 245 ? 8.648 -20.547 -5.562 1 90.69 245 TYR B C 1
ATOM 5490 O O . TYR B 1 245 ? 9.078 -21.406 -4.789 1 90.69 245 TYR B O 1
ATOM 5498 N N . ALA B 1 246 ? 8.898 -20.5 -6.855 1 88.69 246 ALA B N 1
ATOM 5499 C CA . ALA B 1 246 ? 9.75 -21.531 -7.457 1 88.69 246 ALA B CA 1
ATOM 5500 C C . ALA B 1 246 ? 11.164 -21.469 -6.898 1 88.69 246 ALA B C 1
ATOM 5502 O O . ALA B 1 246 ? 11.789 -22.5 -6.66 1 88.69 246 ALA B O 1
ATOM 5503 N N . LEU B 1 247 ? 11.641 -20.281 -6.75 1 94.56 247 LEU B N 1
ATOM 5504 C CA . LEU B 1 247 ? 12.977 -20.094 -6.191 1 94.56 247 LEU B CA 1
ATOM 5505 C C . LEU B 1 247 ? 13.047 -20.641 -4.77 1 94.56 247 LEU B C 1
ATOM 5507 O O . LEU B 1 247 ? 13.992 -21.359 -4.422 1 94.56 247 LEU B O 1
ATOM 5511 N N . VAL B 1 248 ? 12.055 -20.375 -3.977 1 93.88 248 VAL B N 1
ATOM 5512 C CA . VAL B 1 248 ? 12.016 -20.828 -2.59 1 93.88 248 VAL B CA 1
ATOM 5513 C C . VAL B 1 248 ? 11.93 -22.359 -2.549 1 93.88 248 VAL B C 1
ATOM 5515 O O . VAL B 1 248 ? 12.648 -23 -1.784 1 93.88 248 VAL B O 1
ATOM 5518 N N . SER B 1 249 ? 11.078 -22.875 -3.357 1 90.75 249 SER B N 1
ATOM 5519 C CA . SER B 1 249 ? 10.922 -24.328 -3.438 1 90.75 249 SER B CA 1
ATOM 5520 C C . SER B 1 249 ? 12.242 -25 -3.807 1 90.75 249 SER B C 1
ATOM 5522 O O . SER B 1 249 ? 12.617 -26.016 -3.207 1 90.75 249 SER B O 1
ATOM 5524 N N . THR B 1 250 ? 12.898 -24.422 -4.781 1 91.38 250 THR B N 1
ATOM 5525 C CA . THR B 1 250 ? 14.172 -24.984 -5.23 1 91.38 250 THR B CA 1
ATOM 5526 C C . THR B 1 250 ? 15.242 -24.828 -4.156 1 91.38 250 THR B C 1
ATOM 5528 O O . THR B 1 250 ? 16.078 -25.719 -3.965 1 91.38 250 THR B O 1
ATOM 5531 N N . ALA B 1 251 ? 15.227 -23.719 -3.518 1 94 251 ALA B N 1
ATOM 5532 C CA . ALA B 1 251 ? 16.172 -23.484 -2.43 1 94 251 ALA B CA 1
ATOM 5533 C C . ALA B 1 251 ? 15.992 -24.516 -1.323 1 94 251 ALA B C 1
ATOM 5535 O O . ALA B 1 251 ? 16.969 -25.047 -0.79 1 94 251 ALA B O 1
ATOM 5536 N N . LEU B 1 252 ? 14.773 -24.859 -0.982 1 92.5 252 LEU B N 1
ATOM 5537 C CA . LEU B 1 252 ? 14.484 -25.859 0.041 1 92.5 252 LEU B CA 1
ATOM 5538 C C . LEU B 1 252 ? 15.023 -27.219 -0.368 1 92.5 252 LEU B C 1
ATOM 5540 O O . LEU B 1 252 ? 15.586 -27.938 0.458 1 92.5 252 LEU B O 1
ATOM 5544 N N . ARG B 1 253 ? 14.891 -27.484 -1.604 1 90.94 253 ARG B N 1
ATOM 5545 C CA . ARG B 1 253 ? 15.43 -28.734 -2.105 1 90.94 253 ARG B CA 1
ATOM 5546 C C . ARG B 1 253 ? 16.953 -28.766 -1.992 1 90.94 253 ARG B C 1
ATOM 5548 O O . ARG B 1 253 ? 17.531 -29.797 -1.644 1 90.94 253 ARG B O 1
ATOM 5555 N N . GLY B 1 254 ? 17.516 -27.625 -2.291 1 91.19 254 GLY B N 1
ATOM 5556 C CA . GLY B 1 254 ? 18.969 -27.5 -2.148 1 91.19 254 GLY B CA 1
ATOM 5557 C C . GLY B 1 254 ? 19.438 -27.672 -0.718 1 91.19 254 GLY B C 1
ATOM 5558 O O . GLY B 1 254 ? 20.578 -28.094 -0.48 1 91.19 254 GLY B O 1
ATOM 5559 N N . MET B 1 255 ? 18.578 -27.422 0.192 1 90.62 255 MET B N 1
ATOM 5560 C CA . MET B 1 255 ? 18.906 -27.547 1.611 1 90.62 255 MET B CA 1
ATOM 5561 C C . MET B 1 255 ? 18.656 -28.953 2.117 1 90.62 255 MET B C 1
ATOM 5563 O O . MET B 1 255 ? 18.844 -29.234 3.303 1 90.62 255 MET B O 1
ATOM 5567 N N . GLY B 1 256 ? 18.156 -29.844 1.197 1 90.25 256 GLY B N 1
ATOM 5568 C CA . GLY B 1 256 ? 18 -31.234 1.547 1 90.25 256 GLY B CA 1
ATOM 5569 C C . GLY B 1 256 ? 16.547 -31.656 1.729 1 90.25 256 GLY B C 1
ATOM 5570 O O . GLY B 1 256 ? 16.266 -32.812 2.014 1 90.25 256 GLY B O 1
ATOM 5571 N N . TYR B 1 257 ? 15.656 -30.703 1.584 1 90.31 257 TYR B N 1
ATOM 5572 C CA . TYR B 1 257 ? 14.242 -31.047 1.737 1 90.31 257 TYR B CA 1
ATOM 5573 C C . TYR B 1 257 ? 13.703 -31.719 0.476 1 90.31 257 TYR B C 1
ATOM 5575 O O . TYR B 1 257 ? 14.062 -31.328 -0.638 1 90.31 257 TYR B O 1
ATOM 5583 N N . VAL B 1 258 ? 12.867 -32.656 0.69 1 90.12 258 VAL B N 1
ATOM 5584 C CA . VAL B 1 258 ? 12.195 -33.344 -0.413 1 90.12 258 VAL B CA 1
ATOM 5585 C C . VAL B 1 258 ? 10.695 -33.094 -0.335 1 90.12 258 VAL B C 1
ATOM 5587 O O . VAL B 1 258 ? 10.094 -33.188 0.739 1 90.12 258 VAL B O 1
ATOM 5590 N N . LYS B 1 259 ? 10.148 -32.844 -1.44 1 84.25 259 LYS B N 1
ATOM 5591 C CA . LYS B 1 259 ? 8.711 -32.562 -1.479 1 84.25 259 LYS B CA 1
ATOM 5592 C C . LYS B 1 259 ? 7.914 -33.844 -1.307 1 84.25 259 LYS B C 1
ATOM 5594 O O . LYS B 1 259 ? 8.117 -34.812 -2.047 1 84.25 259 LYS B O 1
ATOM 5599 N N . SER B 1 260 ? 7.121 -33.906 -0.323 1 77.12 260 SER B N 1
ATOM 5600 C CA . SER B 1 260 ? 6.305 -35.062 -0.027 1 77.12 260 SER B CA 1
ATOM 5601 C C . SER B 1 260 ? 4.883 -34.906 -0.548 1 77.12 260 SER B C 1
ATOM 5603 O O . SER B 1 260 ? 4.289 -35.844 -1.068 1 77.12 260 SER B O 1
ATOM 5605 N N . SER B 1 261 ? 4.285 -33.781 -0.286 1 72.94 261 SER B N 1
ATOM 5606 C CA . SER B 1 261 ? 2.945 -33.469 -0.76 1 72.94 261 SER B CA 1
ATOM 5607 C C . SER B 1 261 ? 2.906 -32.062 -1.356 1 72.94 261 SER B C 1
ATOM 5609 O O . SER B 1 261 ? 3.939 -31.391 -1.468 1 72.94 261 SER B O 1
ATOM 5611 N N . ASN B 1 262 ? 1.754 -31.688 -1.786 1 68.94 262 ASN B N 1
ATOM 5612 C CA . ASN B 1 262 ? 1.594 -30.422 -2.516 1 68.94 262 ASN B CA 1
ATOM 5613 C C . ASN B 1 262 ? 2.178 -29.25 -1.741 1 68.94 262 ASN B C 1
ATOM 5615 O O . ASN B 1 262 ? 2.672 -28.297 -2.34 1 68.94 262 ASN B O 1
ATOM 5619 N N . SER B 1 263 ? 2.328 -29.344 -0.477 1 80.88 263 SER B N 1
ATOM 5620 C CA . SER B 1 263 ? 2.822 -28.172 0.249 1 80.88 263 SER B CA 1
ATOM 5621 C C . SER B 1 263 ? 3.832 -28.578 1.317 1 80.88 263 SER B C 1
ATOM 5623 O O . SER B 1 263 ? 4.406 -27.719 1.99 1 80.88 263 SER B O 1
ATOM 5625 N N . LEU B 1 264 ? 4.098 -29.844 1.387 1 86.69 264 LEU B N 1
ATOM 5626 C CA . LEU B 1 264 ? 4.938 -30.328 2.482 1 86.69 264 LEU B CA 1
ATOM 5627 C C . LEU B 1 264 ? 6.301 -30.781 1.966 1 86.69 264 LEU B C 1
ATOM 5629 O O . LEU B 1 264 ? 6.383 -31.5 0.97 1 86.69 264 LEU B O 1
ATOM 5633 N N . TYR B 1 265 ? 7.316 -30.297 2.609 1 90.06 265 TYR B N 1
ATOM 5634 C CA . TYR B 1 265 ? 8.703 -30.688 2.371 1 90.06 265 TYR B CA 1
ATOM 5635 C C . TYR B 1 265 ? 9.312 -31.344 3.605 1 90.06 265 TYR B C 1
ATOM 5637 O O . TYR B 1 265 ? 9.141 -30.844 4.723 1 90.06 265 TYR B O 1
ATOM 5645 N N . ILE B 1 266 ? 9.945 -32.406 3.404 1 91.88 266 ILE B N 1
ATOM 5646 C CA . ILE B 1 266 ? 10.523 -33.125 4.535 1 91.88 266 ILE B CA 1
ATOM 5647 C C . ILE B 1 266 ? 12.016 -33.344 4.301 1 91.88 266 ILE B C 1
ATOM 5649 O O . ILE B 1 266 ? 12.43 -33.719 3.201 1 91.88 266 ILE B O 1
ATOM 5653 N N . ASN B 1 267 ? 12.766 -33.031 5.273 1 91.25 267 ASN B N 1
ATOM 5654 C CA . ASN B 1 267 ? 14.18 -33.406 5.25 1 91.25 267 ASN B CA 1
ATOM 5655 C C . ASN B 1 267 ? 14.391 -34.812 5.754 1 91.25 267 ASN B C 1
ATOM 5657 O O . ASN B 1 267 ? 14.242 -35.094 6.949 1 91.25 267 ASN B O 1
ATOM 5661 N N . PRO B 1 268 ? 14.797 -35.625 4.941 1 90.75 268 PRO B N 1
ATOM 5662 C CA . PRO B 1 268 ? 14.883 -37.031 5.348 1 90.75 268 PRO B CA 1
ATOM 5663 C C . PRO B 1 268 ? 15.984 -37.281 6.379 1 90.75 268 PRO B C 1
ATOM 5665 O O . PRO B 1 268 ? 15.938 -38.25 7.105 1 90.75 268 PRO B O 1
ATOM 5668 N N . ILE B 1 269 ? 16.938 -36.438 6.465 1 90.19 269 ILE B N 1
ATOM 5669 C CA . ILE B 1 269 ? 18.062 -36.625 7.363 1 90.19 269 ILE B CA 1
ATOM 5670 C C . ILE B 1 269 ? 17.703 -36.125 8.758 1 90.19 269 ILE B C 1
ATOM 5672 O O . ILE B 1 269 ? 17.859 -36.844 9.742 1 90.19 269 ILE B O 1
ATOM 5676 N N . THR B 1 270 ? 17.172 -35.031 8.875 1 86.31 270 THR B N 1
ATOM 5677 C CA . THR B 1 270 ? 16.906 -34.406 10.164 1 86.31 270 THR B CA 1
ATOM 5678 C C . THR B 1 270 ? 15.477 -34.688 10.625 1 86.31 270 THR B C 1
ATOM 5680 O O . THR B 1 270 ? 15.156 -34.594 11.805 1 86.31 270 THR B O 1
ATOM 5683 N N . GLY B 1 271 ? 14.602 -35.062 9.711 1 86.81 271 GLY B N 1
ATOM 5684 C CA . GLY B 1 271 ? 13.211 -35.281 10.039 1 86.81 271 GLY B CA 1
ATOM 5685 C C . GLY B 1 271 ? 12.383 -34.031 10.102 1 86.81 271 GLY B C 1
ATOM 5686 O O . GLY B 1 271 ? 11.164 -34.094 10.312 1 86.81 271 GLY B O 1
ATOM 5687 N N . ASP B 1 272 ? 13.047 -32.938 9.867 1 88.38 272 ASP B N 1
ATOM 5688 C CA . ASP B 1 272 ? 12.344 -31.641 9.914 1 88.38 272 ASP B CA 1
ATOM 5689 C C . ASP B 1 272 ? 11.406 -31.484 8.719 1 88.38 272 ASP B C 1
ATOM 5691 O O . ASP B 1 272 ? 11.711 -31.953 7.621 1 88.38 272 ASP B O 1
ATOM 5695 N N . SER B 1 273 ? 10.273 -30.844 9.016 1 91.19 273 SER B N 1
ATOM 5696 C CA . SER B 1 273 ? 9.32 -30.641 7.934 1 91.19 273 SER B CA 1
ATOM 5697 C C . SER B 1 273 ? 9 -29.156 7.766 1 91.19 273 SER B C 1
ATOM 5699 O O . SER B 1 273 ? 9 -28.391 8.734 1 91.19 273 SER B O 1
ATOM 5701 N N . VAL B 1 274 ? 8.797 -28.859 6.504 1 91.69 274 VAL B N 1
ATOM 5702 C CA . VAL B 1 274 ? 8.445 -27.484 6.152 1 91.69 274 VAL B CA 1
ATOM 5703 C C . VAL B 1 274 ? 7.219 -27.484 5.246 1 91.69 274 VAL B C 1
ATOM 5705 O O . VAL B 1 274 ? 7.109 -28.312 4.336 1 91.69 274 VAL B O 1
ATOM 5708 N N . GLN B 1 275 ? 6.273 -26.688 5.613 1 91.5 275 GLN B N 1
ATOM 5709 C CA . GLN B 1 275 ? 5.125 -26.484 4.734 1 91.5 275 GLN B CA 1
ATOM 5710 C C . GLN B 1 275 ? 5.281 -25.203 3.92 1 91.5 275 GLN B C 1
ATOM 5712 O O . GLN B 1 275 ? 5.477 -24.125 4.48 1 91.5 275 GLN B O 1
ATOM 5717 N N . LEU B 1 276 ? 5.254 -25.344 2.619 1 91.56 276 LEU B N 1
ATOM 5718 C CA . LEU B 1 276 ? 5.367 -24.219 1.711 1 91.56 276 LEU B CA 1
ATOM 5719 C C . LEU B 1 276 ? 4.004 -23.844 1.126 1 91.56 276 LEU B C 1
ATOM 5721 O O . LEU B 1 276 ? 3.391 -24.656 0.423 1 91.56 276 LEU B O 1
ATOM 5725 N N . MET B 1 277 ? 3.555 -22.672 1.456 1 88.12 277 MET B N 1
ATOM 5726 C CA . MET B 1 277 ? 2.242 -22.219 1.005 1 88.12 277 MET B CA 1
ATOM 5727 C C . MET B 1 277 ? 2.375 -21.062 0.023 1 88.12 277 MET B C 1
ATOM 5729 O O . MET B 1 277 ? 3.236 -20.203 0.189 1 88.12 277 MET B O 1
ATOM 5733 N N . PHE B 1 278 ? 1.509 -21.062 -1.022 1 87.44 278 PHE B N 1
ATOM 5734 C CA . PHE B 1 278 ? 1.492 -20.031 -2.057 1 87.44 278 PHE B CA 1
ATOM 5735 C C . PHE B 1 278 ? 0.133 -19.344 -2.113 1 87.44 278 PHE B C 1
ATOM 5737 O O . PHE B 1 278 ? -0.87 -19.969 -2.467 1 87.44 278 PHE B O 1
ATOM 5744 N N . ASN B 1 279 ? 0.101 -18.062 -1.808 1 81.56 279 ASN B N 1
ATOM 5745 C CA . ASN B 1 279 ? -1.104 -17.234 -1.884 1 81.56 279 ASN B CA 1
ATOM 5746 C C . ASN B 1 279 ? -2.273 -17.891 -1.152 1 81.56 279 ASN B C 1
ATOM 5748 O O . ASN B 1 279 ? -3.371 -18 -1.702 1 81.56 279 ASN B O 1
ATOM 5752 N N . LYS B 1 280 ? -2.064 -18.391 0.014 1 79.69 280 LYS B N 1
ATOM 5753 C CA . LYS B 1 280 ? -3.094 -19.031 0.835 1 79.69 280 LYS B CA 1
ATOM 5754 C C . LYS B 1 280 ? -3.227 -18.328 2.184 1 79.69 280 LYS B C 1
ATOM 5756 O O . LYS B 1 280 ? -2.242 -17.828 2.727 1 79.69 280 LYS B O 1
ATOM 5761 N N . PRO B 1 281 ? -4.492 -18.344 2.617 1 78.19 281 PRO B N 1
ATOM 5762 C CA . PRO B 1 281 ? -4.66 -17.797 3.963 1 78.19 281 PRO B CA 1
ATOM 5763 C C . PRO B 1 281 ? -3.982 -18.641 5.039 1 78.19 281 PRO B C 1
ATOM 5765 O O . PRO B 1 281 ? -3.98 -19.875 4.953 1 78.19 281 PRO B O 1
ATOM 5768 N N . ILE B 1 282 ? -3.389 -18 5.953 1 80.81 282 ILE B N 1
ATOM 5769 C CA . ILE B 1 282 ? -2.752 -18.688 7.074 1 80.81 282 ILE B CA 1
ATOM 5770 C C . ILE B 1 282 ? -3.719 -18.75 8.25 1 80.81 282 ILE B C 1
ATOM 5772 O O . ILE B 1 282 ? -4.309 -17.75 8.641 1 80.81 282 ILE B O 1
ATOM 5776 N N . SER B 1 283 ? -4.113 -19.859 8.664 1 67.94 283 SER B N 1
ATOM 5777 C CA . SER B 1 283 ? -5.141 -20.109 9.672 1 67.94 283 SER B CA 1
ATOM 5778 C C . SER B 1 283 ? -4.781 -19.469 11 1 67.94 283 SER B C 1
ATOM 5780 O O . SER B 1 283 ? -5.664 -19.094 11.781 1 67.94 283 SER B O 1
ATOM 5782 N N . MET B 1 284 ? -3.574 -19.406 11.359 1 67.69 284 MET B N 1
ATOM 5783 C CA . MET B 1 284 ? -3.211 -18.906 12.688 1 67.69 284 MET B CA 1
ATOM 5784 C C . MET B 1 284 ? -2.729 -17.469 12.617 1 67.69 284 MET B C 1
ATOM 5786 O O . MET B 1 284 ? -1.7 -17.172 12 1 67.69 284 MET B O 1
ATOM 5790 N N . GLY B 1 285 ? -3.721 -16.562 12.898 1 79.56 285 GLY B N 1
ATOM 5791 C CA . GLY B 1 285 ? -3.307 -15.164 12.922 1 79.56 285 GLY B CA 1
ATOM 5792 C C . GLY B 1 285 ? -3.625 -14.469 14.227 1 79.56 285 GLY B C 1
ATOM 5793 O O . GLY B 1 285 ? -4.094 -15.094 15.18 1 79.56 285 GLY B O 1
ATOM 5794 N N . ILE B 1 286 ? -3.162 -13.32 14.359 1 89.44 286 ILE B N 1
ATOM 5795 C CA . ILE B 1 286 ? -3.244 -12.539 15.586 1 89.44 286 ILE B CA 1
ATOM 5796 C C . ILE B 1 286 ? -4.664 -12 15.758 1 89.44 286 ILE B C 1
ATOM 5798 O O . ILE B 1 286 ? -5.043 -11.57 16.859 1 89.44 286 ILE B O 1
ATOM 5802 N N . ILE B 1 287 ? -5.492 -12.008 14.727 1 89.81 287 ILE B N 1
ATOM 5803 C CA . ILE B 1 287 ? -6.852 -11.484 14.805 1 89.81 287 ILE B CA 1
ATOM 5804 C C . ILE B 1 287 ? -7.746 -12.484 15.531 1 89.81 287 ILE B C 1
ATOM 5806 O O . ILE B 1 287 ? -7.93 -13.609 15.07 1 89.81 287 ILE B O 1
ATOM 5810 N N . GLU B 1 288 ? -8.273 -12.102 16.562 1 90.94 288 GLU B N 1
ATOM 5811 C CA . GLU B 1 288 ? -9.055 -12.984 17.422 1 90.94 288 GLU B CA 1
ATOM 5812 C C . GLU B 1 288 ? -10.555 -12.781 17.203 1 90.94 288 GLU B C 1
ATOM 5814 O O . GLU B 1 288 ? -11.32 -13.75 17.203 1 90.94 288 GLU B O 1
ATOM 5819 N N . ARG B 1 289 ? -10.898 -11.516 17.125 1 91.75 289 ARG B N 1
ATOM 5820 C CA . ARG B 1 289 ? -12.328 -11.219 17.047 1 91.75 289 ARG B CA 1
ATOM 5821 C C . ARG B 1 289 ? -12.586 -9.977 16.203 1 91.75 289 ARG B C 1
ATOM 5823 O O . ARG B 1 289 ? -11.836 -9.008 16.266 1 91.75 289 ARG B O 1
ATOM 5830 N N . VAL B 1 290 ? -13.648 -10.156 15.461 1 90.31 290 VAL B N 1
ATOM 5831 C CA . VAL B 1 290 ? -14.133 -9.023 14.688 1 90.31 290 VAL B CA 1
ATOM 5832 C C . VAL B 1 290 ? -15.422 -8.484 15.312 1 90.31 290 VAL B C 1
ATOM 5834 O O . VAL B 1 290 ? -16.469 -9.125 15.234 1 90.31 290 VAL B O 1
ATOM 5837 N N . ASP B 1 291 ? -15.195 -7.324 15.82 1 87.38 291 ASP B N 1
ATOM 5838 C CA . ASP B 1 291 ? -16.328 -6.664 16.453 1 87.38 291 ASP B CA 1
ATOM 5839 C C . ASP B 1 291 ? -17.109 -7.637 17.344 1 87.38 291 ASP B C 1
ATOM 5841 O O . ASP B 1 291 ? -16.516 -8.414 18.078 1 87.38 291 ASP B O 1
ATOM 5845 N N . GLU B 1 292 ? -18.391 -7.469 17.406 1 83.06 292 GLU B N 1
ATOM 5846 C CA . GLU B 1 292 ? -19.234 -8.289 18.266 1 83.06 292 GLU B CA 1
ATOM 5847 C C . GLU B 1 292 ? -19.969 -9.359 17.453 1 83.06 292 GLU B C 1
ATOM 5849 O O . GLU B 1 292 ? -21.125 -9.664 17.734 1 83.06 292 GLU B O 1
ATOM 5854 N N . LEU B 1 293 ? -19.25 -9.883 16.516 1 86.56 293 LEU B N 1
ATOM 5855 C CA . LEU B 1 293 ? -19.844 -10.938 15.703 1 86.56 293 LEU B CA 1
ATOM 5856 C C . LEU B 1 293 ? -20.016 -12.211 16.516 1 86.56 293 LEU B C 1
ATOM 5858 O O . LEU B 1 293 ? -19.297 -12.445 17.484 1 86.56 293 LEU B O 1
ATOM 5862 N N . THR B 1 294 ? -20.953 -12.984 16.125 1 86.69 294 THR B N 1
ATOM 5863 C CA . THR B 1 294 ? -21.125 -14.297 16.75 1 86.69 294 THR B CA 1
ATOM 5864 C C . THR B 1 294 ? -19.906 -15.172 16.484 1 86.69 294 THR B C 1
ATOM 5866 O O . THR B 1 294 ? -19.094 -14.883 15.602 1 86.69 294 THR B O 1
ATOM 5869 N N . GLU B 1 295 ? -19.797 -16.203 17.266 1 85.12 295 GLU B N 1
ATOM 5870 C CA . GLU B 1 295 ? -18.625 -17.062 17.156 1 85.12 295 GLU B CA 1
ATOM 5871 C C . GLU B 1 295 ? -18.5 -17.625 15.742 1 85.12 295 GLU B C 1
ATOM 5873 O O . GLU B 1 295 ? -17.406 -17.656 15.18 1 85.12 295 GLU B O 1
ATOM 5878 N N . GLU B 1 296 ? -19.609 -18.031 15.234 1 84.69 296 GLU B N 1
ATOM 5879 C CA . GLU B 1 296 ? -19.578 -18.625 13.898 1 84.69 296 GLU B CA 1
ATOM 5880 C C . GLU B 1 296 ? -19.234 -17.578 12.844 1 84.69 296 GLU B C 1
ATOM 5882 O O . GLU B 1 296 ? -18.391 -17.797 11.984 1 84.69 296 GLU B O 1
ATOM 5887 N N . SER B 1 297 ? -19.844 -16.453 12.93 1 84.5 297 SER B N 1
ATOM 5888 C CA . SER B 1 297 ? -19.609 -15.367 11.984 1 84.5 297 SER B CA 1
ATOM 5889 C C . SER B 1 297 ? -18.203 -14.805 12.133 1 84.5 297 SER B C 1
ATOM 5891 O O . SER B 1 297 ? -17.594 -14.375 11.148 1 84.5 297 SER B O 1
ATOM 5893 N N . ASN B 1 298 ? -17.766 -14.906 13.336 1 88.56 298 ASN B N 1
ATOM 5894 C CA . ASN B 1 298 ? -16.422 -14.422 13.617 1 88.56 298 ASN B CA 1
ATOM 5895 C C . ASN B 1 298 ? -15.359 -15.281 12.938 1 88.56 298 ASN B C 1
ATOM 5897 O O . ASN B 1 298 ? -14.43 -14.758 12.32 1 88.56 298 ASN B O 1
ATOM 5901 N N . LYS B 1 299 ? -15.562 -16.578 13.07 1 84.19 299 LYS B N 1
ATOM 5902 C CA . LYS B 1 299 ? -14.617 -17.5 12.445 1 84.19 299 LYS B CA 1
ATOM 5903 C C . LYS B 1 299 ? -14.578 -17.312 10.938 1 84.19 299 LYS B C 1
ATOM 5905 O O . LYS B 1 299 ? -13.5 -17.312 10.328 1 84.19 299 LYS B O 1
ATOM 5910 N N . GLU B 1 300 ? -15.688 -17.094 10.406 1 81.38 300 GLU B N 1
ATOM 5911 C CA . GLU B 1 300 ? -15.773 -16.906 8.961 1 81.38 300 GLU B CA 1
ATOM 5912 C C . GLU B 1 300 ? -15.164 -15.562 8.547 1 81.38 300 GLU B C 1
ATOM 5914 O O . GLU B 1 300 ? -14.453 -15.484 7.547 1 81.38 300 GLU B O 1
ATOM 5919 N N . ALA B 1 301 ? -15.43 -14.617 9.312 1 83.31 301 ALA B N 1
ATOM 5920 C CA . ALA B 1 301 ? -14.898 -13.289 9.016 1 83.31 301 ALA B CA 1
ATOM 5921 C C . ALA B 1 301 ? -13.375 -13.281 9.078 1 83.31 301 ALA B C 1
ATOM 5923 O O . ALA B 1 301 ? -12.711 -12.727 8.195 1 83.31 301 ALA B O 1
ATOM 5924 N N . ILE B 1 302 ? -12.898 -13.93 10.094 1 86.94 302 ILE B N 1
ATOM 5925 C CA . ILE B 1 302 ? -11.453 -13.938 10.312 1 86.94 302 ILE B CA 1
ATOM 5926 C C . ILE B 1 302 ? -10.758 -14.641 9.141 1 86.94 302 ILE B C 1
ATOM 5928 O O . ILE B 1 302 ? -9.719 -14.18 8.664 1 86.94 302 ILE B O 1
ATOM 5932 N N . LYS B 1 303 ? -11.297 -15.648 8.633 1 81.88 303 LYS B N 1
ATOM 5933 C CA . LYS B 1 303 ? -10.734 -16.406 7.516 1 81.88 303 LYS B CA 1
ATOM 5934 C C . LYS B 1 303 ? -10.547 -15.508 6.293 1 81.88 303 LYS B C 1
ATOM 5936 O O . LYS B 1 303 ? -9.602 -15.695 5.52 1 81.88 303 LYS B O 1
ATOM 5941 N N . HIS B 1 304 ? -11.367 -14.531 6.219 1 80.75 304 HIS B N 1
ATOM 5942 C CA . HIS B 1 304 ? -11.344 -13.68 5.035 1 80.75 304 HIS B CA 1
ATOM 5943 C C . HIS B 1 304 ? -10.5 -12.43 5.27 1 80.75 304 HIS B C 1
ATOM 5945 O O . HIS B 1 304 ? -10.008 -11.82 4.32 1 80.75 304 HIS B O 1
ATOM 5951 N N . ILE B 1 305 ? -10.312 -12.078 6.484 1 85.38 305 ILE B N 1
ATOM 5952 C CA . ILE B 1 305 ? -9.695 -10.797 6.801 1 85.38 305 ILE B CA 1
ATOM 5953 C C . ILE B 1 305 ? -8.18 -10.969 6.914 1 85.38 305 ILE B C 1
ATOM 5955 O O . ILE B 1 305 ? -7.422 -10.031 6.66 1 85.38 305 ILE B O 1
ATOM 5959 N N . VAL B 1 306 ? -7.816 -12.117 7.211 1 86.94 306 VAL B N 1
ATOM 5960 C CA . VAL B 1 306 ? -6.398 -12.359 7.457 1 86.94 306 VAL B CA 1
ATOM 5961 C C . VAL B 1 306 ? -5.613 -12.188 6.16 1 86.94 306 VAL B C 1
ATOM 5963 O O . VAL B 1 306 ? -6.082 -12.562 5.086 1 86.94 306 VAL B O 1
ATOM 5966 N N . GLY B 1 307 ? -4.469 -11.562 6.32 1 86.94 307 GLY B N 1
ATOM 5967 C CA . GLY B 1 307 ? -3.605 -11.344 5.172 1 86.94 307 GLY B CA 1
ATOM 5968 C C . GLY B 1 307 ? -3.111 -12.633 4.539 1 86.94 307 GLY B C 1
ATOM 5969 O O . GLY B 1 307 ? -2.926 -13.641 5.23 1 86.94 307 GLY B O 1
ATOM 5970 N N . LYS B 1 308 ? -2.846 -12.523 3.27 1 88.75 308 LYS B N 1
ATOM 5971 C CA . LYS B 1 308 ? -2.354 -13.664 2.494 1 88.75 308 LYS B CA 1
ATOM 5972 C C . LYS B 1 308 ? -0.977 -13.367 1.903 1 88.75 308 LYS B C 1
ATOM 5974 O O . LYS B 1 308 ? -0.871 -12.883 0.774 1 88.75 308 LYS B O 1
ATOM 5979 N N . PRO B 1 309 ? 0.036 -13.773 2.666 1 92.44 309 PRO B N 1
ATOM 5980 C CA . PRO B 1 309 ? 1.359 -13.578 2.066 1 92.44 309 PRO B CA 1
ATOM 5981 C C . PRO B 1 309 ? 1.514 -14.312 0.734 1 92.44 309 PRO B C 1
ATOM 5983 O O . PRO B 1 309 ? 0.878 -15.352 0.517 1 92.44 309 PRO B O 1
ATOM 5986 N N . ASP B 1 310 ? 2.348 -13.805 -0.118 1 92.31 310 ASP B N 1
ATOM 5987 C CA . ASP B 1 310 ? 2.557 -14.43 -1.42 1 92.31 310 ASP B CA 1
ATOM 5988 C C . ASP B 1 310 ? 3.189 -15.812 -1.269 1 92.31 310 ASP B C 1
ATOM 5990 O O . ASP B 1 310 ? 2.801 -16.766 -1.96 1 92.31 310 ASP B O 1
ATOM 5994 N N . VAL B 1 311 ? 4.133 -15.906 -0.407 1 93.5 311 VAL B N 1
ATOM 5995 C CA . VAL B 1 311 ? 4.77 -17.172 -0.065 1 93.5 311 VAL B CA 1
ATOM 5996 C C . VAL B 1 311 ? 4.93 -17.281 1.45 1 93.5 311 VAL B C 1
ATOM 5998 O O . VAL B 1 311 ? 5.289 -16.312 2.113 1 93.5 311 VAL B O 1
ATOM 6001 N N . TYR B 1 312 ? 4.543 -18.391 2.004 1 93.06 312 TYR B N 1
ATOM 6002 C CA . TYR B 1 312 ? 4.691 -18.656 3.43 1 93.06 312 TYR B CA 1
ATOM 6003 C C . TYR B 1 312 ? 5.395 -20 3.666 1 93.06 312 TYR B C 1
ATOM 6005 O O . TYR B 1 312 ? 4.984 -21.031 3.133 1 93.06 312 TYR B O 1
ATOM 6013 N N . VAL B 1 313 ? 6.488 -19.938 4.375 1 93.75 313 VAL B N 1
ATOM 6014 C CA . VAL B 1 313 ? 7.215 -21.125 4.793 1 93.75 313 VAL B CA 1
ATOM 6015 C C . VAL B 1 313 ? 6.957 -21.406 6.273 1 93.75 313 VAL B C 1
ATOM 6017 O O . VAL B 1 313 ? 7.477 -20.703 7.141 1 93.75 313 VAL B O 1
ATOM 6020 N N . LYS B 1 314 ? 6.242 -22.375 6.477 1 89.56 314 LYS B N 1
ATOM 6021 C CA . LYS B 1 314 ? 5.906 -22.719 7.852 1 89.56 314 LYS B CA 1
ATOM 6022 C C . LYS B 1 314 ? 6.879 -23.75 8.414 1 89.56 314 LYS B C 1
ATOM 6024 O O . LYS B 1 314 ? 6.965 -24.875 7.91 1 89.56 314 LYS B O 1
ATOM 6029 N N . ASN B 1 315 ? 7.598 -23.344 9.359 1 85.44 315 ASN B N 1
ATOM 6030 C CA . ASN B 1 315 ? 8.547 -24.156 10.109 1 85.44 315 ASN B CA 1
ATOM 6031 C C . ASN B 1 315 ? 8.672 -23.688 11.555 1 85.44 315 ASN B C 1
ATOM 6033 O O . ASN B 1 315 ? 7.801 -22.969 12.055 1 85.44 315 ASN B O 1
ATOM 6037 N N . ARG B 1 316 ? 9.633 -24.25 12.273 1 82.31 316 ARG B N 1
ATOM 6038 C CA . ARG B 1 316 ? 9.906 -23.719 13.609 1 82.31 316 ARG B CA 1
ATOM 6039 C C . ARG B 1 316 ? 10.117 -22.219 13.562 1 82.31 316 ARG B C 1
ATOM 6041 O O . ARG B 1 316 ? 9.602 -21.484 14.414 1 82.31 316 ARG B O 1
ATOM 6048 N N . ARG B 1 317 ? 10.773 -21.844 12.531 1 89.75 317 ARG B N 1
ATOM 6049 C CA . ARG B 1 317 ? 10.914 -20.422 12.219 1 89.75 317 ARG B CA 1
ATOM 6050 C C . ARG B 1 317 ? 10.18 -20.078 10.922 1 89.75 317 ARG B C 1
ATOM 6052 O O . ARG B 1 317 ? 10.672 -20.359 9.828 1 89.75 317 ARG B O 1
ATOM 6059 N N . SER B 1 318 ? 9.07 -19.5 11.07 1 92.75 318 SER B N 1
ATOM 6060 C CA . SER B 1 318 ? 8.227 -19.266 9.906 1 92.75 318 SER B CA 1
ATOM 6061 C C . SER B 1 318 ? 8.695 -18.047 9.125 1 92.75 318 SER B C 1
ATOM 6063 O O . SER B 1 318 ? 9.188 -17.078 9.711 1 92.75 318 SER B O 1
ATOM 6065 N N . VAL B 1 319 ? 8.547 -18.141 7.809 1 95.56 319 VAL B N 1
ATOM 6066 C CA . VAL B 1 319 ? 9 -17.078 6.906 1 95.56 319 VAL B CA 1
ATOM 6067 C C . VAL B 1 319 ? 7.836 -16.625 6.023 1 95.56 319 VAL B C 1
ATOM 6069 O O . VAL B 1 319 ? 7.156 -17.453 5.41 1 95.56 319 VAL B O 1
ATOM 6072 N N . VAL B 1 320 ? 7.555 -15.344 6.031 1 96.25 320 VAL B N 1
ATOM 6073 C CA . VAL B 1 320 ? 6.566 -14.789 5.109 1 96.25 320 VAL B CA 1
ATOM 6074 C C . VAL B 1 320 ? 7.273 -13.961 4.035 1 96.25 320 VAL B C 1
ATOM 6076 O O . VAL B 1 320 ? 8.242 -13.258 4.32 1 96.25 320 VAL B O 1
ATOM 6079 N N . LEU B 1 321 ? 6.867 -14.133 2.781 1 97.19 321 LEU B N 1
ATOM 6080 C CA . LEU B 1 321 ? 7.434 -13.367 1.673 1 97.19 321 LEU B CA 1
ATOM 6081 C C . LEU B 1 321 ? 6.359 -12.531 0.988 1 97.19 321 LEU B C 1
ATOM 6083 O O . LEU B 1 321 ? 5.234 -12.992 0.789 1 97.19 321 LEU B O 1
ATOM 6087 N N . GLU B 1 322 ? 6.664 -11.289 0.744 1 97.12 322 GLU B N 1
ATOM 6088 C CA . GLU B 1 322 ? 5.883 -10.367 -0.078 1 97.12 322 GLU B CA 1
ATOM 6089 C C . GLU B 1 322 ? 6.645 -9.977 -1.342 1 97.12 322 GLU B C 1
ATOM 6091 O O . GLU B 1 322 ? 7.828 -9.633 -1.279 1 97.12 322 GLU B O 1
ATOM 6096 N N . CYS B 1 323 ? 5.945 -10.109 -2.459 1 95.62 323 CYS B N 1
ATOM 6097 C CA . CYS B 1 323 ? 6.57 -9.812 -3.742 1 95.62 323 CYS B CA 1
ATOM 6098 C C . CYS B 1 323 ? 5.98 -8.539 -4.348 1 95.62 323 CYS B C 1
ATOM 6100 O O . CYS B 1 323 ? 4.762 -8.391 -4.43 1 95.62 323 CYS B O 1
ATOM 6102 N N . LYS B 1 324 ? 6.789 -7.641 -4.707 1 93.25 324 LYS B N 1
ATOM 6103 C CA . LYS B 1 324 ? 6.379 -6.43 -5.41 1 93.25 324 LYS B CA 1
ATOM 6104 C C . LYS B 1 324 ? 7.098 -6.305 -6.754 1 93.25 324 LYS B C 1
ATOM 6106 O O . LYS B 1 324 ? 8.25 -5.879 -6.809 1 93.25 324 LYS B O 1
ATOM 6111 N N . PHE B 1 325 ? 6.406 -6.594 -7.859 1 90.19 325 PHE B N 1
ATOM 6112 C CA . PHE B 1 325 ? 7.004 -6.477 -9.188 1 90.19 325 PHE B CA 1
ATOM 6113 C C . PHE B 1 325 ? 6.84 -5.062 -9.727 1 90.19 325 PHE B C 1
ATOM 6115 O O . PHE B 1 325 ? 6.023 -4.828 -10.617 1 90.19 325 PHE B O 1
ATOM 6122 N N . SER B 1 326 ? 7.559 -4.172 -9.266 1 85.38 326 SER B N 1
ATOM 6123 C CA . SER B 1 326 ? 7.57 -2.752 -9.609 1 85.38 326 SER B CA 1
ATOM 6124 C C . SER B 1 326 ? 8.891 -2.1 -9.219 1 85.38 326 SER B C 1
ATOM 6126 O O . SER B 1 326 ? 9.641 -2.635 -8.398 1 85.38 326 SER B O 1
ATOM 6128 N N . THR B 1 327 ? 9.203 -1.031 -9.891 1 86.38 327 THR B N 1
ATOM 6129 C CA . THR B 1 327 ? 10.383 -0.268 -9.5 1 86.38 327 THR B CA 1
ATOM 6130 C C . THR B 1 327 ? 9.984 1.049 -8.836 1 86.38 327 THR B C 1
ATOM 6132 O O . THR B 1 327 ? 10.836 1.889 -8.547 1 86.38 327 THR B O 1
ATOM 6135 N N . ASN B 1 328 ? 8.641 1.179 -8.656 1 83.25 328 ASN B N 1
ATOM 6136 C CA . ASN B 1 328 ? 8.133 2.391 -8.016 1 83.25 328 ASN B CA 1
ATOM 6137 C C . ASN B 1 328 ? 8.43 2.404 -6.52 1 83.25 328 ASN B C 1
ATOM 6139 O O . ASN B 1 328 ? 7.984 1.521 -5.785 1 83.25 328 ASN B O 1
ATOM 6143 N N . PRO B 1 329 ? 9.086 3.43 -6.043 1 85.88 329 PRO B N 1
ATOM 6144 C CA . PRO B 1 329 ? 9.477 3.453 -4.629 1 85.88 329 PRO B CA 1
ATOM 6145 C C . PRO B 1 329 ? 8.273 3.383 -3.689 1 85.88 329 PRO B C 1
ATOM 6147 O O . PRO B 1 329 ? 8.32 2.684 -2.674 1 85.88 329 PRO B O 1
ATOM 6150 N N . SER B 1 330 ? 7.219 4.07 -4.012 1 82.19 330 SER B N 1
ATOM 6151 C CA . SER B 1 330 ? 6.047 4.082 -3.143 1 82.19 330 SER B CA 1
ATOM 6152 C C . SER B 1 330 ? 5.43 2.689 -3.029 1 82.19 330 SER B C 1
ATOM 6154 O O . SER B 1 330 ? 4.973 2.293 -1.956 1 82.19 330 SER B O 1
ATOM 6156 N N . TYR B 1 331 ? 5.473 2.002 -4.113 1 88.25 331 TYR B N 1
ATOM 6157 C CA . TYR B 1 331 ? 4.914 0.656 -4.133 1 88.25 331 TYR B CA 1
ATOM 6158 C C . TYR B 1 331 ? 5.797 -0.314 -3.357 1 88.25 331 TYR B C 1
ATOM 6160 O O . TYR B 1 331 ? 5.297 -1.206 -2.67 1 88.25 331 TYR B O 1
ATOM 6168 N N . ILE B 1 332 ? 7.043 -0.137 -3.453 1 92.44 332 ILE B N 1
ATOM 6169 C CA . ILE B 1 332 ? 7.973 -0.991 -2.721 1 92.44 332 ILE B CA 1
ATOM 6170 C C . ILE B 1 332 ? 7.895 -0.677 -1.229 1 92.44 332 ILE B C 1
ATOM 6172 O O . ILE B 1 332 ? 7.961 -1.583 -0.394 1 92.44 332 ILE B O 1
ATOM 6176 N N . THR B 1 333 ? 7.746 0.606 -0.946 1 91.5 333 THR B N 1
ATOM 6177 C CA . THR B 1 333 ? 7.57 1.005 0.446 1 91.5 333 THR B CA 1
ATOM 6178 C C . THR B 1 333 ? 6.324 0.356 1.04 1 91.5 333 THR B C 1
ATOM 6180 O O . THR B 1 333 ? 6.352 -0.137 2.17 1 91.5 333 THR B O 1
ATOM 6183 N N . ALA B 1 334 ? 5.266 0.347 0.266 1 90.38 334 ALA B N 1
ATOM 6184 C CA . ALA B 1 334 ? 4.043 -0.319 0.708 1 90.38 334 ALA B CA 1
ATOM 6185 C C . ALA B 1 334 ? 4.293 -1.798 0.987 1 90.38 334 ALA B C 1
ATOM 6187 O O . ALA B 1 334 ? 3.723 -2.365 1.922 1 90.38 334 ALA B O 1
ATOM 6188 N N . GLY B 1 335 ? 5.102 -2.389 0.167 1 94.25 335 GLY B N 1
ATOM 6189 C CA . GLY B 1 335 ? 5.473 -3.779 0.38 1 94.25 335 GLY B CA 1
ATOM 6190 C C . GLY B 1 335 ? 6.227 -4.004 1.676 1 94.25 335 GLY B C 1
ATOM 6191 O O . GLY B 1 335 ? 6.023 -5.016 2.354 1 94.25 335 GLY B O 1
ATOM 6192 N N . ARG B 1 336 ? 7.113 -3.068 2.004 1 94.88 336 ARG B N 1
ATOM 6193 C CA . ARG B 1 336 ? 7.879 -3.15 3.244 1 94.88 336 ARG B CA 1
ATOM 6194 C C . ARG B 1 336 ? 6.953 -3.189 4.457 1 94.88 336 ARG B C 1
ATOM 6196 O O . ARG B 1 336 ? 7.113 -4.035 5.34 1 94.88 336 ARG B O 1
ATOM 6203 N N . PHE B 1 337 ? 5.984 -2.373 4.422 1 94.31 337 PHE B N 1
ATOM 6204 C CA . PHE B 1 337 ? 5.043 -2.332 5.531 1 94.31 337 PHE B CA 1
ATOM 6205 C C . PHE B 1 337 ? 4.129 -3.551 5.508 1 94.31 337 PHE B C 1
ATOM 6207 O O . PHE B 1 337 ? 3.732 -4.059 6.562 1 94.31 337 PHE B O 1
ATOM 6214 N N . LYS B 1 338 ? 3.752 -3.992 4.348 1 95.25 338 LYS B N 1
ATOM 6215 C CA . LYS B 1 338 ? 2.875 -5.156 4.246 1 95.25 338 LYS B CA 1
ATOM 6216 C C . LYS B 1 338 ? 3.555 -6.406 4.801 1 95.25 338 LYS B C 1
ATOM 6218 O O . LYS B 1 338 ? 2.932 -7.191 5.516 1 95.25 338 LYS B O 1
ATOM 6223 N N . VAL B 1 339 ? 4.789 -6.59 4.465 1 96.38 339 VAL B N 1
ATOM 6224 C CA . VAL B 1 339 ? 5.488 -7.762 4.973 1 96.38 339 VAL B CA 1
ATOM 6225 C C . VAL B 1 339 ? 5.602 -7.684 6.492 1 96.38 339 VAL B C 1
ATOM 6227 O O . VAL B 1 339 ? 5.461 -8.695 7.188 1 96.38 339 VAL B O 1
ATOM 6230 N N . MET B 1 340 ? 5.875 -6.527 7 1 95.31 340 MET B N 1
ATOM 6231 C CA . MET B 1 340 ? 5.922 -6.352 8.445 1 95.31 340 MET B CA 1
ATOM 6232 C C . MET B 1 340 ? 4.57 -6.676 9.078 1 95.31 340 MET B C 1
ATOM 6234 O O . MET B 1 340 ? 4.504 -7.293 10.141 1 95.31 340 MET B O 1
ATOM 6238 N N . ALA B 1 341 ? 3.523 -6.219 8.453 1 95.62 341 ALA B N 1
ATOM 6239 C CA . ALA B 1 341 ? 2.18 -6.535 8.922 1 95.62 341 ALA B CA 1
ATOM 6240 C C . ALA B 1 341 ? 1.953 -8.047 8.961 1 95.62 341 ALA B C 1
ATOM 6242 O O . ALA B 1 341 ? 1.382 -8.57 9.922 1 95.62 341 ALA B O 1
ATOM 6243 N N . TYR B 1 342 ? 2.396 -8.719 7.895 1 95.56 342 TYR B N 1
ATOM 6244 C CA . TYR B 1 342 ? 2.254 -10.172 7.852 1 95.56 342 TYR B CA 1
ATOM 6245 C C . TYR B 1 342 ? 3.025 -10.828 8.984 1 95.56 342 TYR B C 1
ATOM 6247 O O . TYR B 1 342 ? 2.555 -11.805 9.586 1 95.56 342 TYR B O 1
ATOM 6255 N N . MET B 1 343 ? 4.227 -10.328 9.258 1 95.19 343 MET B N 1
ATOM 6256 C CA . MET B 1 343 ? 5.016 -10.859 10.359 1 95.19 343 MET B CA 1
ATOM 6257 C C . MET B 1 343 ? 4.246 -10.766 11.672 1 95.19 343 MET B C 1
ATOM 6259 O O . MET B 1 343 ? 4.219 -11.719 12.453 1 95.19 343 MET B O 1
ATOM 6263 N N . TYR B 1 344 ? 3.648 -9.633 11.82 1 94.31 344 TYR B N 1
ATOM 6264 C CA . TYR B 1 344 ? 2.887 -9.383 13.039 1 94.31 344 TYR B CA 1
ATOM 6265 C C . TYR B 1 344 ? 1.63 -10.242 13.078 1 94.31 344 TYR B C 1
ATOM 6267 O O . TYR B 1 344 ? 1.365 -10.922 14.078 1 94.31 344 TYR B O 1
ATOM 6275 N N . GLU B 1 345 ? 0.889 -10.234 11.984 1 93.94 345 GLU B N 1
ATOM 6276 C CA . GLU B 1 345 ? -0.396 -10.922 11.914 1 93.94 345 GLU B CA 1
ATOM 6277 C C . GLU B 1 345 ? -0.228 -12.422 12.102 1 93.94 345 GLU B C 1
ATOM 6279 O O . GLU B 1 345 ? -1.059 -13.07 12.75 1 93.94 345 GLU B O 1
ATOM 6284 N N . HIS B 1 346 ? 0.848 -12.93 11.523 1 93.12 346 HIS B N 1
ATOM 6285 C CA . HIS B 1 346 ? 1.013 -14.375 11.516 1 93.12 346 HIS B CA 1
ATOM 6286 C C . HIS B 1 346 ? 2.127 -14.805 12.469 1 93.12 346 HIS B C 1
ATOM 6288 O O . HIS B 1 346 ? 2.547 -15.969 12.453 1 93.12 346 HIS B O 1
ATOM 6294 N N . ASN B 1 347 ? 2.633 -13.859 13.227 1 92.19 347 ASN B N 1
ATOM 6295 C CA . ASN B 1 347 ? 3.727 -14.117 14.156 1 92.19 347 ASN B CA 1
ATOM 6296 C C . ASN B 1 347 ? 4.887 -14.836 13.469 1 92.19 347 ASN B C 1
ATOM 6298 O O . ASN B 1 347 ? 5.387 -15.844 13.977 1 92.19 347 ASN B O 1
ATOM 6302 N N . ALA B 1 348 ? 5.18 -14.406 12.32 1 94.19 348 ALA B N 1
ATOM 6303 C CA . ALA B 1 348 ? 6.301 -14.977 11.57 1 94.19 348 ALA B CA 1
ATOM 6304 C C . ALA B 1 348 ? 7.633 -14.469 12.117 1 94.19 348 ALA B C 1
ATOM 6306 O O . ALA B 1 348 ? 7.754 -13.305 12.492 1 94.19 348 ALA B O 1
ATOM 6307 N N . ASN B 1 349 ? 8.609 -15.289 12.039 1 94.75 349 ASN B N 1
ATOM 6308 C CA . ASN B 1 349 ? 9.93 -14.945 12.562 1 94.75 349 ASN B CA 1
ATOM 6309 C C . ASN B 1 349 ? 10.711 -14.094 11.57 1 94.75 349 ASN B C 1
ATOM 6311 O O . ASN B 1 349 ? 11.547 -13.281 11.969 1 94.75 349 ASN B O 1
ATOM 6315 N N . VAL B 1 350 ? 10.398 -14.391 10.352 1 96.38 350 VAL B N 1
ATOM 6316 C CA . VAL B 1 350 ? 11.164 -13.703 9.312 1 96.38 350 VAL B CA 1
ATOM 6317 C C . VAL B 1 350 ? 10.219 -13.188 8.234 1 96.38 350 VAL B C 1
ATOM 6319 O O . VAL B 1 350 ? 9.266 -13.875 7.852 1 96.38 350 VAL B O 1
ATOM 6322 N N . GLY B 1 351 ? 10.406 -11.922 7.867 1 97.19 351 GLY B N 1
ATOM 6323 C CA . GLY B 1 351 ? 9.75 -11.352 6.703 1 97.19 351 GLY B CA 1
ATOM 6324 C C . GLY B 1 351 ? 10.711 -11.008 5.582 1 97.19 351 GLY B C 1
ATOM 6325 O O . GLY B 1 351 ? 11.812 -10.508 5.836 1 97.19 351 GLY B O 1
ATOM 6326 N N . ILE B 1 352 ? 10.344 -11.344 4.336 1 97.75 352 ILE B N 1
ATOM 6327 C CA . ILE B 1 352 ? 11.195 -11.039 3.193 1 97.75 352 ILE B CA 1
ATOM 6328 C C . ILE B 1 352 ? 10.391 -10.273 2.141 1 97.75 352 ILE B C 1
ATOM 6330 O O . ILE B 1 352 ? 9.383 -10.773 1.633 1 97.75 352 ILE B O 1
ATOM 6334 N N . LEU B 1 353 ? 10.773 -9.07 1.874 1 98.19 353 LEU B N 1
ATOM 6335 C CA . LEU B 1 353 ? 10.25 -8.344 0.721 1 98.19 353 LEU B CA 1
ATOM 6336 C C . LEU B 1 353 ? 11.125 -8.578 -0.509 1 98.19 353 LEU B C 1
ATOM 6338 O O . LEU B 1 353 ? 12.328 -8.312 -0.486 1 98.19 353 LEU B O 1
ATOM 6342 N N . VAL B 1 354 ? 10.547 -9.102 -1.533 1 98 354 VAL B N 1
ATOM 6343 C CA . VAL B 1 354 ? 11.273 -9.398 -2.764 1 98 354 VAL B CA 1
ATOM 6344 C C . VAL B 1 354 ? 10.82 -8.445 -3.871 1 98 354 VAL B C 1
ATOM 6346 O O . VAL B 1 354 ? 9.625 -8.273 -4.098 1 98 354 VAL B O 1
ATOM 6349 N N . PHE B 1 355 ? 11.719 -7.785 -4.52 1 96.38 355 PHE B N 1
ATOM 6350 C CA . PHE B 1 355 ? 11.406 -6.859 -5.602 1 96.38 355 PHE B CA 1
ATOM 6351 C C . PHE B 1 355 ? 12.555 -6.777 -6.598 1 96.38 355 PHE B C 1
ATOM 6353 O O . PHE B 1 355 ? 13.68 -7.16 -6.281 1 96.38 355 PHE B O 1
ATOM 6360 N N . PRO B 1 356 ? 12.281 -6.406 -7.84 1 94.19 356 PRO B N 1
ATOM 6361 C CA . PRO B 1 356 ? 13.312 -6.465 -8.875 1 94.19 356 PRO B CA 1
ATOM 6362 C C . PRO B 1 356 ? 14.273 -5.285 -8.812 1 94.19 356 PRO B C 1
ATOM 6364 O O . PRO B 1 356 ? 15.398 -5.375 -9.312 1 94.19 356 PRO B O 1
ATOM 6367 N N . GLY B 1 357 ? 13.875 -4.152 -8.344 1 92.06 357 GLY B N 1
ATOM 6368 C CA . GLY B 1 357 ? 14.68 -2.939 -8.305 1 92.06 357 GLY B CA 1
ATOM 6369 C C . GLY B 1 357 ? 13.891 -1.714 -7.887 1 92.06 357 GLY B C 1
ATOM 6370 O O . GLY B 1 357 ? 12.711 -1.814 -7.551 1 92.06 357 GLY B O 1
ATOM 6371 N N . LEU B 1 358 ? 14.562 -0.592 -7.848 1 90.44 358 LEU B N 1
ATOM 6372 C CA . LEU B 1 358 ? 13.93 0.652 -7.43 1 90.44 358 LEU B CA 1
ATOM 6373 C C . LEU B 1 358 ? 14.391 1.818 -8.297 1 90.44 358 LEU B C 1
ATOM 6375 O O . LEU B 1 358 ? 15.586 1.998 -8.516 1 90.44 358 LEU B O 1
ATOM 6379 N N . ASN B 1 359 ? 13.359 2.502 -8.828 1 79.12 359 ASN B N 1
ATOM 6380 C CA . ASN B 1 359 ? 13.664 3.73 -9.547 1 79.12 359 ASN B CA 1
ATOM 6381 C C . ASN B 1 359 ? 13.805 4.918 -8.602 1 79.12 359 ASN B C 1
ATOM 6383 O O . ASN B 1 359 ? 12.805 5.453 -8.117 1 79.12 359 ASN B O 1
ATOM 6387 N N . LYS B 1 360 ? 14.875 5.461 -8.352 1 71.69 360 LYS B N 1
ATOM 6388 C CA . LYS B 1 360 ? 15.18 6.461 -7.336 1 71.69 360 LYS B CA 1
ATOM 6389 C C . LYS B 1 360 ? 14.633 7.832 -7.73 1 71.69 360 LYS B C 1
ATOM 6391 O O . LYS B 1 360 ? 14.461 8.711 -6.883 1 71.69 360 LYS B O 1
ATOM 6396 N N . GLY B 1 361 ? 14.344 8.008 -8.891 1 62.59 361 GLY B N 1
ATOM 6397 C CA . GLY B 1 361 ? 13.969 9.336 -9.352 1 62.59 361 GLY B CA 1
ATOM 6398 C C . GLY B 1 361 ? 12.609 9.781 -8.844 1 62.59 361 GLY B C 1
ATOM 6399 O O . GLY B 1 361 ? 12.289 10.977 -8.898 1 62.59 361 GLY B O 1
ATOM 6400 N N . ILE B 1 362 ? 11.891 8.867 -8.234 1 58.38 362 ILE B N 1
ATOM 6401 C CA . ILE B 1 362 ? 10.523 9.258 -7.914 1 58.38 362 ILE B CA 1
ATOM 6402 C C . ILE B 1 362 ? 10.281 9.117 -6.414 1 58.38 362 ILE B C 1
ATOM 6404 O O . ILE B 1 362 ? 9.898 8.039 -5.941 1 58.38 362 ILE B O 1
ATOM 6408 N N . VAL B 1 363 ? 10.789 9.984 -5.621 1 59.47 363 VAL B N 1
ATOM 6409 C CA . VAL B 1 363 ? 10.57 9.906 -4.18 1 59.47 363 VAL B CA 1
ATOM 6410 C C . VAL B 1 363 ? 9.5 10.922 -3.768 1 59.47 363 VAL B C 1
ATOM 6412 O O . VAL B 1 363 ? 9.602 12.109 -4.098 1 59.47 363 VAL B O 1
ATOM 6415 N N . PHE B 1 364 ? 8.531 10.336 -3.131 1 59.38 364 PHE B N 1
ATOM 6416 C CA . PHE B 1 364 ? 7.379 11.188 -2.846 1 59.38 364 PHE B CA 1
ATOM 6417 C C . PHE B 1 364 ? 7.348 11.578 -1.373 1 59.38 364 PHE B C 1
ATOM 6419 O O . PHE B 1 364 ? 6.793 12.617 -1.012 1 59.38 364 PHE B O 1
ATOM 6426 N N . ASP B 1 365 ? 7.852 10.711 -0.536 1 72.38 365 ASP B N 1
ATOM 6427 C CA . ASP B 1 365 ? 7.77 11.023 0.887 1 72.38 365 ASP B CA 1
ATOM 6428 C C . ASP B 1 365 ? 8.961 10.453 1.646 1 72.38 365 ASP B C 1
ATOM 6430 O O . ASP B 1 365 ? 9.844 9.828 1.05 1 72.38 365 ASP B O 1
ATOM 6434 N N . ASP B 1 366 ? 9.023 10.727 2.928 1 77.31 366 ASP B N 1
ATOM 6435 C CA . ASP B 1 366 ? 10.148 10.328 3.771 1 77.31 366 ASP B CA 1
ATOM 6436 C C . ASP B 1 366 ? 10.281 8.812 3.822 1 77.31 366 ASP B C 1
ATOM 6438 O O . ASP B 1 366 ? 11.391 8.281 3.871 1 77.31 366 ASP B O 1
ATOM 6442 N N . GLU B 1 367 ? 9.172 8.195 3.826 1 85.25 367 GLU B N 1
ATOM 6443 C CA . GLU B 1 367 ? 9.211 6.738 3.895 1 85.25 367 GLU B CA 1
ATOM 6444 C C . GLU B 1 367 ? 9.742 6.137 2.598 1 85.25 367 GLU B C 1
ATOM 6446 O O . GLU B 1 367 ? 10.445 5.125 2.619 1 85.25 367 GLU B O 1
ATOM 6451 N N . ASP B 1 368 ? 9.43 6.773 1.495 1 84.81 368 ASP B N 1
ATOM 6452 C CA . ASP B 1 368 ? 9.984 6.359 0.212 1 84.81 368 ASP B CA 1
ATOM 6453 C C . ASP B 1 368 ? 11.492 6.582 0.173 1 84.81 368 ASP B C 1
ATOM 6455 O O . ASP B 1 368 ? 12.234 5.762 -0.378 1 84.81 368 ASP B O 1
ATOM 6459 N N . ASP B 1 369 ? 11.883 7.676 0.758 1 84.81 369 ASP B N 1
ATOM 6460 C CA . ASP B 1 369 ? 13.312 7.965 0.82 1 84.81 369 ASP B CA 1
ATOM 6461 C C . ASP B 1 369 ? 14.047 6.906 1.637 1 84.81 369 ASP B C 1
ATOM 6463 O O . ASP B 1 369 ? 15.156 6.5 1.278 1 84.81 369 ASP B O 1
ATOM 6467 N N . ALA B 1 370 ? 13.477 6.535 2.732 1 86.69 370 ALA B N 1
ATOM 6468 C CA . ALA B 1 370 ? 14.07 5.492 3.562 1 86.69 370 ALA B CA 1
ATOM 6469 C C . ALA B 1 370 ? 14.242 4.195 2.775 1 86.69 370 ALA B C 1
ATOM 6471 O O . ALA B 1 370 ? 15.281 3.541 2.861 1 86.69 370 ALA B O 1
ATOM 6472 N N . THR B 1 371 ? 13.234 3.881 2.031 1 90.62 371 THR B N 1
ATOM 6473 C CA . THR B 1 371 ? 13.297 2.682 1.202 1 90.62 371 THR B CA 1
ATOM 6474 C C . THR B 1 371 ? 14.383 2.812 0.144 1 90.62 371 THR B C 1
ATOM 6476 O O . THR B 1 371 ? 15.094 1.848 -0.143 1 90.62 371 THR B O 1
ATOM 6479 N N . SER B 1 372 ? 14.477 3.949 -0.415 1 89 372 SER B N 1
ATOM 6480 C CA . SER B 1 372 ? 15.523 4.211 -1.4 1 89 372 SER B CA 1
ATOM 6481 C C . SER B 1 372 ? 16.906 4.059 -0.787 1 89 372 SER B C 1
ATOM 6483 O O . SER B 1 372 ? 17.828 3.518 -1.421 1 89 372 SER B O 1
ATOM 6485 N N . ARG B 1 373 ? 17.062 4.512 0.397 1 85.69 373 ARG B N 1
ATOM 6486 C CA . ARG B 1 373 ? 18.328 4.395 1.094 1 85.69 373 ARG B CA 1
ATOM 6487 C C . ARG B 1 373 ? 18.672 2.938 1.39 1 85.69 373 ARG B C 1
ATOM 6489 O O . ARG B 1 373 ? 19.812 2.518 1.245 1 85.69 373 ARG B O 1
ATOM 6496 N N . LEU B 1 374 ? 17.703 2.215 1.862 1 91.81 374 LEU B N 1
ATOM 6497 C CA . LEU B 1 374 ? 17.891 0.785 2.086 1 91.81 374 LEU B CA 1
ATOM 6498 C C . LEU B 1 374 ? 18.297 0.081 0.796 1 91.81 374 LEU B C 1
ATOM 6500 O O . LEU B 1 374 ? 19.141 -0.812 0.812 1 91.81 374 LEU B O 1
ATOM 6504 N N . TYR B 1 375 ? 17.641 0.542 -0.276 1 92.38 375 TYR B N 1
ATOM 6505 C CA . TYR B 1 375 ? 17.953 -0.039 -1.578 1 92.38 375 TYR B CA 1
ATOM 6506 C C . TYR B 1 375 ? 19.391 0.247 -1.977 1 92.38 375 TYR B C 1
ATOM 6508 O O . TYR B 1 375 ? 20.078 -0.62 -2.529 1 92.38 375 TYR B O 1
ATOM 6516 N N . GLU B 1 376 ? 19.828 1.448 -1.713 1 88.62 376 GLU B N 1
ATOM 6517 C CA . GLU B 1 376 ? 21.203 1.791 -1.997 1 88.62 376 GLU B CA 1
ATOM 6518 C C . GLU B 1 376 ? 22.172 0.931 -1.181 1 88.62 376 GLU B C 1
ATOM 6520 O O . GLU B 1 376 ? 23.203 0.483 -1.691 1 88.62 376 GLU B O 1
ATOM 6525 N N . LEU B 1 377 ? 21.844 0.741 0.046 1 88.5 377 LEU B N 1
ATOM 6526 C CA . LEU B 1 377 ? 22.641 -0.116 0.908 1 88.5 377 LEU B CA 1
ATOM 6527 C C . LEU B 1 377 ? 22.719 -1.533 0.349 1 88.5 377 LEU B C 1
ATOM 6529 O O . LEU B 1 377 ? 23.781 -2.148 0.345 1 88.5 377 LEU B O 1
ATOM 6533 N N . LEU B 1 378 ? 21.547 -2.01 -0.069 1 91.06 378 LEU B N 1
ATOM 6534 C CA . LEU B 1 378 ? 21.516 -3.383 -0.561 1 91.06 378 LEU B CA 1
ATOM 6535 C C . LEU B 1 378 ? 22.281 -3.512 -1.87 1 91.06 378 LEU B C 1
ATOM 6537 O O . LEU B 1 378 ? 22.875 -4.559 -2.146 1 91.06 378 LEU B O 1
ATOM 6541 N N . LEU B 1 379 ? 22.234 -2.459 -2.73 1 89.44 379 LEU B N 1
ATOM 6542 C CA . LEU B 1 379 ? 22.984 -2.492 -3.984 1 89.44 379 LEU B CA 1
ATOM 6543 C C . LEU B 1 379 ? 24.484 -2.531 -3.719 1 89.44 379 LEU B C 1
ATOM 6545 O O . LEU B 1 379 ? 25.25 -3.031 -4.543 1 89.44 379 LEU B O 1
ATOM 6549 N N . SER B 1 380 ? 24.844 -1.974 -2.631 1 86.88 380 SER B N 1
ATOM 6550 C CA . SER B 1 380 ? 26.25 -1.908 -2.299 1 86.88 380 SER B CA 1
ATOM 6551 C C . SER B 1 380 ? 26.766 -3.258 -1.811 1 86.88 380 SER B C 1
ATOM 6553 O O . SER B 1 380 ? 27.984 -3.486 -1.766 1 86.88 380 SER B O 1
ATOM 6555 N N . ARG B 1 381 ? 25.891 -4.16 -1.561 1 87.25 381 ARG B N 1
ATOM 6556 C CA . ARG B 1 381 ? 26.266 -5.488 -1.074 1 87.25 381 ARG B CA 1
ATOM 6557 C C . ARG B 1 381 ? 26.281 -6.504 -2.211 1 87.25 381 ARG B C 1
ATOM 6559 O O . ARG B 1 381 ? 25.438 -6.441 -3.115 1 87.25 381 ARG B O 1
ATOM 6566 N N . ARG B 1 382 ? 27.188 -7.367 -2.066 1 80.88 382 ARG B N 1
ATOM 6567 C CA . ARG B 1 382 ? 27.25 -8.438 -3.055 1 80.88 382 ARG B CA 1
ATOM 6568 C C . ARG B 1 382 ? 26.016 -9.344 -2.973 1 80.88 382 ARG B C 1
ATOM 6570 O O . ARG B 1 382 ? 25.531 -9.828 -3.996 1 80.88 382 ARG B O 1
ATOM 6577 N N . SER B 1 383 ? 25.594 -9.562 -1.8 1 85.12 383 SER B N 1
ATOM 6578 C CA . SER B 1 383 ? 24.469 -10.469 -1.571 1 85.12 383 SER B CA 1
ATOM 6579 C C . SER B 1 383 ? 23.156 -9.859 -2.061 1 85.12 383 SER B C 1
ATOM 6581 O O . SER B 1 383 ? 22.172 -10.578 -2.283 1 85.12 383 SER B O 1
ATOM 6583 N N . ARG B 1 384 ? 23.031 -8.539 -2.252 1 92.12 384 ARG B N 1
ATOM 6584 C CA . ARG B 1 384 ? 21.906 -7.785 -2.789 1 92.12 384 ARG B CA 1
ATOM 6585 C C . ARG B 1 384 ? 20.672 -7.918 -1.886 1 92.12 384 ARG B C 1
ATOM 6587 O O . ARG B 1 384 ? 19.547 -8.062 -2.371 1 92.12 384 ARG B O 1
ATOM 6594 N N . TYR B 1 385 ? 20.953 -8.109 -0.631 1 93.38 385 TYR B N 1
ATOM 6595 C CA . TYR B 1 385 ? 19.891 -7.996 0.351 1 93.38 385 TYR B CA 1
ATOM 6596 C C . TYR B 1 385 ? 20.359 -7.227 1.582 1 93.38 385 TYR B C 1
ATOM 6598 O O . TYR B 1 385 ? 21.562 -7.051 1.792 1 93.38 385 TYR B O 1
ATOM 6606 N N . VAL B 1 386 ? 19.422 -6.652 2.299 1 94.06 386 VAL B N 1
ATOM 6607 C CA . VAL B 1 386 ? 19.656 -6 3.582 1 94.06 386 VAL B CA 1
ATOM 6608 C C . VAL B 1 386 ? 18.797 -6.656 4.66 1 94.06 386 VAL B C 1
ATOM 6610 O O . VAL B 1 386 ? 17.656 -7.043 4.402 1 94.06 386 VAL B O 1
ATOM 6613 N N . ASN B 1 387 ? 19.391 -6.816 5.789 1 93.88 387 ASN B N 1
ATOM 6614 C CA . ASN B 1 387 ? 18.703 -7.418 6.938 1 93.88 387 ASN B CA 1
ATOM 6615 C C . ASN B 1 387 ? 18.375 -6.375 8 1 93.88 387 ASN B C 1
ATOM 6617 O O . ASN B 1 387 ? 19.25 -5.602 8.406 1 93.88 387 ASN B O 1
ATOM 6621 N N . LEU B 1 388 ? 17.172 -6.254 8.359 1 93.94 388 LEU B N 1
ATOM 6622 C CA . LEU B 1 388 ? 16.719 -5.473 9.5 1 93.94 388 LEU B CA 1
ATOM 6623 C C . LEU B 1 388 ? 16.422 -6.375 10.695 1 93.94 388 LEU B C 1
ATOM 6625 O O . LEU B 1 388 ? 15.43 -7.102 10.703 1 93.94 388 LEU B O 1
ATOM 6629 N N . ARG B 1 389 ? 17.266 -6.266 11.719 1 94.12 389 ARG B N 1
ATOM 6630 C CA . ARG B 1 389 ? 17.062 -7.047 12.93 1 94.12 389 ARG B CA 1
ATOM 6631 C C . ARG B 1 389 ? 16.141 -6.312 13.898 1 94.12 389 ARG B C 1
ATOM 6633 O O . ARG B 1 389 ? 16.312 -5.117 14.148 1 94.12 389 ARG B O 1
ATOM 6640 N N . LEU B 1 390 ? 15.164 -7.043 14.312 1 93.81 390 LEU B N 1
ATOM 6641 C CA . LEU B 1 390 ? 14.188 -6.473 15.234 1 93.81 390 LEU B CA 1
ATOM 6642 C C . LEU B 1 390 ? 14.508 -6.859 16.672 1 93.81 390 LEU B C 1
ATOM 6644 O O . LEU B 1 390 ? 15.18 -7.863 16.922 1 93.81 390 LEU B O 1
ATOM 6648 N N . ASN B 1 391 ? 14.016 -6.152 17.609 1 91.81 391 ASN B N 1
ATOM 6649 C CA . ASN B 1 391 ? 14.398 -6.344 19 1 91.81 391 ASN B CA 1
ATOM 6650 C C . ASN B 1 391 ? 13.664 -7.531 19.625 1 91.81 391 ASN B C 1
ATOM 6652 O O . ASN B 1 391 ? 14.023 -7.988 20.719 1 91.81 391 ASN B O 1
ATOM 6656 N N . ASP B 1 392 ? 12.68 -8.094 19.016 1 91.88 392 ASP B N 1
ATOM 6657 C CA . ASP B 1 392 ? 11.969 -9.266 19.516 1 91.88 392 ASP B CA 1
ATOM 6658 C C . ASP B 1 392 ? 12.555 -10.555 18.938 1 91.88 392 ASP B C 1
ATOM 6660 O O . ASP B 1 392 ? 11.938 -11.617 19.047 1 91.88 392 ASP B O 1
ATOM 6664 N N . GLY B 1 393 ? 13.719 -10.422 18.297 1 90.94 393 GLY B N 1
ATOM 6665 C CA . GLY B 1 393 ? 14.414 -11.594 17.781 1 90.94 393 GLY B CA 1
ATOM 6666 C C . GLY B 1 393 ? 14.047 -11.93 16.344 1 90.94 393 GLY B C 1
ATOM 6667 O O . GLY B 1 393 ? 14.602 -12.859 15.758 1 90.94 393 GLY B O 1
ATOM 6668 N N . LYS B 1 394 ? 13.156 -11.203 15.812 1 94.31 394 LYS B N 1
ATOM 6669 C CA . LYS B 1 394 ? 12.727 -11.43 14.438 1 94.31 394 LYS B CA 1
ATOM 6670 C C . LYS B 1 394 ? 13.555 -10.602 13.453 1 94.31 394 LYS B C 1
ATOM 6672 O O . LYS B 1 394 ? 14.359 -9.766 13.867 1 94.31 394 LYS B O 1
ATOM 6677 N N . SER B 1 395 ? 13.438 -10.969 12.164 1 95.31 395 SER B N 1
ATOM 6678 C CA . SER B 1 395 ? 14.219 -10.266 11.156 1 95.31 395 SER B CA 1
ATOM 6679 C C . SER B 1 395 ? 13.398 -10.016 9.891 1 95.31 395 SER B C 1
ATOM 6681 O O . SER B 1 395 ? 12.5 -10.797 9.562 1 95.31 395 SER B O 1
ATOM 6683 N N . MET B 1 396 ? 13.695 -8.945 9.266 1 96.06 396 MET B N 1
ATOM 6684 C CA . MET B 1 396 ? 13.094 -8.609 7.977 1 96.06 396 MET B CA 1
ATOM 6685 C C . MET B 1 396 ? 14.164 -8.391 6.914 1 96.06 396 MET B C 1
ATOM 6687 O O . MET B 1 396 ? 15.195 -7.762 7.184 1 96.06 396 MET B O 1
ATOM 6691 N N . TYR B 1 397 ? 13.953 -8.953 5.77 1 96.38 397 TYR B N 1
ATOM 6692 C CA . TYR B 1 397 ? 14.914 -8.82 4.68 1 96.38 397 TYR B CA 1
ATOM 6693 C C . TYR B 1 397 ? 14.297 -8.094 3.492 1 96.38 397 TYR B C 1
ATOM 6695 O O . TYR B 1 397 ? 13.117 -8.273 3.188 1 96.38 397 TYR B O 1
ATOM 6703 N N . LEU B 1 398 ? 14.992 -7.227 2.895 1 96.75 398 LEU B N 1
ATOM 6704 C CA . LEU B 1 398 ? 14.734 -6.742 1.543 1 96.75 398 LEU B CA 1
ATOM 6705 C C . LEU B 1 398 ? 15.672 -7.41 0.541 1 96.75 398 LEU B C 1
ATOM 6707 O O . LEU B 1 398 ? 16.891 -7.336 0.682 1 96.75 398 LEU B O 1
ATOM 6711 N N . LEU B 1 399 ? 15.102 -8.047 -0.426 1 97.06 399 LEU B N 1
ATOM 6712 C CA . LEU B 1 399 ? 15.875 -8.883 -1.343 1 97.06 399 LEU B CA 1
ATOM 6713 C C . LEU B 1 399 ? 15.57 -8.523 -2.793 1 97.06 399 LEU B C 1
ATOM 6715 O O . LEU B 1 399 ? 14.398 -8.43 -3.182 1 97.06 399 LEU B O 1
ATOM 6719 N N . VAL B 1 400 ? 16.609 -8.367 -3.58 1 96.38 400 VAL B N 1
ATOM 6720 C CA . VAL B 1 400 ? 16.422 -8.047 -4.992 1 96.38 400 VAL B CA 1
ATOM 6721 C C . VAL B 1 400 ? 16.469 -9.328 -5.824 1 96.38 400 VAL B C 1
ATOM 6723 O O . VAL B 1 400 ? 17.469 -10.062 -5.77 1 96.38 400 VAL B O 1
ATOM 6726 N N . VAL B 1 401 ? 15.414 -9.617 -6.473 1 96.56 401 VAL B N 1
ATOM 6727 C CA . VAL B 1 401 ? 15.344 -10.648 -7.504 1 96.56 401 VAL B CA 1
ATOM 6728 C C . VAL B 1 401 ? 14.859 -10.031 -8.812 1 96.56 401 VAL B C 1
ATOM 6730 O O . VAL B 1 401 ? 13.664 -9.836 -9.016 1 96.56 401 VAL B O 1
ATOM 6733 N N . ASP B 1 402 ? 15.789 -9.719 -9.664 1 95.25 402 ASP B N 1
ATOM 6734 C CA . ASP B 1 402 ? 15.469 -9.07 -10.93 1 95.25 402 ASP B CA 1
ATOM 6735 C C . ASP B 1 402 ? 15.531 -10.062 -12.094 1 95.25 402 ASP B C 1
ATOM 6737 O O . ASP B 1 402 ? 16.609 -10.461 -12.516 1 95.25 402 ASP B O 1
ATOM 6741 N N . PRO B 1 403 ? 14.375 -10.391 -12.625 1 91.94 403 PRO B N 1
ATOM 6742 C CA . PRO B 1 403 ? 14.383 -11.297 -13.773 1 91.94 403 PRO B CA 1
ATOM 6743 C C . PRO B 1 403 ? 15.188 -10.758 -14.953 1 91.94 403 PRO B C 1
ATOM 6745 O O . PRO B 1 403 ? 15.602 -11.523 -15.828 1 91.94 403 PRO B O 1
ATOM 6748 N N . GLY B 1 404 ? 15.391 -9.422 -14.977 1 90.44 404 GLY B N 1
ATOM 6749 C CA . GLY B 1 404 ? 16.141 -8.812 -16.062 1 90.44 404 GLY B CA 1
ATOM 6750 C C . GLY B 1 404 ? 17.562 -8.461 -15.68 1 90.44 404 GLY B C 1
ATOM 6751 O O . GLY B 1 404 ? 18.188 -7.598 -16.312 1 90.44 404 GLY B O 1
ATOM 6752 N N . GLU B 1 405 ? 18 -9.07 -14.617 1 92.81 405 GLU B N 1
ATOM 6753 C CA . GLU B 1 405 ? 19.344 -8.742 -14.148 1 92.81 405 GLU B CA 1
ATOM 6754 C C . GLU B 1 405 ? 20.391 -9.055 -15.203 1 92.81 405 GLU B C 1
ATOM 6756 O O . GLU B 1 405 ? 21.344 -8.289 -15.398 1 92.81 405 GLU B O 1
ATOM 6761 N N . PHE B 1 406 ? 20.25 -10.211 -15.867 1 92.06 406 PHE B N 1
ATOM 6762 C CA . PHE B 1 406 ? 21.109 -10.609 -16.969 1 92.06 406 PHE B CA 1
ATOM 6763 C C . PHE B 1 406 ? 20.297 -10.844 -18.234 1 92.06 406 PHE B C 1
ATOM 6765 O O . PHE B 1 406 ? 19.094 -11.078 -18.172 1 92.06 406 PHE B O 1
ATOM 6772 N N . LYS B 1 407 ? 21 -10.758 -19.344 1 86.88 407 LYS B N 1
ATOM 6773 C CA . LYS B 1 407 ? 20.344 -11.07 -20.609 1 86.88 407 LYS B CA 1
ATOM 6774 C C . LYS B 1 407 ? 19.969 -12.539 -20.688 1 86.88 407 LYS B C 1
ATOM 6776 O O . LYS B 1 407 ? 18.906 -12.891 -21.203 1 86.88 407 LYS B O 1
ATOM 6781 N N . ASP B 1 408 ? 20.812 -13.352 -20.156 1 87.94 408 ASP B N 1
ATOM 6782 C CA . ASP B 1 408 ? 20.578 -14.789 -20.109 1 87.94 408 ASP B CA 1
ATOM 6783 C C . ASP B 1 408 ? 19.719 -15.164 -18.906 1 87.94 408 ASP B C 1
ATOM 6785 O O . ASP B 1 408 ? 20.141 -15.016 -17.766 1 87.94 408 ASP B O 1
ATOM 6789 N N . PRO B 1 409 ? 18.578 -15.75 -19.109 1 84.75 409 PRO B N 1
ATOM 6790 C CA . PRO B 1 409 ? 17.672 -16.062 -18 1 84.75 409 PRO B CA 1
ATOM 6791 C C . PRO B 1 409 ? 18.266 -17.109 -17.047 1 84.75 409 PRO B C 1
ATOM 6793 O O . PRO B 1 409 ? 17.953 -17.109 -15.859 1 84.75 409 PRO B O 1
ATOM 6796 N N . GLU B 1 410 ? 19.125 -17.969 -17.594 1 88.44 410 GLU B N 1
ATOM 6797 C CA . GLU B 1 410 ? 19.719 -19 -16.75 1 88.44 410 GLU B CA 1
ATOM 6798 C C . GLU B 1 410 ? 20.672 -18.391 -15.711 1 88.44 410 GLU B C 1
ATOM 6800 O O . GLU B 1 410 ? 20.703 -18.828 -14.562 1 88.44 410 GLU B O 1
ATOM 6805 N N . SER B 1 411 ? 21.406 -17.422 -16.188 1 93.31 411 SER B N 1
ATOM 6806 C CA . SER B 1 411 ? 22.281 -16.703 -15.266 1 93.31 411 SER B CA 1
ATOM 6807 C C . SER B 1 411 ? 21.484 -15.969 -14.195 1 93.31 411 SER B C 1
ATOM 6809 O O . SER B 1 411 ? 21.875 -15.922 -13.031 1 93.31 411 SER B O 1
ATOM 6811 N N . THR B 1 412 ? 20.406 -15.43 -14.617 1 93.5 412 THR B N 1
ATOM 6812 C CA . THR B 1 412 ? 19.5 -14.75 -13.695 1 93.5 412 THR B CA 1
ATOM 6813 C C . THR B 1 412 ? 18.969 -15.719 -12.648 1 93.5 412 THR B C 1
ATOM 6815 O O . THR B 1 412 ? 18.938 -15.406 -11.461 1 93.5 412 THR B O 1
ATOM 6818 N N . TRP B 1 413 ? 18.594 -16.859 -13.094 1 92.94 413 TRP B N 1
ATOM 6819 C CA . TRP B 1 413 ? 18.047 -17.875 -12.188 1 92.94 413 TRP B CA 1
ATOM 6820 C C . TRP B 1 413 ? 19.094 -18.297 -11.156 1 92.94 413 TRP B C 1
ATOM 6822 O O . TRP B 1 413 ? 18.812 -18.312 -9.953 1 92.94 413 TRP B O 1
ATOM 6832 N N . ALA B 1 414 ? 20.266 -18.594 -11.648 1 95 414 ALA B N 1
ATOM 6833 C CA . ALA B 1 414 ? 21.328 -19.094 -10.766 1 95 414 ALA B CA 1
ATOM 6834 C C . ALA B 1 414 ? 21.656 -18.062 -9.688 1 95 414 ALA B C 1
ATOM 6836 O O . ALA B 1 414 ? 21.828 -18.422 -8.516 1 95 414 ALA B O 1
ATOM 6837 N N . THR B 1 415 ? 21.719 -16.875 -10.094 1 95.44 415 THR B N 1
ATOM 6838 C CA . THR B 1 415 ? 22.062 -15.805 -9.164 1 95.44 415 THR B CA 1
ATOM 6839 C C . THR B 1 415 ? 20.938 -15.586 -8.156 1 95.44 415 THR B C 1
ATOM 6841 O O . THR B 1 415 ? 21.188 -15.438 -6.957 1 95.44 415 THR B O 1
ATOM 6844 N N . ALA B 1 416 ? 19.719 -15.516 -8.641 1 95.75 416 ALA B N 1
ATOM 6845 C CA . ALA B 1 416 ? 18.562 -15.352 -7.773 1 95.75 416 ALA B CA 1
ATOM 6846 C C . ALA B 1 416 ? 18.453 -16.5 -6.777 1 95.75 416 ALA B C 1
ATOM 6848 O O . ALA B 1 416 ? 18.172 -16.281 -5.594 1 95.75 416 ALA B O 1
ATOM 6849 N N . LEU B 1 417 ? 18.672 -17.703 -7.258 1 95.81 417 LEU B N 1
ATOM 6850 C CA . LEU B 1 417 ? 18.578 -18.891 -6.398 1 95.81 417 LEU B CA 1
ATOM 6851 C C . LEU B 1 417 ? 19.625 -18.828 -5.289 1 95.81 417 LEU B C 1
ATOM 6853 O O . LEU B 1 417 ? 19.344 -19.172 -4.137 1 95.81 417 LEU B O 1
ATOM 6857 N N . ARG B 1 418 ? 20.797 -18.453 -5.652 1 95.62 418 ARG B N 1
ATOM 6858 C CA . ARG B 1 418 ? 21.844 -18.328 -4.652 1 95.62 418 ARG B CA 1
ATOM 6859 C C . ARG B 1 418 ? 21.453 -17.344 -3.562 1 95.62 418 ARG B C 1
ATOM 6861 O O . ARG B 1 418 ? 21.609 -17.625 -2.373 1 95.62 418 ARG B O 1
ATOM 6868 N N . ARG B 1 419 ? 20.969 -16.234 -3.984 1 95.31 419 ARG B N 1
ATOM 6869 C CA . ARG B 1 419 ? 20.562 -15.195 -3.037 1 95.31 419 ARG B CA 1
ATOM 6870 C C . ARG B 1 419 ? 19.438 -15.68 -2.131 1 95.31 419 ARG B C 1
ATOM 6872 O O . ARG B 1 419 ? 19.5 -15.5 -0.913 1 95.31 419 ARG B O 1
ATOM 6879 N N . VAL B 1 420 ? 18.391 -16.234 -2.721 1 96.12 420 VAL B N 1
ATOM 6880 C CA . VAL B 1 420 ? 17.25 -16.719 -1.965 1 96.12 420 VAL B CA 1
ATOM 6881 C C . VAL B 1 420 ? 17.688 -17.812 -0.996 1 96.12 420 VAL B C 1
ATOM 6883 O O . VAL B 1 420 ? 17.234 -17.859 0.15 1 96.12 420 VAL B O 1
ATOM 6886 N N . SER B 1 421 ? 18.562 -18.688 -1.447 1 95.19 421 SER B N 1
ATOM 6887 C CA . SER B 1 421 ? 19.062 -19.766 -0.597 1 95.19 421 SER B CA 1
ATOM 6888 C C . SER B 1 421 ? 19.828 -19.203 0.606 1 95.19 421 SER B C 1
ATOM 6890 O O . SER B 1 421 ? 19.688 -19.703 1.722 1 95.19 421 SER B O 1
ATOM 6892 N N . GLU B 1 422 ? 20.609 -18.188 0.35 1 93.88 422 GLU B N 1
ATOM 6893 C CA . GLU B 1 422 ? 21.375 -17.562 1.424 1 93.88 422 GLU B CA 1
ATOM 6894 C C . GLU B 1 422 ? 20.438 -16.953 2.475 1 93.88 422 GLU B C 1
ATOM 6896 O O . GLU B 1 422 ? 20.625 -17.188 3.672 1 93.88 422 GLU B O 1
ATOM 6901 N N . VAL B 1 423 ? 19.469 -16.219 2.035 1 94.12 423 VAL B N 1
ATOM 6902 C CA . VAL B 1 423 ? 18.547 -15.547 2.938 1 94.12 423 VAL B CA 1
ATOM 6903 C C . VAL B 1 423 ? 17.703 -16.578 3.688 1 94.12 423 VAL B C 1
ATOM 6905 O O . VAL B 1 423 ? 17.484 -16.438 4.895 1 94.12 423 VAL B O 1
ATOM 6908 N N . LEU B 1 424 ? 17.25 -17.562 2.977 1 93.88 424 LEU B N 1
ATOM 6909 C CA . LEU B 1 424 ? 16.422 -18.594 3.6 1 93.88 424 LEU B CA 1
ATOM 6910 C C . LEU B 1 424 ? 17.219 -19.375 4.633 1 93.88 424 LEU B C 1
ATOM 6912 O O . LEU B 1 424 ? 16.703 -19.734 5.688 1 93.88 424 LEU B O 1
ATOM 6916 N N . SER B 1 425 ? 18.406 -19.656 4.34 1 90.75 425 SER B N 1
ATOM 6917 C CA . SER B 1 425 ? 19.266 -20.375 5.277 1 90.75 425 SER B CA 1
ATOM 6918 C C . SER B 1 425 ? 19.484 -19.562 6.551 1 90.75 425 SER B C 1
ATOM 6920 O O . SER B 1 425 ? 19.438 -20.094 7.656 1 90.75 425 SER B O 1
ATOM 6922 N N . GLU B 1 426 ? 19.766 -18.297 6.363 1 87.19 426 GLU B N 1
ATOM 6923 C CA . GLU B 1 426 ? 19.906 -17.422 7.516 1 87.19 426 GLU B CA 1
ATOM 6924 C C . GLU B 1 426 ? 18.609 -17.344 8.32 1 87.19 426 GLU B C 1
ATOM 6926 O O . GLU B 1 426 ? 18.641 -17.344 9.555 1 87.19 426 GLU B O 1
ATOM 6931 N N . ALA B 1 427 ? 17.531 -17.219 7.578 1 85.31 427 ALA B N 1
ATOM 6932 C CA . ALA B 1 427 ? 16.219 -17.031 8.188 1 85.31 427 ALA B CA 1
ATOM 6933 C C . ALA B 1 427 ? 15.812 -18.281 8.977 1 85.31 427 ALA B C 1
ATOM 6935 O O . ALA B 1 427 ? 15.234 -18.172 10.055 1 85.31 427 ALA B O 1
ATOM 6936 N N . MET B 1 428 ? 16.047 -19.406 8.383 1 81.38 428 MET B N 1
ATOM 6937 C CA . MET B 1 428 ? 15.594 -20.656 8.992 1 81.38 428 MET B CA 1
ATOM 6938 C C . MET B 1 428 ? 16.625 -21.172 10 1 81.38 428 MET B C 1
ATOM 6940 O O . MET B 1 428 ? 16.344 -22.094 10.758 1 81.38 428 MET B O 1
ATOM 6944 N N . GLY B 1 429 ? 17.672 -20.406 10.328 1 71.88 429 GLY B N 1
ATOM 6945 C CA . GLY B 1 429 ? 18.703 -20.812 11.258 1 71.88 429 GLY B CA 1
ATOM 6946 C C . GLY B 1 429 ? 19.672 -21.828 10.68 1 71.88 429 GLY B C 1
ATOM 6947 O O . GLY B 1 429 ? 19.312 -22.594 9.789 1 71.88 429 GLY B O 1
ATOM 6948 N N . SER B 1 430 ? 21.016 -21.641 10.453 1 53.53 430 SER B N 1
ATOM 6949 C CA . SER B 1 430 ? 22.031 -22.578 10.008 1 53.53 430 SER B CA 1
ATOM 6950 C C . SER B 1 430 ? 21.672 -24 10.383 1 53.53 430 SER B C 1
ATOM 6952 O O . SER B 1 430 ? 21.547 -24.328 11.562 1 53.53 430 SER B O 1
ATOM 6954 N N . LEU B 1 431 ? 20.875 -24.609 9.688 1 39.62 431 LEU B N 1
ATOM 6955 C CA . LEU B 1 431 ? 21.078 -26.047 9.75 1 39.62 431 LEU B CA 1
ATOM 6956 C C . LEU B 1 431 ? 22.562 -26.406 9.578 1 39.62 431 LEU B C 1
ATOM 6958 O O . LEU B 1 431 ? 23.094 -26.344 8.469 1 39.62 431 LEU B O 1
ATOM 6962 N N . LYS B 1 432 ? 23.516 -25.859 10.203 1 34.84 432 LYS B N 1
ATOM 6963 C CA . LYS B 1 432 ? 24.859 -26.453 10.18 1 34.84 432 LYS B CA 1
ATOM 6964 C C . LYS B 1 432 ? 24.766 -27.984 10.195 1 34.84 432 LYS B C 1
ATOM 6966 O O . LYS B 1 432 ? 24.125 -28.562 11.07 1 34.84 432 LYS B O 1
ATOM 6971 N N . THR B 1 433 ? 24.875 -28.531 9.102 1 31.3 433 THR B N 1
ATOM 6972 C CA . THR B 1 433 ? 25.484 -29.859 9.07 1 31.3 433 THR B CA 1
ATOM 6973 C C . THR B 1 433 ? 26.625 -29.938 10.094 1 31.3 433 THR B C 1
ATOM 6975 O O . THR B 1 433 ? 27.609 -29.219 9.992 1 31.3 433 THR B O 1
ATOM 6978 N N . THR B 1 434 ? 26.328 -30.078 11.367 1 23.56 434 THR B N 1
ATOM 6979 C CA . THR B 1 434 ? 27.359 -30.953 11.898 1 23.56 434 THR B CA 1
ATOM 6980 C C . THR B 1 434 ? 27.5 -32.188 11.039 1 23.56 434 THR B C 1
ATOM 6982 O O . THR B 1 434 ? 26.5 -32.844 10.688 1 23.56 434 THR B O 1
#